Protein 7KH0 (pdb70)

B-factor: mean 120.54, std 29.82, range [30.0, 199.48]

InterPro domains:
  IPR000367 G-protein alpha subunit, group S [PR00443] (86-100)
  IPR000367 G-protein alpha subunit, group S [PR00443] (101-116)
  IPR000367 G-protein alpha subunit, group S [PR00443] (117-131)
  IPR000367 G-protein alpha subunit, group S [PR00443] (270-285)
  IPR000367 G-protein alpha subunit, group S [PR00443] (334-348)
  IPR000367 G-protein alpha subunit, group S [PR00443] (349-362)
  IPR001019 Guanine nucleotide binding protein, alpha subunit [PF00503] (21-383)
  IPR001019 Guanine nucleotide binding protein, alpha subunit [PR00318] (42-57)
  IPR001019 Guanine nucleotide binding protein, alpha subunit [PR00318] (190-212)
  IPR001019 Guanine nucleotide binding protein, alpha subunit [PR00318] (219-236)
  IPR001019 Guanine nucleotide binding protein, alpha subunit [PR00318] (241-269)
  IPR001019 Guanine nucleotide binding protein, alpha subunit [PR00318] (287-296)
  IPR001019 Guanine nucleotide binding protein, alpha subunit [PS51882] (39-394)
  IPR001019 Guanine nucleotide binding protein, alpha subunit [PTHR10218] (12-391)
  IPR001019 Guanine nucleotide binding protein, alpha subunit [SM00275] (20-393)
  IPR001019 Guanine nucleotide binding protein, alpha subunit [cd00066] (41-388)
  IPR011025 G protein alpha subunit, helical insertion [G3DSA:1.10.400.10] (89-203)
  IPR011025 G protein alpha subunit, helical insertion [SSF47895] (87-201)
  IPR027417 P-loop containing nucleoside triphosphate hydrolase [G3DSA:3.40.50.300] (42-382)
  IPR027417 P-loop containing nucleoside triphosphate hydrolase [SSF52540] (38-392)

Sequence (1273 aa):
RDPLLARAELALLSIVFVAVALSNGLVLAALARRGRRGHWAPIHVFIGHLCLADLAVALFQVLPQLAWKATDRFRGPDALCRAVKYLQMVGMYASSYMILAMTLDRHRAICRPMLAYRNRPVLVAWAFSLLLSLPQLFIFAQRNVTDCWACFAEPWGRRTYVTWIALMVFVAPTLGIAACQVLIFREIHASLVPGPSAAVAKTVRMTLVIVVVYVLCWAPFFLVQLWAAWDPEAPLEGAPFVLLMLLASLNSCTNPWIYASFSSSVSSELRSLLCCSELDQLRQEAEQLKNQIRDARKACADATLSQITNNIDPVGRIQMRTRRTLRGHLAKIYAMHWGTDSRLLVSASQDGKLIIWDSYTTNKVHAIPLRSSWVMTCAYAPSGNYVACGGLDNICSIYNLKTREGNVRVSRELAGHTGYLSCCRFLDDNQIVTSSGDTTCALWDIETGQQTTTFTGHTGDVMSLSLAPDTRLFVSGACDASAKLWDVREGMCRQTFTGHESDINAICFFPNGNAFATGSDDATCRLFDLRADQELMTYSHDNIICGITSVSFSKSGRLLLAGYDDFNCNVWDALKADRAGVLAGHDNRVSCLGVTDDGMAVATGSWDSFLKIWNTLSAEDKAAVERSKMIEKQLQKDKQVYRATHRLLLLGAGESGKSTIVKQMSGIFETKFQVDKVNFHMFDVGGQRDERRKWIQCFNDVTAIIFVVASSQTNRLQEALNLFKSIWNNRWLRTISVILFLNKQDLLAEKVLAKIEDYFPEFARYTTPEDATPEPGEDPRVTRAKYFIRDEFLRISTASGDGRHYCYPHFTCAVDTENIRRVFNDCRDIIQRMHLRQYELLCYFQNCPRGNTASIAQARKLVEQLKMEANIDRIKVSKAAADLMAYCEAHAKEDPLLTPVPASENPFREKDVQLVESGGGLVQPGGSRKLSCSASGFAFSSFGMHWVRQAPEKGLEWVAYISSGSGTIYYADTVKGRFTISRDDPKNTLFLQMTSLRSEDTAMYYCVRSIYYYGSSPFDFWGQGTTLTVSSGGSDIVMTQATSSVPVTPGLSVSISCRSSKSLLHSNGNTYLYWFLQRPGQSPQLLIYRMSNLASGVPDRFSGSGSGTAFTLTISRLEAEDVGVYYCMQHLEYPLTFGAGTKLELKQVQLQESGGGLVQPGGSLRLSCAASGFTFSNYKMNWVRQAPGKGLEWVSDISQSGASISYTGSVKGRFTISRDNAKNTLYLQMNSLKPEDTAVYYCARCPAPFTRDCFDVTSTTYAYRGQGTQVTV

Organism: Homo sapiens (NCBI:txid9606)

Foldseek 3Di:
DPPVLLVVQLVVLVVLLVLLQVLLVLLLVLLVVVPVVDHDDPLSVLLNLLSVLLNQLSVLASVVVSVLSVVVADPDDQVVLLVSQLSNQLSLQLNLQSVLLSLVVVLCCQVPVCVVVVVVSNVVSSVCSNVVSVVSNVQQDCPPTGGSPPGGDDPCGLAPVLVVVCCVRQPVSLVSNLVSLVSNLVSCVVPVVVPDCPCNVLSVVLNVVVNVLSCVQQPQQSVLSCLQRNPPVRPDPDSVVSNSVPSNCVCSNPVSVSSCVSDDSSVVSSVVVPPD/DVVVVVVVVVVVVVVVVVVLLVVLDDDALQRVVVPDDDPAFDDKDFDDKAFDDDFAWFEKEAEQVLFWIWTAGLQQWIWIAGNVVSDTPAIDGHPHSAWHYKEAARVRFWIWIWFAVQKIWIWGDDDPVRHIDTDDIAHDDPFTWQYKYDPHPFWIWTFGQVQKIFIAGRVVRDTPEIAHDGDGGWHYKEAAPVRQKIKTFGFPQKIWIAGPPPNDTDAIAHDGDGGWAEKYAQNNRFKMKTWGQQQKIWIAGNPSRYTRDIQHDDPGGGTWQYWEAAQNRQWIWIWTQVQKIWIARRSNSDTRYIDRDGDGGWNYKYAHNVRPWIWTGGRVRMITIID/DDDPVVVVVVVVVVVVVVVVVVVVVVVVQEAEEEEDEDPPLPVVLVVVLVCQKDWDWDDDPNGIYIYIYGDNDDPDPPPVVLVPLPGQAYEYGYEDAVDDRLVVSLVVLLCQCPDPSNVQHAYEYEHEALVRLQVVQVVPVCVVPVCLVVFDQDPPDDDDPPGDPRSSSSVVVSVVSNVVSQPPPNVVSYHYHYDYDYSDDNCVVVVVVVVSVVSVVSVVCVVVPVD/DVPDPPPPD/DVVVVVVVVVVVVVCVVVVPDDDDDPVVVVVVVVVVCVVCVVVDCVNPPDPLPPDPPNPD/DWAKEKDWADEDEAQAKTKIKIATDDDQLLQKKKFKWWADPPFDIDGAKIAGRPRPDIDGDPVCPPFKDWDDDRVRRMIMIIGGRHAQVPQTWMKMFIAHDDVPDDGRADIHFTDGHHYDHPDPDKAKEFPAAEDEDAFFAKDKGKIFIPFWQQDPVGFRAKWKWWDAPNGDIHTADGRQADGDPPHDPQWGWDDGTGMIMIMGGRDDPVRFGWMKMWGDRDPPIDIYRIHGYDHD/DWAKDKDWADEDDAQFKTKIKIATDDDQLLFWKKFKWWAAPPGAIDGAKIAHSVRPDIDGDDVCPPFKDWDADSVRRMTMIIGGNHDQVVWTWMKMFIADDGPDPDGDCRRDPDDDNIHDTDTHGD

Secondary structure (DSSP, 8-state):
---HHHHHHHHHHHHHHHHHHHHHHHHTTEEEEEEEE-TTS-HHHHHHT---EEEEEEEETTEEEEEEEE-SS-S--TTGGGGGSS-SEEEEEEE-----HHHHHHHHHHHHHT-TTSTT-EEEEEEE-HHHHHHHH---HHHH-GGGTT----TT----TT--HHHHHHHHHHHHHHHHHHSSS-TTT--EEEEE--SS-S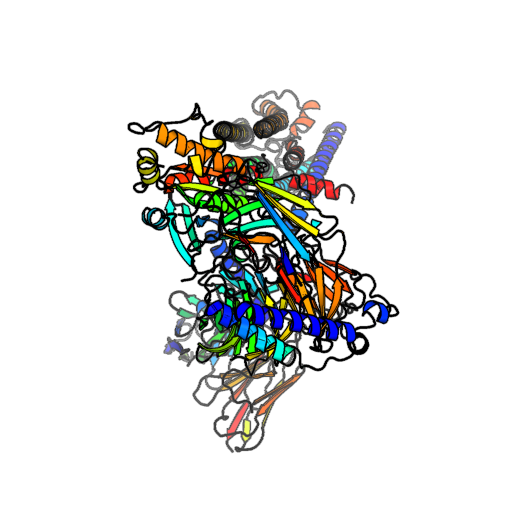-HHHHHHHHHHHHHHHHHHHHTT--/-HHHHHHHHHHHHHHHHHHHHHHT--S-HHHHTTSS---------EEEEE----S-EEEEEE-TTSSEEEEEETTTEEEEEETTTTEEEEEEE-S-S-EEEEEE-SSSSEEEEEETTS-EEEEES--TTSS-EEEEEE---SS-EEEEEESSSSEEEEEETTSEEEEEETTTTEEEEEEE---S-EEEEEE-TTSSEEEEEETTSEEEEEETTTTEEEEEEE--SS-EEEEEE-TTSSEEEEEESSS-EEEEETTTTEEEEEE--TT--S-EEEEEE-SSSSEEEEEESSS-EEEEETTT--EEEE----SS-EEEEEE-TTSS-EEEEETTS-EEEE-/-HHHHHHHHHHHHHHHHHTT-----HHHHHHHHHHHHHHTSTT-TTTSPPPTTS-TT---/--SSPPP--/--EEEEE---B--TT-EEEEEEEEESS-GGGS-EEEEEE-TTS--EEEEEE-SSS--EEE-GGGTTTEEEEEETTTTEEEEEEES--GGG-EEEEEEE-SSTT-S----TT-TT-TTB---EEEB-/--HHHHHHHHHHHHHHHHHHHHHHHHHHHHHHHHHHTSPPPHHHHHHHHHHHHHHHHIIIIIHHHHHHHHHSS--S-HHHHHHHHHHHHHHHHHHHHHHHHHHHHHHHHHH-TTTTT--HHHHHHHHHHHHHTTHHHHHS------TTTT--SSTTHHHHHHHHHHIIIIIHHHHHHHHHHHHHHHHHHHHHTT----HHHHHHHHHHHHHHHHHHHHHHHHHHHHHHHHSSS-S--SHHHHHHTT-TTGGGGTHHHHHHHS-SHHHHHHHHTS--/--EEEEE---EE-TT-EEEEEEEEESS-GGG-EEEEEEE-TTS-EEEEEEE-TTS--EEE-TTTTTTEEEEEEGGGTEEEEEEES--GGG-EEEEEEEE--STT---S--B---EEEEE-----PPPEE----EEEE-TTS-EEEEEEESS--B-TTS-B-EEEEEE-TTS--EEEEETTTEEPTT--TTEEEEEETTEEEEEE-S--GGG-SEEEEEE-SSSSP-----EEEEE-

CATH classification: 2.130.10.10

Structure (mmCIF, N/CA/C/O backbone):
data_7KH0
#
_entry.id   7KH0
#
_cell.length_a   1.00
_cell.length_b   1.00
_cell.length_c   1.00
_cell.angle_alpha   90.00
_cell.angle_beta   90.00
_cell.angle_gamma   90.00
#
_symmetry.space_group_name_H-M   'P 1'
#
loop_
_entity.id
_entity.type
_entity.pdbx_description
1 polymer 'Vasopressin V2 receptor'
2 polymer 'Guanine nucleotide-binding protein G(I)/G(S)/G(T) subunit beta-1'
3 polymer 'Guanine nucleotide-binding protein G(i) subunit alpha-3, Isoform Gnas-2 of Guanine nucleotide-binding protein G(s) subunit alpha isoforms short fusion'
4 polymer Arg-vasopressin
5 polymer 'Guanine nucleotide-binding protein G(I)/G(S)/G(O) subunit gamma-2'
6 polymer 'Single Fab chain (scFv16)'
7 polymer 'Nanobody 35'
#
loop_
_atom_site.group_PDB
_atom_site.id
_atom_site.type_symbol
_atom_site.label_atom_id
_atom_site.label_alt_id
_atom_site.label_comp_id
_atom_site.label_asym_id
_atom_site.label_entity_id
_atom_site.label_seq_id
_atom_site.pdbx_PDB_ins_code
_atom_site.Cartn_x
_atom_site.Cartn_y
_atom_site.Cartn_z
_atom_site.occupancy
_atom_site.B_iso_or_equiv
_atom_site.auth_seq_id
_atom_site.auth_comp_id
_atom_site.auth_asym_id
_atom_site.auth_atom_id
_atom_site.pdbx_PDB_model_num
ATOM 1 N N . ARG A 1 41 ? 127.897 108.160 59.268 1.00 191.48 32 ARG R N 1
ATOM 2 C CA . ARG A 1 41 ? 128.997 107.166 59.368 1.00 191.48 32 ARG R CA 1
ATOM 3 C C . ARG A 1 41 ? 130.263 107.870 59.861 1.00 191.48 32 ARG R C 1
ATOM 4 O O . ARG A 1 41 ? 131.215 107.160 60.222 1.00 191.48 32 ARG R O 1
ATOM 12 N N . ASP A 1 42 ? 130.257 109.206 59.880 1.00 197.21 33 ASP R N 1
ATOM 13 C CA . ASP A 1 42 ? 131.446 109.992 60.308 1.00 197.21 33 ASP R CA 1
ATOM 14 C C . ASP A 1 42 ? 132.075 109.360 61.569 1.00 197.21 33 ASP R C 1
ATOM 15 O O . ASP A 1 42 ? 131.407 109.403 62.620 1.00 197.21 33 ASP R O 1
ATOM 20 N N . PRO A 1 43 ? 133.307 108.780 61.540 1.00 199.28 34 PRO R N 1
ATOM 21 C CA . PRO A 1 43 ? 133.917 108.222 62.761 1.00 199.28 34 PRO R CA 1
ATOM 22 C C . PRO A 1 43 ? 134.202 109.258 63.835 1.00 199.28 34 PRO R C 1
ATOM 23 O O . PRO A 1 43 ? 134.051 108.961 65.026 1.00 199.28 34 PRO R O 1
ATOM 27 N N . LEU A 1 44 ? 134.614 110.468 63.451 1.00 197.41 35 LEU R N 1
ATOM 28 C CA . LEU A 1 44 ? 134.928 111.484 64.451 1.00 197.41 35 LEU R CA 1
ATOM 29 C C . LEU A 1 44 ? 133.676 111.935 65.195 1.00 197.41 35 LEU R C 1
ATOM 30 O O . LEU A 1 44 ? 133.694 112.081 66.425 1.00 197.41 35 LEU R O 1
ATOM 35 N N . LEU A 1 45 ? 132.575 112.143 64.469 1.00 197.53 36 LEU R N 1
ATOM 36 C CA . LEU A 1 45 ? 131.321 112.511 65.114 1.00 197.53 36 LEU R CA 1
ATOM 37 C C . LEU A 1 45 ? 130.812 111.396 66.015 1.00 197.53 36 LEU R C 1
ATOM 38 O O . LEU A 1 45 ? 130.310 111.667 67.112 1.00 197.53 36 LEU R O 1
ATOM 43 N N . ALA A 1 46 ? 130.931 110.142 65.570 1.00 197.82 37 ALA R N 1
ATOM 44 C CA . ALA A 1 46 ? 130.524 109.019 66.407 1.00 197.82 37 ALA R CA 1
ATOM 45 C C . ALA A 1 46 ? 131.360 108.950 67.679 1.00 197.82 37 ALA R C 1
ATOM 46 O O . ALA A 1 46 ? 130.825 108.723 68.769 1.00 197.82 37 ALA R O 1
ATOM 48 N N . ARG A 1 47 ? 132.672 109.157 67.566 1.00 196.73 38 ARG R N 1
ATOM 49 C CA . ARG A 1 47 ? 133.517 109.154 68.754 1.00 196.73 38 ARG R CA 1
ATOM 50 C C . ARG A 1 47 ? 133.128 110.275 69.712 1.00 196.73 38 ARG R C 1
ATOM 51 O O . ARG A 1 47 ? 133.024 110.053 70.926 1.00 196.73 38 ARG R O 1
ATOM 53 N N . ALA A 1 48 ? 132.886 111.476 69.179 1.00 195.00 39 ALA R N 1
ATOM 54 C CA . ALA A 1 48 ? 132.519 112.600 70.034 1.00 195.00 39 ALA R CA 1
ATOM 55 C C . ALA A 1 48 ? 131.194 112.350 70.745 1.00 195.00 39 ALA R C 1
ATOM 56 O O . ALA A 1 48 ? 131.064 112.619 71.946 1.00 195.00 39 ALA R O 1
ATOM 58 N N . GLU A 1 49 ? 130.199 111.832 70.024 1.00 193.18 40 GLU R N 1
ATOM 59 C CA . GLU A 1 49 ? 128.903 111.597 70.648 1.00 193.18 40 GLU R CA 1
ATOM 60 C C . GLU A 1 49 ? 128.955 110.446 71.646 1.00 193.18 40 GLU R C 1
ATOM 61 O O . GLU A 1 49 ? 128.266 110.494 72.673 1.00 193.18 40 GLU R O 1
ATOM 67 N N . LEU A 1 50 ? 129.766 109.417 71.378 1.00 190.34 41 LEU R N 1
ATOM 68 C CA . LEU A 1 50 ? 129.976 108.370 72.371 1.00 190.34 41 LEU R CA 1
ATOM 69 C C . LEU A 1 50 ? 130.596 108.940 73.638 1.00 190.34 41 LEU R C 1
ATOM 70 O O . LEU A 1 50 ? 130.189 108.587 74.753 1.00 190.34 41 LEU R O 1
ATOM 75 N N . ALA A 1 51 ? 131.578 109.832 73.486 1.00 189.95 42 ALA R N 1
ATOM 76 C CA . ALA A 1 51 ? 132.185 110.469 74.649 1.00 189.95 42 ALA R CA 1
ATOM 77 C C . ALA A 1 51 ? 131.155 111.275 75.432 1.00 189.95 42 ALA R C 1
ATOM 78 O O . ALA A 1 51 ? 131.111 111.220 76.666 1.00 189.95 42 ALA R O 1
ATOM 80 N N . LEU A 1 52 ? 130.316 112.033 74.723 1.00 186.04 43 LEU R N 1
ATOM 81 C CA . LEU A 1 52 ? 129.293 112.834 75.391 1.00 186.04 43 LEU R CA 1
ATOM 82 C C . LEU A 1 52 ? 128.316 111.953 76.162 1.00 186.04 43 LEU R C 1
ATOM 83 O O . LEU A 1 52 ? 127.972 112.248 77.318 1.00 186.04 43 LEU R O 1
ATOM 88 N N . LEU A 1 53 ? 127.861 110.864 75.538 1.00 183.27 44 LEU R N 1
ATOM 89 C CA . LEU A 1 53 ? 126.932 109.959 76.203 1.00 183.27 44 LEU R CA 1
ATOM 90 C C . LEU A 1 53 ? 127.566 109.331 77.437 1.00 183.27 44 LEU R C 1
ATOM 91 O O . LEU A 1 53 ? 126.925 109.226 78.490 1.00 183.27 44 LEU R O 1
ATOM 96 N N . SER A 1 54 ? 128.830 108.916 77.331 1.00 184.22 45 SER R N 1
ATOM 97 C CA . SER A 1 54 ? 129.515 108.343 78.485 1.00 184.22 45 SER R CA 1
ATOM 98 C C . SER A 1 54 ? 129.639 109.358 79.614 1.00 184.22 45 SER R C 1
ATOM 99 O O . SER A 1 54 ? 129.442 109.020 80.789 1.00 184.22 45 SER R O 1
ATOM 102 N N . ILE A 1 55 ? 129.971 110.607 79.276 1.00 181.87 46 ILE R N 1
ATOM 103 C CA . ILE A 1 55 ? 130.114 111.643 80.296 1.00 181.87 46 ILE R CA 1
ATOM 104 C C . ILE A 1 55 ? 128.799 111.845 81.037 1.00 181.87 46 ILE R C 1
ATOM 105 O O . ILE A 1 55 ? 128.757 111.859 82.275 1.00 181.87 46 ILE R O 1
ATOM 110 N N . VAL A 1 56 ? 127.702 111.999 80.291 1.00 179.56 47 VAL R N 1
ATOM 111 C CA . VAL A 1 56 ? 126.426 112.248 80.957 1.00 179.56 47 VAL R CA 1
ATOM 112 C C . VAL A 1 56 ? 126.011 111.037 81.787 1.00 179.56 47 VAL R C 1
ATOM 113 O O . VAL A 1 56 ? 125.487 111.184 82.901 1.00 179.56 47 VAL R O 1
ATOM 117 N N . PHE A 1 57 ? 126.276 109.825 81.285 1.00 175.93 48 PHE R N 1
ATOM 118 C CA . PHE A 1 57 ? 125.912 108.622 82.026 1.00 175.93 48 PHE R CA 1
ATOM 119 C C . PHE A 1 57 ? 126.653 108.548 83.353 1.00 175.93 48 PHE R C 1
ATOM 120 O O . PHE A 1 57 ? 126.042 108.337 84.409 1.00 175.93 48 PHE R O 1
ATOM 128 N N . VAL A 1 58 ? 127.975 108.725 83.321 1.00 177.38 49 VAL R N 1
ATOM 129 C CA . VAL A 1 58 ? 128.751 108.615 84.552 1.00 177.38 49 VAL R CA 1
ATOM 130 C C . VAL A 1 58 ? 128.350 109.716 85.528 1.00 177.38 49 VAL R C 1
ATOM 131 O O . VAL A 1 58 ? 128.221 109.477 86.736 1.00 177.38 49 VAL R O 1
ATOM 135 N N . ALA A 1 59 ? 128.112 110.930 85.018 1.00 173.45 50 ALA R N 1
ATOM 136 C CA . ALA A 1 59 ? 127.749 112.033 85.902 1.00 173.45 50 ALA R CA 1
ATOM 137 C C . ALA A 1 59 ? 126.439 111.751 86.628 1.00 173.45 50 ALA R C 1
ATOM 138 O O . ALA A 1 59 ? 126.368 111.837 87.864 1.00 173.45 50 ALA R O 1
ATOM 140 N N . VAL A 1 60 ? 125.391 111.397 85.877 1.00 169.51 51 VAL R N 1
ATOM 141 C CA . VAL A 1 60 ? 124.095 111.159 86.508 1.00 169.51 51 VAL R CA 1
ATOM 142 C C . VAL A 1 60 ? 124.178 109.977 87.466 1.00 169.51 51 VAL R C 1
ATOM 143 O O . VAL A 1 60 ? 123.634 110.025 88.580 1.00 169.51 51 VAL R O 1
ATOM 147 N N . ALA A 1 61 ? 124.880 108.910 87.066 1.00 171.65 52 ALA R N 1
ATOM 148 C CA . ALA A 1 61 ? 124.973 107.730 87.916 1.00 171.65 52 ALA R CA 1
ATOM 149 C C . ALA A 1 61 ? 125.647 108.058 89.242 1.00 171.65 52 ALA R C 1
ATOM 150 O O . ALA A 1 61 ? 125.121 107.731 90.312 1.00 171.65 52 ALA R O 1
ATOM 152 N N . LEU A 1 62 ? 126.810 108.716 89.194 1.00 169.94 53 LEU R N 1
ATOM 153 C CA . LEU A 1 62 ? 127.524 109.009 90.431 1.00 169.94 53 LEU R CA 1
ATOM 154 C C . LEU A 1 62 ? 126.728 109.958 91.317 1.00 169.94 53 LEU R C 1
ATOM 155 O O . LEU A 1 62 ? 126.643 109.753 92.537 1.00 169.94 53 LEU R O 1
ATOM 160 N N . SER A 1 63 ? 126.124 110.996 90.726 1.00 166.07 54 SER R N 1
ATOM 161 C CA . SER A 1 63 ? 125.380 111.959 91.532 1.00 166.07 54 SER R CA 1
ATOM 162 C C . SER A 1 63 ? 124.220 111.287 92.252 1.00 166.07 54 SER R C 1
ATOM 163 O O . SER A 1 63 ? 124.067 111.418 93.477 1.00 166.07 54 SER R O 1
ATOM 166 N N . ASN A 1 64 ? 123.397 110.543 91.508 1.00 164.08 55 ASN R N 1
ATOM 167 C CA . ASN A 1 64 ? 122.253 109.895 92.132 1.00 164.08 55 ASN R CA 1
ATOM 168 C C . ASN A 1 64 ? 122.681 108.841 93.142 1.00 164.08 55 ASN R C 1
ATOM 169 O O . ASN A 1 64 ? 122.049 108.711 94.197 1.00 164.08 55 ASN R O 1
ATOM 174 N N . GLY A 1 65 ? 123.748 108.092 92.857 1.00 167.47 56 GLY R N 1
ATOM 175 C CA . GLY A 1 65 ? 124.206 107.100 93.812 1.00 167.47 56 GLY R CA 1
ATOM 176 C C . GLY A 1 65 ? 124.646 107.712 95.126 1.00 167.47 56 GLY R C 1
ATOM 177 O O . GLY A 1 65 ? 124.258 107.243 96.200 1.00 167.47 56 GLY R O 1
ATOM 178 N N . LEU A 1 66 ? 125.453 108.775 95.065 1.00 164.00 57 LEU R N 1
ATOM 179 C CA . LEU A 1 66 ? 125.925 109.393 96.301 1.00 164.00 57 LEU R CA 1
ATOM 180 C C . LEU A 1 66 ? 124.767 110.007 97.081 1.00 164.00 57 LEU R C 1
ATOM 181 O O . LEU A 1 66 ? 124.699 109.885 98.314 1.00 164.00 57 LEU R O 1
ATOM 186 N N . VAL A 1 67 ? 123.832 110.655 96.380 1.00 163.01 58 VAL R N 1
ATOM 187 C CA . VAL A 1 67 ? 122.705 111.260 97.082 1.00 163.01 58 VAL R CA 1
ATOM 188 C C . VAL A 1 67 ? 121.846 110.189 97.744 1.00 163.01 58 VAL R C 1
ATOM 189 O O . VAL A 1 67 ? 121.419 110.340 98.896 1.00 163.01 58 VAL R O 1
ATOM 193 N N . LEU A 1 68 ? 121.586 109.086 97.037 1.00 162.94 59 LEU R N 1
ATOM 194 C CA . LEU A 1 68 ? 120.776 108.017 97.611 1.00 162.94 59 LEU R CA 1
ATOM 195 C C . LEU A 1 68 ? 121.475 107.364 98.796 1.00 162.94 59 LEU R C 1
ATOM 196 O O . LEU A 1 68 ? 120.821 106.981 99.773 1.00 162.94 59 LEU R O 1
ATOM 201 N N . ALA A 1 69 ? 122.801 107.222 98.731 1.00 166.76 60 ALA R N 1
ATOM 202 C CA . ALA A 1 69 ? 123.531 106.662 99.865 1.00 166.76 60 ALA R CA 1
ATOM 203 C C . ALA A 1 69 ? 123.429 107.564 101.090 1.00 166.76 60 ALA R C 1
ATOM 204 O O . ALA A 1 69 ? 123.202 107.081 102.208 1.00 166.76 60 ALA R O 1
ATOM 206 N N . ALA A 1 70 ? 123.594 108.876 100.900 1.00 164.78 61 ALA R N 1
ATOM 207 C CA . ALA A 1 70 ? 123.443 109.796 102.025 1.00 164.78 61 ALA R CA 1
ATOM 208 C C . ALA A 1 70 ? 122.030 109.739 102.591 1.00 164.78 61 ALA R C 1
ATOM 209 O O . ALA A 1 70 ? 121.834 109.778 103.814 1.00 164.78 61 ALA R O 1
ATOM 211 N N . LEU A 1 71 ? 121.030 109.641 101.712 1.00 163.14 62 LEU R N 1
ATOM 212 C CA . LEU A 1 71 ? 119.649 109.530 102.167 1.00 163.14 62 LEU R CA 1
ATOM 213 C C . LEU A 1 71 ? 119.434 108.267 102.989 1.00 163.14 62 LEU R C 1
ATOM 214 O O . LEU A 1 71 ? 118.742 108.296 104.011 1.00 163.14 62 LEU R O 1
ATOM 219 N N . ALA A 1 72 ? 120.002 107.143 102.546 1.00 167.91 63 ALA R N 1
ATOM 220 C CA . ALA A 1 72 ? 119.857 105.899 103.295 1.00 167.91 63 ALA R CA 1
ATOM 221 C C . ALA A 1 72 ? 120.524 105.997 104.660 1.00 167.91 63 ALA R C 1
ATOM 222 O O . ALA A 1 72 ? 119.976 105.523 105.665 1.00 167.91 63 ALA R O 1
ATOM 224 N N . ARG A 1 73 ? 121.711 106.608 104.716 1.00 170.06 64 ARG R N 1
ATOM 225 C CA . ARG A 1 73 ? 122.378 106.787 106.002 1.00 170.06 64 ARG R CA 1
ATOM 226 C C . ARG A 1 73 ? 121.541 107.639 106.945 1.00 170.06 64 ARG R C 1
ATOM 227 O O . ARG A 1 73 ? 121.422 107.325 108.135 1.00 170.06 64 ARG R O 1
ATOM 235 N N . ARG A 1 74 ? 120.957 108.726 106.436 1.00 166.48 65 ARG R N 1
ATOM 236 C CA . ARG A 1 74 ? 120.090 109.544 107.278 1.00 166.48 65 ARG R CA 1
ATOM 237 C C . ARG A 1 74 ? 118.861 108.761 107.729 1.00 166.48 65 ARG R C 1
ATOM 238 O O . ARG A 1 74 ? 118.445 108.857 108.889 1.00 166.48 65 ARG R O 1
ATOM 246 N N . GLY A 1 75 ? 118.272 107.976 106.826 1.00 170.11 66 GLY R N 1
ATOM 247 C CA . GLY A 1 75 ? 117.051 107.261 107.159 1.00 170.11 66 GLY R CA 1
ATOM 248 C C . GLY A 1 75 ? 117.254 106.180 108.203 1.00 170.11 66 GLY R C 1
ATOM 249 O O . GLY A 1 75 ? 116.402 105.980 109.072 1.00 170.11 66 GLY R O 1
ATOM 250 N N . ARG A 1 76 ? 118.377 105.461 108.133 1.00 171.75 67 ARG R N 1
ATOM 251 C CA . ARG A 1 76 ? 118.601 104.383 109.090 1.00 171.75 67 ARG R CA 1
ATOM 252 C C . ARG A 1 76 ? 118.950 104.900 110.479 1.00 171.75 67 ARG R C 1
ATOM 253 O O . ARG A 1 76 ? 118.883 104.132 111.445 1.00 171.75 67 ARG R O 1
ATOM 261 N N . ARG A 1 77 ? 119.314 106.173 110.605 1.00 169.24 68 ARG R N 1
ATOM 262 C CA . ARG A 1 77 ? 119.725 106.743 111.880 1.00 169.24 68 ARG R CA 1
ATOM 263 C C . ARG A 1 77 ? 118.591 107.451 112.608 1.00 169.24 68 ARG R C 1
ATOM 264 O O . ARG A 1 77 ? 118.851 108.182 113.569 1.00 169.24 68 ARG R O 1
ATOM 272 N N . GLY A 1 78 ? 117.349 107.262 112.173 1.00 162.42 69 GLY R N 1
ATOM 273 C CA . GLY A 1 78 ? 116.217 107.898 112.814 1.00 162.42 69 GLY R CA 1
ATOM 274 C C . GLY A 1 78 ? 114.962 107.820 111.973 1.00 162.42 69 GLY R C 1
ATOM 275 O O . GLY A 1 78 ? 114.697 106.797 111.334 1.00 162.42 69 GLY R O 1
ATOM 276 N N . HIS A 1 79 ? 114.180 108.892 111.965 1.00 166.49 70 HIS R N 1
ATOM 277 C CA . HIS A 1 79 ? 112.977 108.980 111.155 1.00 166.49 70 HIS R CA 1
ATOM 278 C C . HIS A 1 79 ? 113.283 109.736 109.869 1.00 166.49 70 HIS R C 1
ATOM 279 O O . HIS A 1 79 ? 114.080 110.677 109.857 1.00 166.49 70 HIS R O 1
ATOM 281 N N . TRP A 1 80 ? 112.644 109.315 108.783 1.00 162.22 71 TRP R N 1
ATOM 282 C CA . TRP A 1 80 ? 112.781 109.978 107.496 1.00 162.22 71 TRP R CA 1
ATOM 283 C C . TRP A 1 80 ? 111.552 110.841 107.240 1.00 162.22 71 TRP R C 1
ATOM 284 O O . TRP A 1 80 ? 110.419 110.354 107.297 1.00 162.22 71 TRP R O 1
ATOM 295 N N . ALA A 1 81 ? 111.785 112.125 106.989 1.00 145.33 72 ALA R N 1
ATOM 296 C CA . ALA A 1 81 ? 110.722 113.076 106.722 1.00 145.33 72 ALA R CA 1
ATOM 297 C C . ALA A 1 81 ? 110.110 112.822 105.349 1.00 145.33 72 ALA R C 1
ATOM 298 O O . ALA A 1 81 ? 110.741 112.215 104.482 1.00 145.33 72 ALA R O 1
ATOM 300 N N . PRO A 1 82 ? 108.873 113.274 105.126 1.00 136.52 73 PRO R N 1
ATOM 301 C CA . PRO A 1 82 ? 108.249 113.068 103.810 1.00 136.52 73 PRO R CA 1
ATOM 302 C C . PRO A 1 82 ? 109.008 113.716 102.667 1.00 136.52 73 PRO R C 1
ATOM 303 O O . PRO A 1 82 ? 108.860 113.274 101.522 1.00 136.52 73 PRO R O 1
ATOM 307 N N . ILE A 1 83 ? 109.807 114.749 102.930 1.00 134.08 74 ILE R N 1
ATOM 308 C CA . ILE A 1 83 ? 110.653 115.308 101.881 1.00 134.08 74 ILE R CA 1
ATOM 309 C C . ILE A 1 83 ? 111.709 114.296 101.454 1.00 134.08 74 ILE R C 1
ATOM 310 O O . ILE A 1 83 ? 112.052 114.195 100.266 1.00 134.08 74 ILE R O 1
ATOM 315 N N . HIS A 1 84 ? 112.238 113.531 102.411 1.00 140.28 75 HIS R N 1
ATOM 316 C CA . HIS A 1 84 ? 113.271 112.552 102.097 1.00 140.28 75 HIS R CA 1
ATOM 317 C C . HIS A 1 84 ? 112.728 111.446 101.206 1.00 140.28 75 HIS R C 1
ATOM 318 O O . HIS A 1 84 ? 113.410 111.002 100.277 1.00 140.28 75 HIS R O 1
ATOM 325 N N . VAL A 1 85 ? 111.501 110.994 101.469 1.00 135.60 76 VAL R N 1
ATOM 326 C CA . VAL A 1 85 ? 110.892 109.963 100.634 1.00 135.60 76 VAL R CA 1
ATOM 327 C C . VAL A 1 85 ? 110.869 110.408 99.179 1.00 135.60 76 VAL R C 1
ATOM 328 O O . VAL A 1 85 ? 111.286 109.671 98.277 1.00 135.60 76 VAL R O 1
ATOM 332 N N . PHE A 1 86 ? 110.404 111.632 98.932 1.00 129.64 77 PHE R N 1
ATOM 333 C CA . PHE A 1 86 ? 110.253 112.095 97.559 1.00 129.64 77 PHE R CA 1
ATOM 334 C C . PHE A 1 86 ? 111.593 112.374 96.897 1.00 129.64 77 PHE R C 1
ATOM 335 O O . PHE A 1 86 ? 111.768 112.074 95.712 1.00 129.64 77 PHE R O 1
ATOM 343 N N . ILE A 1 87 ? 112.557 112.942 97.624 1.00 135.35 78 ILE R N 1
ATOM 344 C CA . ILE A 1 87 ? 113.843 113.188 96.979 1.00 135.35 78 ILE R CA 1
ATOM 345 C C . ILE A 1 87 ? 114.543 111.868 96.667 1.00 135.35 78 ILE R C 1
ATOM 346 O O . ILE A 1 87 ? 115.169 111.716 95.609 1.00 135.35 78 ILE R O 1
ATOM 351 N N . GLY A 1 88 ? 114.409 110.874 97.549 1.00 139.98 79 GLY R N 1
ATOM 352 C CA . GLY A 1 88 ? 114.967 109.565 97.257 1.00 139.98 79 GLY R CA 1
ATOM 353 C C . GLY A 1 88 ? 114.293 108.886 96.081 1.00 139.98 79 GLY R C 1
ATOM 354 O O . GLY A 1 88 ? 114.958 108.272 95.245 1.00 139.98 79 GLY R O 1
ATOM 355 N N . HIS A 1 89 ? 112.964 108.976 96.004 1.00 139.29 80 HIS R N 1
ATOM 356 C CA . HIS A 1 89 ? 112.257 108.391 94.871 1.00 139.29 80 HIS R CA 1
ATOM 357 C C . HIS A 1 89 ? 112.627 109.079 93.566 1.00 139.29 80 HIS R C 1
ATOM 358 O O . HIS A 1 89 ? 112.761 108.415 92.532 1.00 139.29 80 HIS R O 1
ATOM 365 N N . LEU A 1 90 ? 112.798 110.402 93.591 1.00 140.76 81 LEU R N 1
ATOM 366 C CA . LEU A 1 90 ? 113.257 111.107 92.402 1.00 140.76 81 LEU R CA 1
ATOM 367 C C . LEU A 1 90 ? 114.648 110.644 91.996 1.00 140.76 81 LEU R C 1
ATOM 368 O O . LEU A 1 90 ? 114.918 110.442 90.808 1.00 140.76 81 LEU R O 1
ATOM 373 N N . CYS A 1 91 ? 115.545 110.468 92.969 1.00 147.11 82 CYS R N 1
ATOM 374 C CA . CYS A 1 91 ? 116.887 109.992 92.645 1.00 147.11 82 CYS R CA 1
ATOM 375 C C . CYS A 1 91 ? 116.851 108.584 92.062 1.00 147.11 82 CYS R C 1
ATOM 376 O O . CYS A 1 91 ? 117.600 108.269 91.130 1.00 147.11 82 CYS R O 1
ATOM 379 N N . LEU A 1 92 ? 115.987 107.723 92.602 1.00 149.73 83 LEU R N 1
ATOM 380 C CA . LEU A 1 92 ? 115.851 106.370 92.071 1.00 149.73 83 LEU R CA 1
ATOM 381 C C . LEU A 1 92 ? 115.332 106.388 90.638 1.00 149.73 83 LEU R C 1
ATOM 382 O O . LEU A 1 92 ? 115.855 105.680 89.768 1.00 149.73 83 LEU R O 1
ATOM 387 N N . ALA A 1 93 ? 114.301 107.193 90.374 1.00 149.83 84 ALA R N 1
ATOM 388 C CA . ALA A 1 93 ? 113.790 107.305 89.013 1.00 149.83 84 ALA R CA 1
ATOM 389 C C . ALA A 1 93 ? 114.850 107.862 88.076 1.00 149.83 84 ALA R C 1
ATOM 390 O O . ALA A 1 93 ? 114.949 107.442 86.921 1.00 149.83 84 ALA R O 1
ATOM 392 N N . ASP A 1 94 ? 115.657 108.806 88.561 1.00 155.58 85 ASP R N 1
ATOM 393 C CA . ASP A 1 94 ? 116.723 109.375 87.744 1.00 155.58 85 ASP R CA 1
ATOM 394 C C . ASP A 1 94 ? 117.785 108.333 87.411 1.00 155.58 85 ASP R C 1
ATOM 395 O O . ASP A 1 94 ? 118.297 108.289 86.285 1.00 155.58 85 ASP R O 1
ATOM 400 N N . LEU A 1 95 ? 118.138 107.494 88.385 1.00 158.80 86 LEU R N 1
ATOM 401 C CA . LEU A 1 95 ? 119.080 106.411 88.120 1.00 158.80 86 LEU R CA 1
ATOM 402 C C . LEU A 1 95 ? 118.510 105.431 87.105 1.00 158.80 86 LEU R C 1
ATOM 403 O O . LEU A 1 95 ? 119.237 104.913 86.247 1.00 158.80 86 LEU R O 1
ATOM 408 N N . ALA A 1 96 ? 117.208 105.152 87.201 1.00 158.90 87 ALA R N 1
ATOM 409 C CA . ALA A 1 96 ? 116.557 104.327 86.190 1.00 158.90 87 ALA R CA 1
ATOM 410 C C . ALA A 1 96 ? 116.648 104.976 84.815 1.00 158.90 87 ALA R C 1
ATOM 411 O O . ALA A 1 96 ? 116.912 104.296 83.816 1.00 158.90 87 ALA R O 1
ATOM 413 N N . VAL A 1 97 ? 116.434 106.293 84.750 1.00 162.70 88 VAL R N 1
ATOM 414 C CA . VAL A 1 97 ? 116.589 107.017 83.490 1.00 162.70 88 VAL R CA 1
ATOM 415 C C . VAL A 1 97 ? 117.975 106.774 82.926 1.00 162.70 88 VAL R C 1
ATOM 416 O O . VAL A 1 97 ? 118.137 106.396 81.761 1.00 162.70 88 VAL R O 1
ATOM 420 N N . ALA A 1 98 ? 118.992 106.955 83.766 1.00 166.08 89 ALA R N 1
ATOM 421 C CA . ALA A 1 98 ? 120.370 106.753 83.337 1.00 166.08 89 ALA R CA 1
ATOM 422 C C . ALA A 1 98 ? 120.554 105.364 82.745 1.00 166.08 89 ALA R C 1
ATOM 423 O O . ALA A 1 98 ? 120.840 105.213 81.550 1.00 166.08 89 ALA R O 1
ATOM 425 N N . LEU A 1 99 ? 120.321 104.336 83.565 1.00 167.40 90 LEU R N 1
ATOM 426 C CA . LEU A 1 99 ? 120.641 102.969 83.169 1.00 167.40 90 LEU R CA 1
ATOM 427 C C . LEU A 1 99 ? 119.859 102.545 81.932 1.00 167.40 90 LEU R C 1
ATOM 428 O O . LEU A 1 99 ? 120.422 101.954 81.004 1.00 167.40 90 LEU R O 1
ATOM 433 N N . PHE A 1 100 ? 118.560 102.836 81.894 1.00 165.73 91 PHE R N 1
ATOM 434 C CA . PHE A 1 100 ? 117.699 102.318 80.843 1.00 165.73 91 PHE R CA 1
ATOM 435 C C . PHE A 1 100 ? 117.568 103.248 79.646 1.00 165.73 91 PHE R C 1
ATOM 436 O O . PHE A 1 100 ? 116.859 102.905 78.696 1.00 165.73 91 PHE R O 1
ATOM 444 N N . GLN A 1 101 ? 118.222 104.408 79.656 1.00 166.29 92 GLN R N 1
ATOM 445 C CA . GLN A 1 101 ? 118.159 105.305 78.511 1.00 166.29 92 GLN R CA 1
ATOM 446 C C . GLN A 1 101 ? 119.521 105.590 77.904 1.00 166.29 92 GLN R C 1
ATOM 447 O O . GLN A 1 101 ? 119.683 105.468 76.685 1.00 166.29 92 GLN R O 1
ATOM 453 N N . VAL A 1 102 ? 120.511 105.973 78.712 1.00 172.15 93 VAL R N 1
ATOM 454 C CA . VAL A 1 102 ? 121.778 106.388 78.124 1.00 172.15 93 VAL R CA 1
ATOM 455 C C . VAL A 1 102 ? 122.585 105.186 77.645 1.00 172.15 93 VAL R C 1
ATOM 456 O O . VAL A 1 102 ? 123.217 105.242 76.583 1.00 172.15 93 VAL R O 1
ATOM 460 N N . LEU A 1 103 ? 122.577 104.090 78.401 1.00 175.90 94 LEU R N 1
ATOM 461 C CA . LEU A 1 103 ? 123.376 102.913 78.083 1.00 175.90 94 LEU R CA 1
ATOM 462 C C . LEU A 1 103 ? 122.976 102.266 76.757 1.00 175.90 94 LEU R C 1
ATOM 463 O O . LEU A 1 103 ? 123.858 101.996 75.929 1.00 175.90 94 LEU R O 1
ATOM 468 N N . PRO A 1 104 ? 121.688 101.974 76.510 1.00 175.02 95 PRO R N 1
ATOM 469 C CA . PRO A 1 104 ? 121.339 101.388 75.205 1.00 175.02 95 PRO R CA 1
ATOM 470 C C . PRO A 1 104 ? 121.714 102.278 74.036 1.00 175.02 95 PRO R C 1
ATOM 471 O O . PRO A 1 104 ? 122.227 101.784 73.025 1.00 175.02 95 PRO R O 1
ATOM 475 N N . GLN A 1 105 ? 121.491 103.588 74.159 1.00 178.45 96 GLN R N 1
ATOM 476 C CA . GLN A 1 105 ? 121.927 104.513 73.119 1.00 178.45 96 GLN R CA 1
ATOM 477 C C . GLN A 1 105 ? 123.442 104.504 72.985 1.00 178.45 96 GLN R C 1
ATOM 478 O O . GLN A 1 105 ? 123.976 104.552 71.869 1.00 178.45 96 GLN R O 1
ATOM 484 N N . LEU A 1 106 ? 124.149 104.446 74.115 1.00 181.16 97 LEU R N 1
ATOM 485 C CA . LEU A 1 106 ? 125.606 104.387 74.088 1.00 181.16 97 LEU R CA 1
ATOM 486 C C . LEU A 1 106 ? 126.085 103.203 73.256 1.00 181.16 97 LEU R C 1
ATOM 487 O O . LEU A 1 106 ? 126.874 103.365 72.318 1.00 181.16 97 LEU R O 1
ATOM 492 N N . ALA A 1 107 ? 125.582 102.006 73.566 1.00 183.43 98 ALA R N 1
ATOM 493 C CA . ALA A 1 107 ? 126.010 100.810 72.846 1.00 183.43 98 ALA R CA 1
ATOM 494 C C . ALA A 1 107 ? 125.593 100.857 71.382 1.00 183.43 98 ALA R C 1
ATOM 495 O O . ALA A 1 107 ? 126.375 100.492 70.493 1.00 183.43 98 ALA R O 1
ATOM 497 N N . TRP A 1 108 ? 124.362 101.302 71.109 1.00 187.39 99 TRP R N 1
ATOM 498 C CA . TRP A 1 108 ? 123.882 101.352 69.733 1.00 187.39 99 TRP R CA 1
ATOM 499 C C . TRP A 1 108 ? 124.740 102.273 68.880 1.00 187.39 99 TRP R C 1
ATOM 500 O O . TRP A 1 108 ? 125.142 101.906 67.770 1.00 187.39 99 TRP R O 1
ATOM 511 N N . LYS A 1 109 ? 125.046 103.468 69.382 1.00 187.14 100 LYS R N 1
ATOM 512 C CA . LYS A 1 109 ? 125.847 104.394 68.592 1.00 187.14 100 LYS R CA 1
ATOM 513 C C . LYS A 1 109 ? 127.308 103.966 68.553 1.00 187.14 100 LYS R C 1
ATOM 514 O O . LYS A 1 109 ? 128.042 104.339 67.630 1.00 187.14 100 LYS R O 1
ATOM 520 N N . ALA A 1 110 ? 127.727 103.130 69.505 1.00 188.41 101 ALA R N 1
ATOM 521 C CA . ALA A 1 110 ? 129.105 102.582 69.414 1.00 188.41 101 ALA R CA 1
ATOM 522 C C . ALA A 1 110 ? 129.172 101.560 68.269 1.00 188.41 101 ALA R C 1
ATOM 523 O O . ALA A 1 110 ? 130.024 101.726 67.375 1.00 188.41 101 ALA R O 1
ATOM 525 N N . THR A 1 111 ? 128.293 100.555 68.287 1.00 189.24 102 THR R N 1
ATOM 526 C CA . THR A 1 111 ? 128.275 99.496 67.249 1.00 189.24 102 THR R CA 1
ATOM 527 C C . THR A 1 111 ? 127.960 100.102 65.878 1.00 189.24 102 THR R C 1
ATOM 528 O O . THR A 1 111 ? 128.497 99.560 64.894 1.00 189.24 102 THR R O 1
ATOM 532 N N . ASP A 1 112 ? 127.228 101.220 65.824 1.00 190.82 103 ASP R N 1
ATOM 533 C CA . ASP A 1 112 ? 126.814 101.877 64.548 1.00 190.82 103 ASP R CA 1
ATOM 534 C C . ASP A 1 112 ? 125.677 101.078 63.899 1.00 190.82 103 ASP R C 1
ATOM 535 O O . ASP A 1 112 ? 125.255 101.453 62.793 1.00 190.82 103 ASP R O 1
ATOM 540 N N . ARG A 1 113 ? 125.217 100.014 64.562 1.00 193.68 104 ARG R N 1
ATOM 541 C CA . ARG A 1 113 ? 124.082 99.195 64.059 1.00 193.68 104 ARG R CA 1
ATOM 542 C C . ARG A 1 113 ? 123.554 98.365 65.231 1.00 193.68 104 ARG R C 1
ATOM 543 O O . ARG A 1 113 ? 124.251 98.298 66.251 1.00 193.68 104 ARG R O 1
ATOM 545 N N . PHE A 1 114 ? 122.385 97.745 65.092 1.00 196.63 105 PHE R N 1
ATOM 546 C CA . PHE A 1 114 ? 121.900 96.840 66.165 1.00 196.63 105 PHE R CA 1
ATOM 547 C C . PHE A 1 114 ? 122.036 95.388 65.698 1.00 196.63 105 PHE R C 1
ATOM 548 O O . PHE A 1 114 ? 121.615 95.088 64.567 1.00 196.63 105 PHE R O 1
ATOM 556 N N . ARG A 1 115 ? 122.640 94.531 66.525 1.00 197.43 106 ARG R N 1
ATOM 557 C CA . ARG A 1 115 ? 122.830 93.101 66.159 1.00 197.43 106 ARG R CA 1
ATOM 558 C C . ARG A 1 115 ? 121.788 92.217 66.856 1.00 197.43 106 ARG R C 1
ATOM 559 O O . ARG A 1 115 ? 121.852 90.987 66.663 1.00 197.43 106 ARG R O 1
ATOM 561 N N . GLY A 1 116 ? 120.874 92.803 67.633 1.00 198.55 107 GLY R N 1
ATOM 562 C CA . GLY A 1 116 ? 119.895 92.017 68.415 1.00 198.55 107 GLY R CA 1
ATOM 563 C C . GLY A 1 116 ? 118.649 91.615 67.646 1.00 198.55 107 GLY R C 1
ATOM 564 O O . GLY A 1 116 ? 118.569 91.928 66.454 1.00 198.55 107 GLY R O 1
ATOM 565 N N . PRO A 1 117 ? 117.728 90.821 68.235 1.00 196.40 108 PRO R N 1
ATOM 566 C CA . PRO A 1 117 ? 116.439 90.492 67.604 1.00 196.40 108 PRO R CA 1
ATOM 567 C C . PRO A 1 117 ? 115.442 91.659 67.588 1.00 196.40 108 PRO R C 1
ATOM 568 O O . PRO A 1 117 ? 115.676 92.627 68.286 1.00 196.40 108 PRO R O 1
ATOM 572 N N . ASP A 1 118 ? 114.369 91.549 66.798 1.00 195.03 109 ASP R N 1
ATOM 573 C CA . ASP A 1 118 ? 113.390 92.665 66.648 1.00 195.03 109 ASP R CA 1
ATOM 574 C C . ASP A 1 118 ? 112.667 93.018 67.960 1.00 195.03 109 ASP R C 1
ATOM 575 O O . ASP A 1 118 ? 112.448 94.220 68.177 1.00 195.03 109 ASP R O 1
ATOM 577 N N . ALA A 1 119 ? 112.255 92.040 68.774 1.00 194.32 110 ALA R N 1
ATOM 578 C CA . ALA A 1 119 ? 111.480 92.374 69.997 1.00 194.32 110 ALA R CA 1
ATOM 579 C C . ALA A 1 119 ? 112.312 93.319 70.867 1.00 194.32 110 ALA R C 1
ATOM 580 O O . ALA A 1 119 ? 111.736 94.285 71.394 1.00 194.32 110 ALA R O 1
ATOM 582 N N . LEU A 1 120 ? 113.602 93.034 71.030 1.00 192.73 111 LEU R N 1
ATOM 583 C CA . LEU A 1 120 ? 114.533 93.879 71.768 1.00 192.73 111 LEU R CA 1
ATOM 584 C C . LEU A 1 120 ? 114.434 95.336 71.343 1.00 192.73 111 LEU R C 1
ATOM 585 O O . LEU A 1 120 ? 114.582 96.226 72.184 1.00 192.73 111 LEU R O 1
ATOM 590 N N . CYS A 1 121 ? 114.189 95.607 70.058 1.00 193.77 112 CYS R N 1
ATOM 591 C CA . CYS A 1 121 ? 113.965 96.987 69.639 1.00 193.77 112 CYS R CA 1
ATOM 592 C C . CYS A 1 121 ? 112.818 97.611 70.418 1.00 193.77 112 CYS R C 1
ATOM 593 O O . CYS A 1 121 ? 112.969 98.685 71.020 1.00 193.77 112 CYS R O 1
ATOM 596 N N . ARG A 1 122 ? 111.666 96.936 70.430 1.00 186.72 113 ARG R N 1
ATOM 597 C CA . ARG A 1 122 ? 110.496 97.481 71.108 1.00 186.72 113 ARG R CA 1
ATOM 598 C C . ARG A 1 122 ? 110.750 97.639 72.602 1.00 186.72 113 ARG R C 1
ATOM 599 O O . ARG A 1 122 ? 110.417 98.676 73.193 1.00 186.72 113 ARG R O 1
ATOM 607 N N . ALA A 1 123 ? 111.366 96.629 73.224 1.00 183.14 114 ALA R N 1
ATOM 608 C CA . ALA A 1 123 ? 111.619 96.685 74.659 1.00 183.14 114 ALA R CA 1
ATOM 609 C C . ALA A 1 123 ? 112.577 97.815 75.016 1.00 183.14 114 ALA R C 1
ATOM 610 O O . ALA A 1 123 ? 112.345 98.544 75.986 1.00 183.14 114 ALA R O 1
ATOM 612 N N . VAL A 1 124 ? 113.657 97.978 74.248 1.00 178.01 115 VAL R N 1
ATOM 613 C CA . VAL A 1 124 ? 114.631 99.021 74.545 1.00 178.01 115 VAL R CA 1
ATOM 614 C C . VAL A 1 124 ? 114.015 100.401 74.360 1.00 178.01 115 VAL R C 1
ATOM 615 O O . VAL A 1 124 ? 114.244 101.310 75.169 1.00 178.01 115 VAL R O 1
ATOM 619 N N . LYS A 1 125 ? 113.345 100.574 73.227 1.00 174.43 116 LYS R N 1
ATOM 620 C CA . LYS A 1 125 ? 112.657 101.861 72.999 1.00 174.43 116 LYS R CA 1
ATOM 621 C C . LYS A 1 125 ? 111.702 102.126 74.163 1.00 174.43 116 LYS R C 1
ATOM 622 O O . LYS A 1 125 ? 111.696 103.247 74.686 1.00 174.43 116 LYS R O 1
ATOM 628 N N . TYR A 1 126 ? 110.949 101.114 74.578 1.00 167.99 117 TYR R N 1
ATOM 629 C CA . TYR A 1 126 ? 110.026 101.296 75.720 1.00 167.99 117 TYR R CA 1
ATOM 630 C C . TYR A 1 126 ? 110.815 101.629 76.983 1.00 167.99 117 TYR R C 1
ATOM 631 O O . TYR A 1 126 ? 110.408 102.557 77.707 1.00 167.99 117 TYR R O 1
ATOM 640 N N . LEU A 1 127 ? 111.945 100.964 77.214 1.00 167.24 118 LEU R N 1
ATOM 641 C CA . LEU A 1 127 ? 112.634 101.169 78.515 1.00 167.24 118 LEU R CA 1
ATOM 642 C C . LEU A 1 127 ? 113.430 102.475 78.539 1.00 167.24 118 LEU R C 1
ATOM 643 O O . LEU A 1 127 ? 113.811 102.894 79.637 1.00 167.24 118 LEU R O 1
ATOM 648 N N . GLN A 1 128 ? 113.671 103.109 77.398 1.00 166.07 119 GLN R N 1
ATOM 649 C CA . GLN A 1 128 ? 114.308 104.419 77.398 1.00 166.07 119 GLN R CA 1
ATOM 650 C C . GLN A 1 128 ? 113.311 105.563 77.279 1.00 166.07 119 GLN R C 1
ATOM 651 O O . GLN A 1 128 ? 113.705 106.724 77.429 1.00 166.07 119 GLN R O 1
ATOM 657 N N . MET A 1 129 ? 112.036 105.269 77.012 1.00 159.73 120 MET R N 1
ATOM 658 C CA . MET A 1 129 ? 111.012 106.304 77.139 1.00 159.73 120 MET R CA 1
ATOM 659 C C . MET A 1 129 ? 110.465 106.406 78.562 1.00 159.73 120 MET R C 1
ATOM 660 O O . MET A 1 129 ? 110.104 107.509 79.020 1.00 159.73 120 MET R O 1
ATOM 665 N N . VAL A 1 130 ? 110.389 105.274 79.268 1.00 157.03 121 VAL R N 1
ATOM 666 C CA . VAL A 1 130 ? 109.756 105.269 80.585 1.00 157.03 121 VAL R CA 1
ATOM 667 C C . VAL A 1 130 ? 110.503 106.187 81.547 1.00 157.03 121 VAL R C 1
ATOM 668 O O . VAL A 1 130 ? 109.889 106.895 82.351 1.00 157.03 121 VAL R O 1
ATOM 672 N N . GLY A 1 131 ? 111.835 106.201 81.475 1.00 152.99 122 GLY R N 1
ATOM 673 C CA . GLY A 1 131 ? 112.596 107.082 82.348 1.00 152.99 122 GLY R CA 1
ATOM 674 C C . GLY A 1 131 ? 112.394 108.550 82.021 1.00 152.99 122 GLY R C 1
ATOM 675 O O . GLY A 1 131 ? 112.267 109.393 82.921 1.00 152.99 122 GLY R O 1
ATOM 676 N N . MET A 1 132 ? 112.384 108.880 80.726 1.00 149.84 123 MET R N 1
ATOM 677 C CA . MET A 1 132 ? 112.115 110.249 80.309 1.00 149.84 123 MET R CA 1
ATOM 678 C C . MET A 1 132 ? 110.810 110.748 80.904 1.00 149.84 123 MET R C 1
ATOM 679 O O . MET A 1 132 ? 110.705 111.913 81.302 1.00 149.84 123 MET R O 1
ATOM 684 N N . TYR A 1 133 ? 109.803 109.879 80.976 1.00 146.57 124 TYR R N 1
ATOM 685 C CA . TYR A 1 133 ? 108.565 110.291 81.638 1.00 146.57 124 TYR R CA 1
ATOM 686 C C . TYR A 1 133 ? 108.726 110.358 83.157 1.00 146.57 124 TYR R C 1
ATOM 687 O O . TYR A 1 133 ? 108.246 111.305 83.804 1.00 146.57 124 TYR R O 1
ATOM 696 N N . ALA A 1 134 ? 109.399 109.363 83.736 1.00 142.92 125 ALA R N 1
ATOM 697 C CA . ALA A 1 134 ? 109.406 109.197 85.184 1.00 142.92 125 ALA R CA 1
ATOM 698 C C . ALA A 1 134 ? 110.105 110.351 85.884 1.00 142.92 125 ALA R C 1
ATOM 699 O O . ALA A 1 134 ? 109.672 110.776 86.958 1.00 142.92 125 ALA R O 1
ATOM 701 N N . SER A 1 135 ? 111.199 110.856 85.313 1.00 136.43 126 SER R N 1
ATOM 702 C CA . SER A 1 135 ? 111.922 111.944 85.973 1.00 136.43 126 SER R CA 1
ATOM 703 C C . SER A 1 135 ? 111.038 113.181 86.129 1.00 136.43 126 SER R C 1
ATOM 704 O O . SER A 1 135 ? 110.891 113.735 87.234 1.00 136.43 126 SER R O 1
ATOM 707 N N . SER A 1 136 ? 110.422 113.612 85.028 1.00 131.43 127 SER R N 1
ATOM 708 C CA . SER A 1 136 ? 109.551 114.779 85.072 1.00 131.43 127 SER R CA 1
ATOM 709 C C . SER A 1 136 ? 108.381 114.555 86.017 1.00 131.43 127 SER R C 1
ATOM 710 O O . SER A 1 136 ? 107.994 115.461 86.769 1.00 131.43 127 SER R O 1
ATOM 713 N N . TYR A 1 137 ? 107.805 113.352 86.010 1.00 131.95 128 TYR R N 1
ATOM 714 C CA . TYR A 1 137 ? 106.646 113.157 86.869 1.00 131.95 128 TYR R CA 1
ATOM 715 C C . TYR A 1 137 ? 107.019 113.038 88.344 1.00 131.95 128 TYR R C 1
ATOM 716 O O . TYR A 1 137 ? 106.213 113.417 89.197 1.00 131.95 128 TYR R O 1
ATOM 725 N N . MET A 1 138 ? 108.224 112.567 88.670 1.00 132.03 129 MET R N 1
ATOM 726 C CA . MET A 1 138 ? 108.694 112.671 90.049 1.00 132.03 129 MET R CA 1
ATOM 727 C C . MET A 1 138 ? 108.824 114.124 90.477 1.00 132.03 129 MET R C 1
ATOM 728 O O . MET A 1 138 ? 108.451 114.483 91.603 1.00 132.03 129 MET R O 1
ATOM 733 N N . ILE A 1 139 ? 109.366 114.975 89.603 1.00 120.76 130 ILE R N 1
ATOM 734 C CA . ILE A 1 139 ? 109.465 116.394 89.949 1.00 120.76 130 ILE R CA 1
ATOM 735 C C . ILE A 1 139 ? 108.080 116.967 90.230 1.00 120.76 130 ILE R C 1
ATOM 736 O O . ILE A 1 139 ? 107.862 117.678 91.226 1.00 120.76 130 ILE R O 1
ATOM 741 N N . LEU A 1 140 ? 107.119 116.650 89.361 1.00 117.15 131 LEU R N 1
ATOM 742 C CA . LEU A 1 140 ? 105.761 117.154 89.549 1.00 117.15 131 LEU R CA 1
ATOM 743 C C . LEU A 1 140 ? 105.149 116.642 90.846 1.00 117.15 131 LEU R C 1
ATOM 744 O O . LEU A 1 140 ? 104.461 117.390 91.552 1.00 117.15 131 LEU R O 1
ATOM 749 N N . ALA A 1 141 ? 105.371 115.367 91.170 1.00 119.64 132 ALA R N 1
ATOM 750 C CA . ALA A 1 141 ? 104.824 114.812 92.404 1.00 119.64 132 ALA R CA 1
ATOM 751 C C . ALA A 1 141 ? 105.406 115.506 93.627 1.00 119.64 132 ALA R C 1
ATOM 752 O O . ALA A 1 141 ? 104.683 115.799 94.587 1.00 119.64 132 ALA R O 1
ATOM 754 N N . MET A 1 142 ? 106.713 115.769 93.616 1.00 118.22 133 MET R N 1
ATOM 755 C CA . MET A 1 142 ? 107.330 116.489 94.725 1.00 118.22 133 MET R CA 1
ATOM 756 C C . MET A 1 142 ? 106.701 117.864 94.902 1.00 118.22 133 MET R C 1
ATOM 757 O O . MET A 1 142 ? 106.362 118.275 96.023 1.00 118.22 133 MET R O 1
ATOM 762 N N . THR A 1 143 ? 106.538 118.595 93.798 1.00 110.75 134 THR R N 1
ATOM 763 C CA . THR A 1 143 ? 105.972 119.935 93.904 1.00 110.75 134 THR R CA 1
ATOM 764 C C . THR A 1 143 ? 104.536 119.888 94.415 1.00 110.75 134 THR R C 1
ATOM 765 O O . THR A 1 143 ? 104.138 120.715 95.247 1.00 110.75 134 THR R O 1
ATOM 769 N N . LEU A 1 144 ? 103.747 118.922 93.940 1.00 109.19 135 LEU R N 1
ATOM 770 C CA . LEU A 1 144 ? 102.373 118.797 94.414 1.00 109.19 135 LEU R CA 1
ATOM 771 C C . LEU A 1 144 ? 102.327 118.464 95.898 1.00 109.19 135 LEU R C 1
ATOM 772 O O . LEU A 1 144 ? 101.459 118.962 96.625 1.00 109.19 135 LEU R O 1
ATOM 777 N N . ASP A 1 145 ? 103.245 117.616 96.367 1.00 112.83 136 ASP R N 1
ATOM 778 C CA . ASP A 1 145 ? 103.303 117.318 97.793 1.00 112.83 136 ASP R CA 1
ATOM 779 C C . ASP A 1 145 ? 103.580 118.578 98.598 1.00 112.83 136 ASP R C 1
ATOM 780 O O . ASP A 1 145 ? 102.938 118.826 99.625 1.00 112.83 136 ASP R O 1
ATOM 785 N N . ARG A 1 146 ? 104.546 119.382 98.153 1.00 107.55 137 ARG R N 1
ATOM 786 C CA . ARG A 1 146 ? 104.850 120.610 98.881 1.00 107.55 137 ARG R CA 1
ATOM 787 C C . ARG A 1 146 ? 103.644 121.540 98.918 1.00 107.55 137 ARG R C 1
ATOM 788 O O . ARG A 1 146 ? 103.321 122.120 99.966 1.00 107.55 137 ARG R O 1
ATOM 796 N N . HIS A 1 147 ? 102.956 121.684 97.784 1.00 104.16 138 HIS R N 1
ATOM 797 C CA . HIS A 1 147 ? 101.789 122.557 97.749 1.00 104.16 138 HIS R CA 1
ATOM 798 C C . HIS A 1 147 ? 100.699 122.061 98.685 1.00 104.16 138 HIS R C 1
ATOM 799 O O . HIS A 1 147 ? 100.062 122.857 99.383 1.00 104.16 138 HIS R O 1
ATOM 806 N N . ARG A 1 148 ? 100.458 120.750 98.707 1.00 108.80 139 ARG R N 1
ATOM 807 C CA . ARG A 1 148 ? 99.455 120.212 99.618 1.00 108.80 139 ARG R CA 1
ATOM 808 C C . ARG A 1 148 ? 99.848 120.446 101.068 1.00 108.80 139 ARG R C 1
ATOM 809 O O . ARG A 1 148 ? 99.001 120.788 101.899 1.00 108.80 139 ARG R O 1
ATOM 817 N N . ALA A 1 149 ? 101.129 120.266 101.389 1.00 104.74 140 ALA R N 1
ATOM 818 C CA . ALA A 1 149 ? 101.563 120.406 102.773 1.00 104.74 140 ALA R CA 1
ATOM 819 C C . ALA A 1 149 ? 101.464 121.849 103.246 1.00 104.74 140 ALA R C 1
ATOM 820 O O . ALA A 1 149 ? 101.262 122.102 104.438 1.00 104.74 140 ALA R O 1
ATOM 822 N N . ILE A 1 150 ? 101.609 122.809 102.339 1.00 102.08 141 ILE R N 1
ATOM 823 C CA . ILE A 1 150 ? 101.584 124.204 102.777 1.00 102.08 141 ILE R CA 1
ATOM 824 C C . ILE A 1 150 ? 100.186 124.808 102.695 1.00 102.08 141 ILE R C 1
ATOM 825 O O . ILE A 1 150 ? 99.701 125.383 103.671 1.00 102.08 141 ILE R O 1
ATOM 830 N N . CYS A 1 151 ? 99.509 124.710 101.552 1.00 110.00 142 CYS R N 1
ATOM 831 C CA . CYS A 1 151 ? 98.247 125.418 101.377 1.00 110.00 142 CYS R CA 1
ATOM 832 C C . CYS A 1 151 ? 97.055 124.727 102.023 1.00 110.00 142 CYS R C 1
ATOM 833 O O . CYS A 1 151 ? 96.040 125.387 102.269 1.00 110.00 142 CYS R O 1
ATOM 836 N N . ARG A 1 152 ? 97.137 123.429 102.295 1.00 115.50 143 ARG R N 1
ATOM 837 C CA . ARG A 1 152 ? 96.063 122.688 102.956 1.00 115.50 143 ARG R CA 1
ATOM 838 C C . ARG A 1 152 ? 96.679 121.804 104.030 1.00 115.50 143 ARG R C 1
ATOM 839 O O . ARG A 1 152 ? 96.903 120.606 103.815 1.00 115.50 143 ARG R O 1
ATOM 847 N N . PRO A 1 153 ? 96.959 122.360 105.200 1.00 109.24 144 PRO R N 1
ATOM 848 C CA . PRO A 1 153 ? 97.673 121.598 106.229 1.00 109.24 144 PRO R CA 1
ATOM 849 C C . PRO A 1 153 ? 96.793 120.569 106.911 1.00 109.24 144 PRO R C 1
ATOM 850 O O . PRO A 1 153 ? 97.260 119.488 107.278 1.00 109.24 144 PRO R O 1
ATOM 854 N N . MET A 1 154 ? 95.518 120.896 107.090 1.00 117.62 145 MET R N 1
ATOM 855 C CA . MET A 1 154 ? 94.575 119.998 107.738 1.00 117.62 145 MET R CA 1
ATOM 856 C C . MET A 1 154 ? 94.034 118.930 106.801 1.00 117.62 145 MET R C 1
ATOM 857 O O . MET A 1 154 ? 93.412 117.973 107.271 1.00 117.62 145 MET R O 1
ATOM 862 N N . LEU A 1 155 ? 94.238 119.075 105.490 1.00 121.63 146 LEU R N 1
ATOM 863 C CA . LEU A 1 155 ? 93.769 118.054 104.562 1.00 121.63 146 LEU R CA 1
ATOM 864 C C . LEU A 1 155 ? 94.533 116.752 104.742 1.00 121.63 146 LEU R C 1
ATOM 865 O O . LEU A 1 155 ? 93.976 115.672 104.520 1.00 121.63 146 LEU R O 1
ATOM 870 N N . ALA A 1 156 ? 95.800 116.831 105.145 1.00 121.56 147 ALA R N 1
ATOM 871 C CA . ALA A 1 156 ? 96.565 115.635 105.462 1.00 121.56 147 ALA R CA 1
ATOM 872 C C . ALA A 1 156 ? 96.061 114.938 106.716 1.00 121.56 147 ALA R C 1
ATOM 873 O O . ALA A 1 156 ? 96.450 113.793 106.967 1.00 121.56 147 ALA R O 1
ATOM 875 N N . TYR A 1 157 ? 95.213 115.596 107.503 1.00 122.19 148 TYR R N 1
ATOM 876 C CA . TYR A 1 157 ? 94.691 115.027 108.734 1.00 122.19 148 TYR R CA 1
ATOM 877 C C . TYR A 1 157 ? 93.203 114.720 108.671 1.00 122.19 148 TYR R C 1
ATOM 878 O O . TYR A 1 157 ? 92.699 114.009 109.546 1.00 122.19 148 TYR R O 1
ATOM 887 N N . ARG A 1 158 ? 92.487 115.247 107.675 1.00 133.43 149 ARG R N 1
ATOM 888 C CA . ARG A 1 158 ? 91.091 114.868 107.489 1.00 133.43 149 ARG R CA 1
ATOM 889 C C . ARG A 1 158 ? 90.961 113.364 107.294 1.00 133.43 149 ARG R C 1
ATOM 890 O O . ARG A 1 158 ? 90.183 112.699 107.988 1.00 133.43 149 ARG R O 1
ATOM 898 N N . ASN A 1 166 ? 102.224 107.361 99.860 1.00 161.31 157 ASN R N 1
ATOM 899 C CA . ASN A 1 166 ? 102.996 106.938 98.701 1.00 161.31 157 ASN R CA 1
ATOM 900 C C . ASN A 1 166 ? 102.134 106.793 97.455 1.00 161.31 157 ASN R C 1
ATOM 901 O O . ASN A 1 166 ? 102.598 106.243 96.453 1.00 161.31 157 ASN R O 1
ATOM 906 N N . ARG A 1 167 ? 100.885 107.254 97.503 1.00 161.65 158 ARG R N 1
ATOM 907 C CA . ARG A 1 167 ? 100.020 107.169 96.328 1.00 161.65 158 ARG R CA 1
ATOM 908 C C . ARG A 1 167 ? 100.512 108.007 95.155 1.00 161.65 158 ARG R C 1
ATOM 909 O O . ARG A 1 167 ? 100.565 107.475 94.034 1.00 161.65 158 ARG R O 1
ATOM 917 N N . PRO A 1 168 ? 100.855 109.295 95.311 1.00 154.41 159 PRO R N 1
ATOM 918 C CA . PRO A 1 168 ? 101.229 110.081 94.121 1.00 154.41 159 PRO R CA 1
ATOM 919 C C . PRO A 1 168 ? 102.439 109.544 93.376 1.00 154.41 159 PRO R C 1
ATOM 920 O O . PRO A 1 168 ? 102.451 109.566 92.140 1.00 154.41 159 PRO R O 1
ATOM 924 N N . VAL A 1 169 ? 103.454 109.045 94.084 1.00 148.99 160 VAL R N 1
ATOM 925 C CA . VAL A 1 169 ? 104.643 108.555 93.393 1.00 148.99 160 VAL R CA 1
ATOM 926 C C . VAL A 1 169 ? 104.324 107.292 92.599 1.00 148.99 160 VAL R C 1
ATOM 927 O O . VAL A 1 169 ? 104.769 107.133 91.455 1.00 148.99 160 VAL R O 1
ATOM 931 N N . LEU A 1 170 ? 103.544 106.381 93.183 1.00 150.09 161 LEU R N 1
ATOM 932 C CA . LEU A 1 170 ? 103.161 105.176 92.456 1.00 150.09 161 LEU R CA 1
ATOM 933 C C . LEU A 1 170 ? 102.255 105.512 91.280 1.00 150.09 161 LEU R C 1
ATOM 934 O O . LEU A 1 170 ? 102.350 104.885 90.220 1.00 150.09 161 LEU R O 1
ATOM 939 N N . VAL A 1 171 ? 101.378 106.504 91.445 1.00 149.40 162 VAL R N 1
ATOM 940 C CA . VAL A 1 171 ? 100.536 106.937 90.335 1.00 149.40 162 VAL R CA 1
ATOM 941 C C . VAL A 1 171 ? 101.391 107.492 89.206 1.00 149.40 162 VAL R C 1
ATOM 942 O O . VAL A 1 171 ? 101.139 107.217 88.028 1.00 149.40 162 VAL R O 1
ATOM 946 N N . ALA A 1 172 ? 102.413 108.280 89.541 1.00 147.08 163 ALA R N 1
ATOM 947 C CA . ALA A 1 172 ? 103.294 108.825 88.513 1.00 147.08 163 ALA R CA 1
ATOM 948 C C . ALA A 1 172 ? 104.069 107.719 87.806 1.00 147.08 163 ALA R C 1
ATOM 949 O O . ALA A 1 172 ? 104.222 107.740 86.580 1.00 147.08 163 ALA R O 1
ATOM 951 N N . TRP A 1 173 ? 104.658 106.759 88.526 1.00 144.59 164 TRP R N 1
ATOM 952 C CA . TRP A 1 173 ? 105.356 105.636 87.830 1.00 144.59 164 TRP R CA 1
ATOM 953 C C . TRP A 1 173 ? 104.382 104.944 86.873 1.00 144.59 164 TRP R C 1
ATOM 954 O O . TRP A 1 173 ? 104.775 104.554 85.756 1.00 144.59 164 TRP R O 1
ATOM 965 N N . ALA A 1 174 ? 103.137 104.777 87.309 1.00 149.58 165 ALA R N 1
ATOM 966 C CA . ALA A 1 174 ? 102.135 104.086 86.471 1.00 149.58 165 ALA R CA 1
ATOM 967 C C . ALA A 1 174 ? 101.849 104.884 85.199 1.00 149.58 165 ALA R C 1
ATOM 968 O O . ALA A 1 174 ? 101.696 104.269 84.118 1.00 149.58 165 ALA R O 1
ATOM 970 N N . PHE A 1 175 ? 101.722 106.198 85.331 1.00 147.83 166 PHE R N 1
ATOM 971 C CA . PHE A 1 175 ? 101.400 107.030 84.149 1.00 147.83 166 PHE R CA 1
ATOM 972 C C . PHE A 1 175 ? 102.557 106.954 83.159 1.00 147.83 166 PHE R C 1
ATOM 973 O O . PHE A 1 175 ? 102.319 106.957 81.941 1.00 147.83 166 PHE R O 1
ATOM 981 N N . SER A 1 176 ? 103.779 106.896 83.684 1.00 150.92 167 SER R N 1
ATOM 982 C CA . SER A 1 176 ? 104.962 106.784 82.801 1.00 150.92 167 SER R CA 1
ATOM 983 C C . SER A 1 176 ? 104.911 105.478 82.011 1.00 150.92 167 SER R C 1
ATOM 984 O O . SER A 1 176 ? 105.170 105.495 80.800 1.00 150.92 167 SER R O 1
ATOM 987 N N . LEU A 1 177 ? 104.584 104.379 82.677 1.00 154.40 168 LEU R N 1
ATOM 988 C CA . LEU A 1 177 ? 104.577 103.068 81.984 1.00 154.40 168 LEU R CA 1
ATOM 989 C C . LEU A 1 177 ? 103.457 103.049 80.941 1.00 154.40 168 LEU R C 1
ATOM 990 O O . LEU A 1 177 ? 103.704 102.604 79.818 1.00 154.40 168 LEU R O 1
ATOM 995 N N . LEU A 1 178 ? 102.274 103.543 81.299 1.00 156.50 169 LEU R N 1
ATOM 996 C CA . LEU A 1 178 ? 101.114 103.544 80.371 1.00 156.50 169 LEU R CA 1
ATOM 997 C C . LEU A 1 178 ? 101.370 104.468 79.182 1.00 156.50 169 LEU R C 1
ATOM 998 O O . LEU A 1 178 ? 101.032 104.085 78.059 1.00 156.50 169 LEU R O 1
ATOM 1003 N N . LEU A 1 179 ? 101.939 105.645 79.425 1.00 155.55 170 LEU R N 1
ATOM 1004 C CA . LEU A 1 179 ? 102.153 106.634 78.334 1.00 155.55 170 LEU R CA 1
ATOM 1005 C C . LEU A 1 179 ? 103.191 106.137 77.321 1.00 155.55 170 LEU R C 1
ATOM 1006 O O . LEU A 1 179 ? 103.144 106.595 76.170 1.00 155.55 170 LEU R O 1
ATOM 1011 N N . SER A 1 180 ? 104.125 105.283 77.743 1.00 162.73 171 SER R N 1
ATOM 1012 C CA . SER A 1 180 ? 105.211 104.819 76.842 1.00 162.73 171 SER R CA 1
ATOM 1013 C C . SER A 1 180 ? 104.730 103.702 75.906 1.00 162.73 171 SER R C 1
ATOM 1014 O O . SER A 1 180 ? 105.513 103.301 75.036 1.00 162.73 171 SER R O 1
ATOM 1017 N N . LEU A 1 181 ? 103.498 103.218 76.062 1.00 167.53 172 LEU R N 1
ATOM 1018 C CA . LEU A 1 181 ? 103.012 102.057 75.263 1.00 167.53 172 LEU R CA 1
ATOM 1019 C C . LEU A 1 181 ? 103.019 102.317 73.752 1.00 167.53 172 LEU R C 1
ATOM 1020 O O . LEU A 1 181 ? 103.402 101.386 73.033 1.00 167.53 172 LEU R O 1
ATOM 1025 N N . PRO A 1 182 ? 102.657 103.495 73.197 1.00 170.03 173 PRO R N 1
ATOM 1026 C CA . PRO A 1 182 ? 102.596 103.650 71.745 1.00 170.03 173 PRO R CA 1
ATOM 1027 C C . PRO A 1 182 ? 103.958 103.381 71.092 1.00 170.03 173 PRO R C 1
ATOM 1028 O O . PRO A 1 182 ? 103.991 103.171 69.903 1.00 170.03 173 PRO R O 1
ATOM 1032 N N . GLN A 1 183 ? 105.041 103.440 71.866 1.00 173.50 174 GLN R N 1
ATOM 1033 C CA . GLN A 1 183 ? 106.398 103.169 71.327 1.00 173.50 174 GLN R CA 1
ATOM 1034 C C . GLN A 1 183 ? 106.457 101.802 70.642 1.00 173.50 174 GLN R C 1
ATOM 1035 O O . GLN A 1 183 ? 107.078 101.725 69.567 1.00 173.50 174 GLN R O 1
ATOM 1041 N N . LEU A 1 184 ? 105.813 100.774 71.203 1.00 177.02 175 LEU R N 1
ATOM 1042 C CA . LEU A 1 184 ? 106.013 99.419 70.620 1.00 177.02 175 LEU R CA 1
ATOM 1043 C C . LEU A 1 184 ? 105.485 99.401 69.185 1.00 177.02 175 LEU R C 1
ATOM 1044 O O . LEU A 1 184 ? 106.244 99.003 68.301 1.00 177.02 175 LEU R O 1
ATOM 1049 N N . PHE A 1 185 ? 104.282 99.925 68.957 1.00 183.59 176 PHE R N 1
ATOM 1050 C CA . PHE A 1 185 ? 103.674 99.926 67.601 1.00 183.59 176 PHE R CA 1
ATOM 1051 C C . PHE A 1 185 ? 104.539 100.759 66.656 1.00 183.59 176 PHE R C 1
ATOM 1052 O O . PHE A 1 185 ? 104.745 100.345 65.504 1.00 183.59 176 PHE R O 1
ATOM 1060 N N . ILE A 1 186 ? 105.016 101.907 67.131 1.00 185.23 177 ILE R N 1
ATOM 1061 C CA . ILE A 1 186 ? 105.792 102.830 66.254 1.00 185.23 177 ILE R CA 1
ATOM 1062 C C . ILE A 1 186 ? 107.076 102.170 65.758 1.00 185.23 177 ILE R C 1
ATOM 1063 O O . ILE A 1 186 ? 107.392 102.337 64.567 1.00 185.23 177 ILE R O 1
ATOM 1065 N N . PHE A 1 187 ? 107.773 101.422 66.614 1.00 183.39 178 PHE R N 1
ATOM 1066 C CA . PHE A 1 187 ? 109.070 100.878 66.140 1.00 183.39 178 PHE R CA 1
ATOM 1067 C C . PHE A 1 187 ? 108.780 99.630 65.311 1.00 183.39 178 PHE R C 1
ATOM 1068 O O . PHE A 1 187 ? 108.862 98.514 65.854 1.00 183.39 178 PHE R O 1
ATOM 1076 N N . ALA A 1 188 ? 108.603 99.813 63.998 1.00 191.60 179 ALA R N 1
ATOM 1077 C CA . ALA A 1 188 ? 108.310 98.685 63.082 1.00 191.60 179 ALA R CA 1
ATOM 1078 C C . ALA A 1 188 ? 109.550 97.812 62.867 1.00 191.60 179 ALA R C 1
ATOM 1079 O O . ALA A 1 188 ? 110.575 98.055 63.519 1.00 191.60 179 ALA R O 1
ATOM 1081 N N . GLN A 1 189 ? 109.461 96.847 61.952 1.00 197.54 180 GLN R N 1
ATOM 1082 C CA . GLN A 1 189 ? 110.578 95.889 61.739 1.00 197.54 180 GLN R CA 1
ATOM 1083 C C . GLN A 1 189 ? 111.815 96.603 61.204 1.00 197.54 180 GLN R C 1
ATOM 1084 O O . GLN A 1 189 ? 111.661 97.509 60.363 1.00 197.54 180 GLN R O 1
ATOM 1086 N N . ARG A 1 190 ? 112.992 96.194 61.675 1.00 198.37 181 ARG R N 1
ATOM 1087 C CA . ARG A 1 190 ? 114.248 96.756 61.127 1.00 198.37 181 ARG R CA 1
ATOM 1088 C C . ARG A 1 190 ? 114.339 96.332 59.660 1.00 198.37 181 ARG R C 1
ATOM 1089 O O . ARG A 1 190 ? 114.091 95.147 59.382 1.00 198.37 181 ARG R O 1
ATOM 1097 N N . ASN A 1 191 ? 114.697 97.253 58.764 1.00 199.48 182 ASN R N 1
ATOM 1098 C CA . ASN A 1 191 ? 114.738 96.929 57.312 1.00 199.48 182 ASN R CA 1
ATOM 1099 C C . ASN A 1 191 ? 116.094 97.345 56.734 1.00 199.48 182 ASN R C 1
ATOM 1100 O O . ASN A 1 191 ? 116.081 98.153 55.786 1.00 199.48 182 ASN R O 1
ATOM 1105 N N . VAL A 1 198 ? 117.956 95.846 58.994 1.00 30.00 189 VAL R N 1
ATOM 1106 C CA . VAL A 1 198 ? 119.426 96.031 59.160 1.00 30.00 189 VAL R CA 1
ATOM 1107 C C . VAL A 1 198 ? 119.684 96.734 60.499 1.00 30.00 189 VAL R C 1
ATOM 1108 O O . VAL A 1 198 ? 119.904 96.022 61.498 1.00 30.00 189 VAL R O 1
ATOM 1112 N N . THR A 1 199 ? 119.658 98.070 60.523 1.00 196.95 190 THR R N 1
ATOM 1113 C CA . THR A 1 199 ? 119.820 98.833 61.792 1.00 196.95 190 THR R CA 1
ATOM 1114 C C . THR A 1 199 ? 118.516 98.683 62.575 1.00 196.95 190 THR R C 1
ATOM 1115 O O . THR A 1 199 ? 117.519 98.314 61.943 1.00 196.95 190 THR R O 1
ATOM 1119 N N . ASP A 1 200 ? 118.490 99.019 63.866 1.00 195.93 191 ASP R N 1
ATOM 1120 C CA . ASP A 1 200 ? 117.283 98.718 64.685 1.00 195.93 191 ASP R CA 1
ATOM 1121 C C . ASP A 1 200 ? 116.120 99.671 64.411 1.00 195.93 191 ASP R C 1
ATOM 1122 O O . ASP A 1 200 ? 116.200 100.834 64.833 1.00 195.93 191 ASP R O 1
ATOM 1127 N N . CYS A 1 201 ? 115.079 99.184 63.734 1.00 195.97 192 CYS R N 1
ATOM 1128 C CA . CYS A 1 201 ? 113.840 99.984 63.535 1.00 195.97 192 CYS R CA 1
ATOM 1129 C C . CYS A 1 201 ? 114.157 101.343 62.910 1.00 195.97 192 CYS R C 1
ATOM 1130 O O . CYS A 1 201 ? 113.441 102.305 63.205 1.00 195.97 192 CYS R O 1
ATOM 1133 N N . TRP A 1 202 ? 115.160 101.399 62.036 1.00 193.56 193 TRP R N 1
ATOM 1134 C CA . TRP A 1 202 ? 115.467 102.662 61.316 1.00 193.56 193 TRP R CA 1
ATOM 1135 C C . TRP A 1 202 ? 114.327 102.926 60.337 1.00 193.56 193 TRP R C 1
ATOM 1136 O O . TRP A 1 202 ? 113.709 101.946 59.883 1.00 193.56 193 TRP R O 1
ATOM 1147 N N . ALA A 1 203 ? 114.040 104.191 60.059 1.00 190.02 194 ALA R N 1
ATOM 1148 C CA . ALA A 1 203 ? 112.935 104.540 59.142 1.00 190.02 194 ALA R CA 1
ATOM 1149 C C . ALA A 1 203 ? 111.639 103.849 59.589 1.00 190.02 194 ALA R C 1
ATOM 1150 O O . ALA A 1 203 ? 110.950 103.287 58.716 1.00 190.02 194 ALA R O 1
ATOM 1152 N N . CYS A 1 204 ? 111.313 103.888 60.888 1.00 189.64 195 CYS R N 1
ATOM 1153 C CA . CYS A 1 204 ? 110.098 103.208 61.425 1.00 189.64 195 CYS R CA 1
ATOM 1154 C C . CYS A 1 204 ? 108.930 104.186 61.571 1.00 189.64 195 CYS R C 1
ATOM 1155 O O . CYS A 1 204 ? 109.175 105.295 62.074 1.00 189.64 195 CYS R O 1
ATOM 1158 N N . PHE A 1 205 ? 107.716 103.819 61.125 1.00 193.79 196 PHE R N 1
ATOM 1159 C CA . PHE A 1 205 ? 106.592 104.699 61.398 1.00 193.79 196 PHE R CA 1
ATOM 1160 C C . PHE A 1 205 ? 105.300 103.926 61.184 1.00 193.79 196 PHE R C 1
ATOM 1161 O O . PHE A 1 205 ? 105.312 102.739 60.851 1.00 193.79 196 PHE R O 1
ATOM 1169 N N . ALA A 1 206 ? 104.178 104.614 61.385 1.00 193.89 197 ALA R N 1
ATOM 1170 C CA . ALA A 1 206 ? 102.866 104.006 61.208 1.00 193.89 197 ALA R CA 1
ATOM 1171 C C . ALA A 1 206 ? 101.990 104.731 60.198 1.00 193.89 197 ALA R C 1
ATOM 1172 O O . ALA A 1 206 ? 101.333 104.074 59.384 1.00 193.89 197 ALA R O 1
ATOM 1174 N N . GLU A 1 207 ? 101.966 106.059 60.225 1.00 191.40 198 GLU R N 1
ATOM 1175 C CA . GLU A 1 207 ? 101.054 106.834 59.396 1.00 191.40 198 GLU R CA 1
ATOM 1176 C C . GLU A 1 207 ? 101.760 108.115 58.973 1.00 191.40 198 GLU R C 1
ATOM 1177 O O . GLU A 1 207 ? 102.773 108.493 59.573 1.00 191.40 198 GLU R O 1
ATOM 1179 N N . PRO A 1 208 ? 101.265 108.791 57.928 1.00 189.77 199 PRO R N 1
ATOM 1180 C CA . PRO A 1 208 ? 101.912 110.047 57.503 1.00 189.77 199 PRO R CA 1
ATOM 1181 C C . PRO A 1 208 ? 101.989 111.098 58.597 1.00 189.77 199 PRO R C 1
ATOM 1182 O O . PRO A 1 208 ? 102.951 111.875 58.635 1.00 189.77 199 PRO R O 1
ATOM 1186 N N . TRP A 1 209 ? 101.000 111.152 59.486 1.00 186.72 200 TRP R N 1
ATOM 1187 C CA . TRP A 1 209 ? 101.030 112.085 60.604 1.00 186.72 200 TRP R CA 1
ATOM 1188 C C . TRP A 1 209 ? 101.786 111.539 61.807 1.00 186.72 200 TRP R C 1
ATOM 1189 O O . TRP A 1 209 ? 101.884 112.235 62.824 1.00 186.72 200 TRP R O 1
ATOM 1200 N N . GLY A 1 210 ? 102.315 110.317 61.717 1.00 180.57 201 GLY R N 1
ATOM 1201 C CA . GLY A 1 210 ? 103.021 109.737 62.848 1.00 180.57 201 GLY R CA 1
ATOM 1202 C C . GLY A 1 210 ? 104.273 110.507 63.220 1.00 180.57 201 GLY R C 1
ATOM 1203 O O . GLY A 1 210 ? 104.628 110.600 64.396 1.00 180.57 201 GLY R O 1
ATOM 1204 N N . ARG A 1 211 ? 104.913 111.100 62.207 1.00 172.79 202 ARG R N 1
ATOM 1205 C CA . ARG A 1 211 ? 106.179 111.843 62.432 1.00 172.79 202 ARG R CA 1
ATOM 1206 C C . ARG A 1 211 ? 105.911 113.346 62.544 1.00 172.79 202 ARG R C 1
ATOM 1207 O O . ARG A 1 211 ? 106.893 114.105 62.560 1.00 172.79 202 ARG R O 1
ATOM 1215 N N . ARG A 1 212 ? 104.645 113.762 62.602 1.00 177.38 203 ARG R N 1
ATOM 1216 C CA . ARG A 1 212 ? 104.330 115.173 62.769 1.00 177.38 203 ARG R CA 1
ATOM 1217 C C . ARG A 1 212 ? 103.463 115.474 63.983 1.00 177.38 203 ARG R C 1
ATOM 1218 O O . ARG A 1 212 ? 103.513 116.599 64.489 1.00 177.38 203 ARG R O 1
ATOM 1226 N N . THR A 1 213 ? 102.774 114.449 64.501 1.00 170.81 204 THR R N 1
ATOM 1227 C CA . THR A 1 213 ? 101.858 114.646 65.657 1.00 170.81 204 THR R CA 1
ATOM 1228 C C . THR A 1 213 ? 102.343 113.900 66.904 1.00 170.81 204 THR R C 1
ATOM 1229 O O . THR A 1 213 ? 102.149 114.430 68.004 1.00 170.81 204 THR R O 1
ATOM 1233 N N . TYR A 1 214 ? 102.941 112.719 66.741 1.00 161.23 205 TYR R N 1
ATOM 1234 C CA . TYR A 1 214 ? 103.470 111.973 67.911 1.00 161.23 205 TYR R CA 1
ATOM 1235 C C . TYR A 1 214 ? 104.559 112.811 68.573 1.00 161.23 205 TYR R C 1
ATOM 1236 O O . TYR A 1 214 ? 104.554 112.933 69.798 1.00 161.23 205 TYR R O 1
ATOM 1245 N N . VAL A 1 215 ? 105.431 113.413 67.771 1.00 158.98 206 VAL R N 1
ATOM 1246 C CA . VAL A 1 215 ? 106.557 114.192 68.352 1.00 158.98 206 VAL R CA 1
ATOM 1247 C C . VAL A 1 215 ? 105.974 115.352 69.160 1.00 158.98 206 VAL R C 1
ATOM 1248 O O . VAL A 1 215 ? 106.340 115.477 70.334 1.00 158.98 206 VAL R O 1
ATOM 1252 N N . THR A 1 216 ? 105.074 116.144 68.577 1.00 157.01 207 THR R N 1
ATOM 1253 C CA . THR A 1 216 ? 104.547 117.321 69.261 1.00 157.01 207 THR R CA 1
ATOM 1254 C C . THR A 1 216 ? 103.758 116.935 70.504 1.00 157.01 207 THR R C 1
ATOM 1255 O O . THR A 1 216 ? 103.784 117.654 71.509 1.00 157.01 207 THR R O 1
ATOM 1259 N N . TRP A 1 217 ? 103.040 115.813 70.456 1.00 152.36 208 TRP R N 1
ATOM 1260 C CA . TRP A 1 217 ? 102.307 115.366 71.635 1.00 152.36 208 TRP R CA 1
ATOM 1261 C C . TRP A 1 217 ? 103.263 114.991 72.761 1.00 152.36 208 TRP R C 1
ATOM 1262 O O . TRP A 1 217 ? 103.020 115.313 73.931 1.00 152.36 208 TRP R O 1
ATOM 1273 N N . ILE A 1 218 ? 104.362 114.309 72.424 1.00 150.66 209 ILE R N 1
ATOM 1274 C CA . ILE A 1 218 ? 105.394 114.036 73.422 1.00 150.66 209 ILE R CA 1
ATOM 1275 C C . ILE A 1 218 ? 105.928 115.339 73.992 1.00 150.66 209 ILE R C 1
ATOM 1276 O O . ILE A 1 218 ? 106.060 115.497 75.215 1.00 150.66 209 ILE R O 1
ATOM 1281 N N . ALA A 1 219 ? 106.250 116.291 73.112 1.00 145.15 210 ALA R N 1
ATOM 1282 C CA . ALA A 1 219 ? 106.797 117.566 73.558 1.00 145.15 210 ALA R CA 1
ATOM 1283 C C . ALA A 1 219 ? 105.863 118.233 74.552 1.00 145.15 210 ALA R C 1
ATOM 1284 O O . ALA A 1 219 ? 106.284 118.639 75.640 1.00 145.15 210 ALA R O 1
ATOM 1286 N N . LEU A 1 220 ? 104.578 118.319 74.209 1.00 142.58 211 LEU R N 1
ATOM 1287 C CA . LEU A 1 220 ? 103.597 118.876 75.132 1.00 142.58 211 LEU R CA 1
ATOM 1288 C C . LEU A 1 220 ? 103.627 118.135 76.461 1.00 142.58 211 LEU R C 1
ATOM 1289 O O . LEU A 1 220 ? 103.996 118.707 77.493 1.00 142.58 211 LEU R O 1
ATOM 1294 N N . MET A 1 221 ? 103.316 116.838 76.434 1.00 147.59 212 MET R N 1
ATOM 1295 C CA . MET A 1 221 ? 103.072 116.082 77.655 1.00 147.59 212 MET R CA 1
ATOM 1296 C C . MET A 1 221 ? 104.295 115.936 78.551 1.00 147.59 212 MET R C 1
ATOM 1297 O O . MET A 1 221 ? 104.126 115.563 79.716 1.00 147.59 212 MET R O 1
ATOM 1302 N N . VAL A 1 222 ? 105.509 116.199 78.068 1.00 137.95 213 VAL R N 1
ATOM 1303 C CA . VAL A 1 222 ? 106.633 116.052 78.990 1.00 137.95 213 VAL R CA 1
ATOM 1304 C C . VAL A 1 222 ? 107.407 117.364 79.095 1.00 137.95 213 VAL R C 1
ATOM 1305 O O . VAL A 1 222 ? 108.428 117.441 79.785 1.00 137.95 213 VAL R O 1
ATOM 1309 N N . PHE A 1 223 ? 106.925 118.413 78.449 1.00 132.62 214 PHE R N 1
ATOM 1310 C CA . PHE A 1 223 ? 107.662 119.659 78.607 1.00 132.62 214 PHE R CA 1
ATOM 1311 C C . PHE A 1 223 ? 106.794 120.827 79.044 1.00 132.62 214 PHE R C 1
ATOM 1312 O O . PHE A 1 223 ? 107.237 121.636 79.861 1.00 132.62 214 PHE R O 1
ATOM 1320 N N . VAL A 1 224 ? 105.571 120.934 78.539 1.00 128.62 215 VAL R N 1
ATOM 1321 C CA . VAL A 1 224 ? 104.753 122.121 78.742 1.00 128.62 215 VAL R CA 1
ATOM 1322 C C . VAL A 1 224 ? 103.882 121.995 79.980 1.00 128.62 215 VAL R C 1
ATOM 1323 O O . VAL A 1 224 ? 103.853 122.893 80.821 1.00 128.62 215 VAL R O 1
ATOM 1327 N N . ALA A 1 225 ? 103.158 120.888 80.109 1.00 126.06 216 ALA R N 1
ATOM 1328 C CA . ALA A 1 225 ? 102.317 120.699 81.288 1.00 126.06 216 ALA R CA 1
ATOM 1329 C C . ALA A 1 225 ? 103.115 120.676 82.586 1.00 126.06 216 ALA R C 1
ATOM 1330 O O . ALA A 1 225 ? 102.712 121.366 83.540 1.00 126.06 216 ALA R O 1
ATOM 1332 N N . PRO A 1 226 ? 104.216 119.923 82.713 1.00 125.08 217 PRO R N 1
ATOM 1333 C CA . PRO A 1 226 ? 104.927 119.915 84.001 1.00 125.08 217 PRO R CA 1
ATOM 1334 C C . PRO A 1 226 ? 105.448 121.275 84.429 1.00 125.08 217 PRO R C 1
ATOM 1335 O O . PRO A 1 226 ? 105.354 121.615 85.615 1.00 125.08 217 PRO R O 1
ATOM 1339 N N . THR A 1 227 ? 105.987 122.073 83.505 1.00 122.09 218 THR R N 1
ATOM 1340 C CA . THR A 1 227 ? 106.526 123.367 83.909 1.00 122.09 218 THR R CA 1
ATOM 1341 C C . THR A 1 227 ? 105.410 124.319 84.324 1.00 122.09 218 THR R C 1
ATOM 1342 O O . THR A 1 227 ? 105.563 125.079 85.289 1.00 122.09 218 THR R O 1
ATOM 1346 N N . LEU A 1 228 ? 104.268 124.269 83.634 1.00 119.85 219 LEU R N 1
ATOM 1347 C CA . LEU A 1 228 ? 103.134 125.092 84.036 1.00 119.85 219 LEU R CA 1
ATOM 1348 C C . LEU A 1 228 ? 102.624 124.682 85.408 1.00 119.85 219 LEU R C 1
ATOM 1349 O O . LEU A 1 228 ? 102.320 125.539 86.246 1.00 119.85 219 LEU R O 1
ATOM 1354 N N . GLY A 1 229 ? 102.525 123.376 85.659 1.00 117.97 220 GLY R N 1
ATOM 1355 C CA . GLY A 1 229 ? 102.096 122.921 86.970 1.00 117.97 220 GLY R CA 1
ATOM 1356 C C . GLY A 1 229 ? 103.046 123.346 88.072 1.00 117.97 220 GLY R C 1
ATOM 1357 O O . GLY A 1 229 ? 102.616 123.789 89.141 1.00 117.97 220 GLY R O 1
ATOM 1358 N N . ILE A 1 230 ? 104.352 123.227 87.824 1.00 116.14 221 ILE R N 1
ATOM 1359 C CA . ILE A 1 230 ? 105.338 123.626 88.823 1.00 116.14 221 ILE R CA 1
ATOM 1360 C C . ILE A 1 230 ? 105.225 125.116 89.111 1.00 116.14 221 ILE R C 1
ATOM 1361 O 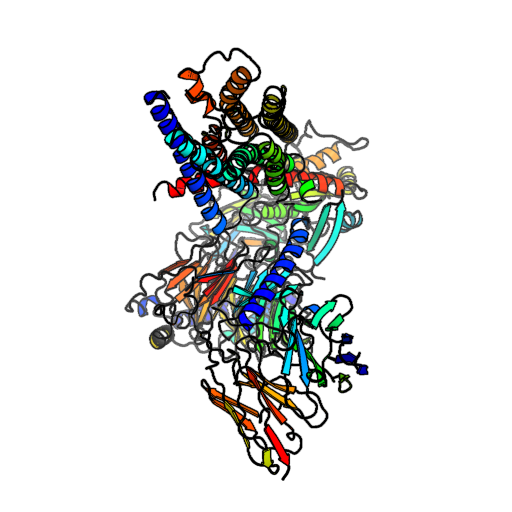O . ILE A 1 230 ? 105.225 125.544 90.271 1.00 116.14 221 ILE R O 1
ATOM 1366 N N . ALA A 1 231 ? 105.119 125.928 88.057 1.00 116.06 222 ALA R N 1
ATOM 1367 C CA . ALA A 1 231 ? 105.006 127.368 88.253 1.00 116.06 222 ALA R CA 1
ATOM 1368 C C . ALA A 1 231 ? 103.746 127.723 89.031 1.00 116.06 222 ALA R C 1
ATOM 1369 O O . ALA A 1 231 ? 103.787 128.552 89.949 1.00 116.06 222 ALA R O 1
ATOM 1371 N N . ALA A 1 232 ? 102.616 127.104 88.683 1.00 113.44 223 ALA R N 1
ATOM 1372 C CA . ALA A 1 232 ? 101.366 127.412 89.366 1.00 113.44 223 ALA R CA 1
ATOM 1373 C C . ALA A 1 232 ? 101.444 127.048 90.842 1.00 113.44 223 ALA R C 1
ATOM 1374 O O . ALA A 1 232 ? 101.074 127.846 91.712 1.00 113.44 223 ALA R O 1
ATOM 1376 N N . CYS A 1 233 ? 101.936 125.846 91.147 1.00 113.59 224 CYS R N 1
ATOM 1377 C CA . CYS A 1 233 ? 102.024 125.435 92.543 1.00 113.59 224 CYS R CA 1
ATOM 1378 C C . CYS A 1 233 ? 102.980 126.329 93.320 1.00 113.59 224 CYS R C 1
ATOM 1379 O O . CYS A 1 233 ? 102.701 126.699 94.468 1.00 113.59 224 CYS R O 1
ATOM 1382 N N . GLN A 1 234 ? 104.108 126.698 92.712 1.00 113.22 225 GLN R N 1
ATOM 1383 C CA . GLN A 1 234 ? 105.072 127.532 93.417 1.00 113.22 225 GLN R CA 1
ATOM 1384 C C . GLN A 1 234 ? 104.514 128.922 93.695 1.00 113.22 225 GLN R C 1
ATOM 1385 O O . GLN A 1 234 ? 104.694 129.458 94.797 1.00 113.22 225 GLN R O 1
ATOM 1391 N N . VAL A 1 235 ? 103.835 129.528 92.718 1.00 110.77 226 VAL R N 1
ATOM 1392 C CA . VAL A 1 235 ? 103.286 130.857 92.971 1.00 110.77 226 VAL R CA 1
ATOM 1393 C C . VAL A 1 235 ? 102.150 130.788 93.981 1.00 110.77 226 VAL R C 1
ATOM 1394 O O . VAL A 1 235 ? 101.972 131.714 94.778 1.00 110.77 226 VAL R O 1
ATOM 1398 N N . LEU A 1 236 ? 101.372 129.701 93.988 1.00 110.85 227 LEU R N 1
ATOM 1399 C CA . LEU A 1 236 ? 100.348 129.559 95.018 1.00 110.85 227 LEU R CA 1
ATOM 1400 C C . LEU A 1 236 ? 100.971 129.456 96.405 1.00 110.85 227 LEU R C 1
ATOM 1401 O O . LEU A 1 236 ? 100.479 130.067 97.363 1.00 110.85 227 LEU R O 1
ATOM 1406 N N . ILE A 1 237 ? 102.056 128.689 96.532 1.00 110.75 228 ILE R N 1
ATOM 1407 C CA . ILE A 1 237 ? 102.742 128.585 97.817 1.00 110.75 228 ILE R CA 1
ATOM 1408 C C . ILE A 1 237 ? 103.248 129.949 98.260 1.00 110.75 228 ILE R C 1
ATOM 1409 O O . ILE A 1 237 ? 103.095 130.339 99.426 1.00 110.75 228 ILE R O 1
ATOM 1414 N N . PHE A 1 238 ? 103.863 130.694 97.341 1.00 116.97 229 PHE R N 1
ATOM 1415 C CA . PHE A 1 238 ? 104.377 132.015 97.685 1.00 116.97 229 PHE R CA 1
ATOM 1416 C C . PHE A 1 238 ? 103.253 132.948 98.115 1.00 116.97 229 PHE R C 1
ATOM 1417 O O . PHE A 1 238 ? 103.393 133.704 99.083 1.00 116.97 229 PHE R O 1
ATOM 1425 N N . ARG A 1 239 ? 102.129 132.915 97.397 1.00 118.91 230 ARG R N 1
ATOM 1426 C CA . ARG A 1 239 ? 101.007 133.777 97.745 1.00 118.91 230 ARG R CA 1
ATOM 1427 C C . ARG A 1 239 ? 100.462 133.440 99.124 1.00 118.91 230 ARG R C 1
ATOM 1428 O O . ARG A 1 239 ? 100.154 134.339 99.914 1.00 118.91 230 ARG R O 1
ATOM 1436 N N . GLU A 1 240 ? 100.377 132.153 99.487 1.00 120.15 231 GLU R N 1
ATOM 1437 C CA . GLU A 1 240 ? 99.856 131.709 100.824 1.00 120.15 231 GLU R CA 1
ATOM 1438 C C . GLU A 1 240 ? 100.833 132.072 101.934 1.00 120.15 231 GLU R C 1
ATOM 1439 O O . GLU A 1 240 ? 100.387 132.505 103.005 1.00 120.15 231 GLU R O 1
ATOM 1445 N N . ILE A 1 241 ? 102.109 132.018 101.642 1.00 120.62 232 ILE R N 1
ATOM 1446 C CA . ILE A 1 241 ? 103.078 132.436 102.652 1.00 120.62 232 ILE R CA 1
ATOM 1447 C C . ILE A 1 241 ? 103.008 133.941 102.865 1.00 120.62 232 ILE R C 1
ATOM 1448 O O . ILE A 1 241 ? 103.047 134.423 104.003 1.00 120.62 232 ILE R O 1
ATOM 1453 N N . HIS A 1 242 ? 102.903 134.708 101.779 1.00 128.34 233 HIS R N 1
ATOM 1454 C CA . HIS A 1 242 ? 102.798 136.157 101.912 1.00 128.34 233 HIS R CA 1
ATOM 1455 C C . HIS A 1 242 ? 101.532 136.554 102.658 1.00 128.34 233 HIS R C 1
ATOM 1456 O O . HIS A 1 242 ? 101.559 137.451 103.507 1.00 128.34 233 HIS R O 1
ATOM 1463 N N . ALA A 1 243 ? 100.411 135.900 102.351 1.00 131.00 234 ALA R N 1
ATOM 1464 C CA . ALA A 1 243 ? 99.159 136.222 103.027 1.00 131.00 234 ALA R CA 1
ATOM 1465 C C . ALA A 1 243 ? 99.238 135.916 104.516 1.00 131.00 234 ALA R C 1
ATOM 1466 O O . ALA A 1 243 ? 98.715 136.674 105.340 1.00 131.00 234 ALA R O 1
ATOM 1468 N N . SER A 1 244 ? 99.884 134.808 104.883 1.00 134.45 235 SER R N 1
ATOM 1469 C CA . SER A 1 244 ? 99.948 134.421 106.287 1.00 134.45 235 SER R CA 1
ATOM 1470 C C . SER A 1 244 ? 101.065 135.115 107.057 1.00 134.45 235 SER R C 1
ATOM 1471 O O . SER A 1 244 ? 101.061 135.073 108.291 1.00 134.45 235 SER R O 1
ATOM 1474 N N . LEU A 1 245 ? 102.021 135.742 106.370 1.00 142.09 236 LEU R N 1
ATOM 1475 C CA . LEU A 1 245 ? 103.152 136.340 107.074 1.00 142.09 236 LEU R CA 1
ATOM 1476 C C . LEU A 1 245 ? 102.775 137.640 107.776 1.00 142.09 236 LEU R C 1
ATOM 1477 O O . LEU A 1 245 ? 103.179 137.864 108.922 1.00 142.09 236 LEU R O 1
ATOM 1482 N N . VAL A 1 246 ? 102.015 138.511 107.105 1.00 149.88 237 VAL R N 1
ATOM 1483 C CA . VAL A 1 246 ? 101.744 139.840 107.666 1.00 149.88 237 VAL R CA 1
ATOM 1484 C C . VAL A 1 246 ? 100.950 139.811 108.966 1.00 149.88 237 VAL R C 1
A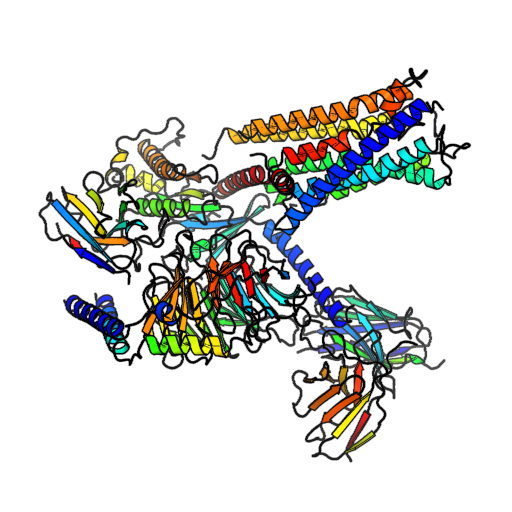TOM 1485 O O . VAL A 1 246 ? 101.286 140.584 109.876 1.00 149.88 237 VAL R O 1
ATOM 1489 N N . PRO A 1 247 ? 99.897 138.993 109.140 1.00 152.84 238 PRO R N 1
ATOM 1490 C CA . PRO A 1 247 ? 99.126 139.096 110.393 1.00 152.84 238 PRO R CA 1
ATOM 1491 C C . PRO A 1 247 ? 99.936 138.777 111.638 1.00 152.84 238 PRO R C 1
ATOM 1492 O O . PRO A 1 247 ? 99.678 139.358 112.699 1.00 152.84 238 PRO R O 1
ATOM 1496 N N . GLY A 1 248 ? 100.908 137.874 111.544 1.00 148.87 239 GLY R N 1
ATOM 1497 C CA . GLY A 1 248 ? 101.702 137.491 112.686 1.00 148.87 239 GLY R CA 1
ATOM 1498 C C . GLY A 1 248 ? 100.950 136.567 113.621 1.00 148.87 239 GLY R C 1
ATOM 1499 O O . GLY A 1 248 ? 99.910 136.002 113.270 1.00 148.87 239 GLY R O 1
ATOM 1500 N N . PRO A 1 249 ? 101.467 136.394 114.839 1.00 142.64 240 PRO R N 1
ATOM 1501 C CA . PRO A 1 249 ? 100.804 135.487 115.786 1.00 142.64 240 PRO R CA 1
ATOM 1502 C C . PRO A 1 249 ? 99.542 136.063 116.401 1.00 142.64 240 PRO R C 1
ATOM 1503 O O . PRO A 1 249 ? 98.541 135.347 116.521 1.00 142.64 240 PRO R O 1
ATOM 1507 N N . SER A 1 250 ? 99.556 137.332 116.795 1.00 148.08 241 SER R N 1
ATOM 1508 C CA . SER A 1 250 ? 98.394 137.960 117.411 1.00 148.08 241 SER R CA 1
ATOM 1509 C C . SER A 1 250 ? 97.311 138.247 116.375 1.00 148.08 241 SER R C 1
ATOM 1510 O O . SER A 1 250 ? 96.532 137.364 116.017 1.00 148.08 241 SER R O 1
ATOM 1513 N N . ALA A 1 273 ? 111.011 136.869 105.155 1.00 133.63 264 ALA R N 1
ATOM 1514 C CA . ALA A 1 273 ? 111.990 135.896 105.623 1.00 133.63 264 ALA R CA 1
ATOM 1515 C C . ALA A 1 273 ? 112.039 134.683 104.700 1.00 133.63 264 ALA R C 1
ATOM 1516 O O . ALA A 1 273 ? 112.926 134.573 103.854 1.00 133.63 264 ALA R O 1
ATOM 1518 N N . ALA A 1 274 ? 111.079 133.771 104.871 1.00 132.76 265 ALA R N 1
ATOM 1519 C CA . ALA A 1 274 ? 111.020 132.590 104.016 1.00 132.76 265 ALA R CA 1
ATOM 1520 C C . ALA A 1 274 ? 110.642 132.948 102.585 1.00 132.76 265 ALA R C 1
ATOM 1521 O O . ALA A 1 274 ? 110.813 132.128 101.675 1.00 132.76 265 ALA R O 1
ATOM 1523 N N . VAL A 1 275 ? 110.119 134.157 102.372 1.00 128.42 266 VAL R N 1
ATOM 1524 C CA . VAL A 1 275 ? 109.770 134.596 101.025 1.00 128.42 266 VAL R CA 1
ATOM 1525 C C . VAL A 1 275 ? 110.999 134.584 100.125 1.00 128.42 266 VAL R C 1
ATOM 1526 O O . VAL A 1 275 ? 110.921 134.210 98.947 1.00 128.42 266 VAL R O 1
ATOM 1530 N N . ALA A 1 276 ? 112.150 134.988 100.663 1.00 129.79 267 ALA R N 1
ATOM 1531 C CA . ALA A 1 276 ? 113.377 135.000 99.872 1.00 129.79 267 ALA R CA 1
ATOM 1532 C C . ALA A 1 276 ? 113.740 133.598 99.401 1.00 129.79 267 ALA R C 1
ATOM 1533 O O . ALA A 1 276 ? 114.057 133.388 98.223 1.00 129.79 267 ALA R O 1
ATOM 1535 N N . LYS A 1 277 ? 113.702 132.621 100.312 1.00 126.85 268 LYS R N 1
ATOM 1536 C CA . LYS A 1 277 ? 114.009 131.251 99.922 1.00 126.85 268 LYS R CA 1
ATOM 1537 C C . LYS A 1 277 ? 112.996 130.712 98.925 1.00 126.85 268 LYS R C 1
ATOM 1538 O O . LYS A 1 277 ? 113.378 130.031 97.969 1.00 126.85 268 LYS R O 1
ATOM 1544 N N . THR A 1 278 ? 111.710 131.008 99.119 1.00 126.25 269 THR R N 1
ATOM 1545 C CA . THR A 1 278 ? 110.710 130.537 98.168 1.00 126.25 269 THR R CA 1
ATOM 1546 C C . THR A 1 278 ? 110.960 131.106 96.777 1.00 126.25 269 THR R C 1
ATOM 1547 O O . THR A 1 278 ? 110.900 130.378 95.780 1.00 126.25 269 THR R O 1
ATOM 1551 N N . VAL A 1 279 ? 111.261 132.402 96.691 1.00 126.84 270 VAL R N 1
ATOM 1552 C CA . VAL A 1 279 ? 111.497 133.023 95.390 1.00 126.84 270 VAL R CA 1
ATOM 1553 C C . VAL A 1 279 ? 112.745 132.441 94.737 1.00 126.84 270 VAL R C 1
ATOM 1554 O O . VAL A 1 279 ? 112.746 132.110 93.542 1.00 126.84 270 VAL R O 1
ATOM 1558 N N . ARG A 1 280 ? 113.830 132.314 95.504 1.00 129.30 271 ARG R N 1
ATOM 1559 C CA . ARG A 1 280 ? 115.053 131.766 94.937 1.00 129.30 271 ARG R CA 1
ATOM 1560 C C . ARG A 1 280 ? 114.934 130.283 94.628 1.00 129.30 271 ARG R C 1
ATOM 1561 O O . ARG A 1 280 ? 115.781 129.749 93.907 1.00 129.30 271 ARG R O 1
ATOM 1569 N N . MET A 1 281 ? 113.919 129.606 95.158 1.00 127.93 272 MET R N 1
ATOM 1570 C CA . MET A 1 281 ? 113.670 128.229 94.755 1.00 127.93 272 MET R CA 1
ATOM 1571 C C . MET A 1 281 ? 112.870 128.177 93.461 1.00 127.93 272 MET R C 1
ATOM 1572 O O . MET A 1 281 ? 113.206 127.417 92.545 1.00 127.93 272 MET R O 1
ATOM 1577 N N . THR A 1 282 ? 111.813 128.989 93.367 1.00 124.93 273 THR R N 1
ATOM 1578 C CA . THR A 1 282 ? 110.987 128.991 92.163 1.00 124.93 273 THR R CA 1
ATOM 1579 C C . THR A 1 282 ? 111.799 129.393 90.942 1.00 124.93 273 THR R C 1
ATOM 1580 O O . THR A 1 282 ? 111.723 128.746 89.889 1.00 124.93 273 THR R O 1
ATOM 1584 N N . LEU A 1 283 ? 112.586 130.467 91.064 1.00 126.68 274 LEU R N 1
ATOM 1585 C CA . LEU A 1 283 ? 113.359 130.933 89.918 1.00 126.68 274 LEU R CA 1
ATOM 1586 C C . LEU A 1 283 ? 114.332 129.863 89.446 1.00 126.68 274 LEU R C 1
ATOM 1587 O O . LEU A 1 283 ? 114.372 129.526 88.256 1.00 126.68 274 LEU R O 1
ATOM 1592 N N . VAL A 1 284 ? 115.116 129.309 90.372 1.00 125.33 275 VAL R N 1
ATOM 1593 C CA . VAL A 1 284 ? 116.099 128.294 90.006 1.00 125.33 275 VAL R CA 1
ATOM 1594 C C . VAL A 1 284 ? 115.416 127.109 89.341 1.00 125.33 275 VAL R C 1
ATOM 1595 O O . VAL A 1 284 ? 115.823 126.668 88.259 1.00 125.33 275 VAL R O 1
ATOM 1599 N N . ILE A 1 285 ? 114.354 126.590 89.963 1.00 123.59 276 ILE R N 1
ATOM 1600 C CA . ILE A 1 285 ? 113.704 125.394 89.436 1.00 123.59 276 ILE R CA 1
ATOM 1601 C C . ILE A 1 285 ? 113.190 125.646 88.026 1.00 123.59 276 ILE R C 1
ATOM 1602 O O . ILE A 1 285 ? 113.471 124.878 87.097 1.00 123.59 276 ILE R O 1
ATOM 1607 N N . VAL A 1 286 ? 112.454 126.743 87.837 1.00 123.65 277 VAL R N 1
ATOM 1608 C CA . VAL A 1 286 ? 111.810 126.975 86.549 1.00 123.65 277 VAL R CA 1
ATOM 1609 C C . VAL A 1 286 ? 112.850 127.218 85.463 1.00 123.65 277 VAL R C 1
ATOM 1610 O O . VAL A 1 286 ? 112.776 126.633 84.373 1.00 123.65 277 VAL R O 1
ATOM 1614 N N . VAL A 1 287 ? 113.836 128.079 85.734 1.00 126.12 278 VAL R N 1
ATOM 1615 C CA . VAL A 1 287 ? 114.794 128.400 84.682 1.00 126.12 278 VAL R CA 1
ATOM 1616 C C . VAL A 1 287 ? 115.653 127.188 84.350 1.00 126.12 278 VAL R C 1
ATOM 1617 O O . VAL A 1 287 ? 115.957 126.943 83.179 1.00 126.12 278 VAL R O 1
ATOM 1621 N N . VAL A 1 288 ? 116.042 126.395 85.353 1.00 126.61 279 VAL R N 1
ATOM 1622 C CA . VAL A 1 288 ? 116.850 125.216 85.067 1.00 126.61 279 VAL R CA 1
ATOM 1623 C C . VAL A 1 288 ? 116.058 124.216 84.239 1.00 126.61 279 VAL R C 1
ATOM 1624 O O . VAL A 1 288 ? 116.567 123.669 83.253 1.00 126.61 279 VAL R O 1
ATOM 1628 N N . TYR A 1 289 ? 114.797 123.975 84.606 1.00 126.85 280 TYR R N 1
ATOM 1629 C CA . TYR A 1 289 ? 113.980 123.033 83.849 1.00 126.85 280 TYR R CA 1
ATOM 1630 C C . TYR A 1 289 ? 113.838 123.478 82.399 1.00 126.85 280 TYR R C 1
ATOM 1631 O O . TYR A 1 289 ? 114.073 122.694 81.467 1.00 126.85 280 TYR R O 1
ATOM 1640 N N . VAL A 1 290 ? 113.470 124.744 82.189 1.00 128.39 281 VAL R N 1
ATOM 1641 C CA . VAL A 1 290 ? 113.247 125.226 80.830 1.00 128.39 281 VAL R CA 1
ATOM 1642 C C . VAL A 1 290 ? 114.542 125.207 80.030 1.00 128.39 281 VAL R C 1
ATOM 1643 O O . VAL A 1 290 ? 114.561 124.782 78.869 1.00 128.39 281 VAL R O 1
ATOM 1647 N N . LEU A 1 291 ? 115.644 125.664 80.629 1.00 131.61 282 LEU R N 1
ATOM 1648 C CA . LEU A 1 291 ? 116.911 125.714 79.913 1.00 131.61 282 LEU R CA 1
ATOM 1649 C C . LEU A 1 291 ? 117.388 124.321 79.531 1.00 131.61 282 LEU R C 1
ATOM 1650 O O . LEU A 1 291 ? 117.875 124.109 78.415 1.00 131.61 282 LEU R O 1
ATOM 1655 N N . CYS A 1 292 ? 117.262 123.355 80.442 1.00 133.74 283 CYS R N 1
ATOM 1656 C CA . CYS A 1 292 ? 117.676 121.997 80.124 1.00 133.74 283 CYS R CA 1
ATOM 1657 C C . CYS A 1 292 ? 116.806 121.364 79.050 1.00 133.74 283 CYS R C 1
ATOM 1658 O O . CYS A 1 292 ? 117.329 120.666 78.175 1.00 133.74 283 CYS R O 1
ATOM 1661 N N . TRP A 1 293 ? 115.493 121.583 79.084 1.00 134.81 284 TRP R N 1
ATOM 1662 C CA . TRP A 1 293 ? 114.610 120.928 78.129 1.00 134.81 284 TRP R CA 1
ATOM 1663 C C . TRP A 1 293 ? 114.482 121.664 76.801 1.00 134.81 284 TRP R C 1
ATOM 1664 O O . TRP A 1 293 ? 113.926 121.098 75.857 1.00 134.81 284 TRP R O 1
ATOM 1675 N N . ALA A 1 294 ? 114.968 122.898 76.696 1.00 141.10 285 ALA R N 1
ATOM 1676 C CA . ALA A 1 294 ? 114.676 123.681 75.499 1.00 141.10 285 ALA R CA 1
ATOM 1677 C C . ALA A 1 294 ? 115.367 123.177 74.233 1.00 141.10 285 ALA R C 1
ATOM 1678 O O . ALA A 1 294 ? 114.673 122.878 73.251 1.00 141.10 285 ALA R O 1
ATOM 1680 N N . PRO A 1 295 ? 116.705 123.087 74.183 1.00 143.67 286 PRO R N 1
ATOM 1681 C CA . PRO A 1 295 ? 117.349 122.784 72.892 1.00 143.67 286 PRO R CA 1
ATOM 1682 C C . PRO A 1 295 ? 116.962 121.433 72.321 1.00 143.67 286 PRO R C 1
ATOM 1683 O O . PRO A 1 295 ? 116.766 121.305 71.102 1.00 143.67 286 PRO R O 1
ATOM 1687 N N . PHE A 1 296 ? 116.842 120.419 73.178 1.00 148.17 287 PHE R N 1
ATOM 1688 C CA . PHE A 1 296 ? 116.524 119.080 72.700 1.00 148.17 287 PHE R CA 1
ATOM 1689 C C . PHE A 1 296 ? 115.186 119.064 71.978 1.00 148.17 287 PHE R C 1
ATOM 1690 O O . PHE A 1 296 ? 115.091 118.621 70.829 1.00 148.17 287 PHE R O 1
ATOM 1698 N N . PHE A 1 297 ? 114.142 119.578 72.623 1.00 143.81 288 PHE R N 1
ATOM 1699 C CA . PHE A 1 297 ? 112.835 119.550 71.986 1.00 143.81 288 PHE R CA 1
ATOM 1700 C C . PHE A 1 297 ? 112.739 120.542 70.841 1.00 143.81 288 PHE R C 1
ATOM 1701 O O . PHE A 1 297 ? 111.987 120.307 69.891 1.00 143.81 288 PHE R O 1
ATOM 1709 N N . LEU A 1 298 ? 113.500 121.636 70.896 1.00 149.76 289 LEU R N 1
ATOM 1710 C CA . LEU A 1 298 ? 113.536 122.551 69.762 1.00 149.76 289 LEU R CA 1
ATOM 1711 C C . LEU A 1 298 ? 114.032 121.843 68.509 1.00 149.76 289 LEU R C 1
ATOM 1712 O O . LEU A 1 298 ? 113.390 121.902 67.453 1.00 149.76 289 LEU R O 1
ATOM 1717 N N . VAL A 1 299 ? 115.166 121.146 68.610 1.00 155.00 290 VAL R N 1
ATOM 1718 C CA . VAL A 1 299 ? 115.693 120.459 67.434 1.00 155.00 290 VAL R CA 1
ATOM 1719 C C . VAL A 1 299 ? 114.797 119.287 67.048 1.00 155.00 290 VAL R C 1
ATOM 1720 O O . VAL A 1 299 ? 114.632 118.986 65.859 1.00 155.00 290 VAL R O 1
ATOM 1724 N N . GLN A 1 300 ? 114.195 118.613 68.033 1.00 155.75 291 GLN R N 1
ATOM 1725 C CA . GLN A 1 300 ? 113.274 117.524 67.720 1.00 155.75 291 GLN R CA 1
ATOM 1726 C C . GLN A 1 300 ? 112.110 118.024 66.877 1.00 155.75 291 GLN R C 1
ATOM 1727 O O . GLN A 1 300 ? 111.772 117.432 65.845 1.00 155.75 291 GLN R O 1
ATOM 1733 N N . LEU A 1 301 ? 111.586 119.185 67.235 1.00 160.07 292 LEU R N 1
ATOM 1734 C CA . LEU A 1 301 ? 110.506 119.774 66.420 1.00 160.07 292 LEU R CA 1
ATOM 1735 C C . LEU A 1 301 ? 111.069 120.168 65.051 1.00 160.07 292 LEU R C 1
ATOM 1736 O O . LEU A 1 301 ? 110.411 119.862 64.057 1.00 160.07 292 LEU R O 1
ATOM 1741 N N . TRP A 1 302 ? 112.236 120.817 64.985 1.00 166.41 293 TRP R N 1
ATOM 1742 C CA . TRP A 1 302 ? 112.741 121.294 63.664 1.00 166.41 293 TRP R CA 1
ATOM 1743 C C . TRP A 1 302 ? 112.963 120.097 62.760 1.00 166.41 293 TRP R C 1
ATOM 1744 O O . TRP A 1 302 ? 112.581 120.157 61.590 1.00 166.41 293 TRP R O 1
ATOM 1755 N N . ALA A 1 303 ? 113.561 119.049 63.304 1.00 167.75 294 ALA R N 1
ATOM 1756 C CA . ALA A 1 303 ? 113.848 117.842 62.518 1.00 167.75 294 ALA R CA 1
ATOM 1757 C C . ALA A 1 303 ? 112.556 117.185 62.042 1.00 167.75 294 ALA R C 1
ATOM 1758 O O . ALA A 1 303 ? 112.530 116.726 60.885 1.00 167.75 294 ALA R O 1
ATOM 1760 N N . ALA A 1 304 ? 111.532 117.127 62.884 1.00 169.20 295 ALA R N 1
ATOM 1761 C CA . ALA A 1 304 ? 110.344 116.348 62.473 1.00 169.20 295 ALA R CA 1
ATOM 1762 C C . ALA A 1 304 ? 109.243 117.224 61.884 1.00 169.20 295 ALA R C 1
ATOM 1763 O O . ALA A 1 304 ? 108.750 116.893 60.797 1.00 169.20 295 ALA R O 1
ATOM 1765 N N . TRP A 1 305 ? 108.860 118.282 62.583 1.00 174.76 296 TRP R N 1
ATOM 1766 C CA . TRP A 1 305 ? 107.751 119.138 62.098 1.00 174.76 296 TRP R CA 1
ATOM 1767 C C . TRP A 1 305 ? 108.223 119.777 60.799 1.00 174.76 296 TRP R C 1
ATOM 1768 O O . TRP A 1 305 ? 107.413 119.876 59.860 1.00 174.76 296 TRP R O 1
ATOM 1779 N N . ASP A 1 306 ? 109.493 120.173 60.750 1.00 180.46 297 ASP R N 1
ATOM 1780 C CA . ASP A 1 306 ? 109.956 120.890 59.536 1.00 180.46 297 ASP R CA 1
ATOM 1781 C C . ASP A 1 306 ? 110.583 119.893 58.559 1.00 180.46 297 ASP R C 1
ATOM 1782 O O . ASP A 1 306 ? 111.538 119.198 58.950 1.00 180.46 297 ASP R O 1
ATOM 1787 N N . PRO A 1 307 ? 110.083 119.798 57.308 1.00 185.63 298 PRO R N 1
ATOM 1788 C CA . PRO A 1 307 ? 110.659 118.921 56.289 1.00 185.63 298 PRO R CA 1
ATOM 1789 C C . PRO A 1 307 ? 111.933 119.610 55.796 1.00 185.63 298 PRO R C 1
ATOM 1790 O O . PRO A 1 307 ? 112.158 120.736 56.192 1.00 185.63 298 PRO R O 1
ATOM 1794 N N . GLU A 1 308 ? 112.733 118.931 54.973 1.00 189.75 299 GLU R N 1
ATOM 1795 C CA . GLU A 1 308 ? 114.031 119.531 54.574 1.00 189.75 299 GLU R CA 1
ATOM 1796 C C . GLU A 1 308 ? 114.750 119.873 55.870 1.00 189.75 299 GLU R C 1
ATOM 1797 O O . GLU A 1 308 ? 115.166 121.034 56.025 1.00 189.75 299 GLU R O 1
ATOM 1799 N N . ALA A 1 309 ? 114.879 118.885 56.762 1.00 189.08 300 ALA R N 1
ATOM 1800 C CA . ALA A 1 309 ? 115.475 119.161 58.084 1.00 189.08 300 ALA R CA 1
ATOM 1801 C C . ALA A 1 309 ? 116.797 119.869 57.836 1.00 189.08 300 ALA R C 1
ATOM 1802 O O . ALA A 1 309 ? 117.620 119.349 57.064 1.00 189.08 300 ALA R O 1
ATOM 1804 N N . PRO A 1 310 ? 117.060 121.000 58.507 1.00 191.35 301 PRO R N 1
ATOM 1805 C CA . PRO A 1 310 ? 118.225 121.803 58.184 1.00 191.35 301 PRO R CA 1
ATOM 1806 C C . PRO A 1 310 ? 119.564 121.098 58.368 1.00 191.35 301 PRO R C 1
ATOM 1807 O O . PRO A 1 310 ? 120.423 121.258 57.524 1.00 191.35 301 PRO R O 1
ATOM 1811 N N . LEU A 1 311 ? 119.719 120.351 59.450 1.00 189.41 302 LEU R N 1
ATOM 1812 C CA . LEU A 1 311 ? 121.075 119.799 59.638 1.00 189.41 302 LEU R CA 1
ATOM 1813 C C . LEU A 1 311 ? 121.097 118.310 59.951 1.00 189.41 302 LEU R C 1
ATOM 1814 O O . LEU A 1 311 ? 120.366 117.872 60.846 1.00 189.41 302 LEU R O 1
ATOM 1819 N N . GLU A 1 312 ? 121.872 117.555 59.188 1.00 188.64 303 GLU R N 1
ATOM 1820 C CA . GLU A 1 312 ? 122.131 116.149 59.551 1.00 188.64 303 GLU R CA 1
ATOM 1821 C C . GLU A 1 312 ? 123.616 116.232 59.877 1.00 188.64 303 GLU R C 1
ATOM 1822 O O . GLU A 1 312 ? 124.261 115.177 60.025 1.00 188.64 303 GLU R O 1
ATOM 1828 N N . GLY A 1 313 ? 124.120 117.466 59.984 1.00 188.20 304 GLY R N 1
ATOM 1829 C CA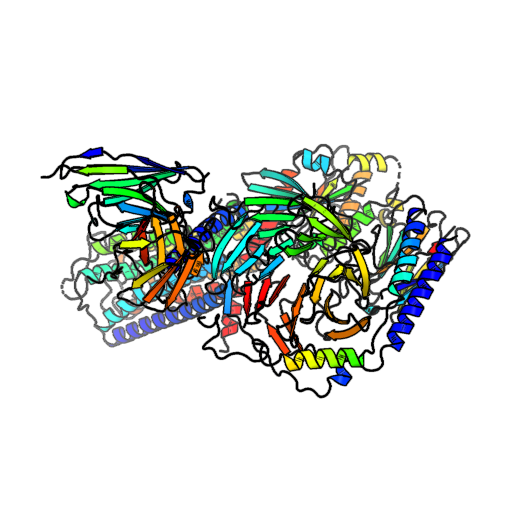 . GLY A 1 313 ? 125.559 117.705 60.196 1.00 188.20 304 GLY R CA 1
ATOM 1830 C C . GLY A 1 313 ? 125.999 117.651 61.642 1.00 188.20 304 GLY R C 1
ATOM 1831 O O . GLY A 1 313 ? 125.161 117.315 62.493 1.00 188.20 304 GLY R O 1
ATOM 1832 N N . ALA A 1 314 ? 127.245 118.051 61.918 1.00 186.68 305 ALA R N 1
ATOM 1833 C CA . ALA A 1 314 ? 127.822 117.915 63.276 1.00 186.68 305 ALA R CA 1
ATOM 1834 C C . ALA A 1 314 ? 127.010 118.636 64.361 1.00 186.68 305 ALA R C 1
ATOM 1835 O O . ALA A 1 314 ? 126.835 118.017 65.429 1.00 186.68 305 ALA R O 1
ATOM 1837 N N . PRO A 1 315 ? 126.504 119.878 64.198 1.00 182.77 306 PRO R N 1
ATOM 1838 C CA . PRO A 1 315 ? 125.714 120.495 65.261 1.00 182.77 306 PRO R CA 1
ATOM 1839 C C . PRO A 1 315 ? 124.552 119.645 65.781 1.00 182.77 306 PRO R C 1
ATOM 1840 O O . PRO A 1 315 ? 124.462 119.490 66.975 1.00 182.77 306 PRO R O 1
ATOM 1844 N N . PHE A 1 316 ? 123.727 119.078 64.890 1.00 182.19 307 PHE R N 1
ATOM 1845 C CA . PHE A 1 316 ? 122.548 118.411 65.431 1.00 182.19 307 PHE R CA 1
ATOM 1846 C C . PHE A 1 316 ? 122.872 117.081 66.093 1.00 182.19 307 PHE R C 1
ATOM 1847 O O . PHE A 1 316 ? 122.083 116.611 66.917 1.00 182.19 307 PHE R O 1
ATOM 1855 N N . VAL A 1 317 ? 123.992 116.449 65.736 1.00 181.87 308 VAL R N 1
ATOM 1856 C CA . VAL A 1 317 ? 124.283 115.120 66.269 1.00 181.87 308 VAL R CA 1
ATOM 1857 C C . VAL A 1 317 ? 124.418 115.172 67.783 1.00 181.87 308 VAL R C 1
ATOM 1858 O O . VAL A 1 317 ? 123.997 114.252 68.494 1.00 181.87 308 VAL R O 1
ATOM 1862 N N . LEU A 1 318 ? 125.002 116.252 68.300 1.00 178.47 309 LEU R N 1
ATOM 1863 C CA . LEU A 1 318 ? 125.139 116.388 69.745 1.00 178.47 309 LEU R CA 1
ATOM 1864 C C . LEU A 1 318 ? 123.806 116.731 70.399 1.00 178.47 309 LEU R C 1
ATOM 1865 O O . LEU A 1 318 ? 123.461 116.175 71.448 1.00 178.47 309 LEU R O 1
ATOM 1870 N N . LEU A 1 319 ? 123.039 117.637 69.790 1.00 170.23 310 LEU R N 1
ATOM 1871 C CA . LEU A 1 319 ? 121.805 118.115 70.402 1.00 170.23 310 LEU R CA 1
ATOM 1872 C C . LEU A 1 319 ? 120.694 117.074 70.402 1.00 170.23 310 LEU R C 1
ATOM 1873 O O . LEU A 1 319 ? 119.871 117.072 71.323 1.00 170.23 310 LEU R O 1
ATOM 1878 N N . MET A 1 320 ? 120.648 116.192 69.404 1.00 167.17 311 MET R N 1
ATOM 1879 C CA . MET A 1 320 ? 119.631 115.148 69.393 1.00 167.17 311 MET R CA 1
ATOM 1880 C C . MET A 1 320 ? 119.852 114.115 70.489 1.00 167.17 311 MET R C 1
ATOM 1881 O O . MET A 1 320 ? 118.962 113.296 70.740 1.00 167.17 311 MET R O 1
ATOM 1886 N N . LEU A 1 321 ? 120.988 114.200 71.177 1.00 166.54 312 LEU R N 1
ATOM 1887 C CA . LEU A 1 321 ? 121.291 113.137 72.166 1.00 166.54 312 LEU R CA 1
ATOM 1888 C C . LEU A 1 321 ? 121.524 113.714 73.563 1.00 166.54 312 LEU R C 1
ATOM 1889 O O . LEU A 1 321 ? 122.175 113.022 74.360 1.00 166.54 312 LEU R O 1
ATOM 1894 N N . LEU A 1 322 ? 121.014 114.911 73.868 1.00 158.87 313 LEU R N 1
ATOM 1895 C CA . LEU A 1 322 ? 121.149 115.401 75.267 1.00 158.87 313 LEU R CA 1
ATOM 1896 C C . LEU A 1 322 ? 119.775 115.486 75.940 1.00 158.87 313 LEU R C 1
ATOM 1897 O O . LEU A 1 322 ? 119.538 116.473 76.653 1.00 158.87 313 LEU R O 1
ATOM 1902 N N . ALA A 1 323 ? 118.922 114.479 75.752 1.00 151.10 314 ALA R N 1
ATOM 1903 C CA . ALA A 1 323 ? 117.581 114.550 76.323 1.00 151.10 314 ALA R CA 1
ATOM 1904 C C . ALA A 1 323 ? 117.612 114.519 77.845 1.00 151.10 314 ALA R C 1
ATOM 1905 O O . ALA A 1 323 ? 116.774 115.147 78.501 1.00 151.10 314 ALA R O 1
ATOM 1907 N N . SER A 1 324 ? 118.568 113.799 78.426 1.00 151.44 315 SER R N 1
ATOM 1908 C CA . SER A 1 324 ? 118.642 113.608 79.873 1.00 151.44 315 SER R CA 1
ATOM 1909 C C . SER A 1 324 ? 119.603 114.589 80.530 1.00 151.44 315 SER R C 1
ATOM 1910 O O . SER A 1 324 ? 120.293 114.245 81.492 1.00 151.44 315 SER R O 1
ATOM 1913 N N . LEU A 1 325 ? 119.679 115.817 80.014 1.00 149.67 316 LEU R N 1
ATOM 1914 C CA . LEU A 1 325 ? 120.609 116.796 80.565 1.00 149.67 316 LEU R CA 1
ATOM 1915 C C . LEU A 1 325 ? 120.254 117.154 82.004 1.00 149.67 316 LEU R C 1
ATOM 1916 O O . LEU A 1 325 ? 121.120 117.149 82.885 1.00 149.67 316 LEU R O 1
ATOM 1921 N N . ASN A 1 326 ? 118.981 117.465 82.264 1.00 146.39 317 ASN R N 1
ATOM 1922 C CA . ASN A 1 326 ? 118.564 117.850 83.607 1.00 146.39 317 ASN R CA 1
ATOM 1923 C C . ASN A 1 326 ? 118.598 116.693 84.592 1.00 146.39 317 ASN R C 1
ATOM 1924 O O . ASN A 1 326 ? 118.440 116.916 85.796 1.00 146.39 317 ASN R O 1
ATOM 1929 N N . SER A 1 327 ? 118.784 115.467 84.107 1.00 150.75 318 SER R N 1
ATOM 1930 C CA . SER A 1 327 ? 118.918 114.314 84.983 1.00 150.75 318 SER R CA 1
ATOM 1931 C C . SER A 1 327 ? 120.102 114.436 85.934 1.00 150.75 318 SER R C 1
ATOM 1932 O O . SER A 1 327 ? 120.118 113.757 86.965 1.00 150.75 318 SER R O 1
ATOM 1935 N N . CYS A 1 328 ? 121.082 115.279 85.618 1.00 150.76 319 CYS R N 1
ATOM 1936 C CA . CYS A 1 328 ? 122.252 115.474 86.460 1.00 150.76 319 CYS R CA 1
ATOM 1937 C C . CYS A 1 328 ? 122.196 116.753 87.283 1.00 150.76 319 CYS R C 1
ATOM 1938 O O . CYS A 1 328 ? 123.100 116.988 88.089 1.00 150.76 319 CYS R O 1
ATOM 1941 N N . THR A 1 329 ? 121.170 117.582 87.108 1.00 144.87 320 THR R N 1
ATOM 1942 C CA . THR A 1 329 ? 121.131 118.885 87.761 1.00 144.87 320 THR R CA 1
ATOM 1943 C C . THR A 1 329 ? 120.116 118.971 88.891 1.00 144.87 320 THR R C 1
ATOM 1944 O O . THR A 1 329 ? 120.344 119.702 89.858 1.00 144.87 320 THR R O 1
ATOM 1948 N N . ASN A 1 330 ? 119.002 118.252 88.802 1.00 143.95 321 ASN R N 1
ATOM 1949 C CA . ASN A 1 330 ? 117.990 118.388 89.843 1.00 143.95 321 ASN R CA 1
ATOM 1950 C C . ASN A 1 330 ? 118.377 117.749 91.182 1.00 143.95 321 ASN R C 1
ATOM 1951 O O . ASN A 1 330 ? 117.954 118.270 92.225 1.00 143.95 321 ASN R O 1
ATOM 1956 N N . PRO A 1 331 ? 119.156 116.652 91.240 1.00 145.43 322 PRO R N 1
ATOM 1957 C CA . PRO A 1 331 ? 119.544 116.163 92.573 1.00 145.43 322 PRO R CA 1
ATOM 1958 C C . PRO A 1 331 ? 120.411 117.154 93.322 1.00 145.43 322 PRO R C 1
ATOM 1959 O O . PRO A 1 331 ? 120.254 117.318 94.538 1.00 145.43 322 PRO R O 1
ATOM 1963 N N . TRP A 1 332 ? 121.299 117.856 92.617 1.00 148.60 323 TRP R N 1
ATOM 1964 C CA . TRP A 1 332 ? 122.090 118.894 93.265 1.00 148.60 323 TRP R CA 1
ATOM 1965 C C . TRP A 1 332 ? 121.203 120.023 93.767 1.00 148.60 323 TRP R C 1
ATOM 1966 O O . TRP A 1 332 ? 121.423 120.552 94.860 1.00 148.60 323 TRP R O 1
ATOM 1977 N N . ILE A 1 333 ? 120.187 120.399 92.989 1.00 138.60 324 ILE R N 1
ATOM 1978 C CA . ILE A 1 333 ? 119.294 121.479 93.404 1.00 138.60 324 ILE R CA 1
ATOM 1979 C C . ILE A 1 333 ? 118.548 121.095 94.675 1.00 138.60 324 ILE R C 1
ATOM 1980 O O . ILE A 1 333 ? 118.529 121.846 95.661 1.00 138.60 324 ILE R O 1
ATOM 1985 N N . TYR A 1 334 ? 117.935 119.911 94.680 1.00 137.52 325 TYR R N 1
ATOM 1986 C CA . TYR A 1 334 ? 117.136 119.504 95.828 1.00 137.52 325 TYR R CA 1
ATOM 1987 C C . TYR A 1 334 ? 117.973 119.011 96.996 1.00 137.52 325 TYR R C 1
ATOM 1988 O O . TYR A 1 334 ? 117.417 118.771 98.073 1.00 137.52 325 TYR R O 1
ATOM 1997 N N . ALA A 1 335 ? 119.281 118.846 96.819 1.00 142.44 326 ALA R N 1
ATOM 1998 C CA . ALA A 1 335 ? 120.151 118.637 97.966 1.00 142.44 326 ALA R CA 1
ATOM 1999 C C . ALA A 1 335 ? 120.703 119.943 98.513 1.00 142.44 326 ALA R C 1
ATOM 2000 O O . ALA A 1 335 ? 120.939 120.050 99.721 1.00 142.44 326 ALA R O 1
ATOM 2002 N N . SER A 1 336 ? 120.911 120.940 97.652 1.00 139.00 327 SER R N 1
ATOM 2003 C CA . SER A 1 336 ? 121.420 122.225 98.110 1.00 139.00 327 SER R CA 1
ATOM 2004 C C . SER A 1 336 ? 120.348 123.024 98.833 1.00 139.00 327 SER R C 1
ATOM 2005 O O . SER A 1 336 ? 120.623 123.635 99.870 1.00 139.00 327 SER R O 1
ATOM 2008 N N . PHE A 1 337 ? 119.124 123.041 98.300 1.00 133.35 328 PHE R N 1
ATOM 2009 C CA . PHE A 1 337 ? 118.066 123.795 98.964 1.00 133.35 328 PHE R CA 1
ATOM 2010 C C . PHE A 1 337 ? 117.719 123.188 100.317 1.00 133.35 328 PHE R C 1
ATOM 2011 O O . PHE A 1 337 ? 117.537 123.915 101.300 1.00 133.35 328 PHE R O 1
ATOM 2019 N N . SER A 1 338 ? 117.628 121.865 100.390 1.00 139.47 329 SER R N 1
ATOM 2020 C CA . SER A 1 338 ? 117.435 121.210 101.674 1.00 139.47 329 SER R CA 1
ATOM 2021 C C . SER A 1 338 ? 118.684 121.360 102.530 1.00 139.47 329 SER R C 1
ATOM 2022 O O . SER A 1 338 ? 119.796 121.497 102.015 1.00 139.47 329 SER R O 1
ATOM 2025 N N . SER A 1 339 ? 118.498 121.342 103.848 1.00 143.03 330 SER R N 1
ATOM 2026 C CA . SER A 1 339 ? 119.616 121.463 104.773 1.00 143.03 330 SER R CA 1
ATOM 2027 C C . SER A 1 339 ? 120.016 120.143 105.409 1.00 143.03 330 SER R C 1
ATOM 2028 O O . SER A 1 339 ? 121.209 119.912 105.625 1.00 143.03 330 SER R O 1
ATOM 2031 N N . SER A 1 340 ? 119.054 119.269 105.707 1.00 150.53 331 SER R N 1
ATOM 2032 C CA . SER A 1 340 ? 119.384 117.977 106.298 1.00 150.53 331 SER R CA 1
ATOM 2033 C C . SER A 1 340 ? 120.225 117.136 105.346 1.00 150.53 331 SER R C 1
ATOM 2034 O O . SER A 1 340 ? 121.266 116.591 105.735 1.00 150.53 331 SER R O 1
ATOM 2037 N N . VAL A 1 341 ? 119.793 117.026 104.089 1.00 154.86 332 VAL R N 1
ATOM 2038 C CA . VAL A 1 341 ? 120.525 116.215 103.123 1.00 154.86 332 VAL R CA 1
ATOM 2039 C C . VAL A 1 341 ? 121.870 116.850 102.801 1.00 154.86 332 VAL R C 1
ATOM 2040 O O . VAL A 1 341 ? 122.874 116.151 102.626 1.00 154.86 332 VAL R O 1
ATOM 2044 N N . SER A 1 342 ? 121.918 118.182 102.719 1.00 156.31 333 SER R N 1
ATOM 2045 C CA . SER A 1 342 ? 123.189 118.852 102.465 1.00 156.31 333 SER R CA 1
ATOM 2046 C C . SER A 1 342 ? 124.178 118.598 103.595 1.00 156.31 333 SER R C 1
ATOM 2047 O O . SER A 1 342 ? 125.359 118.327 103.347 1.00 156.31 333 SER R O 1
ATOM 2050 N N . SER A 1 343 ? 123.714 118.678 104.844 1.00 160.88 334 SER R N 1
ATOM 2051 C CA . SER A 1 343 ? 124.590 118.398 105.977 1.00 160.88 334 SER R CA 1
ATOM 2052 C C . SER A 1 343 ? 125.041 116.943 105.980 1.00 160.88 334 SER R C 1
ATOM 2053 O O . SER A 1 343 ? 126.211 116.650 106.251 1.00 160.88 334 SER R O 1
ATOM 2056 N N . GLU A 1 344 ? 124.126 116.017 105.683 1.00 166.24 335 GLU R N 1
ATOM 2057 C CA . GLU A 1 344 ? 124.493 114.606 105.643 1.00 166.24 335 GLU R CA 1
ATOM 2058 C C . GLU A 1 344 ? 125.542 114.337 104.572 1.00 166.24 335 GLU R C 1
ATOM 2059 O O . GLU A 1 344 ? 126.483 113.567 104.794 1.00 166.24 335 GLU R O 1
ATOM 2065 N N . LEU A 1 345 ? 125.396 114.961 103.401 1.00 166.05 336 LEU R N 1
ATOM 2066 C CA . LEU A 1 345 ? 126.369 114.756 102.334 1.00 166.05 336 LEU R CA 1
ATOM 2067 C C . LEU A 1 345 ? 127.710 115.395 102.672 1.00 166.05 336 LEU R C 1
ATOM 2068 O O . LEU A 1 345 ? 128.764 114.794 102.436 1.00 166.05 336 LEU R O 1
ATOM 2073 N N . ARG A 1 346 ? 127.697 116.612 103.222 1.00 170.98 337 ARG R N 1
ATOM 2074 C CA . ARG A 1 346 ? 128.948 117.261 103.592 1.00 170.98 337 ARG R CA 1
ATOM 2075 C C . ARG A 1 346 ? 129.647 116.545 104.740 1.00 170.98 337 ARG R C 1
ATOM 2076 O O . ARG A 1 346 ? 130.870 116.659 104.876 1.00 170.98 337 ARG R O 1
ATOM 2084 N N . SER A 1 347 ? 128.901 115.802 105.563 1.00 176.61 338 SER R N 1
ATOM 2085 C CA . SER A 1 347 ? 129.532 114.985 106.593 1.00 176.61 338 SER R CA 1
ATOM 2086 C C . SER A 1 347 ? 130.376 113.876 105.982 1.00 176.61 338 SER R C 1
ATOM 2087 O O . SER A 1 347 ? 131.391 113.476 106.562 1.00 176.61 338 SER R O 1
ATOM 2090 N N . LEU A 1 348 ? 129.976 113.371 104.818 1.00 177.55 339 LEU R N 1
ATOM 2091 C CA . LEU A 1 348 ? 130.714 112.331 104.116 1.00 177.55 339 LEU R CA 1
ATOM 2092 C C . LEU A 1 348 ? 131.712 112.893 103.114 1.00 177.55 339 LEU R C 1
ATOM 2093 O O . LEU A 1 348 ? 132.316 112.122 102.361 1.00 177.55 339 LEU R O 1
ATOM 2098 N N . LEU A 1 349 ? 131.887 114.216 103.077 1.00 183.09 340 LEU R N 1
ATOM 2099 C CA . LEU A 1 349 ? 132.882 114.805 102.188 1.00 183.09 340 LEU R CA 1
ATOM 2100 C C . LEU A 1 349 ? 134.285 114.343 102.559 1.00 183.09 340 LEU R C 1
ATOM 2101 O O . LEU A 1 349 ? 135.096 114.026 101.681 1.00 183.09 340 LEU R O 1
ATOM 2106 N N . CYS A 1 350 ? 134.590 114.294 103.857 1.00 190.91 341 CYS R N 1
ATOM 2107 C CA . CYS A 1 350 ? 135.894 113.843 104.339 1.00 190.91 341 CYS R CA 1
ATOM 2108 C C . CYS A 1 350 ? 135.756 112.400 104.819 1.00 190.91 341 CYS R C 1
ATOM 2109 O O . CYS A 1 350 ? 135.587 112.119 106.006 1.00 190.91 341 CYS R O 1
ATOM 2112 N N . CYS A 1 351 ? 135.835 111.475 103.868 1.00 190.48 342 CYS R N 1
ATOM 2113 C CA . CYS A 1 351 ? 135.740 110.051 104.166 1.00 190.48 342 CYS R CA 1
ATOM 2114 C C . CYS A 1 351 ? 136.339 109.219 103.039 1.00 190.48 342 CYS R C 1
ATOM 2115 O O . CYS A 1 351 ? 136.140 109.517 101.861 1.00 190.48 342 CYS R O 1
ATOM 2118 N N . SER B 2 12 ? 103.282 125.985 172.611 1.00 176.44 2 SER B N 1
ATOM 2119 C CA . SER B 2 12 ? 104.695 126.293 172.435 1.00 176.44 2 SER B CA 1
ATOM 2120 C C . SER B 2 12 ? 105.525 125.019 172.353 1.00 176.44 2 SER B C 1
ATOM 2121 O O . SER B 2 12 ? 106.750 125.071 172.254 1.00 176.44 2 SER B O 1
ATOM 2124 N N . GLU B 2 13 ? 104.846 123.870 172.394 1.00 177.52 3 GLU B N 1
ATOM 2125 C CA . GLU B 2 13 ? 105.537 122.591 172.284 1.00 177.52 3 GLU B CA 1
ATOM 2126 C C . GLU B 2 13 ? 106.188 122.406 170.921 1.00 177.52 3 GLU B C 1
ATOM 2127 O O . GLU B 2 13 ? 107.077 121.556 170.779 1.00 177.52 3 GLU B O 1
ATOM 2133 N N . LEU B 2 14 ? 105.769 123.185 169.921 1.00 175.56 4 LEU B N 1
ATOM 2134 C CA . LEU B 2 14 ? 106.425 123.132 168.620 1.00 175.56 4 LEU B CA 1
ATOM 2135 C C . LEU B 2 14 ? 107.905 123.464 168.742 1.00 175.56 4 LEU B C 1
ATOM 2136 O O . LEU B 2 14 ? 108.747 122.803 168.128 1.00 175.56 4 LEU B O 1
ATOM 2141 N N . ASP B 2 15 ? 108.240 124.480 169.540 1.00 174.68 5 ASP B N 1
ATOM 2142 C CA . ASP B 2 15 ? 109.636 124.876 169.695 1.00 174.68 5 ASP B CA 1
ATOM 2143 C C . ASP B 2 15 ? 110.464 123.769 170.337 1.00 174.68 5 ASP B C 1
ATOM 2144 O O . ASP B 2 15 ? 111.586 123.488 169.903 1.00 174.68 5 ASP B O 1
ATOM 2149 N N . GLN B 2 16 ? 109.934 123.130 171.381 1.00 171.02 6 GLN B N 1
ATOM 2150 C CA . GLN B 2 16 ? 110.725 122.104 172.048 1.00 171.02 6 GLN B CA 1
ATOM 2151 C C . GLN B 2 16 ? 110.853 120.849 171.192 1.00 171.02 6 GLN B C 1
ATOM 2152 O O . GLN B 2 16 ? 111.918 120.219 171.180 1.00 171.02 6 GLN B O 1
ATOM 2158 N N . LEU B 2 17 ? 109.805 120.483 170.450 1.00 165.30 7 LEU B N 1
ATOM 2159 C CA . LEU B 2 17 ? 109.944 119.384 169.498 1.00 165.30 7 LEU B CA 1
ATOM 2160 C C . LEU B 2 17 ? 110.955 119.731 168.413 1.00 165.30 7 LEU B C 1
ATOM 2161 O O . LEU B 2 17 ? 111.721 118.871 167.960 1.00 165.30 7 LEU B O 1
ATOM 2166 N N . ARG B 2 18 ? 110.969 120.993 167.985 1.00 158.87 8 ARG B N 1
ATOM 2167 C CA . ARG B 2 18 ? 111.901 121.437 166.957 1.00 158.87 8 ARG B CA 1
ATOM 2168 C C . ARG B 2 18 ? 113.337 121.333 167.458 1.00 158.87 8 ARG B C 1
ATOM 2169 O O . ARG B 2 18 ? 114.237 120.898 166.726 1.00 158.87 8 ARG B O 1
ATOM 2177 N N . GLN B 2 19 ? 113.564 121.726 168.715 1.00 160.18 9 GLN B N 1
ATOM 2178 C CA . GLN B 2 19 ? 114.879 121.572 169.330 1.00 160.18 9 GLN B CA 1
ATOM 2179 C C . GLN B 2 19 ? 115.278 120.108 169.455 1.00 160.18 9 GLN B C 1
ATOM 2180 O O . GLN B 2 19 ? 116.441 119.761 169.213 1.00 160.18 9 GLN B O 1
ATOM 2186 N N . GLU B 2 20 ? 114.341 119.242 169.849 1.00 158.66 10 GLU B N 1
ATOM 2187 C CA . GLU B 2 20 ? 114.643 117.816 169.890 1.00 158.66 10 GLU B CA 1
ATOM 2188 C C . GLU B 2 20 ? 115.070 117.315 168.519 1.00 158.66 10 GLU B C 1
ATOM 2189 O O . GLU B 2 20 ? 116.060 116.584 168.395 1.00 158.66 10 GLU B O 1
ATOM 2195 N N . ALA B 2 21 ? 114.345 117.719 167.475 1.00 156.17 11 ALA B N 1
ATOM 2196 C CA . ALA B 2 21 ? 114.680 117.280 166.125 1.00 156.17 11 ALA B CA 1
ATOM 2197 C C . ALA B 2 21 ? 116.068 117.753 165.714 1.00 156.17 11 ALA B C 1
ATOM 2198 O O . ALA B 2 21 ? 116.858 116.976 165.164 1.00 156.17 11 ALA B O 1
ATOM 2200 N N . GLU B 2 22 ? 116.390 119.022 165.979 1.00 155.10 12 GLU B N 1
ATOM 2201 C CA . GLU B 2 22 ? 117.694 119.523 165.553 1.00 155.10 12 GLU B CA 1
ATOM 2202 C C . GLU B 2 22 ? 118.833 118.880 166.337 1.00 155.10 12 GLU B C 1
ATOM 2203 O O . GLU B 2 22 ? 119.887 118.586 165.760 1.00 155.10 12 GLU B O 1
ATOM 2209 N N . GLN B 2 23 ? 118.649 118.630 167.637 1.00 152.58 13 GLN B N 1
ATOM 2210 C CA . GLN B 2 23 ? 119.722 117.996 168.397 1.00 152.58 13 GLN B CA 1
ATOM 2211 C C . GLN B 2 23 ? 119.894 116.538 167.985 1.00 152.58 13 GLN B C 1
ATOM 2212 O O . GLN B 2 23 ? 121.018 116.019 167.959 1.00 152.58 13 GLN B O 1
ATOM 2218 N N . LEU B 2 24 ? 118.794 115.864 167.639 1.00 148.87 14 LEU B N 1
ATOM 2219 C CA . LEU B 2 24 ? 118.894 114.510 167.108 1.00 148.87 14 LEU B CA 1
ATOM 2220 C C . LEU B 2 24 ? 119.640 114.494 165.782 1.00 148.87 14 LEU B C 1
ATOM 2221 O O . LEU B 2 24 ? 120.478 113.616 165.542 1.00 148.87 14 LEU B O 1
ATOM 2226 N N . LYS B 2 25 ? 119.344 115.456 164.906 1.00 148.35 15 LYS B N 1
ATOM 2227 C CA . LYS B 2 25 ? 120.086 115.567 163.655 1.00 148.35 15 LYS B CA 1
ATOM 2228 C C . LYS B 2 25 ? 121.568 115.789 163.921 1.00 148.35 15 LYS B C 1
ATOM 2229 O O . LYS B 2 25 ? 122.424 115.187 163.261 1.00 148.35 15 LYS B O 1
ATOM 2235 N N . ASN B 2 26 ? 121.887 116.647 164.892 1.00 147.17 16 ASN B N 1
ATOM 2236 C CA . ASN B 2 26 ? 123.284 116.905 165.222 1.00 147.17 16 ASN B CA 1
ATOM 2237 C C . ASN B 2 26 ? 123.984 115.641 165.705 1.00 147.17 16 ASN B C 1
ATOM 2238 O O . ASN B 2 26 ? 125.110 115.349 165.285 1.00 147.17 16 ASN B O 1
ATOM 2243 N N . GLN B 2 27 ? 123.334 114.871 166.580 1.00 144.54 17 GLN B N 1
ATOM 2244 C CA . GLN B 2 27 ? 123.995 113.682 167.109 1.00 144.54 17 GLN B CA 1
ATOM 2245 C C . GLN B 2 27 ? 124.126 112.599 166.043 1.00 144.54 17 GLN B C 1
ATOM 2246 O O . GLN B 2 27 ? 125.117 111.860 166.022 1.00 144.54 17 GLN B O 1
ATOM 2252 N N . ILE B 2 28 ? 123.150 112.499 165.136 1.00 141.28 18 ILE B N 1
ATOM 2253 C CA . ILE B 2 28 ? 123.267 111.543 164.038 1.00 141.28 18 ILE B CA 1
ATOM 2254 C C . ILE B 2 28 ? 124.423 111.926 163.125 1.00 141.28 18 ILE B C 1
ATOM 2255 O O . ILE B 2 28 ? 125.203 111.068 162.689 1.00 141.28 18 ILE B O 1
ATOM 2260 N N . ARG B 2 29 ? 124.553 113.219 162.820 1.00 142.96 19 ARG B N 1
ATOM 2261 C CA . ARG B 2 29 ? 125.678 113.671 162.011 1.00 142.96 19 ARG B CA 1
ATOM 2262 C C . ARG B 2 29 ? 127.000 113.386 162.708 1.00 142.96 19 ARG B C 1
ATOM 2263 O O . ARG B 2 29 ? 127.978 112.988 162.065 1.00 142.96 19 ARG B O 1
ATOM 2271 N N . ASP B 2 30 ? 127.048 113.585 164.027 1.00 142.06 20 ASP B N 1
ATOM 2272 C CA . ASP B 2 30 ? 128.269 113.298 164.773 1.00 142.06 20 ASP B CA 1
ATOM 2273 C C . ASP B 2 30 ? 128.627 111.820 164.703 1.00 142.06 20 ASP B C 1
ATOM 2274 O O . ASP B 2 30 ? 129.794 111.466 164.506 1.00 142.06 20 ASP B O 1
ATOM 2279 N N . ALA B 2 31 ? 127.635 110.940 164.861 1.00 139.13 21 ALA B N 1
ATOM 2280 C CA . ALA B 2 31 ? 127.904 109.509 164.766 1.00 139.13 21 ALA B CA 1
ATOM 2281 C C . ALA B 2 31 ? 128.400 109.133 163.375 1.00 139.13 21 ALA B C 1
ATOM 2282 O O . ALA B 2 31 ? 129.364 108.367 163.234 1.00 139.13 21 ALA B O 1
ATOM 2284 N N . ARG B 2 32 ? 127.763 109.676 162.335 1.00 134.79 22 ARG B N 1
ATOM 2285 C CA . ARG B 2 32 ? 128.187 109.369 160.973 1.00 134.79 22 ARG B CA 1
ATOM 2286 C C . ARG B 2 32 ? 129.614 109.817 160.693 1.00 134.79 22 ARG B C 1
ATOM 2287 O O . ARG B 2 32 ? 130.386 109.094 160.055 1.00 134.79 22 ARG B O 1
ATOM 2295 N N . LYS B 2 33 ? 129.983 111.012 161.161 1.00 137.00 23 LYS B N 1
ATOM 2296 C CA . LYS B 2 33 ? 131.350 111.484 160.972 1.00 137.00 23 LYS B CA 1
ATOM 2297 C C . LYS B 2 33 ? 132.339 110.645 161.770 1.00 137.00 23 LYS B C 1
ATOM 2298 O O . LYS B 2 33 ? 133.464 110.397 161.319 1.00 137.00 23 LYS B O 1
ATOM 2304 N N . ALA B 2 34 ? 131.939 110.202 162.962 1.00 137.58 24 ALA B N 1
ATOM 2305 C CA . ALA B 2 34 ? 132.819 109.373 163.778 1.00 137.58 24 ALA B CA 1
ATOM 2306 C C . ALA B 2 34 ? 133.079 108.049 163.074 1.00 137.58 24 ALA B C 1
ATOM 2307 O O . ALA B 2 34 ? 134.189 107.508 163.143 1.00 137.58 24 ALA B O 1
ATOM 2309 N N . CYS B 2 35 ? 132.070 107.511 162.391 1.00 139.10 25 CYS B N 1
ATOM 2310 C CA . CYS B 2 35 ? 132.221 106.218 161.736 1.00 139.10 25 CYS B CA 1
ATOM 2311 C C . CYS B 2 35 ? 133.067 106.268 160.469 1.00 139.10 25 CYS B C 1
ATOM 2312 O O . CYS B 2 35 ? 133.371 105.208 159.913 1.00 139.10 25 CYS B O 1
ATOM 2315 N N . ALA B 2 36 ? 133.452 107.451 159.995 1.00 136.02 26 ALA B N 1
ATOM 2316 C CA . ALA B 2 36 ? 134.177 107.597 158.735 1.00 136.02 26 ALA B CA 1
ATOM 2317 C C . ALA B 2 36 ? 135.561 108.172 159.003 1.00 136.02 26 ALA B C 1
ATOM 2318 O O . ALA B 2 36 ? 135.691 109.204 159.670 1.00 136.02 26 ALA B O 1
ATOM 2320 N N . ASP B 2 37 ? 136.590 107.509 158.481 1.00 140.22 27 ASP B N 1
ATOM 2321 C CA . ASP B 2 37 ? 137.953 108.026 158.519 1.00 140.22 27 ASP B CA 1
ATOM 2322 C C . ASP B 2 37 ? 138.627 108.040 157.158 1.00 140.22 27 ASP B C 1
ATOM 2323 O O . ASP B 2 37 ? 139.394 108.960 156.865 1.00 140.22 27 ASP B O 1
ATOM 2328 N N . ALA B 2 38 ? 138.363 107.044 156.315 1.00 134.71 28 ALA B N 1
ATOM 2329 C CA . ALA B 2 38 ? 139.025 106.908 155.028 1.00 134.71 28 ALA B CA 1
ATOM 2330 C C . ALA B 2 38 ? 137.988 106.851 153.920 1.00 134.71 28 ALA B C 1
ATOM 2331 O O . ALA B 2 38 ? 136.945 106.207 154.065 1.00 134.71 28 ALA B O 1
ATOM 2333 N N . THR B 2 39 ? 138.280 107.526 152.815 1.00 129.11 29 THR B N 1
ATOM 2334 C CA . THR B 2 39 ? 137.377 107.544 151.680 1.00 129.11 29 THR B CA 1
ATOM 2335 C C . THR B 2 39 ? 137.542 106.280 150.842 1.00 129.11 29 THR B C 1
ATOM 2336 O O . THR B 2 39 ? 138.584 105.622 150.858 1.00 129.11 29 THR B O 1
ATOM 2340 N N . LEU B 2 40 ? 136.484 105.948 150.101 1.00 121.42 30 LEU B N 1
ATOM 2341 C CA . LEU B 2 40 ? 136.522 104.776 149.233 1.00 121.42 30 LEU B CA 1
ATOM 2342 C C . LEU B 2 40 ? 137.597 104.915 148.164 1.00 121.42 30 LEU B C 1
ATOM 2343 O O . LEU B 2 40 ? 138.311 103.951 147.863 1.00 121.42 30 LEU B O 1
ATOM 2348 N N . SER B 2 41 ? 137.725 106.108 147.579 1.00 124.24 31 SER B N 1
ATOM 2349 C CA . SER B 2 41 ? 138.732 106.326 146.546 1.00 124.24 31 SER B CA 1
ATOM 2350 C C . SER B 2 41 ? 140.137 106.139 147.100 1.00 124.24 31 SER B C 1
ATOM 2351 O O . SER B 2 41 ? 141.015 105.595 146.419 1.00 124.24 31 SER B O 1
ATOM 2354 N N . GLN B 2 42 ? 140.368 106.585 148.335 1.00 124.69 32 GLN B N 1
ATOM 2355 C CA . GLN B 2 42 ? 141.681 106.418 148.948 1.00 124.69 32 GLN B CA 1
ATOM 2356 C C . GLN B 2 42 ? 142.039 104.944 149.088 1.00 124.69 32 GLN B C 1
ATOM 2357 O O . GLN B 2 42 ? 143.190 104.553 148.862 1.00 124.69 32 GLN B O 1
ATOM 2363 N N . ILE B 2 43 ? 141.067 104.111 149.460 1.00 122.81 33 ILE B N 1
ATOM 2364 C CA . ILE B 2 43 ? 141.322 102.679 149.567 1.00 122.81 33 ILE B CA 1
ATOM 2365 C C . ILE B 2 43 ? 141.555 102.069 148.191 1.00 122.81 33 ILE B C 1
ATOM 2366 O O . ILE B 2 43 ? 142.507 101.307 147.990 1.00 122.81 33 ILE B O 1
ATOM 2371 N N . THR B 2 44 ? 140.702 102.398 147.220 1.00 120.07 34 THR B N 1
ATOM 2372 C CA . THR B 2 44 ? 140.797 101.828 145.883 1.00 120.07 34 THR B CA 1
ATOM 2373 C C . THR B 2 44 ? 141.791 102.563 144.994 1.00 120.07 34 THR B C 1
ATOM 2374 O O . THR B 2 44 ? 141.739 102.417 143.769 1.00 120.07 34 THR B O 1
ATOM 2378 N N . ASN B 2 45 ? 142.687 103.356 145.582 1.00 123.11 35 ASN B N 1
ATOM 2379 C CA . ASN B 2 45 ? 143.686 104.068 144.795 1.00 123.11 35 ASN B CA 1
ATOM 2380 C C . ASN B 2 45 ? 144.689 103.139 144.122 1.00 123.11 35 ASN B C 1
ATOM 2381 O O . ASN B 2 45 ? 145.425 103.586 143.237 1.00 123.11 35 ASN B O 1
ATOM 2386 N N . ASN B 2 46 ? 144.743 101.865 144.513 1.00 126.34 36 ASN B N 1
ATOM 2387 C CA . ASN B 2 46 ? 145.783 100.971 144.019 1.00 126.34 36 ASN B CA 1
ATOM 2388 C C . ASN B 2 46 ? 145.303 99.966 142.982 1.00 126.34 36 ASN B C 1
ATOM 2389 O O . ASN B 2 46 ? 146.134 99.432 142.240 1.00 126.34 36 ASN B O 1
ATOM 2394 N N . ILE B 2 47 ? 144.002 99.684 142.909 1.00 119.59 37 ILE B N 1
ATOM 2395 C CA . ILE B 2 47 ? 143.519 98.697 141.953 1.00 119.59 37 ILE B CA 1
ATOM 2396 C C . ILE B 2 47 ? 143.663 99.239 140.538 1.00 119.59 37 ILE B C 1
ATOM 2397 O O . ILE B 2 47 ? 143.627 100.455 140.308 1.00 119.59 37 ILE B O 1
ATOM 2402 N N . ASP B 2 48 ? 143.845 98.334 139.582 1.00 121.28 38 ASP B N 1
ATOM 2403 C CA . ASP B 2 48 ? 144.022 98.735 138.199 1.00 121.28 38 ASP B CA 1
ATOM 2404 C C . ASP B 2 48 ? 142.706 99.246 137.617 1.00 121.28 38 ASP B C 1
ATOM 2405 O O . ASP B 2 48 ? 141.628 98.782 137.996 1.00 121.28 38 ASP B O 1
ATOM 2410 N N . PRO B 2 49 ? 142.767 100.197 136.690 1.00 113.12 39 PRO B N 1
ATOM 2411 C CA . PRO B 2 49 ? 141.539 100.668 136.037 1.00 113.12 39 PRO B CA 1
ATOM 2412 C C . PRO B 2 49 ? 140.952 99.619 135.110 1.00 113.12 39 PRO B C 1
ATOM 2413 O O . PRO B 2 49 ? 141.514 98.532 134.958 1.00 113.12 39 PRO B O 1
ATOM 2417 N N . VAL B 2 50 ? 139.822 99.935 134.481 1.00 108.96 40 VAL B N 1
ATOM 2418 C CA . VAL B 2 50 ? 139.149 99.009 133.581 1.00 108.96 40 VAL B CA 1
ATOM 2419 C C . VAL B 2 50 ? 139.437 99.306 132.123 1.00 108.96 40 VAL B C 1
ATOM 2420 O O . VAL B 2 50 ? 138.914 98.604 131.246 1.00 108.96 40 VAL B O 1
ATOM 2424 N N . GLY B 2 51 ? 140.248 100.315 131.831 1.00 116.13 41 GLY B N 1
ATOM 2425 C CA . GLY B 2 51 ? 140.526 100.651 130.453 1.00 116.13 41 GLY B CA 1
ATOM 2426 C C . GLY B 2 51 ? 139.317 101.270 129.772 1.00 116.13 41 GLY B C 1
ATOM 2427 O O . GLY B 2 51 ? 138.346 101.685 130.401 1.00 116.13 41 GLY B O 1
ATOM 2428 N N . ARG B 2 52 ? 139.397 101.327 128.447 1.00 118.05 42 ARG B N 1
ATOM 2429 C CA . ARG B 2 52 ? 138.299 101.851 127.651 1.00 118.05 42 ARG B CA 1
ATOM 2430 C C . ARG B 2 52 ? 137.244 100.772 127.457 1.00 118.05 42 ARG B C 1
ATOM 2431 O O . ARG B 2 52 ? 137.573 99.605 127.230 1.00 118.05 42 ARG B O 1
ATOM 2439 N N . ILE B 2 53 ? 135.980 101.163 127.551 1.00 105.63 43 ILE B N 1
ATOM 2440 C CA . ILE B 2 53 ? 134.854 100.258 127.362 1.00 105.63 43 ILE B CA 1
ATOM 2441 C C . ILE B 2 53 ? 134.117 100.710 126.113 1.00 105.63 43 ILE B C 1
ATOM 2442 O O . ILE B 2 53 ? 133.407 101.722 126.131 1.00 105.63 43 ILE B O 1
ATOM 2447 N N . GLN B 2 54 ? 134.278 99.963 125.029 1.00 109.20 44 GLN B N 1
ATOM 2448 C CA . GLN B 2 54 ? 133.687 100.307 123.740 1.00 109.20 44 GLN B CA 1
ATOM 2449 C C . GLN B 2 54 ? 132.568 99.316 123.449 1.00 109.20 44 GLN B C 1
ATOM 2450 O O . GLN B 2 54 ? 132.820 98.173 123.060 1.00 109.20 44 GLN B O 1
ATOM 2456 N N . MET B 2 55 ? 131.335 99.760 123.644 1.00 102.54 45 MET B N 1
ATOM 2457 C CA . MET B 2 55 ? 130.153 98.965 123.364 1.00 102.54 45 MET B CA 1
ATOM 2458 C C . MET B 2 55 ? 129.392 99.588 122.205 1.00 102.54 45 MET B C 1
ATOM 2459 O O . MET B 2 55 ? 129.308 100.811 122.083 1.00 102.54 45 MET B O 1
ATOM 2464 N N . ARG B 2 56 ? 128.839 98.737 121.349 1.00 98.43 46 ARG B N 1
ATOM 2465 C CA . ARG B 2 56 ? 128.199 99.197 120.130 1.00 98.43 46 ARG B CA 1
ATOM 2466 C C . ARG B 2 56 ? 126.865 98.495 119.946 1.00 98.43 46 ARG B C 1
ATOM 2467 O O . ARG B 2 56 ? 126.642 97.394 120.451 1.00 98.43 46 ARG B O 1
ATOM 2475 N N . THR B 2 57 ? 125.975 99.160 119.217 1.00 89.92 47 THR B N 1
ATOM 2476 C CA . THR B 2 57 ? 124.611 98.685 119.033 1.00 89.92 47 THR B CA 1
ATOM 2477 C C . THR B 2 57 ? 124.621 97.333 118.336 1.00 89.92 47 THR B C 1
ATOM 2478 O O . THR B 2 57 ? 125.350 97.136 117.360 1.00 89.92 47 THR B O 1
ATOM 2482 N N . ARG B 2 58 ? 123.815 96.402 118.840 1.00 92.52 48 ARG B N 1
ATOM 2483 C CA . ARG B 2 58 ? 123.659 95.096 118.217 1.00 92.52 48 ARG B CA 1
ATOM 2484 C C . ARG B 2 58 ? 122.274 94.877 117.635 1.00 92.52 48 ARG B C 1
ATOM 2485 O O . ARG B 2 58 ? 122.146 94.198 116.613 1.00 92.52 48 ARG B O 1
ATOM 2493 N N . ARG B 2 59 ? 121.238 95.428 118.260 1.00 89.76 49 ARG B N 1
ATOM 2494 C CA . ARG B 2 59 ? 119.880 95.340 117.751 1.00 89.76 49 ARG B CA 1
ATOM 2495 C C . ARG B 2 59 ? 119.202 96.688 117.923 1.00 89.76 49 ARG B C 1
ATOM 2496 O O . ARG B 2 59 ? 119.619 97.509 118.742 1.00 89.76 49 ARG B O 1
ATOM 2504 N N . THR B 2 60 ? 118.152 96.910 117.140 1.00 85.02 50 THR B N 1
ATOM 2505 C CA . THR B 2 60 ? 117.357 98.130 117.234 1.00 85.02 50 THR B CA 1
ATOM 2506 C C . THR B 2 60 ? 115.904 97.748 117.014 1.00 85.02 50 THR B C 1
ATOM 2507 O O . THR B 2 60 ? 115.537 97.303 115.923 1.00 85.02 50 THR B O 1
ATOM 2511 N N . LEU B 2 61 ? 115.082 97.920 118.040 1.00 83.57 51 LEU B N 1
ATOM 2512 C CA . LEU B 2 61 ? 113.697 97.475 118.015 1.00 83.57 51 LEU B CA 1
ATOM 2513 C C . LEU B 2 61 ? 112.795 98.655 117.684 1.00 83.57 51 LEU B C 1
ATOM 2514 O O . LEU B 2 61 ? 112.617 99.556 118.508 1.00 83.57 51 LEU B O 1
ATOM 2519 N N . ARG B 2 62 ? 112.225 98.643 116.484 1.00 92.41 52 ARG B N 1
ATOM 2520 C CA . ARG B 2 62 ? 111.340 99.699 116.022 1.00 92.41 52 ARG B CA 1
ATOM 2521 C C . ARG B 2 62 ? 109.899 99.219 116.072 1.00 92.41 52 ARG B C 1
ATOM 2522 O O . ARG B 2 62 ? 109.626 98.019 115.992 1.00 92.41 52 ARG B O 1
ATOM 2530 N N . GLY B 2 63 ? 108.975 100.165 116.188 1.00 87.14 53 GLY B N 1
ATOM 2531 C CA . GLY B 2 63 ? 107.569 99.822 116.184 1.00 87.14 53 GLY B CA 1
ATOM 2532 C C . GLY B 2 63 ? 106.709 100.672 117.092 1.00 87.14 53 GLY B C 1
ATOM 2533 O O . GLY B 2 63 ? 105.492 100.742 116.906 1.00 87.14 53 GLY B O 1
ATOM 2534 N N . HIS B 2 64 ? 107.315 101.324 118.076 1.00 84.32 54 HIS B N 1
ATOM 2535 C CA . HIS B 2 64 ? 106.563 102.218 118.939 1.00 84.32 54 HIS B CA 1
ATOM 2536 C C . HIS B 2 64 ? 106.254 103.519 118.213 1.00 84.32 54 HIS B C 1
ATOM 2537 O O . HIS B 2 64 ? 106.958 103.921 117.284 1.00 84.32 54 HIS B O 1
ATOM 2544 N N . LEU B 2 65 ? 105.185 104.181 118.649 1.00 90.00 55 LEU B N 1
ATOM 2545 C CA . LEU B 2 65 ? 104.711 105.382 117.978 1.00 90.00 55 LEU B CA 1
ATOM 2546 C C . LEU B 2 65 ? 105.146 106.672 118.656 1.00 90.00 55 LEU B C 1
ATOM 2547 O O . LEU B 2 65 ? 105.337 107.679 117.968 1.00 90.00 55 LEU B O 1
ATOM 2552 N N . ALA B 2 66 ? 105.307 106.671 119.976 1.00 86.70 56 ALA B N 1
ATOM 2553 C CA . ALA B 2 66 ? 105.619 107.885 120.715 1.00 86.70 56 ALA B CA 1
ATOM 2554 C C . ALA B 2 66 ? 106.744 107.575 121.693 1.00 86.70 56 ALA B C 1
ATOM 2555 O O . ALA B 2 66 ? 107.362 106.509 121.639 1.00 86.70 56 ALA B O 1
ATOM 2557 N N . LYS B 2 67 ? 107.005 108.510 122.600 1.00 85.09 57 LYS B N 1
ATOM 2558 C CA . LYS B 2 67 ? 108.114 108.366 123.528 1.00 85.09 57 LYS B CA 1
ATOM 2559 C C . LYS B 2 67 ? 107.911 107.156 124.433 1.00 85.09 57 LYS B C 1
ATOM 2560 O O . LYS B 2 67 ? 106.801 106.647 124.600 1.00 85.09 57 LYS B O 1
ATOM 2566 N N . ILE B 2 68 ? 109.010 106.695 125.019 1.00 81.36 58 ILE B N 1
ATOM 2567 C CA . ILE B 2 68 ? 109.039 105.472 125.811 1.00 81.36 58 ILE B CA 1
ATOM 2568 C C . ILE B 2 68 ? 109.494 105.822 127.218 1.00 81.36 58 ILE B C 1
ATOM 2569 O O . ILE B 2 68 ? 110.576 106.389 127.404 1.00 81.36 58 ILE B O 1
ATOM 2574 N N . TYR B 2 69 ? 108.675 105.479 128.210 1.00 86.49 59 TYR B N 1
ATOM 2575 C CA . TYR B 2 69 ? 109.009 105.719 129.608 1.00 86.49 59 TYR B CA 1
ATOM 2576 C C . TYR B 2 69 ? 109.663 104.538 130.305 1.00 86.49 59 TYR B C 1
ATOM 2577 O O . TYR B 2 69 ? 110.614 104.733 131.064 1.00 86.49 59 TYR B O 1
ATOM 2586 N N . ALA B 2 70 ? 109.185 103.321 130.090 1.00 81.25 60 ALA B N 1
ATOM 2587 C CA . ALA B 2 70 ? 109.596 102.206 130.924 1.00 81.25 60 ALA B CA 1
ATOM 2588 C C . ALA B 2 70 ? 110.068 101.033 130.081 1.00 81.25 60 ALA B C 1
ATOM 2589 O O . ALA B 2 70 ? 109.726 100.909 128.904 1.00 81.25 60 ALA B O 1
ATOM 2591 N N . MET B 2 71 ? 110.863 100.175 130.712 1.00 84.17 61 MET B N 1
ATOM 2592 C CA . MET B 2 71 ? 111.439 99.003 130.078 1.00 84.17 61 MET B CA 1
ATOM 2593 C C . MET B 2 71 ? 111.882 98.053 131.178 1.00 84.17 61 MET B C 1
ATOM 2594 O O . MET B 2 71 ? 112.368 98.479 132.227 1.00 84.17 61 MET B O 1
ATOM 2599 N N . HIS B 2 72 ? 111.713 96.755 130.937 1.00 80.16 62 HIS B N 1
ATOM 2600 C CA . HIS B 2 72 ? 112.073 95.772 131.947 1.00 80.16 62 HIS B CA 1
ATOM 2601 C C . HIS B 2 72 ? 112.413 94.445 131.288 1.00 80.16 62 HIS B C 1
ATOM 2602 O O . HIS B 2 72 ? 111.714 94.000 130.376 1.00 80.16 62 HIS B O 1
ATOM 2609 N N . TRP B 2 73 ? 113.485 93.820 131.764 1.00 82.26 63 TRP B N 1
ATOM 2610 C CA . TRP B 2 73 ? 113.931 92.534 131.257 1.00 82.26 63 TRP B CA 1
ATOM 2611 C C . TRP B 2 73 ? 113.203 91.389 131.949 1.00 82.26 63 TRP B C 1
ATOM 2612 O O . TRP B 2 73 ? 112.801 91.483 133.110 1.00 82.26 63 TRP B O 1
ATOM 2623 N N . GLY B 2 74 ? 113.050 90.291 131.223 1.00 86.24 64 GLY B N 1
ATOM 2624 C CA . GLY B 2 74 ? 112.598 89.062 131.828 1.00 86.24 64 GLY B CA 1
ATOM 2625 C C . GLY B 2 74 ? 113.699 88.387 132.618 1.00 86.24 64 GLY B C 1
ATOM 2626 O O . GLY B 2 74 ? 114.864 88.765 132.541 1.00 86.24 64 GLY B O 1
ATOM 2627 N N . THR B 2 75 ? 113.322 87.373 133.394 1.00 91.96 65 THR B N 1
ATOM 2628 C CA . THR B 2 75 ? 114.321 86.655 134.174 1.00 91.96 65 THR B CA 1
ATOM 2629 C C . THR B 2 75 ? 115.139 85.696 133.324 1.00 91.96 65 THR B C 1
ATOM 2630 O O . THR B 2 75 ? 116.199 85.245 133.769 1.00 91.96 65 THR B O 1
ATOM 2634 N N . ASP B 2 76 ? 114.680 85.375 132.118 1.00 91.37 66 ASP B N 1
ATOM 2635 C CA . ASP B 2 76 ? 115.432 84.507 131.224 1.00 91.37 66 ASP B CA 1
ATOM 2636 C C . ASP B 2 76 ? 116.424 85.270 130.360 1.00 91.37 66 ASP B C 1
ATOM 2637 O O . ASP B 2 76 ? 117.102 84.651 129.536 1.00 91.37 66 ASP B O 1
ATOM 2642 N N . SER B 2 77 ? 116.503 86.591 130.518 1.00 88.75 67 SER B N 1
ATOM 2643 C CA . SER B 2 77 ? 117.447 87.433 129.787 1.00 88.75 67 SER B CA 1
ATOM 2644 C C . SER B 2 77 ? 117.203 87.395 128.284 1.00 88.75 67 SER B C 1
ATOM 2645 O O . SER B 2 77 ? 118.116 87.636 127.493 1.00 88.75 67 SER B O 1
ATOM 2648 N N . ARG B 2 78 ? 115.988 87.091 127.873 1.00 81.96 68 ARG B N 1
ATOM 2649 C CA . ARG B 2 78 ? 115.693 87.086 126.446 1.00 81.96 68 ARG B CA 1
ATOM 2650 C C . ARG B 2 78 ? 114.475 87.920 126.085 1.00 81.96 68 ARG B C 1
ATOM 2651 O O . ARG B 2 78 ? 114.480 88.582 125.047 1.00 81.96 68 ARG B O 1
ATOM 2659 N N . LEU B 2 79 ? 113.442 87.918 126.918 1.00 80.20 69 LEU B N 1
ATOM 2660 C CA . LEU B 2 79 ? 112.224 88.666 126.656 1.00 80.20 69 LEU B CA 1
ATOM 2661 C C . LEU B 2 79 ? 112.205 89.949 127.474 1.00 80.20 69 LEU B C 1
ATOM 2662 O O . LEU B 2 79 ? 112.604 89.968 128.639 1.00 80.20 69 LEU B O 1
ATOM 2667 N N . LEU B 2 80 ? 111.733 91.026 126.853 1.00 75.90 70 LEU B N 1
ATOM 2668 C CA . LEU B 2 80 ? 111.609 92.295 127.550 1.00 75.90 70 LEU B CA 1
ATOM 2669 C C . LEU B 2 80 ? 110.308 92.962 127.137 1.00 75.90 70 LEU B C 1
ATOM 2670 O O . LEU B 2 80 ? 109.760 92.690 126.069 1.00 75.90 70 LEU B O 1
ATOM 2675 N N . VAL B 2 81 ? 109.824 93.846 128.001 1.00 74.58 71 VAL B N 1
ATOM 2676 C CA . VAL B 2 81 ? 108.578 94.569 127.787 1.00 74.58 71 VAL B CA 1
ATOM 2677 C C . VAL B 2 81 ? 108.871 96.060 127.823 1.00 74.58 71 VAL B C 1
ATOM 2678 O O . VAL B 2 81 ? 109.711 96.519 128.604 1.00 74.58 71 VAL B O 1
ATOM 2682 N N . SER B 2 82 ? 108.204 96.811 126.954 1.00 77.83 72 SER B N 1
ATOM 2683 C CA . SER B 2 82 ? 108.391 98.249 126.867 1.00 77.83 72 SER B CA 1
ATOM 2684 C C . SER B 2 82 ? 107.040 98.942 126.838 1.00 77.83 72 SER B C 1
ATOM 2685 O O . SER B 2 82 ? 106.069 98.417 126.291 1.00 77.83 72 SER B O 1
ATOM 2688 N N . ALA B 2 83 ? 106.987 100.130 127.429 1.00 79.47 73 ALA B N 1
ATOM 2689 C CA . ALA B 2 83 ? 105.771 100.922 127.499 1.00 79.47 73 ALA B CA 1
ATOM 2690 C C . ALA B 2 83 ? 105.994 102.267 126.830 1.00 79.47 73 ALA B C 1
ATOM 2691 O O . ALA B 2 83 ? 107.053 102.880 126.975 1.00 79.47 73 ALA B O 1
ATOM 2693 N N . SER B 2 84 ? 104.986 102.727 126.097 1.00 82.71 74 SER B N 1
ATOM 2694 C CA . SER B 2 84 ? 105.078 103.991 125.387 1.00 82.71 74 SER B CA 1
ATOM 2695 C C . SER B 2 84 ? 103.768 104.748 125.517 1.00 82.71 74 SER B C 1
ATOM 2696 O O . SER B 2 84 ? 102.712 104.159 125.757 1.00 82.71 74 SER B O 1
ATOM 2699 N N . GLN B 2 85 ? 103.849 106.065 125.347 1.00 89.10 75 GLN B N 1
ATOM 2700 C CA . GLN B 2 85 ? 102.730 106.963 125.600 1.00 89.10 75 GLN B CA 1
ATOM 2701 C C . GLN B 2 85 ? 101.615 106.854 124.574 1.00 89.10 75 GLN B C 1
ATOM 2702 O O . GLN B 2 85 ? 100.562 107.464 124.779 1.00 89.10 75 GLN B O 1
ATOM 2708 N N . ASP B 2 86 ? 101.805 106.125 123.479 1.00 91.36 76 ASP B N 1
ATOM 2709 C CA . ASP B 2 86 ? 100.729 105.934 122.517 1.00 91.36 76 ASP B CA 1
ATOM 2710 C C . ASP B 2 86 ? 99.649 104.991 123.022 1.00 91.36 76 ASP B C 1
ATOM 2711 O O . ASP B 2 86 ? 98.593 104.891 122.392 1.00 91.36 76 ASP B O 1
ATOM 2716 N N . GLY B 2 87 ? 99.885 104.302 124.133 1.00 87.62 77 GLY B N 1
ATOM 2717 C CA . GLY B 2 87 ? 98.920 103.377 124.681 1.00 87.62 77 GLY B CA 1
ATOM 2718 C C . GLY B 2 87 ? 99.180 101.917 124.398 1.00 87.62 77 GLY B C 1
ATOM 2719 O O . GLY B 2 87 ? 98.258 101.109 124.540 1.00 87.62 77 GLY B O 1
ATOM 2720 N N . LYS B 2 88 ? 100.394 101.552 124.003 1.00 86.25 78 LYS B N 1
ATOM 2721 C CA . LYS B 2 88 ? 100.732 100.177 123.677 1.00 86.25 78 LYS B CA 1
ATOM 2722 C C . LYS B 2 88 ? 101.697 99.597 124.700 1.00 86.25 78 LYS B C 1
ATOM 2723 O O . LYS B 2 88 ? 102.324 100.314 125.481 1.00 86.25 78 LYS B O 1
ATOM 2729 N N . LEU B 2 89 ? 101.810 98.271 124.672 1.00 80.52 79 LEU B N 1
ATOM 2730 C CA . LEU B 2 89 ? 102.709 97.540 125.558 1.00 80.52 79 LEU B CA 1
ATOM 2731 C C . LEU B 2 89 ? 103.200 96.334 124.765 1.00 80.52 79 LEU B C 1
ATOM 2732 O O . LEU B 2 89 ? 102.453 95.372 124.576 1.00 80.52 79 LEU B O 1
ATOM 2737 N N . ILE B 2 90 ? 104.443 96.393 124.303 1.00 75.89 80 ILE B N 1
ATOM 2738 C CA . ILE B 2 90 ? 104.988 95.413 123.373 1.00 75.89 80 ILE B CA 1
ATOM 2739 C C . ILE B 2 90 ? 106.003 94.547 124.100 1.00 75.89 80 ILE B C 1
ATOM 2740 O O . ILE B 2 90 ? 106.828 95.053 124.867 1.00 75.89 80 ILE B O 1
ATOM 2745 N N . ILE B 2 91 ? 105.940 93.240 123.861 1.00 71.62 81 ILE B N 1
ATOM 2746 C CA . ILE B 2 91 ? 106.898 92.282 124.398 1.00 71.62 81 ILE B CA 1
ATOM 2747 C C . ILE B 2 91 ? 107.776 91.803 123.254 1.00 71.62 81 ILE B C 1
ATOM 2748 O O . ILE B 2 91 ? 107.272 91.285 122.252 1.00 71.62 81 ILE B O 1
ATOM 2753 N N . TRP B 2 92 ? 109.085 91.970 123.402 1.00 76.95 82 TRP B N 1
ATOM 2754 C CA . TRP B 2 92 ? 110.032 91.699 122.335 1.00 76.95 82 TRP B CA 1
ATOM 2755 C C . TRP B 2 92 ? 110.810 90.424 122.612 1.00 76.95 82 TRP B C 1
ATOM 2756 O O . TRP B 2 92 ? 111.038 90.052 123.765 1.00 76.95 82 TRP B O 1
ATOM 2767 N N . ASP B 2 93 ? 111.222 89.763 121.538 1.00 81.55 83 ASP B N 1
ATOM 2768 C CA . ASP B 2 93 ? 112.223 88.708 121.595 1.00 81.55 83 ASP B CA 1
ATOM 2769 C C . ASP B 2 93 ? 113.544 89.334 121.170 1.00 81.55 83 ASP B C 1
ATOM 2770 O O . ASP B 2 93 ? 113.750 89.619 119.988 1.00 81.55 83 ASP B O 1
ATOM 2775 N N . SER B 2 94 ? 114.436 89.550 122.135 1.00 83.07 84 SER B N 1
ATOM 2776 C CA . SER B 2 94 ? 115.635 90.333 121.862 1.00 83.07 84 SER B CA 1
ATOM 2777 C C . SER B 2 94 ? 116.599 89.608 120.935 1.00 83.07 84 SER B C 1
ATOM 2778 O O . SER B 2 94 ? 117.422 90.254 120.279 1.00 83.07 84 SER B O 1
ATOM 2781 N N . TYR B 2 95 ? 116.523 88.279 120.863 1.00 81.45 85 TYR B N 1
ATOM 2782 C CA . TYR B 2 95 ? 117.465 87.543 120.028 1.00 81.45 85 TYR B CA 1
ATOM 2783 C C . TYR B 2 95 ? 117.144 87.706 118.549 1.00 81.45 85 TYR B C 1
ATOM 2784 O O . TYR B 2 95 ? 118.052 87.721 117.711 1.00 81.45 85 TYR B O 1
ATOM 2793 N N . THR B 2 96 ? 115.863 87.824 118.204 1.00 79.39 86 THR B N 1
ATOM 2794 C CA . THR B 2 96 ? 115.445 87.887 116.812 1.00 79.39 86 THR B CA 1
ATOM 2795 C C . THR B 2 96 ? 114.641 89.130 116.464 1.00 79.39 86 THR B C 1
ATOM 2796 O O . THR B 2 96 ? 114.193 89.247 115.320 1.00 79.39 86 THR B O 1
ATOM 2800 N N . THR B 2 97 ? 114.446 90.050 117.408 1.00 79.69 87 THR B N 1
ATOM 2801 C CA . THR B 2 97 ? 113.666 91.270 117.188 1.00 79.69 87 THR B CA 1
ATOM 2802 C C . THR B 2 97 ? 112.253 90.949 116.708 1.00 79.69 87 THR B C 1
ATOM 2803 O O . THR B 2 97 ? 111.716 91.593 115.807 1.00 79.69 87 THR B O 1
ATOM 2807 N N . ASN B 2 98 ? 111.649 89.938 117.321 1.00 79.58 88 ASN B N 1
ATOM 2808 C CA . ASN B 2 98 ? 110.287 89.530 117.018 1.00 79.58 88 ASN B CA 1
ATOM 2809 C C . ASN B 2 98 ? 109.339 90.089 118.066 1.00 79.58 88 ASN B C 1
ATOM 2810 O O . ASN B 2 98 ? 109.650 90.086 119.259 1.00 79.58 88 ASN B O 1
ATOM 2815 N N . LYS B 2 99 ? 108.183 90.567 117.622 1.00 79.03 89 LYS B N 1
ATOM 2816 C CA . LYS B 2 99 ? 107.151 91.040 118.532 1.00 79.03 89 LYS B CA 1
ATOM 2817 C C . LYS B 2 99 ? 106.288 89.859 118.951 1.00 79.03 89 LYS B C 1
ATOM 2818 O O . LYS B 2 99 ? 105.613 89.251 118.116 1.00 79.03 89 LYS B O 1
ATOM 2824 N N . VAL B 2 100 ? 106.311 89.536 120.241 1.00 75.21 90 VAL B N 1
ATOM 2825 C CA . VAL B 2 100 ? 105.551 88.395 120.733 1.00 75.21 90 VAL B CA 1
ATOM 2826 C C . VAL B 2 100 ? 104.115 88.793 121.038 1.00 75.21 90 VAL B C 1
ATOM 2827 O O . VAL B 2 100 ? 103.173 88.052 120.739 1.00 75.21 90 VAL B O 1
ATOM 2831 N N . HIS B 2 101 ? 103.922 89.966 121.634 1.00 75.21 91 HIS B N 1
ATOM 2832 C CA . HIS B 2 101 ? 102.598 90.429 122.016 1.00 75.21 91 HIS B CA 1
ATOM 2833 C C . HIS B 2 101 ? 102.496 91.928 121.786 1.00 75.21 91 HIS B C 1
ATOM 2834 O O . HIS B 2 101 ? 103.499 92.642 121.746 1.00 75.21 91 HIS B O 1
ATOM 2841 N N . ALA B 2 102 ? 101.262 92.397 121.637 1.00 77.49 92 ALA B N 1
ATOM 2842 C CA . ALA B 2 102 ? 100.968 93.823 121.578 1.00 77.49 92 ALA B CA 1
ATOM 2843 C C . ALA B 2 102 ? 99.684 94.062 122.351 1.00 77.49 92 ALA B C 1
ATOM 2844 O O . ALA B 2 102 ? 98.627 93.558 121.965 1.00 77.49 92 ALA B O 1
ATOM 2846 N N . ILE B 2 103 ? 99.774 94.824 123.435 1.00 81.54 93 ILE B N 1
ATOM 2847 C CA . ILE B 2 103 ? 98.650 94.990 124.351 1.00 81.54 93 ILE B CA 1
ATOM 2848 C C . ILE B 2 103 ? 98.165 96.433 124.331 1.00 81.54 93 ILE B C 1
ATOM 2849 O O . ILE B 2 103 ? 98.925 97.345 124.683 1.00 81.54 93 ILE B O 1
ATOM 2854 N N . PRO B 2 104 ? 96.926 96.690 123.927 1.00 86.40 94 PRO B N 1
ATOM 2855 C CA . PRO B 2 104 ? 96.381 98.043 124.052 1.00 86.40 94 PRO B CA 1
ATOM 2856 C C . PRO B 2 104 ? 95.973 98.338 125.485 1.00 86.40 94 PRO B C 1
ATOM 2857 O O . PRO B 2 104 ? 95.572 97.448 126.238 1.00 86.40 94 PRO B O 1
ATOM 2861 N N . LEU B 2 105 ? 96.072 99.611 125.856 1.00 90.47 95 LEU B N 1
ATOM 2862 C CA . LEU B 2 105 ? 95.768 100.060 127.205 1.00 90.47 95 LEU B CA 1
ATOM 2863 C C . LEU B 2 105 ? 94.572 100.999 127.186 1.00 90.47 95 LEU B C 1
ATOM 2864 O O . LEU B 2 105 ? 94.296 101.657 126.179 1.00 90.47 95 LEU B O 1
ATOM 2869 N N . ARG B 2 106 ? 93.858 101.056 128.312 1.00 99.26 96 ARG B N 1
ATOM 2870 C CA . ARG B 2 106 ? 92.717 101.961 128.405 1.00 99.26 96 ARG B CA 1
ATOM 2871 C C . ARG B 2 106 ? 93.165 103.415 128.460 1.00 99.26 96 ARG B C 1
ATOM 2872 O O . ARG B 2 106 ? 92.612 104.266 127.756 1.00 99.26 96 ARG B O 1
ATOM 2880 N N . SER B 2 107 ? 94.157 103.719 129.290 1.00 94.92 97 SER B N 1
ATOM 2881 C CA . SER B 2 107 ? 94.688 105.068 129.424 1.00 94.92 97 SER B CA 1
ATOM 2882 C C . SER B 2 107 ? 96.068 105.119 128.791 1.00 94.92 97 SER B C 1
ATOM 2883 O O . SER B 2 107 ? 96.941 104.318 129.134 1.00 94.92 97 SER B O 1
ATOM 2886 N N . SER B 2 108 ? 96.265 106.065 127.881 1.00 91.35 98 SER B N 1
ATOM 2887 C CA . SER B 2 108 ? 97.500 106.152 127.119 1.00 91.35 98 SER B CA 1
ATOM 2888 C C . SER B 2 108 ? 98.632 106.822 127.883 1.00 91.35 98 SER B C 1
ATOM 2889 O O . SER B 2 108 ? 99.756 106.864 127.377 1.00 91.35 98 SER B O 1
ATOM 2892 N N . TRP B 2 109 ? 98.374 107.342 129.077 1.00 88.54 99 TRP B N 1
ATOM 2893 C CA . TRP B 2 109 ? 99.403 108.031 129.850 1.00 88.54 99 TRP B CA 1
ATOM 2894 C C . TRP B 2 109 ? 100.036 107.062 130.846 1.00 88.54 99 TRP B C 1
ATOM 2895 O O . TRP B 2 109 ? 99.880 107.166 132.060 1.00 88.54 99 TRP B O 1
ATOM 2906 N N . VAL B 2 110 ? 100.761 106.106 130.295 1.00 86.20 100 VAL B N 1
ATOM 2907 C CA . VAL B 2 110 ? 101.456 105.097 131.084 1.00 86.20 100 VAL B CA 1
ATOM 2908 C C . VAL B 2 110 ? 102.835 105.624 131.444 1.00 86.20 100 VAL B C 1
ATOM 2909 O O . VAL B 2 110 ? 103.494 106.283 130.634 1.00 86.20 100 VAL B O 1
ATOM 2913 N N . MET B 2 111 ? 103.270 105.355 132.674 1.00 88.99 101 MET B N 1
ATOM 2914 C CA . MET B 2 111 ? 104.553 105.847 133.152 1.00 88.99 101 MET B CA 1
ATOM 2915 C C . MET B 2 111 ? 105.477 104.767 133.685 1.00 88.99 101 MET B C 1
ATOM 2916 O O . MET B 2 111 ? 106.614 105.087 134.042 1.00 88.99 101 MET B O 1
ATOM 2921 N N . THR B 2 112 ? 105.040 103.512 133.755 1.00 89.48 102 THR B N 1
ATOM 2922 C CA . THR B 2 112 ? 105.889 102.446 134.261 1.00 89.48 102 THR B CA 1
ATOM 2923 C C . THR B 2 112 ? 105.379 101.109 133.753 1.00 89.48 102 THR B C 1
ATOM 2924 O O . THR B 2 112 ? 104.234 100.983 133.316 1.00 89.48 102 THR B O 1
ATOM 2928 N N . CYS B 2 113 ? 106.250 100.105 133.815 1.00 86.33 103 CYS B N 1
ATOM 2929 C CA . CYS B 2 113 ? 105.868 98.741 133.486 1.00 86.33 103 CYS B CA 1
ATOM 2930 C C . CYS B 2 113 ? 106.826 97.787 134.177 1.00 86.33 103 CYS B C 1
ATOM 2931 O O . CYS B 2 113 ? 107.988 98.126 134.410 1.00 86.33 103 CYS B O 1
ATOM 2934 N N . ALA B 2 114 ? 106.331 96.599 134.503 1.00 83.79 104 ALA B N 1
ATOM 2935 C CA . ALA B 2 114 ? 107.130 95.569 135.144 1.00 83.79 104 ALA B CA 1
ATOM 2936 C C . ALA B 2 114 ? 106.748 94.215 134.572 1.00 83.79 104 ALA B C 1
ATOM 2937 O O . ALA B 2 114 ? 105.640 94.022 134.069 1.00 83.79 104 ALA B O 1
ATOM 2939 N N . TYR B 2 115 ? 107.679 93.270 134.656 1.00 86.15 105 TYR B N 1
ATOM 2940 C CA . TYR B 2 115 ? 107.503 91.950 134.069 1.00 86.15 105 TYR B CA 1
ATOM 2941 C C . TYR B 2 115 ? 107.775 90.933 135.167 1.00 86.15 105 TYR B C 1
ATOM 2942 O O . TYR B 2 115 ? 108.852 90.948 135.771 1.00 86.15 105 TYR B O 1
ATOM 2951 N N . ALA B 2 116 ? 106.805 90.064 135.429 1.00 87.65 106 ALA B N 1
ATOM 2952 C CA . ALA B 2 116 ? 106.864 89.213 136.610 1.00 87.65 106 ALA B CA 1
ATOM 2953 C C . ALA B 2 116 ? 108.041 88.244 136.523 1.00 87.65 106 ALA B C 1
ATOM 2954 O O . ALA B 2 116 ? 108.394 87.792 135.431 1.00 87.65 106 ALA B O 1
ATOM 2956 N N . PRO B 2 117 ? 108.673 87.916 137.652 1.00 89.47 107 PRO B N 1
ATOM 2957 C CA . PRO B 2 117 ? 109.786 86.956 137.613 1.00 89.47 107 PRO B CA 1
ATOM 2958 C C . PRO B 2 117 ? 109.384 85.585 137.109 1.00 89.47 107 PRO B C 1
ATOM 2959 O O . PRO B 2 117 ? 110.194 84.912 136.461 1.00 89.47 107 PRO B O 1
ATOM 2963 N N . SER B 2 118 ? 108.159 85.143 137.392 1.00 92.06 108 SER B N 1
ATOM 2964 C CA . SER B 2 118 ? 107.709 83.855 136.881 1.00 92.06 108 SER B CA 1
ATOM 2965 C C . SER B 2 118 ? 107.519 83.900 135.373 1.00 92.06 108 SER B C 1
ATOM 2966 O O . SER B 2 118 ? 107.713 82.892 134.686 1.00 92.06 108 SER B O 1
ATOM 2969 N N . GLY B 2 119 ? 107.138 85.056 134.841 1.00 89.63 109 GLY B N 1
ATOM 2970 C CA . GLY B 2 119 ? 106.904 85.213 133.425 1.00 89.63 109 GLY B CA 1
ATOM 2971 C C . GLY B 2 119 ? 105.457 85.146 132.999 1.00 89.63 109 GLY B C 1
ATOM 2972 O O . GLY B 2 119 ? 105.189 85.121 131.794 1.00 89.63 109 GLY B O 1
ATOM 2973 N N . ASN B 2 120 ? 104.516 85.119 133.940 1.00 88.48 110 ASN B N 1
ATOM 2974 C CA . ASN B 2 120 ? 103.109 84.957 133.608 1.00 88.48 110 ASN B CA 1
ATOM 2975 C C . ASN B 2 120 ? 102.341 86.267 133.528 1.00 88.48 110 ASN B C 1
ATOM 2976 O O . ASN B 2 120 ? 101.316 86.317 132.842 1.00 88.48 110 ASN B O 1
ATOM 2981 N N . TYR B 2 121 ? 102.797 87.321 134.199 1.00 88.80 111 TYR B N 1
ATOM 2982 C CA . TYR B 2 121 ? 102.053 88.569 134.259 1.00 88.80 111 TYR B CA 1
ATOM 2983 C C . TYR B 2 121 ? 102.953 89.751 133.934 1.00 88.80 111 TYR B C 1
ATOM 2984 O O . TYR B 2 121 ? 104.177 89.684 134.054 1.00 88.80 111 TYR B O 1
ATOM 2993 N N . VAL B 2 122 ? 102.315 90.843 133.512 1.00 84.51 112 VAL B N 1
ATOM 2994 C CA . VAL B 2 122 ? 102.950 92.147 133.406 1.00 84.51 112 VAL B CA 1
ATOM 2995 C C . VAL B 2 122 ? 102.053 93.154 134.107 1.00 84.51 112 VAL B C 1
ATOM 2996 O O . VAL B 2 122 ? 100.862 92.919 134.319 1.00 84.51 112 VAL B O 1
ATOM 3000 N N . ALA B 2 123 ? 102.639 94.289 134.469 1.00 84.60 113 ALA B N 1
ATOM 3001 C CA . ALA B 2 123 ? 101.909 95.354 135.134 1.00 84.60 113 ALA B CA 1
ATOM 3002 C C . ALA B 2 123 ? 102.293 96.692 134.526 1.00 84.60 113 ALA B C 1
ATOM 3003 O O . ALA B 2 123 ? 103.403 96.872 134.024 1.00 84.60 113 ALA B O 1
ATOM 3005 N N . CYS B 2 124 ? 101.357 97.635 134.571 1.00 91.22 114 CYS B N 1
ATOM 3006 C CA . CYS B 2 124 ? 101.614 98.975 134.065 1.00 91.22 114 CYS B CA 1
ATOM 3007 C C . CYS B 2 124 ? 100.686 99.951 134.768 1.00 91.22 114 CYS B C 1
ATOM 3008 O O . CYS B 2 124 ? 99.626 99.576 135.271 1.00 91.22 114 CYS B O 1
ATOM 3011 N N . GLY B 2 125 ? 101.099 101.211 134.789 1.00 88.92 115 GLY B N 1
ATOM 3012 C CA . GLY B 2 125 ? 100.302 102.249 135.414 1.00 88.92 115 GLY B CA 1
ATOM 3013 C C . GLY B 2 125 ? 100.809 103.610 135.001 1.00 88.92 115 GLY B C 1
ATOM 3014 O O . GLY B 2 125 ? 101.812 103.738 134.295 1.00 88.92 115 GLY B O 1
ATOM 3015 N N . GLY B 2 126 ? 100.098 104.635 135.457 1.00 90.80 116 GLY B N 1
ATOM 3016 C CA . GLY B 2 126 ? 100.464 105.991 135.106 1.00 90.80 116 GLY B CA 1
ATOM 3017 C C . GLY B 2 126 ? 99.563 107.055 135.693 1.00 90.80 116 GLY B C 1
ATOM 3018 O O . GLY B 2 126 ? 99.213 107.005 136.874 1.00 90.80 116 GLY B O 1
ATOM 3019 N N . LEU B 2 127 ? 99.177 108.027 134.867 1.00 90.53 117 LEU B N 1
ATOM 3020 C CA . LEU B 2 127 ? 98.415 109.175 135.337 1.00 90.53 117 LEU B CA 1
ATOM 3021 C C . LEU B 2 127 ? 97.008 108.816 135.787 1.00 90.53 117 LEU B C 1
ATOM 3022 O O . LEU B 2 127 ? 96.342 109.659 136.394 1.00 90.53 117 LEU B O 1
ATOM 3027 N N . ASP B 2 128 ? 96.537 107.606 135.505 1.00 95.07 118 ASP B N 1
ATOM 3028 C CA . ASP B 2 128 ? 95.192 107.217 135.902 1.00 95.07 118 ASP B CA 1
ATOM 3029 C C . ASP B 2 128 ? 95.117 106.708 137.332 1.00 95.07 118 ASP B C 1
ATOM 3030 O O . ASP B 2 128 ? 94.025 106.348 137.782 1.00 95.07 118 ASP B O 1
ATOM 3035 N N . ASN B 2 129 ? 96.243 106.656 138.043 1.00 95.98 119 ASN B N 1
ATOM 3036 C CA . ASN B 2 129 ? 96.315 106.228 139.436 1.00 95.98 119 ASN B CA 1
ATOM 3037 C C . ASN B 2 129 ? 95.912 104.773 139.630 1.00 95.98 119 ASN B C 1
ATOM 3038 O O . ASN B 2 129 ? 95.534 104.379 140.736 1.00 95.98 119 ASN B O 1
ATOM 3043 N N . ILE B 2 130 ? 95.985 103.960 138.580 1.00 94.75 120 ILE B N 1
ATOM 3044 C CA . ILE B 2 130 ? 95.583 102.561 138.630 1.00 94.75 120 ILE B CA 1
ATOM 3045 C C . ILE B 2 130 ? 96.741 101.699 138.154 1.00 94.75 120 ILE B C 1
ATOM 3046 O O . ILE B 2 130 ? 97.394 102.019 137.155 1.00 94.75 120 ILE B O 1
ATOM 3051 N N . CYS B 2 131 ? 96.995 100.609 138.870 1.00 96.22 121 CYS B N 1
ATOM 3052 C CA . CYS B 2 131 ? 97.969 99.607 138.460 1.00 96.22 121 CYS B CA 1
ATOM 3053 C C . CYS B 2 131 ? 97.214 98.399 137.923 1.00 96.22 121 CYS B C 1
ATOM 3054 O O . CYS B 2 131 ? 96.435 97.778 138.651 1.00 96.22 121 CYS B O 1
ATOM 3057 N N . SER B 2 132 ? 97.446 98.069 136.658 1.00 94.40 122 SER B N 1
ATOM 3058 C CA . SER B 2 132 ? 96.715 97.014 135.972 1.00 94.40 122 SER B CA 1
ATOM 3059 C C . SER B 2 132 ? 97.610 95.798 135.799 1.00 94.40 122 SER B C 1
ATOM 3060 O O . SER B 2 132 ? 98.772 95.930 135.403 1.00 94.40 122 SER B O 1
ATOM 3063 N N . ILE B 2 133 ? 97.068 94.619 136.090 1.00 93.13 123 ILE B N 1
ATOM 3064 C CA . ILE B 2 133 ? 97.786 93.357 135.965 1.00 93.13 123 ILE B CA 1
ATOM 3065 C C . ILE B 2 133 ? 97.234 92.614 134.759 1.00 93.13 123 ILE B C 1
ATOM 3066 O O . ILE B 2 133 ? 96.016 92.452 134.627 1.00 93.13 123 ILE B O 1
ATOM 3071 N N . TYR B 2 134 ? 98.125 92.164 133.883 1.00 90.74 124 TYR B N 1
ATOM 3072 C CA . TYR B 2 134 ? 97.749 91.490 132.648 1.00 90.74 124 TYR B CA 1
ATOM 3073 C C . TYR B 2 134 ? 98.197 90.039 132.701 1.00 90.74 124 TYR B C 1
ATOM 3074 O O . TYR B 2 134 ? 99.310 89.746 133.147 1.00 90.74 124 TYR B O 1
ATOM 3083 N N . ASN B 2 135 ? 97.335 89.138 132.245 1.00 93.10 125 ASN B N 1
ATOM 3084 C CA . ASN B 2 135 ? 97.635 87.714 132.231 1.00 93.10 125 ASN B CA 1
ATOM 3085 C C . ASN B 2 135 ? 98.134 87.308 130.852 1.00 93.10 125 ASN B C 1
ATOM 3086 O O . ASN B 2 135 ? 97.496 87.614 129.841 1.00 93.10 125 ASN B O 1
ATOM 3091 N N . LEU B 2 136 ? 99.271 86.616 130.813 1.00 87.95 126 LEU B N 1
ATOM 3092 C CA . LEU B 2 136 ? 99.899 86.241 129.556 1.00 87.95 126 LEU B CA 1
ATOM 3093 C C . LEU B 2 136 ? 99.727 84.774 129.191 1.00 87.95 126 LEU B C 1
ATOM 3094 O O . LEU B 2 136 ? 100.118 84.385 128.086 1.00 87.95 126 LEU B O 1
ATOM 3099 N N . LYS B 2 137 ? 99.162 83.952 130.072 1.00 94.27 127 LYS B N 1
ATOM 3100 C CA . LYS B 2 137 ? 99.084 82.523 129.804 1.00 94.27 127 LYS B CA 1
ATOM 3101 C C . LYS B 2 137 ? 97.658 82.003 129.917 1.00 94.27 127 LYS B C 1
ATOM 3102 O O . LYS B 2 137 ? 97.424 80.950 130.516 1.00 94.27 127 LYS B O 1
ATOM 3108 N N . THR B 2 138 ? 96.702 82.727 129.347 1.00 104.56 128 THR B N 1
ATOM 3109 C CA . THR B 2 138 ? 95.317 82.289 129.368 1.00 104.56 128 THR B CA 1
ATOM 3110 C C . THR B 2 138 ? 95.087 81.184 128.341 1.00 104.56 128 THR B C 1
ATOM 3111 O O . THR B 2 138 ? 95.828 81.036 127.367 1.00 104.56 128 THR B O 1
ATOM 3115 N N . ARG B 2 139 ? 94.042 80.392 128.573 1.00 110.41 129 ARG B N 1
ATOM 3116 C CA . ARG B 2 139 ? 93.652 79.352 127.633 1.00 110.41 129 ARG B CA 1
ATOM 3117 C C . ARG B 2 139 ? 92.917 79.891 126.417 1.00 110.41 129 ARG B C 1
ATOM 3118 O O . ARG B 2 139 ? 92.850 79.198 125.398 1.00 110.41 129 ARG B O 1
ATOM 3126 N N . GLU B 2 140 ? 92.370 81.099 126.493 1.00 110.43 130 GLU B N 1
ATOM 3127 C CA . GLU B 2 140 ? 91.681 81.701 125.363 1.00 110.43 130 GLU B CA 1
ATOM 3128 C C . GLU B 2 140 ? 92.631 82.183 124.279 1.00 110.43 130 GLU B C 1
ATOM 3129 O O . GLU B 2 140 ? 92.182 82.455 123.162 1.00 110.43 130 GLU B O 1
ATOM 3135 N N . GLY B 2 141 ? 93.921 82.307 124.581 1.00 104.30 131 GLY B N 1
ATOM 3136 C CA . GLY B 2 141 ? 94.907 82.676 123.593 1.00 104.30 131 GLY B CA 1
ATOM 3137 C C . GLY B 2 141 ? 95.250 84.145 123.531 1.00 104.30 131 GLY B C 1
ATOM 3138 O O . GLY B 2 141 ? 96.299 84.493 122.976 1.00 104.30 131 GLY B O 1
ATOM 3139 N N . ASN B 2 142 ? 94.415 85.020 124.078 1.00 106.49 132 ASN B N 1
ATOM 3140 C CA . ASN B 2 142 ? 94.684 86.447 124.080 1.00 106.49 132 ASN B CA 1
ATOM 3141 C C . ASN B 2 142 ? 95.228 86.869 125.441 1.00 106.49 132 ASN B C 1
ATOM 3142 O O . ASN B 2 142 ? 95.488 86.046 126.321 1.00 106.49 132 ASN B O 1
ATOM 3147 N N . VAL B 2 143 ? 95.400 88.175 125.613 1.00 96.60 133 VAL B N 1
ATOM 3148 C CA . VAL B 2 143 ? 95.894 88.756 126.853 1.00 96.60 133 VAL B CA 1
ATOM 3149 C C . VAL B 2 143 ? 94.781 89.598 127.455 1.00 96.60 133 VAL B C 1
ATOM 3150 O O . VAL B 2 143 ? 94.260 90.508 126.800 1.00 96.60 133 VAL B O 1
ATOM 3154 N N . ARG B 2 144 ? 94.418 89.297 128.696 1.00 103.80 134 ARG B N 1
ATOM 3155 C CA . ARG B 2 144 ? 93.311 89.954 129.370 1.00 103.80 134 ARG B CA 1
ATOM 3156 C C . ARG B 2 144 ? 93.806 90.682 130.610 1.00 103.80 134 ARG B C 1
ATOM 3157 O O . ARG B 2 144 ? 94.945 90.514 131.049 1.00 103.80 134 ARG B O 1
ATOM 3165 N N . VAL B 2 145 ? 92.925 91.498 131.174 1.00 99.21 135 VAL B N 1
ATOM 3166 C CA . VAL B 2 145 ? 93.195 92.192 132.426 1.00 99.21 135 VAL B CA 1
ATOM 3167 C C . VAL B 2 145 ? 92.693 91.316 133.562 1.00 99.21 135 VAL B C 1
ATOM 3168 O O . VAL B 2 145 ? 91.527 90.910 133.573 1.00 99.21 135 VAL B O 1
ATOM 3172 N N . SER B 2 146 ? 93.567 91.022 134.520 1.00 103.62 136 SER B N 1
ATOM 3173 C CA . SER B 2 146 ? 93.178 90.178 135.641 1.00 103.62 136 SER B CA 1
ATOM 3174 C C . SER B 2 146 ? 92.670 90.998 136.821 1.00 103.62 136 SER B C 1
ATOM 3175 O O . SER B 2 146 ? 91.561 90.763 137.309 1.00 103.62 136 SER B O 1
ATOM 3178 N N . ARG B 2 147 ? 93.462 91.959 137.293 1.00 105.34 137 ARG B N 1
ATOM 3179 C CA . ARG B 2 147 ? 93.061 92.811 138.401 1.00 105.34 137 ARG B CA 1
ATOM 3180 C C . ARG B 2 147 ? 93.452 94.251 138.111 1.00 105.34 137 ARG B C 1
ATOM 3181 O O . ARG B 2 147 ? 94.445 94.516 137.432 1.00 105.34 137 ARG B O 1
ATOM 3189 N N . GLU B 2 148 ? 92.657 95.177 138.634 1.00 103.35 138 GLU B N 1
ATOM 3190 C CA . GLU B 2 148 ? 92.984 96.597 138.643 1.00 103.35 138 GLU B CA 1
ATOM 3191 C C . GLU B 2 148 ? 93.072 97.051 140.091 1.00 103.35 138 GLU B C 1
ATOM 3192 O O . GLU B 2 148 ? 92.122 96.870 140.859 1.00 103.35 138 GLU B O 1
ATOM 3198 N N . LEU B 2 149 ? 94.202 97.642 140.459 1.00 97.18 139 LEU B N 1
ATOM 3199 C CA . LEU B 2 149 ? 94.479 98.019 141.838 1.00 97.18 139 LEU B CA 1
ATOM 3200 C C . LEU B 2 149 ? 94.246 99.516 141.995 1.00 97.18 139 LEU B C 1
ATOM 3201 O O . LEU B 2 149 ? 94.925 100.327 141.361 1.00 97.18 139 LEU B O 1
ATOM 3206 N N . ALA B 2 150 ? 93.289 99.877 142.845 1.00 96.73 140 ALA B N 1
ATOM 3207 C CA . ALA B 2 150 ? 92.936 101.264 143.092 1.00 96.73 140 ALA B CA 1
ATOM 3208 C C . ALA B 2 150 ? 93.129 101.594 144.564 1.00 96.73 140 ALA B C 1
ATOM 3209 O O . ALA B 2 150 ? 93.049 100.718 145.429 1.00 96.73 140 ALA B O 1
ATOM 3211 N N . GLY B 2 151 ? 93.378 102.869 144.841 1.00 96.95 141 GLY B N 1
ATOM 3212 C CA . GLY B 2 151 ? 93.575 103.318 146.204 1.00 96.95 141 GLY B CA 1
ATOM 3213 C C . GLY B 2 151 ? 94.609 104.415 146.331 1.00 96.95 141 GLY B C 1
ATOM 3214 O O . GLY B 2 151 ? 94.615 105.156 147.317 1.00 96.95 141 GLY B O 1
ATOM 3215 N N . HIS B 2 152 ? 95.489 104.530 145.345 1.00 94.62 142 HIS B N 1
ATOM 3216 C CA . HIS B 2 152 ? 96.428 105.637 145.308 1.00 94.62 142 HIS B CA 1
ATOM 3217 C C . HIS B 2 152 ? 95.719 106.911 144.869 1.00 94.62 142 HIS B C 1
ATOM 3218 O O . HIS B 2 152 ? 94.742 106.875 144.119 1.00 94.62 142 HIS B O 1
ATOM 3225 N N . THR B 2 153 ? 96.221 108.048 145.348 1.00 92.37 143 THR B N 1
ATOM 3226 C CA . THR B 2 153 ? 95.667 109.348 144.999 1.00 92.37 143 THR B CA 1
ATOM 3227 C C . THR B 2 153 ? 96.625 110.172 144.148 1.00 92.37 143 THR B C 1
ATOM 3228 O O . THR B 2 153 ? 96.498 111.398 144.086 1.00 92.37 143 THR B O 1
ATOM 3232 N N . GLY B 2 154 ? 97.580 109.522 143.494 1.00 91.94 144 GLY B N 1
ATOM 3233 C CA . GLY B 2 154 ? 98.508 110.201 142.614 1.00 91.94 144 GLY B CA 1
ATOM 3234 C C . GLY B 2 154 ? 98.980 109.238 141.549 1.00 91.94 144 GLY B C 1
ATOM 3235 O O . GLY B 2 154 ? 98.689 108.042 141.591 1.00 91.94 144 GLY B O 1
ATOM 3236 N N . TYR B 2 155 ? 99.715 109.776 140.584 1.00 89.82 145 TYR B N 1
ATOM 3237 C CA . TYR B 2 155 ? 100.182 108.965 139.471 1.00 89.82 145 TYR B CA 1
ATOM 3238 C C . TYR B 2 155 ? 101.162 107.901 139.948 1.00 89.82 145 TYR B C 1
ATOM 3239 O O . TYR B 2 155 ? 101.985 108.135 140.833 1.00 89.82 145 TYR B O 1
ATOM 3248 N N . LEU B 2 156 ? 101.058 106.716 139.354 1.00 89.12 146 LEU B N 1
ATOM 3249 C CA . LEU B 2 156 ? 101.999 105.640 139.632 1.00 89.12 146 LEU B CA 1
ATOM 3250 C C . LEU B 2 156 ? 103.321 105.920 138.937 1.00 89.12 146 LEU B C 1
ATOM 3251 O O . LEU B 2 156 ? 103.348 106.265 137.753 1.00 89.12 146 LEU B O 1
ATOM 3256 N N . SER B 2 157 ? 104.420 105.764 139.669 1.00 89.31 147 SER B N 1
ATOM 3257 C CA . SER B 2 157 ? 105.742 106.025 139.123 1.00 89.31 147 SER B CA 1
ATOM 3258 C C . SER B 2 157 ? 106.597 104.781 138.965 1.00 89.31 147 SER B C 1
ATOM 3259 O O . SER B 2 157 ? 107.488 104.770 138.115 1.00 89.31 147 SER B O 1
ATOM 3262 N N . CYS B 2 158 ? 106.357 103.739 139.754 1.00 89.55 148 CYS B N 1
ATOM 3263 C CA . CYS B 2 158 ? 107.112 102.502 139.623 1.00 89.55 148 CYS B CA 1
ATOM 3264 C C . CYS B 2 158 ? 106.317 101.369 140.250 1.00 89.55 148 CYS B C 1
ATOM 3265 O O . CYS B 2 158 ? 105.452 101.590 141.100 1.00 89.55 148 CYS B O 1
ATOM 3268 N N . CYS B 2 159 ? 106.623 100.150 139.817 1.00 87.96 149 CYS B N 1
ATOM 3269 C CA . CYS B 2 159 ? 106.000 98.956 140.367 1.00 87.96 149 CYS B CA 1
ATOM 3270 C C . CYS B 2 159 ? 106.936 97.778 140.155 1.00 87.96 149 CYS B C 1
ATOM 3271 O O . CYS B 2 159 ? 107.595 97.684 139.118 1.00 87.96 149 CYS B O 1
ATOM 3274 N N . ARG B 2 160 ? 106.994 96.888 141.141 1.00 87.42 150 ARG B N 1
ATOM 3275 C CA . ARG B 2 160 ? 107.877 95.734 141.084 1.00 87.42 150 ARG B CA 1
ATOM 3276 C C . ARG B 2 160 ? 107.181 94.529 141.695 1.00 87.42 150 ARG B C 1
ATOM 3277 O O . ARG B 2 160 ? 106.493 94.650 142.710 1.00 87.42 150 ARG B O 1
ATOM 3285 N N . PHE B 2 161 ? 107.365 93.371 141.072 1.00 87.19 151 PHE B N 1
ATOM 3286 C CA . PHE B 2 161 ? 106.792 92.136 141.578 1.00 87.19 151 PHE B CA 1
ATOM 3287 C C . PHE B 2 161 ? 107.705 91.507 142.621 1.00 87.19 151 PHE B C 1
ATOM 3288 O O . PHE B 2 161 ? 108.932 91.582 142.530 1.00 87.19 151 PHE B O 1
ATOM 3296 N N . LEU B 2 162 ? 107.091 90.879 143.617 1.00 94.27 152 LEU B N 1
ATOM 3297 C CA . LEU B 2 162 ? 107.789 89.997 144.544 1.00 94.27 152 LEU B CA 1
ATOM 3298 C C . LEU B 2 162 ? 107.579 88.533 144.214 1.00 94.27 152 LEU B C 1
ATOM 3299 O O . LEU B 2 162 ? 108.510 87.735 144.322 1.00 94.27 152 LEU B O 1
ATOM 3304 N N . ASP B 2 163 ? 106.365 88.176 143.817 1.00 102.84 153 ASP B N 1
ATOM 3305 C CA . ASP B 2 163 ? 106.016 86.856 143.322 1.00 102.84 153 ASP B CA 1
ATOM 3306 C C . ASP B 2 163 ? 104.755 87.026 142.481 1.00 102.84 153 ASP B C 1
ATOM 3307 O O . ASP B 2 163 ? 104.401 88.148 142.104 1.00 102.84 153 ASP B O 1
ATOM 3312 N N . ASP B 2 164 ? 104.075 85.924 142.187 1.00 103.94 154 ASP B N 1
ATOM 3313 C CA . ASP B 2 164 ? 102.862 86.010 141.388 1.00 103.94 154 ASP B CA 1
ATOM 3314 C C . ASP B 2 164 ? 101.698 86.652 142.130 1.00 103.94 154 ASP B C 1
ATOM 3315 O O . ASP B 2 164 ? 100.669 86.925 141.505 1.00 103.94 154 ASP B O 1
ATOM 3320 N N . ASN B 2 165 ? 101.824 86.901 143.434 1.00 104.70 155 ASN B N 1
ATOM 3321 C CA . ASN B 2 165 ? 100.705 87.398 144.219 1.00 104.70 155 ASN B CA 1
ATOM 3322 C C . ASN B 2 165 ? 100.966 88.715 144.939 1.00 104.70 155 ASN B C 1
ATOM 3323 O O . ASN B 2 165 ? 100.019 89.295 145.480 1.00 104.70 155 ASN B O 1
ATOM 3328 N N . GLN B 2 166 ? 102.200 89.211 144.961 1.00 98.67 156 GLN B N 1
ATOM 3329 C CA . GLN B 2 166 ? 102.516 90.426 145.696 1.00 98.67 156 GLN B CA 1
ATOM 3330 C C . GLN B 2 166 ? 103.240 91.410 144.792 1.00 98.67 156 GLN B C 1
ATOM 3331 O O . GLN B 2 166 ? 104.105 91.019 144.006 1.00 98.67 156 GLN B O 1
ATOM 3337 N N . ILE B 2 167 ? 102.886 92.686 144.915 1.00 90.12 157 ILE B N 1
ATOM 3338 C CA . ILE B 2 167 ? 103.488 93.749 144.121 1.00 90.12 157 ILE B CA 1
ATOM 3339 C C . ILE B 2 167 ? 103.629 94.989 144.994 1.00 90.12 157 ILE B C 1
ATOM 3340 O O . ILE B 2 167 ? 102.796 95.243 145.869 1.00 90.12 157 ILE B O 1
ATOM 3345 N N . VAL B 2 168 ? 104.698 95.749 144.771 1.00 88.94 158 VAL B N 1
ATOM 3346 C CA . VAL B 2 168 ? 104.962 96.991 145.488 1.00 88.94 158 VAL B CA 1
ATOM 3347 C C . VAL B 2 168 ? 104.916 98.136 144.490 1.00 88.94 158 VAL B C 1
ATOM 3348 O O . VAL B 2 168 ? 105.527 98.057 143.419 1.00 88.94 158 VAL B O 1
ATOM 3352 N N . THR B 2 169 ? 104.191 99.197 144.836 1.00 90.91 159 THR B N 1
ATOM 3353 C CA . THR B 2 169 ? 104.029 100.350 143.964 1.00 90.91 159 THR B CA 1
ATOM 3354 C C . THR B 2 169 ? 104.387 101.625 144.709 1.00 90.91 159 THR B C 1
ATOM 3355 O O . THR B 2 169 ? 104.187 101.723 145.922 1.00 90.91 159 THR B O 1
ATOM 3359 N N . SER B 2 170 ? 104.914 102.599 143.974 1.00 91.23 160 SER B N 1
ATOM 3360 C CA . SER B 2 170 ? 105.192 103.930 144.491 1.00 91.23 160 SER B CA 1
ATOM 3361 C C . SER B 2 170 ? 104.437 104.949 143.655 1.00 91.23 160 SER B C 1
ATOM 3362 O O . SER B 2 170 ? 104.487 104.909 142.423 1.00 91.23 160 SER B O 1
ATOM 3365 N N . SER B 2 171 ? 103.749 105.868 144.323 1.00 95.79 161 SER B N 1
ATOM 3366 C CA . SER B 2 171 ? 102.876 106.805 143.638 1.00 95.79 161 SER B CA 1
ATOM 3367 C C . SER B 2 171 ? 103.305 108.230 143.941 1.00 95.79 161 SER B C 1
ATOM 3368 O O . SER B 2 171 ? 104.212 108.477 144.738 1.00 95.79 161 SER B O 1
ATOM 3371 N N . GLY B 2 172 ? 102.632 109.171 143.291 1.00 95.38 162 GLY B N 1
ATOM 3372 C CA . GLY B 2 172 ? 102.874 110.582 143.477 1.00 95.38 162 GLY B CA 1
ATOM 3373 C C . GLY B 2 172 ? 102.204 111.194 144.678 1.00 95.38 162 GLY B C 1
ATOM 3374 O O . GLY B 2 172 ? 102.303 112.405 144.883 1.00 95.38 162 GLY B O 1
ATOM 3375 N N . ASP B 2 173 ? 101.507 110.396 145.481 1.00 96.30 163 ASP B N 1
ATOM 3376 C CA . ASP B 2 173 ? 100.911 110.868 146.718 1.00 96.30 163 ASP B CA 1
ATOM 3377 C C . ASP B 2 173 ? 101.841 110.693 147.910 1.00 96.30 163 ASP B C 1
ATOM 3378 O O . ASP B 2 173 ? 101.367 110.621 149.049 1.00 96.30 163 ASP B O 1
ATOM 3383 N N . THR B 2 174 ? 103.149 110.613 147.666 1.00 97.60 164 THR B N 1
ATOM 3384 C CA . THR B 2 174 ? 104.183 110.521 148.691 1.00 97.60 164 THR B CA 1
ATOM 3385 C C . THR B 2 174 ? 104.076 109.260 149.537 1.00 97.60 164 THR B C 1
ATOM 3386 O O . THR B 2 174 ? 104.500 109.259 150.695 1.00 97.60 164 THR B O 1
ATOM 3390 N N . THR B 2 175 ? 103.520 108.179 148.995 1.00 96.50 165 THR B N 1
ATOM 3391 C CA . THR B 2 175 ? 103.381 106.933 149.732 1.00 96.50 165 THR B CA 1
ATOM 3392 C C . THR B 2 175 ? 103.759 105.755 148.848 1.00 96.50 165 THR B C 1
ATOM 3393 O O . THR B 2 175 ? 103.648 105.813 147.622 1.00 96.50 165 THR B O 1
ATOM 3397 N N . CYS B 2 176 ? 104.210 104.683 149.491 1.00 100.90 166 CYS B N 1
ATOM 3398 C CA . CYS B 2 176 ? 104.428 103.397 148.849 1.00 100.90 166 CYS B CA 1
ATOM 3399 C C . CYS B 2 176 ? 103.528 102.366 149.511 1.00 100.90 166 CYS B C 1
ATOM 3400 O O . CYS B 2 176 ? 103.289 102.427 150.720 1.00 100.90 166 CYS B O 1
ATOM 3403 N N . ALA B 2 177 ? 103.026 101.422 148.722 1.00 98.73 167 ALA B N 1
ATOM 3404 C CA . ALA B 2 177 ? 102.054 100.458 149.208 1.00 98.73 167 ALA B CA 1
ATOM 3405 C C . ALA B 2 177 ? 102.427 99.055 148.761 1.00 98.73 167 ALA B C 1
ATOM 3406 O O . ALA B 2 177 ? 103.055 98.862 147.719 1.00 98.73 167 ALA B O 1
ATOM 3408 N N . LEU B 2 178 ? 102.028 98.077 149.568 1.00 98.78 168 LEU B N 1
ATOM 3409 C CA . LEU B 2 178 ? 102.196 96.665 149.257 1.00 98.78 168 LEU B CA 1
ATOM 3410 C C . LEU B 2 178 ? 100.824 96.048 149.043 1.00 98.78 168 LEU B C 1
ATOM 3411 O O . LEU B 2 178 ? 99.956 96.141 149.915 1.00 98.78 168 LEU B O 1
ATOM 3416 N N . TRP B 2 179 ? 100.632 95.419 147.891 1.00 98.21 169 TRP B N 1
ATOM 3417 C CA . TRP B 2 179 ? 99.329 94.921 147.485 1.00 98.21 169 TRP B CA 1
ATOM 3418 C C . TRP B 2 179 ? 99.265 93.405 147.590 1.00 98.21 169 TRP B C 1
ATOM 3419 O O . TRP B 2 179 ? 100.280 92.708 147.615 1.00 98.21 169 TRP B O 1
ATOM 3430 N N . ASP B 2 180 ? 98.035 92.907 147.651 1.00 108.05 170 ASP B N 1
ATOM 3431 C CA . ASP B 2 180 ? 97.730 91.486 147.530 1.00 108.05 170 ASP B CA 1
ATOM 3432 C C . ASP B 2 180 ? 96.883 91.324 146.277 1.00 108.05 170 ASP B C 1
ATOM 3433 O O . ASP B 2 180 ? 95.709 91.706 146.265 1.00 108.05 170 ASP B O 1
ATOM 3438 N N . ILE B 2 181 ? 97.477 90.759 145.225 1.00 104.95 171 ILE B N 1
ATOM 3439 C CA . ILE B 2 181 ? 96.826 90.752 143.920 1.00 104.95 171 ILE B CA 1
ATOM 3440 C C . ILE B 2 181 ? 95.534 89.950 143.951 1.00 104.95 171 ILE B C 1
ATOM 3441 O O . ILE B 2 181 ? 94.562 90.304 143.274 1.00 104.95 171 ILE B O 1
ATOM 3446 N N . GLU B 2 182 ? 95.493 88.868 144.728 1.00 112.63 172 GLU B N 1
ATOM 3447 C CA . GLU B 2 182 ? 94.302 88.025 144.760 1.00 112.63 172 GLU B CA 1
ATOM 3448 C C . GLU B 2 182 ? 93.083 88.802 145.242 1.00 112.63 172 GLU B C 1
ATOM 3449 O O . GLU B 2 182 ? 92.037 88.807 144.583 1.00 112.63 172 GLU B O 1
ATOM 3455 N N . THR B 2 183 ? 93.198 89.470 146.387 1.00 110.32 173 THR B N 1
ATOM 3456 C CA . THR B 2 183 ? 92.079 90.214 146.947 1.00 110.32 173 THR B CA 1
ATOM 3457 C C . THR B 2 183 ? 92.053 91.675 146.522 1.00 110.32 173 THR B C 1
ATOM 3458 O O . THR B 2 183 ? 91.058 92.359 146.782 1.00 110.32 173 THR B O 1
ATOM 3462 N N . GLY B 2 184 ? 93.106 92.165 145.876 1.00 110.92 174 GLY B N 1
ATOM 3463 C CA . GLY B 2 184 ? 93.130 93.549 145.429 1.00 110.92 174 GLY B CA 1
ATOM 3464 C C . GLY B 2 184 ? 93.058 94.561 146.551 1.00 110.92 174 GLY B C 1
ATOM 3465 O O . GLY B 2 184 ? 92.332 95.556 146.440 1.00 110.92 174 GLY B O 1
ATOM 3466 N N . GLN B 2 185 ? 93.798 94.333 147.632 1.00 110.92 175 GLN B N 1
ATOM 3467 C CA . GLN B 2 185 ? 93.768 95.203 148.795 1.00 110.92 175 GLN B CA 1
ATOM 3468 C C . GLN B 2 185 ? 95.186 95.557 149.215 1.00 110.92 175 GLN B C 1
ATOM 3469 O O . GLN B 2 185 ? 96.117 94.769 149.037 1.00 110.92 175 GLN B O 1
ATOM 3475 N N . GLN B 2 186 ? 95.340 96.751 149.777 1.00 107.80 176 GLN B N 1
ATOM 3476 C CA . GLN B 2 186 ? 96.615 97.155 150.348 1.00 107.80 176 GLN B CA 1
ATOM 3477 C C . GLN B 2 186 ? 96.806 96.479 151.696 1.00 107.80 176 GLN B C 1
ATOM 3478 O O . GLN B 2 186 ? 95.985 96.641 152.603 1.00 107.80 176 GLN B O 1
ATOM 3484 N N . THR B 2 187 ? 97.890 95.722 151.829 1.00 104.54 177 THR B N 1
ATOM 3485 C CA . THR B 2 187 ? 98.194 95.086 153.102 1.00 104.54 177 THR B CA 1
ATOM 3486 C C . THR B 2 187 ? 99.073 95.963 153.981 1.00 104.54 177 THR B C 1
ATOM 3487 O O . THR B 2 187 ? 98.923 95.959 155.207 1.00 104.54 177 THR B O 1
ATOM 3491 N N . THR B 2 188 ? 99.987 96.718 153.378 1.00 104.29 178 THR B N 1
ATOM 3492 C CA . THR B 2 188 ? 100.882 97.596 154.113 1.00 104.29 178 THR B CA 1
ATOM 3493 C C . THR B 2 188 ? 101.049 98.897 153.346 1.00 104.29 178 THR B C 1
ATOM 3494 O O . THR B 2 188 ? 101.150 98.891 152.117 1.00 104.29 178 THR B O 1
ATOM 3498 N N . THR B 2 189 ? 101.069 100.009 154.073 1.00 105.41 179 THR B N 1
ATOM 3499 C CA . THR B 2 189 ? 101.288 101.327 153.496 1.00 105.41 179 THR B CA 1
ATOM 3500 C C . THR B 2 189 ? 102.517 101.955 154.134 1.00 105.41 179 THR B C 1
ATOM 3501 O O . THR B 2 189 ? 102.630 101.997 155.363 1.00 105.41 179 THR B O 1
ATOM 3505 N N . PHE B 2 190 ? 103.430 102.440 153.301 1.00 104.41 180 PHE B N 1
ATOM 3506 C CA . PHE B 2 190 ? 104.667 103.049 153.763 1.00 104.41 180 PHE B CA 1
ATOM 3507 C C . PHE B 2 190 ? 104.568 104.560 153.626 1.00 104.41 180 PHE B C 1
ATOM 3508 O O . PHE B 2 190 ? 104.284 105.072 152.539 1.00 104.41 180 PHE B O 1
ATOM 3516 N N . THR B 2 191 ? 104.806 105.268 154.726 1.00 105.75 181 THR B N 1
ATOM 3517 C CA . THR B 2 191 ? 104.680 106.715 154.769 1.00 105.75 181 THR B CA 1
ATOM 3518 C C . THR B 2 191 ? 105.918 107.321 155.410 1.00 105.75 181 THR B C 1
ATOM 3519 O O . THR B 2 191 ? 106.591 106.682 156.222 1.00 105.75 181 THR B O 1
ATOM 3523 N N . GLY B 2 192 ? 106.206 108.566 155.044 1.00 102.27 182 GLY B N 1
ATOM 3524 C CA . GLY B 2 192 ? 107.349 109.264 155.597 1.00 102.27 182 GLY B CA 1
ATOM 3525 C C . GLY B 2 192 ? 108.038 110.188 154.617 1.00 102.27 182 GLY B C 1
ATOM 3526 O O . GLY B 2 192 ? 108.753 111.107 155.024 1.00 102.27 182 GLY B O 1
ATOM 3527 N N . HIS B 2 193 ? 107.836 109.961 153.325 1.00 98.74 183 HIS B N 1
ATOM 3528 C CA . HIS B 2 193 ? 108.357 110.871 152.319 1.00 98.74 183 HIS B CA 1
ATOM 3529 C C . HIS B 2 193 ? 107.536 112.153 152.302 1.00 98.74 183 HIS B C 1
ATOM 3530 O O . HIS B 2 193 ? 106.376 112.178 152.720 1.00 98.74 183 HIS B O 1
ATOM 3537 N N . THR B 2 194 ? 108.151 113.227 151.816 1.00 98.87 184 THR B N 1
ATOM 3538 C CA . THR B 2 194 ? 107.491 114.522 151.739 1.00 98.87 184 THR B CA 1
ATOM 3539 C C . THR B 2 194 ? 107.317 115.018 150.312 1.00 98.87 184 THR B C 1
ATOM 3540 O O . THR B 2 194 ? 106.746 116.093 150.112 1.00 98.87 184 THR B O 1
ATOM 3544 N N . GLY B 2 195 ? 107.790 114.267 149.320 1.00 98.94 185 GLY B N 1
ATOM 3545 C CA . GLY B 2 195 ? 107.631 114.641 147.931 1.00 98.94 185 GLY B CA 1
ATOM 3546 C C . GLY B 2 195 ? 107.199 113.450 147.101 1.00 98.94 185 GLY B C 1
ATOM 3547 O O . GLY B 2 195 ? 106.988 112.354 147.621 1.00 98.94 185 GLY B O 1
ATOM 3548 N N . ASP B 2 196 ? 107.073 113.686 145.800 1.00 100.68 186 ASP B N 1
ATOM 3549 C CA . ASP B 2 196 ? 106.676 112.626 144.885 1.00 100.68 186 ASP B CA 1
ATOM 3550 C C . ASP B 2 196 ? 107.708 111.508 144.907 1.00 100.68 186 ASP B C 1
ATOM 3551 O O . ASP B 2 196 ? 108.904 111.755 144.735 1.00 100.68 186 ASP B O 1
ATOM 3556 N N . VAL B 2 197 ? 107.253 110.277 145.110 1.00 92.92 187 VAL B N 1
ATOM 3557 C CA . VAL B 2 197 ? 108.149 109.127 145.060 1.00 92.92 187 VAL B CA 1
ATOM 3558 C C . VAL B 2 197 ? 108.324 108.731 143.601 1.00 92.92 187 VAL B C 1
ATOM 3559 O O . VAL B 2 197 ? 107.346 108.453 142.902 1.00 92.92 187 VAL B O 1
ATOM 3563 N N . MET B 2 198 ? 109.570 108.707 143.137 1.00 93.30 188 MET B N 1
ATOM 3564 C CA . MET B 2 198 ? 109.835 108.589 141.711 1.00 93.30 188 MET B CA 1
ATOM 3565 C C . MET B 2 198 ? 110.282 107.202 141.278 1.00 93.30 188 MET B C 1
ATOM 3566 O O . MET B 2 198 ? 110.034 106.823 140.130 1.00 93.30 188 MET B O 1
ATOM 3571 N N . SER B 2 199 ? 110.933 106.435 142.148 1.00 93.25 189 SER B N 1
ATOM 3572 C CA . SER B 2 199 ? 111.392 105.109 141.765 1.00 93.25 189 SER B CA 1
ATOM 3573 C C . SER B 2 199 ? 111.680 104.288 143.010 1.00 93.25 189 SER B C 1
ATOM 3574 O O . SER B 2 199 ? 111.821 104.822 144.112 1.00 93.25 189 SER B O 1
ATOM 3577 N N . LEU B 2 200 ? 111.765 102.974 142.818 1.00 89.34 190 LEU B N 1
ATOM 3578 C CA . LEU B 2 200 ? 112.112 102.059 143.894 1.00 89.34 190 LEU B CA 1
ATOM 3579 C C . LEU B 2 200 ? 112.867 100.876 143.313 1.00 89.34 190 LEU B C 1
ATOM 3580 O O . LEU B 2 200 ? 112.811 100.617 142.109 1.00 89.34 190 LEU B O 1
ATOM 3585 N N . SER B 2 201 ? 113.572 100.158 144.182 1.00 90.49 191 SER B N 1
ATOM 3586 C CA . SER B 2 201 ? 114.339 98.985 143.792 1.00 90.49 191 SER B CA 1
ATOM 3587 C C . SER B 2 201 ? 114.205 97.925 144.871 1.00 90.49 191 SER B C 1
ATOM 3588 O O . SER B 2 201 ? 114.233 98.244 146.062 1.00 90.49 191 SER B O 1
ATOM 3591 N N . LEU B 2 202 ? 114.054 96.673 144.456 1.00 92.76 192 LEU B N 1
ATOM 3592 C CA . LEU B 2 202 ? 113.895 95.561 145.378 1.00 92.76 192 LEU B CA 1
ATOM 3593 C C . LEU B 2 202 ? 115.238 94.909 145.674 1.00 92.76 192 LEU B C 1
ATOM 3594 O O . LEU B 2 202 ? 116.105 94.805 144.804 1.00 92.76 192 LEU B O 1
ATOM 3599 N N . ALA B 2 203 ? 115.403 94.469 146.915 1.00 101.51 193 ALA B N 1
ATOM 3600 C CA . ALA B 2 203 ? 116.630 93.814 147.329 1.00 101.51 193 ALA B CA 1
ATOM 3601 C C . ALA B 2 203 ? 116.742 92.432 146.696 1.00 101.51 193 ALA B C 1
ATOM 3602 O O . ALA B 2 203 ? 115.738 91.838 146.299 1.00 101.51 193 ALA B O 1
ATOM 3604 N N . PRO B 2 204 ? 117.964 91.907 146.565 1.00 107.33 194 PRO B N 1
ATOM 3605 C CA . PRO B 2 204 ? 118.109 90.544 146.026 1.00 107.33 194 PRO B CA 1
ATOM 3606 C C . PRO B 2 204 ? 117.377 89.488 146.834 1.00 107.33 194 PRO B C 1
ATOM 3607 O O . PRO B 2 204 ? 116.803 88.560 146.253 1.00 107.33 194 PRO B O 1
ATOM 3611 N N . ASP B 2 205 ? 117.373 89.603 148.162 1.00 114.08 195 ASP B N 1
ATOM 3612 C CA . ASP B 2 205 ? 116.688 88.629 149.001 1.00 114.08 195 ASP B CA 1
ATOM 3613 C C . ASP B 2 205 ? 115.207 88.933 149.174 1.00 114.08 195 ASP B C 1
ATOM 3614 O O . ASP B 2 205 ? 114.503 88.144 149.814 1.00 114.08 195 ASP B O 1
ATOM 3619 N N . THR B 2 206 ? 114.732 90.054 148.633 1.00 113.15 196 THR B N 1
ATOM 3620 C CA . THR B 2 206 ? 113.326 90.448 148.697 1.00 113.15 196 THR B CA 1
ATOM 3621 C C . THR B 2 206 ? 112.859 90.575 150.150 1.00 113.15 196 THR B C 1
ATOM 3622 O O . THR B 2 206 ? 111.755 90.166 150.515 1.00 113.15 196 THR B O 1
ATOM 3626 N N . ARG B 2 207 ? 113.722 91.120 151.002 1.00 114.71 197 ARG B N 1
ATOM 3627 C CA . ARG B 2 207 ? 113.362 91.451 152.374 1.00 114.71 197 ARG B CA 1
ATOM 3628 C C . ARG B 2 207 ? 113.207 92.944 152.598 1.00 114.71 197 ARG B C 1
ATOM 3629 O O . ARG B 2 207 ? 112.429 93.354 153.463 1.00 114.71 197 ARG B O 1
ATOM 3637 N N . LEU B 2 208 ? 113.931 93.757 151.838 1.00 103.59 198 LEU B N 1
ATOM 3638 C CA . LEU B 2 208 ? 113.955 95.200 151.986 1.00 103.59 198 LEU B CA 1
ATOM 3639 C C . LEU B 2 208 ? 113.820 95.846 150.615 1.00 103.59 198 LEU B C 1
ATOM 3640 O O . LEU B 2 208 ? 113.930 95.187 149.580 1.00 103.59 198 LEU B O 1
ATOM 3645 N N . PHE B 2 209 ? 113.572 97.151 150.613 1.00 97.39 199 PHE B N 1
ATOM 3646 C CA . PHE B 2 209 ? 113.614 97.909 149.372 1.00 97.39 199 PHE B CA 1
ATOM 3647 C C . PHE B 2 209 ? 113.837 99.375 149.700 1.00 97.39 199 PHE B C 1
ATOM 3648 O O . PHE B 2 209 ? 113.592 99.816 150.825 1.00 97.39 199 PHE B O 1
ATOM 3656 N N . VAL B 2 210 ? 114.312 100.119 148.708 1.00 94.14 200 VAL B N 1
ATOM 3657 C CA . VAL B 2 210 ? 114.634 101.530 148.868 1.00 94.14 200 VAL B CA 1
ATOM 3658 C C . VAL B 2 210 ? 113.826 102.336 147.867 1.00 94.14 200 VAL B C 1
ATOM 3659 O O . VAL B 2 210 ? 113.479 101.855 146.784 1.00 94.14 200 VAL B O 1
ATOM 3663 N N . SER B 2 211 ? 113.529 103.578 148.235 1.00 96.27 201 SER B N 1
ATOM 3664 C CA . SER B 2 211 ? 112.747 104.473 147.401 1.00 96.27 201 SER B CA 1
ATOM 3665 C C . SER B 2 211 ? 113.387 105.851 147.381 1.00 96.27 201 SER B C 1
ATOM 3666 O O . SER B 2 211 ? 113.891 106.333 148.396 1.00 96.27 201 SER B O 1
ATOM 3669 N N . GLY B 2 212 ? 113.360 106.479 146.211 1.00 95.60 202 GLY B N 1
ATOM 3670 C CA . GLY B 2 212 ? 113.848 107.835 146.070 1.00 95.60 202 GLY B CA 1
ATOM 3671 C C . GLY B 2 212 ? 112.725 108.792 145.739 1.00 95.60 202 GLY B C 1
ATOM 3672 O O . GLY B 2 212 ? 111.888 108.496 144.884 1.00 95.60 202 GLY B O 1
ATOM 3673 N N . ALA B 2 213 ? 112.689 109.939 146.403 1.00 94.21 203 ALA B N 1
ATOM 3674 C CA . ALA B 2 213 ? 111.586 110.875 146.263 1.00 94.21 203 ALA B CA 1
ATOM 3675 C C . ALA B 2 213 ? 112.105 112.230 145.794 1.00 94.21 203 ALA B C 1
ATOM 3676 O O . ALA B 2 213 ? 113.296 112.411 145.536 1.00 94.21 203 ALA B O 1
ATOM 3678 N N . CYS B 2 214 ? 111.189 113.192 145.688 1.00 96.90 204 CYS B N 1
ATOM 3679 C CA . CYS B 2 214 ? 111.508 114.540 145.240 1.00 96.90 204 CYS B CA 1
ATOM 3680 C C . CYS B 2 214 ? 111.853 115.473 146.389 1.00 96.90 204 CYS B C 1
ATOM 3681 O O . CYS B 2 214 ? 111.664 116.689 146.272 1.00 96.90 204 CYS B O 1
ATOM 3684 N N . ASP B 2 215 ? 112.342 114.936 147.505 1.00 98.28 205 ASP B N 1
ATOM 3685 C CA . ASP B 2 215 ? 112.828 115.750 148.612 1.00 98.28 205 ASP B CA 1
ATOM 3686 C C . ASP B 2 215 ? 114.318 115.543 148.846 1.00 98.28 205 ASP B C 1
ATOM 3687 O O . ASP B 2 215 ? 114.818 115.849 149.932 1.00 98.28 205 ASP B O 1
ATOM 3692 N N . ALA B 2 216 ? 115.029 115.020 147.847 1.00 96.57 206 ALA B N 1
ATOM 3693 C CA . ALA B 2 216 ? 116.471 114.793 147.923 1.00 96.57 206 ALA B CA 1
ATOM 3694 C C . ALA B 2 216 ? 116.836 113.875 149.086 1.00 96.57 206 ALA B C 1
ATOM 3695 O O . ALA B 2 216 ? 117.813 114.107 149.800 1.00 96.57 206 ALA B O 1
ATOM 3697 N N . SER B 2 217 ? 116.046 112.824 149.282 1.00 98.37 207 SER B N 1
ATOM 3698 C CA . SER B 2 217 ? 116.311 111.848 150.326 1.00 98.37 207 SER B CA 1
ATOM 3699 C C . SER B 2 217 ? 115.861 110.473 149.863 1.00 98.37 207 SER B C 1
ATOM 3700 O O . SER B 2 217 ? 114.926 110.342 149.070 1.00 98.37 207 SER B O 1
ATOM 3703 N N . ALA B 2 218 ? 116.536 109.447 150.370 1.00 99.98 208 ALA B N 1
ATOM 3704 C CA . ALA B 2 218 ? 116.205 108.060 150.091 1.00 99.98 208 ALA B CA 1
ATOM 3705 C C . ALA B 2 218 ? 115.975 107.331 151.404 1.00 99.98 208 ALA B C 1
ATOM 3706 O O . ALA B 2 218 ? 116.637 107.617 152.405 1.00 99.98 208 ALA B O 1
ATOM 3708 N N . LYS B 2 219 ? 115.037 106.391 151.399 1.00 101.66 209 LYS B N 1
ATOM 3709 C CA . LYS B 2 219 ? 114.638 105.688 152.607 1.00 101.66 209 LYS B CA 1
ATOM 3710 C C . LYS B 2 219 ? 114.718 104.187 152.383 1.00 101.66 209 LYS B C 1
ATOM 3711 O O . LYS B 2 219 ? 114.520 103.706 151.265 1.00 101.66 209 LYS B O 1
ATOM 3717 N N . LEU B 2 220 ? 115.009 103.455 153.452 1.00 105.29 210 LEU B N 1
ATOM 3718 C CA . LEU B 2 220 ? 115.088 102.002 153.424 1.00 105.29 210 LEU B CA 1
ATOM 3719 C C . LEU B 2 220 ? 113.921 101.427 154.211 1.00 105.29 210 LEU B C 1
ATOM 3720 O O . LEU B 2 220 ? 113.752 101.740 155.393 1.00 105.29 210 LEU B O 1
ATOM 3725 N N . TRP B 2 221 ? 113.127 100.587 153.561 1.00 105.51 211 TRP B N 1
ATOM 3726 C CA . TRP B 2 221 ? 111.912 100.043 154.144 1.00 105.51 211 TRP B CA 1
ATOM 3727 C C . TRP B 2 221 ? 112.073 98.559 154.433 1.00 105.51 211 TRP B C 1
ATOM 3728 O O . TRP B 2 221 ? 112.845 97.850 153.786 1.00 105.51 211 TRP B O 1
ATOM 3739 N N . ASP B 2 222 ? 111.318 98.093 155.423 1.00 117.83 212 ASP B N 1
ATOM 3740 C CA . ASP B 2 222 ? 111.193 96.673 155.721 1.00 117.83 212 ASP B CA 1
ATOM 3741 C C . ASP B 2 222 ? 109.819 96.227 155.246 1.00 117.83 212 ASP B C 1
ATOM 3742 O O . ASP B 2 222 ? 108.808 96.840 155.603 1.00 117.83 212 ASP B O 1
ATOM 3747 N N . VAL B 2 223 ? 109.783 95.162 154.445 1.00 114.28 213 VAL B N 1
ATOM 3748 C CA . VAL B 2 223 ? 108.536 94.761 153.801 1.00 114.28 213 VAL B CA 1
ATOM 3749 C C . VAL B 2 223 ? 107.530 94.254 154.826 1.00 114.28 213 VAL B C 1
ATOM 3750 O O . VAL B 2 223 ? 106.327 94.515 154.712 1.00 114.28 213 VAL B O 1
ATOM 3754 N N . ARG B 2 224 ? 107.996 93.529 155.842 1.00 121.14 214 ARG B N 1
ATOM 3755 C CA . ARG B 2 224 ? 107.070 92.880 156.765 1.00 121.14 214 ARG B CA 1
ATOM 3756 C C . ARG B 2 224 ? 106.378 93.886 157.676 1.00 121.14 214 ARG B C 1
ATOM 3757 O O . ARG B 2 224 ? 105.151 94.029 157.637 1.00 121.14 214 ARG B O 1
ATOM 3765 N N . GLU B 2 225 ? 107.143 94.597 158.503 1.00 125.17 215 GLU B N 1
ATOM 3766 C CA . GLU B 2 225 ? 106.530 95.448 159.514 1.00 125.17 215 GLU B CA 1
ATOM 3767 C C . GLU B 2 225 ? 106.128 96.819 158.990 1.00 125.17 215 GLU B C 1
ATOM 3768 O O . GLU B 2 225 ? 105.505 97.585 159.732 1.00 125.17 215 GLU B O 1
ATOM 3774 N N . GLY B 2 226 ? 106.446 97.144 157.743 1.00 121.44 216 GLY B N 1
ATOM 3775 C CA . GLY B 2 226 ? 106.096 98.452 157.214 1.00 121.44 216 GLY B CA 1
ATOM 3776 C C . GLY B 2 226 ? 106.767 99.598 157.938 1.00 121.44 216 GLY B C 1
ATOM 3777 O O . GLY B 2 226 ? 106.138 100.638 158.170 1.00 121.44 216 GLY B O 1
ATOM 3778 N N . MET B 2 227 ? 108.040 99.440 158.273 1.00 127.24 217 MET B N 1
ATOM 3779 C CA . MET B 2 227 ? 108.795 100.393 159.064 1.00 127.24 217 MET B CA 1
ATOM 3780 C C . MET B 2 227 ? 110.027 100.833 158.285 1.00 127.24 217 MET B C 1
ATOM 3781 O O . MET B 2 227 ? 110.609 100.071 157.510 1.00 127.24 217 MET B O 1
ATOM 3786 N N . CYS B 2 228 ? 110.413 102.088 158.486 1.00 120.41 218 CYS B N 1
ATOM 3787 C CA . CYS B 2 228 ? 111.538 102.682 157.778 1.00 120.41 218 CYS B CA 1
ATOM 3788 C C . CYS B 2 228 ? 112.784 102.533 158.638 1.00 120.41 218 CYS B C 1
ATOM 3789 O O . CYS B 2 228 ? 112.820 103.018 159.772 1.00 120.41 218 CYS B O 1
ATOM 3792 N N . ARG B 2 229 ? 113.803 101.871 158.099 1.00 120.82 219 ARG B N 1
ATOM 3793 C CA . ARG B 2 229 ? 114.992 101.579 158.886 1.00 120.82 219 ARG B CA 1
ATOM 3794 C C . ARG B 2 229 ? 115.963 102.752 158.910 1.00 120.82 219 ARG B C 1
ATOM 3795 O O . ARG B 2 229 ? 116.354 103.216 159.984 1.00 120.82 219 ARG B O 1
ATOM 3803 N N . GLN B 2 230 ? 116.358 103.240 157.739 1.00 116.36 220 GLN B N 1
ATOM 3804 C CA . GLN B 2 230 ? 117.353 104.292 157.636 1.00 116.36 220 GLN B CA 1
ATOM 3805 C C . GLN B 2 230 ? 116.901 105.326 156.618 1.00 116.36 220 GLN B C 1
ATOM 3806 O O . GLN B 2 230 ? 116.111 105.031 155.719 1.00 116.36 220 GLN B O 1
ATOM 3812 N N . THR B 2 231 ? 117.409 106.543 156.774 1.00 113.94 221 THR B N 1
ATOM 3813 C CA . THR B 2 231 ? 117.165 107.630 155.840 1.00 113.94 221 THR B CA 1
ATOM 3814 C C . THR B 2 231 ? 118.499 108.176 155.357 1.00 113.94 221 THR B C 1
ATOM 3815 O O . THR B 2 231 ? 119.390 108.460 156.161 1.00 113.94 221 THR B O 1
ATOM 3819 N N . PHE B 2 232 ? 118.632 108.322 154.043 1.00 106.04 222 PHE B N 1
ATOM 3820 C CA . PHE B 2 232 ? 119.886 108.720 153.423 1.00 106.04 222 PHE B CA 1
ATOM 3821 C C . PHE B 2 232 ? 119.717 110.074 152.754 1.00 106.04 222 PHE B C 1
ATOM 3822 O O . PHE B 2 232 ? 118.756 110.287 152.010 1.00 106.04 222 PHE B O 1
ATOM 3830 N N . THR B 2 233 ? 120.653 110.980 153.019 1.00 105.13 223 THR B N 1
ATOM 3831 C CA . THR B 2 233 ? 120.649 112.317 152.449 1.00 105.13 223 THR B CA 1
ATOM 3832 C C . THR B 2 233 ? 122.007 112.596 151.823 1.00 105.13 223 THR B C 1
ATOM 3833 O O . THR B 2 233 ? 122.965 111.841 152.000 1.00 105.13 223 THR B O 1
ATOM 3837 N N . GLY B 2 234 ? 122.085 113.700 151.091 1.00 98.98 224 GLY B N 1
ATOM 3838 C CA . GLY B 2 234 ? 123.321 114.074 150.437 1.00 98.98 224 GLY B CA 1
ATOM 3839 C C . GLY B 2 234 ? 123.106 114.676 149.067 1.00 98.98 224 GLY B C 1
ATOM 3840 O O . GLY B 2 234 ? 123.932 115.457 148.589 1.00 98.98 224 GLY B O 1
ATOM 3841 N N . HIS B 2 235 ? 122.001 114.321 148.424 1.00 93.19 225 HIS B N 1
ATOM 3842 C CA . HIS B 2 235 ? 121.654 114.939 147.158 1.00 93.19 225 HIS B CA 1
ATOM 3843 C C . HIS B 2 235 ? 121.142 116.356 147.393 1.00 93.19 225 HIS B C 1
ATOM 3844 O O . HIS B 2 235 ? 120.832 116.753 148.518 1.00 93.19 225 HIS B O 1
ATOM 3851 N N . GLU B 2 236 ? 121.058 117.124 146.310 1.00 97.10 226 GLU B N 1
ATOM 3852 C CA . GLU B 2 236 ? 120.594 118.500 146.386 1.00 97.10 226 GLU B CA 1
ATOM 3853 C C . GLU B 2 236 ? 119.297 118.753 145.635 1.00 97.10 226 GLU B C 1
ATOM 3854 O O . GLU B 2 236 ? 118.763 119.862 145.722 1.00 97.10 226 GLU B O 1
ATOM 3860 N N . SER B 2 237 ? 118.777 117.773 144.907 1.00 93.36 227 SER B N 1
ATOM 3861 C CA . SER B 2 237 ? 117.569 117.982 144.126 1.00 93.36 227 SER B CA 1
ATOM 3862 C C . SER B 2 237 ? 116.801 116.669 144.053 1.00 93.36 227 SER B C 1
ATOM 3863 O O . SER B 2 237 ? 117.077 115.724 144.796 1.00 93.36 227 SER B O 1
ATOM 3866 N N . ASP B 2 238 ? 115.830 116.616 143.147 1.00 95.54 228 ASP B N 1
ATOM 3867 C CA . ASP B 2 238 ? 114.958 115.459 143.027 1.00 95.54 228 ASP B CA 1
ATOM 3868 C C . ASP B 2 238 ? 115.745 114.226 142.604 1.00 95.54 228 ASP B C 1
ATOM 3869 O O . ASP B 2 238 ? 116.733 114.314 141.875 1.00 95.54 228 ASP B O 1
ATOM 3874 N N . ILE B 2 239 ? 115.290 113.065 143.064 1.00 86.64 229 ILE B N 1
ATOM 3875 C CA . ILE B 2 239 ? 115.917 111.786 142.749 1.00 86.64 229 ILE B CA 1
ATOM 3876 C C . ILE B 2 239 ? 115.029 111.053 141.755 1.00 86.64 229 ILE B C 1
ATOM 3877 O O . ILE B 2 239 ? 113.829 110.882 141.992 1.00 86.64 229 ILE B O 1
ATOM 3882 N N . ASN B 2 240 ? 115.613 110.618 140.640 1.00 87.70 230 ASN B N 1
ATOM 3883 C CA . ASN B 2 240 ? 114.851 109.998 139.568 1.00 87.70 230 ASN B CA 1
ATOM 3884 C C . ASN B 2 240 ? 115.116 108.511 139.390 1.00 87.70 230 ASN B C 1
ATOM 3885 O O . ASN B 2 240 ? 114.357 107.853 138.674 1.00 87.70 230 ASN B O 1
ATOM 3890 N N . ALA B 2 241 ? 116.161 107.961 140.003 1.00 85.36 231 ALA B N 1
ATOM 3891 C CA . ALA B 2 241 ? 116.487 106.560 139.792 1.00 85.36 231 ALA B CA 1
ATOM 3892 C C . ALA B 2 241 ? 117.236 106.017 140.996 1.00 85.36 231 ALA B C 1
ATOM 3893 O O . ALA B 2 241 ? 117.849 106.771 141.755 1.00 85.36 231 ALA B O 1
ATOM 3895 N N . ILE B 2 242 ? 117.191 104.694 141.156 1.00 86.17 232 ILE B N 1
ATOM 3896 C CA . ILE B 2 242 ? 117.839 104.030 142.279 1.00 86.17 232 ILE B CA 1
ATOM 3897 C C . ILE B 2 242 ? 117.958 102.550 141.945 1.00 86.17 232 ILE B C 1
ATOM 3898 O O . ILE B 2 242 ? 117.159 102.010 141.178 1.00 86.17 232 ILE B O 1
ATOM 3903 N N . CYS B 2 243 ? 118.975 101.898 142.511 1.00 92.79 233 CYS B N 1
ATOM 3904 C CA . CYS B 2 243 ? 119.239 100.490 142.231 1.00 92.79 233 CYS B CA 1
ATOM 3905 C C . CYS B 2 243 ? 120.250 99.955 143.234 1.00 92.79 233 CYS B C 1
ATOM 3906 O O . CYS B 2 243 ? 121.261 100.610 143.491 1.00 92.79 233 CYS B O 1
ATOM 3909 N N . PHE B 2 244 ? 119.986 98.770 143.784 1.00 91.98 234 PHE B N 1
ATOM 3910 C CA . PHE B 2 244 ? 120.946 98.128 144.676 1.00 91.98 234 PHE B CA 1
ATOM 3911 C C . PHE B 2 244 ? 122.206 97.665 143.963 1.00 91.98 234 PHE B C 1
ATOM 3912 O O . PHE B 2 244 ? 122.210 97.365 142.768 1.00 91.98 234 PHE B O 1
ATOM 3920 N N . PHE B 2 245 ? 123.282 97.605 144.738 1.00 96.60 235 PHE B N 1
ATOM 3921 C CA . PHE B 2 245 ? 124.454 96.837 144.378 1.00 96.60 235 PHE B CA 1
ATOM 3922 C C . PHE B 2 245 ? 124.092 95.352 144.378 1.00 96.60 235 PHE B C 1
ATOM 3923 O O . PHE B 2 245 ? 123.164 94.938 145.076 1.00 96.60 235 PHE B O 1
ATOM 3931 N N . PRO B 2 246 ? 124.795 94.531 143.592 1.00 98.74 236 PRO B N 1
ATOM 3932 C CA . PRO B 2 246 ? 124.391 93.119 143.474 1.00 98.74 236 PRO B CA 1
ATOM 3933 C C . PRO B 2 246 ? 124.302 92.365 144.790 1.00 98.74 236 PRO B C 1
ATOM 3934 O O . PRO B 2 246 ? 123.432 91.498 144.928 1.00 98.74 236 PRO B O 1
ATOM 3938 N N . ASN B 2 247 ? 125.164 92.652 145.760 1.00 101.22 237 ASN B N 1
ATOM 3939 C CA . ASN B 2 247 ? 125.143 91.904 147.010 1.00 101.22 237 ASN B CA 1
ATOM 3940 C C . ASN B 2 247 ? 124.156 92.466 148.024 1.00 101.22 237 ASN B C 1
ATOM 3941 O O . ASN B 2 247 ? 124.039 91.912 149.121 1.00 101.22 237 ASN B O 1
ATOM 3946 N N . GLY B 2 248 ? 123.454 93.546 147.694 1.00 102.52 238 GLY B N 1
ATOM 3947 C CA . GLY B 2 248 ? 122.431 94.071 148.574 1.00 102.52 238 GLY B CA 1
ATOM 3948 C C . GLY B 2 248 ? 122.927 94.799 149.800 1.00 102.52 238 GLY B C 1
ATOM 3949 O O . GLY B 2 248 ? 122.233 94.809 150.819 1.00 102.52 238 GLY B O 1
ATOM 3950 N N . ASN B 2 249 ? 124.110 95.410 149.741 1.00 105.66 239 ASN B N 1
ATOM 3951 C CA . ASN B 2 249 ? 124.630 96.204 150.848 1.00 105.66 239 ASN B CA 1
ATOM 3952 C C . ASN B 2 249 ? 124.949 97.632 150.428 1.00 105.66 239 ASN B C 1
ATOM 3953 O O . ASN B 2 249 ? 125.615 98.358 151.171 1.00 105.66 239 ASN B O 1
ATOM 3958 N N . ALA B 2 250 ? 124.489 98.049 149.254 1.00 98.02 240 ALA B N 1
ATOM 3959 C CA . ALA B 2 250 ? 124.725 99.399 148.767 1.00 98.02 240 ALA B CA 1
ATOM 3960 C C . ALA B 2 250 ? 123.739 99.679 147.645 1.00 98.02 240 ALA B C 1
ATOM 3961 O O . ALA B 2 250 ? 123.147 98.763 147.072 1.00 98.02 240 ALA B O 1
ATOM 3963 N N . PHE B 2 251 ? 123.571 100.959 147.335 1.00 92.74 241 PHE B N 1
ATOM 3964 C CA . PHE B 2 251 ? 122.728 101.345 146.214 1.00 92.74 241 PHE B CA 1
ATOM 3965 C C . PHE B 2 251 ? 123.222 102.670 145.661 1.00 92.74 241 PHE B C 1
ATOM 3966 O O . PHE B 2 251 ? 123.940 103.415 146.330 1.00 92.74 241 PHE B O 1
ATOM 3974 N N . ALA B 2 252 ? 122.829 102.950 144.424 1.00 88.51 242 ALA B N 1
ATOM 3975 C CA . ALA B 2 252 ? 123.229 104.161 143.729 1.00 88.51 242 ALA B CA 1
ATOM 3976 C C . ALA B 2 252 ? 121.997 104.944 143.303 1.00 88.51 242 ALA B C 1
ATOM 3977 O O . ALA B 2 252 ? 120.972 104.372 142.929 1.00 88.51 242 ALA B O 1
ATOM 3979 N N . THR B 2 253 ? 122.110 106.268 143.357 1.00 90.83 243 THR B N 1
ATOM 3980 C CA . THR B 2 253 ? 120.995 107.148 143.044 1.00 90.83 243 THR B CA 1
ATOM 3981 C C . THR B 2 253 ? 121.419 108.157 141.990 1.00 90.83 243 THR B C 1
ATOM 3982 O O . THR B 2 253 ? 122.569 108.597 141.957 1.00 90.83 243 THR B O 1
ATOM 3986 N N . GLY B 2 254 ? 120.478 108.519 141.138 1.00 90.86 244 GLY B N 1
ATOM 3987 C CA . GLY B 2 254 ? 120.701 109.567 140.155 1.00 90.86 244 GLY B CA 1
ATOM 3988 C C . GLY B 2 254 ? 119.698 110.681 140.342 1.00 90.86 244 GLY B C 1
ATOM 3989 O O . GLY B 2 254 ? 118.502 110.436 140.471 1.00 90.86 244 GLY B O 1
ATOM 3990 N N . SER B 2 255 ? 120.198 111.911 140.353 1.00 91.85 245 SER B N 1
ATOM 3991 C CA . SER B 2 255 ? 119.383 113.062 140.703 1.00 91.85 245 SER B CA 1
ATOM 3992 C C . SER B 2 255 ? 119.418 114.100 139.593 1.00 91.85 245 SER B C 1
ATOM 3993 O O . SER B 2 255 ? 120.002 113.892 138.528 1.00 91.85 245 SER B O 1
ATOM 3996 N N . ASP B 2 256 ? 118.773 115.232 139.862 1.00 95.99 246 ASP B N 1
ATOM 3997 C CA . ASP B 2 256 ? 118.699 116.334 138.913 1.00 95.99 246 ASP B CA 1
ATOM 3998 C C . ASP B 2 256 ? 119.850 117.317 139.049 1.00 95.99 246 ASP B C 1
ATOM 3999 O O . ASP B 2 256 ? 119.978 118.209 138.206 1.00 95.99 246 ASP B O 1
ATOM 4004 N N . ASP B 2 257 ? 120.683 117.187 140.075 1.00 94.48 247 ASP B N 1
ATOM 4005 C CA . ASP B 2 257 ? 121.855 118.033 140.223 1.00 94.48 247 ASP B CA 1
ATOM 4006 C C . ASP B 2 257 ? 123.040 117.527 139.416 1.00 94.48 247 ASP B C 1
ATOM 4007 O O . ASP B 2 257 ? 124.180 117.891 139.717 1.00 94.48 247 ASP B O 1
ATOM 4012 N N . ALA B 2 258 ? 122.792 116.682 138.413 1.00 97.16 248 ALA B N 1
ATOM 4013 C CA . ALA B 2 258 ? 123.813 116.182 137.498 1.00 97.16 248 ALA B CA 1
ATOM 4014 C C . ALA B 2 258 ? 124.872 115.349 138.208 1.00 97.16 248 ALA B C 1
ATOM 4015 O O . ALA B 2 258 ? 126.037 115.352 137.810 1.00 97.16 248 ALA B O 1
ATOM 4017 N N . THR B 2 259 ? 124.489 114.629 139.257 1.00 92.78 249 THR B N 1
ATOM 4018 C CA . THR B 2 259 ? 125.412 113.772 139.982 1.00 92.78 249 THR B CA 1
ATOM 4019 C C . THR B 2 259 ? 124.761 112.427 140.258 1.00 92.78 249 THR B C 1
ATOM 4020 O O . THR B 2 259 ? 123.536 112.313 140.329 1.00 92.78 249 THR B O 1
ATOM 4024 N N . CYS B 2 260 ? 125.599 111.408 140.405 1.00 94.67 250 CYS B N 1
ATOM 4025 C CA . CYS B 2 260 ? 125.199 110.111 140.924 1.00 94.67 250 CYS B CA 1
ATOM 4026 C C . CYS B 2 260 ? 125.999 109.827 142.184 1.00 94.67 250 CYS B C 1
ATOM 4027 O O . CYS B 2 260 ? 127.134 110.287 142.330 1.00 94.67 250 CYS B O 1
ATOM 4030 N N . ARG B 2 261 ? 125.405 109.073 143.101 1.00 94.28 251 ARG B N 1
ATOM 4031 C CA . ARG B 2 261 ? 126.021 108.853 144.398 1.00 94.28 251 ARG B CA 1
ATOM 4032 C C . ARG B 2 261 ? 125.830 107.408 144.826 1.00 94.28 251 ARG B C 1
ATOM 4033 O O . ARG B 2 261 ? 124.832 106.772 144.487 1.00 94.28 251 ARG B O 1
ATOM 4041 N N . LEU B 2 262 ? 126.797 106.900 145.582 1.00 94.65 252 LEU B N 1
ATOM 4042 C CA . LEU B 2 262 ? 126.774 105.538 146.096 1.00 94.65 252 LEU B CA 1
ATOM 4043 C C . LEU B 2 262 ? 126.678 105.589 147.613 1.00 94.65 252 LEU B C 1
ATOM 4044 O O . LEU B 2 262 ? 127.524 106.202 148.270 1.00 94.65 252 LEU B O 1
ATOM 4049 N N . PHE B 2 263 ? 125.658 104.942 148.161 1.00 102.11 253 PHE B N 1
ATOM 4050 C CA . PHE B 2 263 ? 125.415 104.913 149.594 1.00 102.11 253 PHE B CA 1
ATOM 4051 C C . PHE B 2 263 ? 125.719 103.529 150.147 1.00 102.11 253 PHE B C 1
ATOM 4052 O O . PHE B 2 263 ? 125.899 102.562 149.407 1.00 102.11 253 PHE B O 1
ATOM 4060 N N . ASP B 2 264 ? 125.774 103.445 151.470 1.00 116.62 254 ASP B N 1
ATOM 4061 C CA . ASP B 2 264 ? 126.034 102.192 152.161 1.00 116.62 254 ASP B CA 1
ATOM 4062 C C . ASP B 2 264 ? 124.950 101.944 153.197 1.00 116.62 254 ASP B C 1
ATOM 4063 O O . ASP B 2 264 ? 124.479 102.879 153.849 1.00 116.62 254 ASP B O 1
ATOM 4068 N N . LEU B 2 265 ? 124.571 100.678 153.356 1.00 111.32 255 LEU B N 1
ATOM 4069 C CA . LEU B 2 265 ? 123.532 100.318 154.311 1.00 111.32 255 LEU B CA 1
ATOM 4070 C C . LEU B 2 265 ? 124.069 100.077 155.711 1.00 111.32 255 LEU B C 1
ATOM 4071 O O . LEU B 2 265 ? 123.322 100.229 156.684 1.00 111.32 255 LEU B O 1
ATOM 4076 N N . ARG B 2 266 ? 125.339 99.705 155.843 1.00 120.64 256 ARG B N 1
ATOM 4077 C CA . ARG B 2 266 ? 125.883 99.372 157.152 1.00 120.64 256 ARG B CA 1
ATOM 4078 C C . ARG B 2 266 ? 126.660 100.519 157.779 1.00 120.64 256 ARG B C 1
ATOM 4079 O O . ARG B 2 266 ? 126.610 100.690 159.002 1.00 120.64 256 ARG B O 1
ATOM 4087 N N . ALA B 2 267 ? 127.377 101.308 156.982 1.00 123.51 257 ALA B N 1
ATOM 4088 C CA . ALA B 2 267 ? 127.999 102.521 157.493 1.00 123.51 257 ALA B CA 1
ATOM 4089 C C . ALA B 2 267 ? 127.046 103.706 157.508 1.00 123.51 257 ALA B C 1
ATOM 4090 O O . ALA B 2 267 ? 127.342 104.711 158.164 1.00 123.51 257 ALA B O 1
ATOM 4092 N N . ASP B 2 268 ? 125.922 103.610 156.797 1.00 125.20 258 ASP B N 1
ATOM 4093 C CA . ASP B 2 268 ? 124.828 104.576 156.878 1.00 125.20 258 ASP B CA 1
ATOM 4094 C C . ASP B 2 268 ? 125.286 105.985 156.494 1.00 125.20 258 ASP B C 1
ATOM 4095 O O . ASP B 2 268 ? 125.075 106.954 157.226 1.00 125.20 258 ASP B O 1
ATOM 4100 N N . GLN B 2 269 ? 125.907 106.091 155.324 1.00 116.86 259 GLN B N 1
ATOM 4101 C CA . GLN B 2 269 ? 126.319 107.393 154.809 1.00 116.86 259 GLN B CA 1
ATOM 4102 C C . GLN B 2 269 ? 126.776 107.240 153.364 1.00 116.86 259 GLN B C 1
ATOM 4103 O O . GLN B 2 269 ? 126.760 106.147 152.791 1.00 116.86 259 GLN B O 1
ATOM 4109 N N . GLU B 2 270 ? 127.183 108.363 152.787 1.00 109.78 260 GLU B N 1
ATOM 4110 C CA . GLU B 2 270 ? 127.667 108.479 151.424 1.00 109.78 260 GLU B CA 1
ATOM 4111 C C . GLU B 2 270 ? 129.048 107.845 151.286 1.00 109.78 260 GLU B C 1
ATOM 4112 O O . GLU B 2 270 ? 129.841 107.813 152.230 1.00 109.78 260 GLU B O 1
ATOM 4118 N N . LEU B 2 271 ? 129.336 107.343 150.092 1.00 104.79 261 LEU B N 1
ATOM 4119 C CA . LEU B 2 271 ? 130.648 106.755 149.839 1.00 104.79 261 LEU B CA 1
ATOM 4120 C C . LEU B 2 271 ? 131.407 107.427 148.706 1.00 104.79 261 LEU B C 1
ATOM 4121 O O . LEU B 2 271 ? 132.605 107.676 148.848 1.00 104.79 261 LEU B O 1
ATOM 4126 N N . MET B 2 272 ? 130.749 107.728 147.590 1.00 104.63 262 MET B N 1
ATOM 4127 C CA . MET B 2 272 ? 131.449 108.311 146.455 1.00 104.63 262 MET B CA 1
ATOM 4128 C C . MET B 2 272 ? 130.456 109.035 145.560 1.00 104.63 262 MET B C 1
ATOM 4129 O O . MET B 2 272 ? 129.281 108.667 145.490 1.00 104.63 262 MET B O 1
ATOM 4134 N N . THR B 2 273 ? 130.945 110.067 144.877 1.00 98.40 263 THR B N 1
ATOM 4135 C CA . THR B 2 273 ? 130.146 110.881 143.976 1.00 98.40 263 THR B CA 1
ATOM 4136 C C . THR B 2 273 ? 130.703 110.788 142.564 1.00 98.40 263 THR B C 1
ATOM 4137 O O . THR B 2 273 ? 131.913 110.913 142.355 1.00 98.40 263 THR B O 1
ATOM 4141 N N . TYR B 2 274 ? 129.818 110.576 141.598 1.00 97.08 264 TYR B N 1
ATOM 4142 C CA . TYR B 2 274 ? 130.188 110.433 140.193 1.00 97.08 264 TYR B CA 1
ATOM 4143 C C . TYR B 2 274 ? 129.708 111.671 139.445 1.00 97.08 264 TYR B C 1
ATOM 4144 O O . TYR B 2 274 ? 128.564 111.724 138.987 1.00 97.08 264 TYR B O 1
ATOM 4153 N N . SER B 2 275 ? 130.586 112.661 139.315 1.00 103.09 265 SER B N 1
ATOM 4154 C CA . SER B 2 275 ? 130.240 113.915 138.664 1.00 103.09 265 SER B CA 1
ATOM 4155 C C . SER B 2 275 ? 131.401 114.383 137.802 1.00 103.09 265 SER B C 1
ATOM 4156 O O . SER B 2 275 ? 132.554 114.003 138.015 1.00 103.09 265 SER B O 1
ATOM 4159 N N . HIS B 2 276 ? 131.078 115.221 136.821 1.00 110.78 266 HIS B N 1
ATOM 4160 C CA . HIS B 2 276 ? 132.089 115.846 135.984 1.00 110.78 266 HIS B CA 1
ATOM 4161 C C . HIS B 2 276 ? 131.669 117.282 135.714 1.00 110.78 266 HIS B C 1
ATOM 4162 O O . HIS B 2 276 ? 130.479 117.605 135.718 1.00 110.78 266 HIS B O 1
ATOM 4169 N N . ASP B 2 277 ? 132.661 118.142 135.475 1.00 114.20 267 ASP B N 1
ATOM 4170 C CA . ASP B 2 277 ? 132.398 119.575 135.402 1.00 114.20 267 ASP B CA 1
ATOM 4171 C C . ASP B 2 277 ? 131.584 119.957 134.173 1.00 114.20 267 ASP B C 1
ATOM 4172 O O . ASP B 2 277 ? 130.798 120.908 134.230 1.00 114.20 267 ASP B O 1
ATOM 4177 N N . ASN B 2 278 ? 131.751 119.246 133.063 1.00 110.06 268 ASN B N 1
ATOM 4178 C CA . ASN B 2 278 ? 131.052 119.615 131.839 1.00 110.06 268 ASN B CA 1
ATOM 4179 C C . ASN B 2 278 ? 129.701 118.931 131.688 1.00 110.06 268 ASN B C 1
ATOM 4180 O O . ASN B 2 278 ? 129.106 119.009 130.609 1.00 110.06 268 ASN B O 1
ATOM 4185 N N . ILE B 2 279 ? 129.208 118.265 132.725 1.00 106.24 269 ILE B N 1
ATOM 4186 C CA . ILE B 2 279 ? 127.893 117.636 132.708 1.00 106.24 269 ILE B CA 1
ATOM 4187 C C . ILE B 2 279 ? 126.966 118.494 133.556 1.00 106.24 269 ILE B C 1
ATOM 4188 O O . ILE B 2 279 ? 127.207 118.687 134.751 1.00 106.24 269 ILE B O 1
ATOM 4193 N N . ILE B 2 280 ? 125.904 119.014 132.944 1.00 104.79 270 ILE B N 1
ATOM 4194 C CA . ILE B 2 280 ? 124.970 119.901 133.623 1.00 104.79 270 ILE B CA 1
ATOM 4195 C C . ILE B 2 280 ? 123.521 119.479 133.450 1.00 104.79 270 ILE B C 1
ATOM 4196 O O . ILE B 2 280 ? 122.622 120.262 133.766 1.00 104.79 270 ILE B O 1
ATOM 4201 N N . CYS B 2 281 ? 123.262 118.274 132.960 1.00 99.79 271 CYS B N 1
ATOM 4202 C CA . CYS B 2 281 ? 121.905 117.772 132.824 1.00 99.79 271 CYS B CA 1
ATOM 4203 C C . CYS B 2 281 ? 121.638 116.688 133.860 1.00 99.79 271 CYS B C 1
ATOM 4204 O O . CYS B 2 281 ? 122.556 116.126 134.457 1.00 99.79 271 CYS B O 1
ATOM 4207 N N . GLY B 2 282 ? 120.357 116.397 134.067 1.00 93.32 272 GLY B N 1
ATOM 4208 C CA . GLY B 2 282 ? 119.959 115.427 135.060 1.00 93.32 272 GLY B CA 1
ATOM 4209 C C . GLY B 2 282 ? 120.181 113.999 134.609 1.00 93.32 272 GLY B C 1
ATOM 4210 O O . GLY B 2 282 ? 120.541 113.716 133.468 1.00 93.32 272 GLY B O 1
ATOM 4211 N N . ILE B 2 283 ? 119.956 113.079 135.541 1.00 87.24 273 ILE B N 1
ATOM 4212 C CA . ILE B 2 283 ? 120.083 111.647 135.303 1.00 87.24 273 ILE B CA 1
ATOM 4213 C C . ILE B 2 283 ? 118.697 111.033 135.381 1.00 87.24 273 ILE B C 1
ATOM 4214 O O . ILE B 2 283 ? 117.925 111.349 136.292 1.00 87.24 273 ILE B O 1
ATOM 4219 N N . THR B 2 284 ? 118.378 110.164 134.425 1.00 84.59 274 THR B N 1
ATOM 4220 C CA . THR B 2 284 ? 117.051 109.573 134.357 1.00 84.59 274 THR B CA 1
ATOM 4221 C C . THR B 2 284 ? 117.014 108.103 134.741 1.00 84.59 274 THR B C 1
ATOM 4222 O O . THR B 2 284 ? 115.936 107.596 135.063 1.00 84.59 274 THR B O 1
ATOM 4226 N N . SER B 2 285 ? 118.147 107.406 134.714 1.00 85.67 275 SER B N 1
ATOM 4227 C CA . SER B 2 285 ? 118.163 105.987 135.030 1.00 85.67 275 SER B CA 1
ATOM 4228 C C . SER B 2 285 ? 119.574 105.565 135.395 1.00 85.67 275 SER B C 1
ATOM 4229 O O . SER B 2 285 ? 120.550 106.091 134.859 1.00 85.67 275 SER B O 1
ATOM 4232 N N . VAL B 2 286 ? 119.673 104.605 136.316 1.00 83.88 276 VAL B N 1
ATOM 4233 C CA . VAL B 2 286 ? 120.946 104.008 136.694 1.00 83.88 276 VAL B CA 1
ATOM 4234 C C . VAL B 2 286 ? 120.779 102.497 136.744 1.00 83.88 276 VAL B C 1
ATOM 4235 O O . VAL B 2 286 ? 119.669 101.975 136.861 1.00 83.88 276 VAL B O 1
ATOM 4239 N N . SER B 2 287 ? 121.906 101.797 136.655 1.00 87.77 277 SER B N 1
ATOM 4240 C CA . SER B 2 287 ? 121.927 100.343 136.719 1.00 87.77 277 SER B CA 1
ATOM 4241 C C . SER B 2 287 ? 123.365 99.882 136.870 1.00 87.77 277 SER B C 1
ATOM 4242 O O . SER B 2 287 ? 124.292 100.553 136.413 1.00 87.77 277 SER B O 1
ATOM 4245 N N . PHE B 2 288 ? 123.536 98.735 137.510 1.00 89.03 278 PHE B N 1
ATOM 4246 C CA . PHE B 2 288 ? 124.845 98.140 137.721 1.00 89.03 278 PHE B CA 1
ATOM 4247 C C . PHE B 2 288 ? 125.082 97.014 136.724 1.00 89.03 278 PHE B C 1
ATOM 4248 O O . PHE B 2 288 ? 124.176 96.588 136.005 1.00 89.03 278 PHE B O 1
ATOM 4256 N N . SER B 2 289 ? 126.321 96.536 136.685 1.00 93.99 279 SER B N 1
ATOM 4257 C CA . SER B 2 289 ? 126.647 95.348 135.917 1.00 93.99 279 SER B CA 1
ATOM 4258 C C . SER B 2 289 ? 126.530 94.123 136.816 1.00 93.99 279 SER B C 1
ATOM 4259 O O . SER B 2 289 ? 126.202 94.220 138.000 1.00 93.99 279 SER B O 1
ATOM 4262 N N . LYS B 2 290 ? 126.800 92.946 136.251 1.00 96.53 280 LYS B N 1
ATOM 4263 C CA . LYS B 2 290 ? 126.638 91.717 137.019 1.00 96.53 280 LYS B CA 1
ATOM 4264 C C . LYS B 2 290 ? 127.601 91.666 138.198 1.00 96.53 280 LYS B C 1
ATOM 4265 O O . LYS B 2 290 ? 127.230 91.218 139.288 1.00 96.53 280 LYS B O 1
ATOM 4271 N N . SER B 2 291 ? 128.840 92.110 138.002 1.00 99.26 281 SER B N 1
ATOM 4272 C CA . SER B 2 291 ? 129.808 92.108 139.089 1.00 99.26 281 SER B CA 1
ATOM 4273 C C . SER B 2 291 ? 129.853 93.426 139.846 1.00 99.26 281 SER B C 1
ATOM 4274 O O . SER B 2 291 ? 130.609 93.536 140.816 1.00 99.26 281 SER B O 1
ATOM 4277 N N . GLY B 2 292 ? 129.078 94.421 139.428 1.00 96.98 282 GLY B N 1
ATOM 4278 C CA . GLY B 2 292 ? 129.040 95.689 140.122 1.00 96.98 282 GLY B CA 1
ATOM 4279 C C . GLY B 2 292 ? 130.225 96.592 139.885 1.00 96.98 282 GLY B C 1
ATOM 4280 O O . GLY B 2 292 ? 130.326 97.635 140.538 1.00 96.98 282 GLY B O 1
ATOM 4281 N N . ARG B 2 293 ? 131.129 96.233 138.974 1.00 94.12 283 ARG B N 1
ATOM 4282 C CA . ARG B 2 293 ? 132.282 97.083 138.711 1.00 94.12 283 ARG B CA 1
ATOM 4283 C C . ARG B 2 293 ? 131.922 98.278 137.844 1.00 94.12 283 ARG B C 1
ATOM 4284 O O . ARG B 2 293 ? 132.570 99.324 137.941 1.00 94.12 283 ARG B O 1
ATOM 4292 N N . LEU B 2 294 ? 130.898 98.158 137.011 1.00 90.71 284 LEU B N 1
ATOM 4293 C CA . LEU B 2 294 ? 130.488 99.234 136.125 1.00 90.71 284 LEU B CA 1
ATOM 4294 C C . LEU B 2 294 ? 129.130 99.770 136.546 1.00 90.71 284 LEU B C 1
ATOM 4295 O O . LEU B 2 294 ? 128.215 99.001 136.851 1.00 90.71 284 LEU B O 1
ATOM 4300 N N . LEU B 2 295 ? 129.008 101.091 136.561 1.00 86.24 285 LEU B N 1
ATOM 4301 C CA . LEU B 2 295 ? 127.754 101.774 136.841 1.00 86.24 285 LEU B CA 1
ATOM 4302 C C . LEU B 2 295 ? 127.330 102.520 135.586 1.00 86.24 285 LEU B C 1
ATOM 4303 O O . LEU B 2 295 ? 128.110 103.299 135.032 1.00 86.24 285 LEU B O 1
ATOM 4308 N N . LEU B 2 296 ? 126.103 102.284 135.141 1.00 84.12 286 LEU B N 1
ATOM 4309 C CA . LEU B 2 296 ? 125.581 102.895 133.928 1.00 84.12 286 LEU B CA 1
ATOM 4310 C C . LEU B 2 296 ? 124.536 103.935 134.300 1.00 84.12 286 LEU B C 1
ATOM 4311 O O . LEU B 2 296 ? 123.759 103.728 135.235 1.00 84.12 286 LEU B O 1
ATOM 4316 N N . ALA B 2 297 ? 124.521 105.049 133.576 1.00 84.87 287 ALA B N 1
ATOM 4317 C CA . ALA B 2 297 ? 123.585 106.127 133.852 1.00 84.87 287 ALA B CA 1
ATOM 4318 C C . ALA B 2 297 ? 123.124 106.757 132.550 1.00 84.87 287 ALA B C 1
ATOM 4319 O O . ALA B 2 297 ? 123.909 106.900 131.611 1.00 84.87 287 ALA B O 1
ATOM 4321 N N . GLY B 2 298 ? 121.854 107.134 132.500 1.00 87.28 288 GLY B N 1
ATOM 4322 C CA . GLY B 2 298 ? 121.274 107.802 131.344 1.00 87.28 288 GLY B CA 1
ATOM 4323 C C . GLY B 2 298 ? 121.006 109.260 131.667 1.00 87.28 288 GLY B C 1
ATOM 4324 O O . GLY B 2 298 ? 120.465 109.577 132.728 1.00 87.28 288 GLY B O 1
ATOM 4325 N N . TYR B 2 299 ? 121.378 110.141 130.746 1.00 90.07 289 TYR B N 1
ATOM 4326 C CA . TYR B 2 299 ? 121.326 111.575 130.974 1.00 90.07 289 TYR B CA 1
ATOM 4327 C C . TYR B 2 299 ? 120.311 112.225 130.045 1.00 90.07 289 TYR B C 1
ATOM 4328 O O . TYR B 2 299 ? 119.710 111.578 129.186 1.00 90.07 289 TYR B O 1
ATOM 4337 N N . ASP B 2 300 ? 120.126 113.531 130.233 1.00 94.54 290 ASP B N 1
ATOM 4338 C CA . ASP B 2 300 ? 119.248 114.315 129.377 1.00 94.54 290 ASP B CA 1
ATOM 4339 C C . ASP B 2 300 ? 119.951 114.862 128.144 1.00 94.54 290 ASP B C 1
ATOM 4340 O O . ASP B 2 300 ? 119.273 115.326 127.223 1.00 94.54 290 ASP B O 1
ATOM 4345 N N . ASP B 2 301 ? 121.282 114.823 128.099 1.00 97.16 291 ASP B N 1
ATOM 4346 C CA . ASP B 2 301 ? 122.018 115.281 126.931 1.00 97.16 291 ASP B CA 1
ATOM 4347 C C . ASP B 2 301 ? 122.148 114.209 125.866 1.00 97.16 291 ASP B C 1
ATOM 4348 O O . ASP B 2 301 ? 123.064 114.283 125.040 1.00 97.16 291 ASP B O 1
ATOM 4353 N N . PHE B 2 302 ? 121.270 113.210 125.902 1.00 94.77 292 PHE B N 1
ATOM 4354 C CA . PHE B 2 302 ? 121.058 112.171 124.901 1.00 94.77 292 PHE B CA 1
ATOM 4355 C C . PHE B 2 302 ? 122.106 111.067 124.982 1.00 94.77 292 PHE B C 1
ATOM 4356 O O . PHE B 2 302 ? 122.044 110.132 124.181 1.00 94.77 292 PHE B O 1
ATOM 4364 N N . ASN B 2 303 ? 123.054 111.132 125.908 1.00 94.21 293 ASN B N 1
ATOM 4365 C CA . ASN B 2 303 ? 124.117 110.147 126.008 1.00 94.21 293 ASN B CA 1
ATOM 4366 C C . ASN B 2 303 ? 123.850 109.199 127.173 1.00 94.21 293 ASN B C 1
ATOM 4367 O O . ASN B 2 303 ? 122.852 109.323 127.888 1.00 94.21 293 ASN B O 1
ATOM 4372 N N . CYS B 2 304 ? 124.757 108.244 127.362 1.00 94.44 294 CYS B N 1
ATOM 4373 C CA . CYS B 2 304 ? 124.709 107.337 128.505 1.00 94.44 294 CYS B CA 1
ATOM 4374 C C . CYS B 2 304 ? 126.143 107.054 128.918 1.00 94.44 294 CYS B C 1
ATOM 4375 O O . CYS B 2 304 ? 126.855 106.331 128.218 1.00 94.44 294 CYS B O 1
ATOM 4378 N N . ASN B 2 305 ? 126.566 107.612 130.043 1.00 91.53 295 ASN B N 1
ATOM 4379 C CA . ASN B 2 305 ? 127.927 107.427 130.513 1.00 91.53 295 ASN B CA 1
ATOM 4380 C C . ASN B 2 305 ? 128.071 106.092 131.228 1.00 91.53 295 ASN B C 1
ATOM 4381 O O . ASN B 2 305 ? 127.103 105.536 131.750 1.00 91.53 295 ASN B O 1
ATOM 4386 N N . VAL B 2 306 ? 129.295 105.577 131.239 1.00 89.84 296 VAL B N 1
ATOM 4387 C CA . VAL B 2 306 ? 129.640 104.348 131.940 1.00 89.84 296 VAL B CA 1
ATOM 4388 C C . VAL B 2 306 ? 130.740 104.674 132.936 1.00 89.84 296 VAL B C 1
ATOM 4389 O O . VAL B 2 306 ? 131.829 105.106 132.545 1.00 89.84 296 VAL B O 1
ATOM 4393 N N . TRP B 2 307 ? 130.461 104.461 134.216 1.00 89.86 297 TRP B N 1
ATOM 4394 C CA . TRP B 2 307 ? 131.346 104.887 135.285 1.00 89.86 297 TRP B CA 1
ATOM 4395 C C . TRP B 2 307 ? 132.022 103.686 135.925 1.00 89.86 297 TRP B C 1
ATOM 4396 O O . TRP B 2 307 ? 131.408 102.634 136.111 1.00 89.86 297 TRP B O 1
ATOM 4407 N N . ASP B 2 308 ? 133.296 103.853 136.262 1.00 95.22 298 ASP B N 1
ATOM 4408 C CA . ASP B 2 308 ? 134.016 102.868 137.058 1.00 95.22 298 ASP B CA 1
ATOM 4409 C C . ASP B 2 308 ? 133.577 103.032 138.506 1.00 95.22 298 ASP B C 1
ATOM 4410 O O . ASP B 2 308 ? 133.929 104.017 139.159 1.00 95.22 298 ASP B O 1
ATOM 4415 N N . ALA B 2 309 ? 132.814 102.062 139.011 1.00 93.29 299 ALA B N 1
ATOM 4416 C CA . ALA B 2 309 ? 132.141 102.237 140.294 1.00 93.29 299 ALA B CA 1
ATOM 4417 C C . ALA B 2 309 ? 133.129 102.388 141.442 1.00 93.29 299 ALA B C 1
ATOM 4418 O O . ALA B 2 309 ? 132.816 103.028 142.451 1.00 93.29 299 ALA B O 1
ATOM 4420 N N . LEU B 2 310 ? 134.317 101.809 141.319 1.00 100.89 300 LEU B N 1
ATOM 4421 C CA . LEU B 2 310 ? 135.284 101.831 142.407 1.00 100.89 300 LEU B CA 1
ATOM 4422 C C . LEU B 2 310 ? 136.296 102.962 142.299 1.00 100.89 300 LEU B C 1
ATOM 4423 O O . LEU B 2 310 ? 137.090 103.149 143.226 1.00 100.89 300 LEU B O 1
ATOM 4428 N N . LYS B 2 311 ? 136.298 103.718 141.203 1.00 101.60 301 LYS B N 1
ATOM 4429 C CA . LYS B 2 311 ? 137.274 104.781 141.016 1.00 101.60 301 LYS B CA 1
ATOM 4430 C C . LYS B 2 311 ? 136.685 106.091 140.518 1.00 101.60 301 LYS B C 1
ATOM 4431 O O . LYS B 2 311 ? 137.423 107.079 140.438 1.00 101.60 301 LYS B O 1
ATOM 4437 N N . ALA B 2 312 ? 135.401 106.130 140.167 1.00 99.35 302 ALA B N 1
ATOM 4438 C CA . ALA B 2 312 ? 134.673 107.320 139.735 1.00 99.35 302 ALA B CA 1
ATOM 4439 C C . ALA B 2 312 ? 135.145 107.868 138.396 1.00 99.35 302 ALA B C 1
ATOM 4440 O O . ALA B 2 312 ? 134.611 108.881 137.932 1.00 99.35 302 ALA B O 1
ATOM 4442 N N . ASP B 2 313 ? 136.127 107.241 137.760 1.00 99.80 303 ASP B N 1
ATOM 4443 C CA . ASP B 2 313 ? 136.569 107.657 136.439 1.00 99.80 303 ASP B CA 1
ATOM 4444 C C . ASP B 2 313 ? 135.581 107.182 135.385 1.00 99.80 303 ASP B C 1
ATOM 4445 O O . ASP B 2 313 ? 135.143 106.030 135.404 1.00 99.80 303 ASP B O 1
ATOM 4450 N N . ARG B 2 314 ? 135.226 108.077 134.471 1.00 95.65 304 ARG B N 1
ATOM 4451 C CA . ARG B 2 314 ? 134.401 107.682 133.340 1.00 95.65 304 ARG B CA 1
ATOM 4452 C C . ARG B 2 314 ? 135.170 106.707 132.461 1.00 95.65 304 ARG B C 1
ATOM 4453 O O . ARG B 2 314 ? 136.390 106.809 132.316 1.00 95.65 304 ARG B O 1
ATOM 4461 N N . ALA B 2 315 ? 134.453 105.750 131.876 1.00 97.91 305 ALA B N 1
ATOM 4462 C CA . ALA B 2 315 ? 135.088 104.698 131.101 1.00 97.91 305 ALA B CA 1
ATOM 4463 C C . ALA B 2 315 ? 134.555 104.547 129.687 1.00 97.91 305 ALA B C 1
ATOM 4464 O O . ALA B 2 315 ? 135.219 103.902 128.871 1.00 97.91 305 ALA B O 1
ATOM 4466 N N . GLY B 2 316 ? 133.397 105.109 129.369 1.00 92.18 306 GLY B N 1
ATOM 4467 C CA . GLY B 2 316 ? 132.873 104.971 128.023 1.00 92.18 306 GLY B CA 1
ATOM 4468 C C . GLY B 2 316 ? 131.608 105.776 127.855 1.00 92.18 306 GLY B C 1
ATOM 4469 O O . GLY B 2 316 ? 131.075 106.347 128.808 1.00 92.18 306 GLY B O 1
ATOM 4470 N N . VAL B 2 317 ? 131.135 105.815 126.614 1.00 88.56 307 VAL B N 1
ATOM 4471 C CA . VAL B 2 317 ? 129.930 106.547 126.246 1.00 88.56 307 VAL B CA 1
ATOM 4472 C C . VAL B 2 317 ? 129.144 105.709 125.251 1.00 88.56 307 VAL B C 1
ATOM 4473 O O . VAL B 2 317 ? 129.722 105.102 124.344 1.00 88.56 307 VAL B O 1
ATOM 4477 N N . LEU B 2 318 ? 127.826 105.669 125.420 1.00 88.67 308 LEU B N 1
ATOM 4478 C CA . LEU B 2 318 ? 126.927 105.022 124.471 1.00 88.67 308 LEU B CA 1
ATOM 4479 C C . LEU B 2 318 ? 126.086 106.106 123.814 1.00 88.67 308 LEU B C 1
ATOM 4480 O O . LEU B 2 318 ? 124.977 106.401 124.271 1.00 88.67 308 LEU B O 1
ATOM 4485 N N . ALA B 2 319 ? 126.605 106.688 122.738 1.00 90.38 309 ALA B N 1
ATOM 4486 C CA . ALA B 2 319 ? 125.976 107.816 122.056 1.00 90.38 309 ALA B CA 1
ATOM 4487 C C . ALA B 2 319 ? 125.309 107.304 120.787 1.00 90.38 309 ALA B C 1
ATOM 4488 O O . ALA B 2 319 ? 125.951 107.184 119.742 1.00 90.38 309 ALA B O 1
ATOM 4490 N N . GLY B 2 320 ? 124.020 106.999 120.876 1.00 87.26 310 GLY B N 1
ATOM 4491 C CA . GLY B 2 320 ? 123.302 106.535 119.709 1.00 87.26 310 GLY B CA 1
ATOM 4492 C C . GLY B 2 320 ? 121.858 106.977 119.632 1.00 87.26 310 GLY B C 1
ATOM 4493 O O . GLY B 2 320 ? 121.122 106.526 118.751 1.00 87.26 310 GLY B O 1
ATOM 4494 N N . HIS B 2 321 ? 121.434 107.857 120.531 1.00 89.82 311 HIS B N 1
ATOM 4495 C CA . HIS B 2 321 ? 120.037 108.247 120.629 1.00 89.82 311 HIS B CA 1
ATOM 4496 C C . HIS B 2 321 ? 119.849 109.682 120.163 1.00 89.82 311 HIS B C 1
ATOM 4497 O O . HIS B 2 321 ? 120.784 110.487 120.200 1.00 89.82 311 HIS B O 1
ATOM 4504 N N . ASP B 2 322 ? 118.633 109.994 119.729 1.00 98.78 312 ASP B N 1
ATOM 4505 C CA . ASP B 2 322 ? 118.298 111.298 119.180 1.00 98.78 312 ASP B CA 1
ATOM 4506 C C . ASP B 2 322 ? 117.596 112.185 120.201 1.00 98.78 312 ASP B C 1
ATOM 4507 O O . ASP B 2 322 ? 117.679 113.412 120.102 1.00 98.78 312 ASP B O 1
ATOM 4512 N N . ASN B 2 323 ? 116.944 111.600 121.201 1.00 91.20 313 ASN B N 1
ATOM 4513 C CA . ASN B 2 323 ? 116.267 112.359 122.241 1.00 91.20 313 ASN B CA 1
ATOM 4514 C C . ASN B 2 323 ? 116.750 111.852 123.592 1.00 91.20 313 ASN B C 1
ATOM 4515 O O . ASN B 2 323 ? 117.685 111.052 123.674 1.00 91.20 313 ASN B O 1
ATOM 4520 N N . ARG B 2 324 ? 116.120 112.328 124.661 1.00 86.01 314 ARG B N 1
ATOM 4521 C CA . ARG B 2 324 ? 116.596 112.000 125.998 1.00 86.01 314 ARG B CA 1
ATOM 4522 C C . ARG B 2 324 ? 116.408 110.517 126.288 1.00 86.01 314 ARG B C 1
ATOM 4523 O O . ARG B 2 324 ? 115.498 109.873 125.762 1.00 86.01 314 ARG B O 1
ATOM 4531 N N . VAL B 2 325 ? 117.293 109.973 127.113 1.00 81.85 315 VAL B N 1
ATOM 4532 C CA . VAL B 2 325 ? 117.210 108.574 127.511 1.00 81.85 315 VAL B CA 1
ATOM 4533 C C . VAL B 2 325 ? 116.363 108.474 128.769 1.00 81.85 315 VAL B C 1
ATOM 4534 O O . VAL B 2 325 ? 116.647 109.133 129.775 1.00 81.85 315 VAL B O 1
ATOM 4538 N N . SER B 2 326 ? 115.325 107.644 128.722 1.00 80.76 316 SER B N 1
ATOM 4539 C CA . SER B 2 326 ? 114.354 107.582 129.804 1.00 80.76 316 SER B CA 1
ATOM 4540 C C . SER B 2 326 ? 114.411 106.305 130.624 1.00 80.76 316 SER B C 1
ATOM 4541 O O . SER B 2 326 ? 113.888 106.288 131.738 1.00 80.76 316 SER B O 1
ATOM 4544 N N . CYS B 2 327 ? 115.024 105.240 130.117 1.00 85.35 317 CYS B N 1
ATOM 4545 C CA . CYS B 2 327 ? 115.091 103.997 130.870 1.00 85.35 317 CYS B CA 1
ATOM 4546 C C . CYS B 2 327 ? 116.210 103.128 130.327 1.00 85.35 317 CYS B C 1
ATOM 4547 O O . CYS B 2 327 ? 116.498 103.140 129.129 1.00 85.35 317 CYS B O 1
ATOM 4550 N N . LEU B 2 328 ? 116.833 102.366 131.221 1.00 81.53 318 LEU B N 1
ATOM 4551 C CA . LEU B 2 328 ? 117.810 101.371 130.816 1.00 81.53 318 LEU B CA 1
ATOM 4552 C C . LEU B 2 328 ? 117.852 100.264 131.857 1.00 81.53 318 LEU B C 1
ATOM 4553 O O . LEU B 2 328 ? 117.454 100.453 133.008 1.00 81.53 318 LEU B O 1
ATOM 4558 N N . GLY B 2 329 ? 118.341 99.103 131.436 1.00 82.55 319 GLY B N 1
ATOM 4559 C CA . GLY B 2 329 ? 118.411 97.952 132.315 1.00 82.55 319 GLY B CA 1
ATOM 4560 C C . GLY B 2 329 ? 119.415 96.948 131.807 1.00 82.55 319 GLY B C 1
ATOM 4561 O O . GLY B 2 329 ? 119.762 96.938 130.623 1.00 82.55 319 GLY B O 1
ATOM 4562 N N . VAL B 2 330 ? 119.876 96.089 132.708 1.00 85.00 320 VAL B N 1
ATOM 4563 C CA . VAL B 2 330 ? 120.894 95.091 132.411 1.00 85.00 320 VAL B CA 1
ATOM 4564 C C . VAL B 2 330 ? 120.313 93.711 132.674 1.00 85.00 320 VAL B C 1
ATOM 4565 O O . VAL B 2 330 ? 119.652 93.491 133.694 1.00 85.00 320 VAL B O 1
ATOM 4569 N N . THR B 2 331 ? 120.558 92.785 131.750 1.00 90.47 321 THR B N 1
ATOM 4570 C CA . THR B 2 331 ? 120.038 91.433 131.872 1.00 90.47 321 THR B CA 1
ATOM 4571 C C . THR B 2 331 ? 120.573 90.757 133.130 1.00 90.47 321 THR B C 1
ATOM 4572 O O . THR B 2 331 ? 121.566 91.181 133.724 1.00 90.47 321 THR B O 1
ATOM 4576 N N . ASP B 2 332 ? 119.898 89.680 133.532 1.00 99.17 322 ASP B N 1
ATOM 4577 C CA . ASP B 2 332 ? 120.303 88.964 134.734 1.00 99.17 322 ASP B CA 1
ATOM 4578 C C . ASP B 2 332 ? 121.633 88.246 134.565 1.00 99.17 322 ASP B C 1
ATOM 4579 O O . ASP B 2 332 ? 122.387 88.134 135.535 1.00 99.17 322 ASP B O 1
ATOM 4584 N N . ASP B 2 333 ? 121.937 87.755 133.368 1.00 99.18 323 ASP B N 1
ATOM 4585 C CA . ASP B 2 333 ? 123.220 87.125 133.099 1.00 99.18 323 ASP B CA 1
ATOM 4586 C C . ASP B 2 333 ? 124.292 88.126 132.699 1.00 99.18 323 ASP B C 1
ATOM 4587 O O . ASP B 2 333 ? 125.446 87.735 132.511 1.00 99.18 323 ASP B O 1
ATOM 4592 N N . GLY B 2 334 ? 123.939 89.400 132.561 1.00 95.32 324 GLY B N 1
ATOM 4593 C CA . GLY B 2 334 ? 124.910 90.425 132.249 1.00 95.32 324 GLY B CA 1
ATOM 4594 C C . GLY B 2 334 ? 125.424 90.418 130.831 1.00 95.32 324 GLY B C 1
ATOM 4595 O O . GLY B 2 334 ? 126.501 90.968 130.581 1.00 95.32 324 GLY B O 1
ATOM 4596 N N . MET B 2 335 ? 124.698 89.817 129.893 1.00 96.66 325 MET B N 1
ATOM 4597 C CA . MET B 2 335 ? 125.172 89.736 128.521 1.00 96.66 325 MET B CA 1
ATOM 4598 C C . MET B 2 335 ? 124.908 90.995 127.713 1.00 96.66 325 MET B C 1
ATOM 4599 O O . MET B 2 335 ? 125.580 91.210 126.700 1.00 96.66 325 MET B O 1
ATOM 4604 N N . ALA B 2 336 ? 123.957 91.828 128.123 1.00 87.39 326 ALA B N 1
ATOM 4605 C CA . ALA B 2 336 ? 123.597 92.981 127.315 1.00 87.39 326 ALA B CA 1
ATOM 4606 C C . ALA B 2 336 ? 122.932 94.031 128.187 1.00 87.39 326 ALA B C 1
ATOM 4607 O O . ALA B 2 336 ? 122.524 93.761 129.318 1.00 87.39 326 ALA B O 1
ATOM 4609 N N . VAL B 2 337 ? 122.832 95.236 127.637 1.00 82.11 327 VAL B N 1
ATOM 4610 C CA . VAL B 2 337 ? 122.137 96.350 128.264 1.00 82.11 327 VAL B CA 1
ATOM 4611 C C . VAL B 2 337 ? 121.245 97.000 127.217 1.00 82.11 327 VAL B C 1
ATOM 4612 O O . VAL B 2 337 ? 121.647 97.163 126.061 1.00 82.11 327 VAL B O 1
ATOM 4616 N N . ALA B 2 338 ? 120.024 97.339 127.610 1.00 79.35 328 ALA B N 1
ATOM 4617 C CA . ALA B 2 338 ? 119.059 97.956 126.715 1.00 79.35 328 ALA B CA 1
ATOM 4618 C C . ALA B 2 338 ? 118.729 99.354 127.209 1.00 79.35 328 ALA B C 1
ATOM 4619 O O . ALA B 2 338 ? 118.663 99.591 128.416 1.00 79.35 328 ALA B O 1
ATOM 4621 N N . THR B 2 339 ? 118.536 100.281 126.275 1.00 81.90 329 THR B N 1
ATOM 4622 C CA . THR B 2 339 ? 118.202 101.662 126.593 1.00 81.90 329 THR B CA 1
ATOM 4623 C C . THR B 2 339 ? 116.976 102.083 125.801 1.00 81.90 329 THR B C 1
ATOM 4624 O O . THR B 2 339 ? 116.923 101.888 124.585 1.00 81.90 329 THR B O 1
ATOM 4628 N N . GLY B 2 340 ? 116.002 102.664 126.490 1.00 82.35 330 GLY B N 1
ATOM 4629 C CA . GLY B 2 340 ? 114.862 103.258 125.825 1.00 82.35 330 GLY B CA 1
ATOM 4630 C C . GLY B 2 340 ? 115.052 104.751 125.697 1.00 82.35 330 GLY B C 1
ATOM 4631 O O . GLY B 2 340 ? 115.916 105.320 126.366 1.00 82.35 330 GLY B O 1
ATOM 4632 N N . SER B 2 341 ? 114.263 105.406 124.854 1.00 85.16 331 SER B N 1
ATOM 4633 C CA . SER B 2 341 ? 114.453 106.830 124.627 1.00 85.16 331 SER B CA 1
ATOM 4634 C C . SER B 2 341 ? 113.160 107.441 124.118 1.00 85.16 331 SER B C 1
ATOM 4635 O O . SER B 2 341 ? 112.218 106.741 123.745 1.00 85.16 331 SER B O 1
ATOM 4638 N N . TRP B 2 342 ? 113.137 108.766 124.104 1.00 83.33 332 TRP B N 1
ATOM 4639 C CA . TRP B 2 342 ? 111.964 109.531 123.715 1.00 83.33 332 TRP B CA 1
ATOM 4640 C C . TRP B 2 342 ? 111.808 109.647 122.208 1.00 83.33 332 TRP B C 1
ATOM 4641 O O . TRP B 2 342 ? 110.861 110.291 121.748 1.00 83.33 332 TRP B O 1
ATOM 4652 N N . ASP B 2 343 ? 112.707 109.048 121.431 1.00 89.83 333 ASP B N 1
ATOM 4653 C CA . ASP B 2 343 ? 112.560 108.965 119.986 1.00 89.83 333 ASP B CA 1
ATOM 4654 C C . ASP B 2 343 ? 111.874 107.678 119.552 1.00 89.83 333 ASP B C 1
ATOM 4655 O O . ASP B 2 343 ? 111.813 107.397 118.352 1.00 89.83 333 ASP B O 1
ATOM 4660 N N . SER B 2 344 ? 111.386 106.883 120.506 1.00 88.67 334 SER B N 1
ATOM 4661 C CA . SER B 2 344 ? 110.601 105.676 120.252 1.00 88.67 334 SER B CA 1
ATOM 4662 C C . SER B 2 344 ? 111.435 104.538 119.672 1.00 88.67 334 SER B C 1
ATOM 4663 O O . SER B 2 344 ? 110.936 103.752 118.868 1.00 88.67 334 SER B O 1
ATOM 4666 N N . PHE B 2 345 ? 112.695 104.420 120.082 1.00 90.05 335 PHE B N 1
ATOM 4667 C CA . PHE B 2 345 ? 113.533 103.297 119.688 1.00 90.05 335 PHE B CA 1
ATOM 4668 C C . PHE B 2 345 ? 114.172 102.685 120.922 1.00 90.05 335 PHE B C 1
ATOM 4669 O O . PHE B 2 345 ? 114.507 103.397 121.870 1.00 90.05 335 PHE B O 1
ATOM 4677 N N . LEU B 2 346 ? 114.340 101.368 120.906 1.00 82.59 336 LEU B N 1
ATOM 4678 C CA . LEU B 2 346 ? 115.171 100.671 121.876 1.00 82.59 336 LEU B CA 1
ATOM 4679 C C . LEU B 2 346 ? 116.428 100.189 121.176 1.00 82.59 336 LEU B C 1
ATOM 4680 O O . LEU B 2 346 ? 116.371 99.756 120.022 1.00 82.59 336 LEU B O 1
ATOM 4685 N N . LYS B 2 347 ? 117.554 100.262 121.869 1.00 83.05 337 LYS B N 1
ATOM 4686 C CA . LYS B 2 347 ? 118.816 99.756 121.361 1.00 83.05 337 LYS B CA 1
ATOM 4687 C C . LYS B 2 347 ? 119.393 98.794 122.384 1.00 83.05 337 LYS B C 1
ATOM 4688 O O . LYS B 2 347 ? 119.242 99.006 123.590 1.00 83.05 337 LYS B O 1
ATOM 4694 N N . ILE B 2 348 ? 120.040 97.741 121.906 1.00 81.14 338 ILE B N 1
ATOM 4695 C CA . ILE B 2 348 ? 120.658 96.746 122.769 1.00 81.14 338 ILE B CA 1
ATOM 4696 C C . ILE B 2 348 ? 122.156 96.776 122.520 1.00 81.14 338 ILE B C 1
ATOM 4697 O O . ILE B 2 348 ? 122.611 96.567 121.391 1.00 81.14 338 ILE B O 1
ATOM 4702 N N . TRP B 2 349 ? 122.922 97.033 123.571 1.00 85.14 339 TRP B N 1
ATOM 4703 C CA . TRP B 2 349 ? 124.360 97.205 123.475 1.00 85.14 339 TRP B CA 1
ATOM 4704 C C . TRP B 2 349 ? 125.066 96.011 124.097 1.00 85.14 339 TRP B C 1
ATOM 4705 O O . TRP B 2 349 ? 124.539 95.361 125.002 1.00 85.14 339 TRP B O 1
ATOM 4716 N N . ASN B 2 350 ? 126.263 95.727 123.603 1.00 99.91 340 ASN B N 1
ATOM 4717 C CA . ASN B 2 350 ? 127.025 94.582 124.078 1.00 99.91 340 ASN B CA 1
ATOM 4718 C C . ASN B 2 350 ? 128.505 94.758 123.775 1.00 99.91 340 ASN B C 1
ATOM 4719 O O . ASN B 2 350 ? 129.369 94.288 124.512 1.00 99.91 340 ASN B O 1
ATOM 4725 N N . THR C 3 3 ? 118.740 77.438 107.619 1.00 114.54 11 THR A N 1
ATOM 4726 C CA . THR C 3 3 ? 118.184 78.784 107.609 1.00 114.54 11 THR A CA 1
ATOM 4727 C C . THR C 3 3 ? 117.313 78.991 108.844 1.00 114.54 11 THR A C 1
ATOM 4728 O O . THR C 3 3 ? 117.768 79.533 109.849 1.00 114.54 11 THR A O 1
ATOM 4732 N N . LEU C 3 4 ? 116.060 78.547 108.765 1.00 106.41 12 LEU A N 1
ATOM 4733 C CA . LEU C 3 4 ? 115.106 78.671 109.854 1.00 106.41 12 LEU A CA 1
ATOM 4734 C C . LEU C 3 4 ? 114.284 77.397 109.960 1.00 106.41 12 LEU A C 1
ATOM 4735 O O . LEU C 3 4 ? 114.126 76.660 108.984 1.00 106.41 12 LEU A O 1
ATOM 4740 N N . SER C 3 5 ? 113.762 77.142 111.154 1.00 104.08 13 SER A N 1
ATOM 4741 C CA . SER C 3 5 ? 112.836 76.043 111.354 1.00 104.08 13 SER A CA 1
ATOM 4742 C C . SER C 3 5 ? 111.423 76.493 110.993 1.00 104.08 13 SER A C 1
ATOM 4743 O O . SER C 3 5 ? 111.178 77.657 110.673 1.00 104.08 13 SER A O 1
ATOM 4746 N N . ALA C 3 6 ? 110.476 75.556 111.036 1.00 103.10 14 ALA A N 1
ATOM 4747 C CA . ALA C 3 6 ? 109.094 75.900 110.720 1.00 103.10 14 ALA A CA 1
ATOM 4748 C C . ALA C 3 6 ? 108.500 76.828 111.771 1.00 103.10 14 ALA A C 1
ATOM 4749 O O . ALA C 3 6 ? 107.795 77.792 111.437 1.00 103.10 14 ALA A O 1
ATOM 4751 N N . GLU C 3 7 ? 108.778 76.556 113.046 1.00 101.49 15 GLU A N 1
ATOM 4752 C CA . GLU C 3 7 ? 108.233 77.384 114.112 1.00 101.49 15 GLU A CA 1
ATOM 4753 C C . GLU C 3 7 ? 108.787 78.800 114.047 1.00 101.49 15 GLU A C 1
ATOM 4754 O O . GLU C 3 7 ? 108.078 79.765 114.352 1.00 101.49 15 GLU A O 1
ATOM 4760 N N . ASP C 3 8 ? 110.049 78.947 113.646 1.00 101.70 16 ASP A N 1
ATOM 4761 C CA . ASP C 3 8 ? 110.606 80.282 113.465 1.00 101.70 16 ASP A CA 1
ATOM 4762 C C . ASP C 3 8 ? 109.874 81.037 112.364 1.00 101.70 16 ASP A C 1
ATOM 4763 O O . ASP C 3 8 ? 109.584 82.231 112.506 1.00 101.70 16 ASP A O 1
ATOM 4768 N N . LYS C 3 9 ? 109.571 80.359 111.257 1.00 96.42 17 LYS A N 1
ATOM 4769 C CA . LYS C 3 9 ? 108.820 81.001 110.186 1.00 96.42 17 LYS A CA 1
ATOM 4770 C C . LYS C 3 9 ? 107.446 81.438 110.670 1.00 96.42 17 LYS A C 1
ATOM 4771 O O . LYS C 3 9 ? 106.984 82.542 110.352 1.00 96.42 17 LYS A O 1
ATOM 4777 N N . ALA C 3 10 ? 106.776 80.584 111.445 1.00 89.55 18 ALA A N 1
ATOM 4778 C CA . ALA C 3 10 ? 105.469 80.955 111.973 1.00 89.55 18 ALA A CA 1
ATOM 4779 C C . ALA C 3 10 ? 105.570 82.148 112.917 1.00 89.55 18 ALA A C 1
ATOM 4780 O O . ALA C 3 10 ? 104.699 83.028 112.914 1.00 89.55 18 ALA A O 1
ATOM 4782 N N . ALA C 3 11 ? 106.624 82.196 113.733 1.00 87.94 19 ALA A N 1
ATOM 4783 C CA . ALA C 3 11 ? 106.817 83.337 114.621 1.00 87.94 19 ALA A CA 1
ATOM 4784 C C . ALA C 3 11 ? 107.022 84.623 113.832 1.00 87.94 19 ALA A C 1
ATOM 4785 O O . ALA C 3 11 ? 106.485 85.677 114.194 1.00 87.94 19 ALA A O 1
ATOM 4787 N N . VAL C 3 12 ? 107.800 84.558 112.751 1.00 87.81 20 VAL A N 1
ATOM 4788 C CA . VAL C 3 12 ? 107.998 85.740 111.916 1.00 87.81 20 VAL A CA 1
ATOM 4789 C C . VAL C 3 12 ? 106.680 86.178 111.292 1.00 87.81 20 VAL A C 1
ATOM 4790 O O . VAL C 3 12 ? 106.393 87.378 111.182 1.00 87.81 20 VAL A O 1
ATOM 4794 N N . GLU C 3 13 ? 105.858 85.217 110.869 1.00 92.07 21 GLU A N 1
ATOM 4795 C CA . GLU C 3 13 ? 104.551 85.564 110.321 1.00 92.07 21 GLU A CA 1
ATOM 4796 C C . GLU C 3 13 ? 103.686 86.270 111.358 1.00 92.07 21 GLU A C 1
ATOM 4797 O O . GLU C 3 13 ? 103.003 87.257 111.049 1.00 92.07 21 GLU A O 1
ATOM 4803 N N . ARG C 3 14 ? 103.700 85.775 112.597 1.00 84.91 22 ARG A N 1
ATOM 4804 C CA . ARG C 3 14 ? 102.947 86.430 113.662 1.00 84.91 22 ARG A CA 1
ATOM 4805 C C . ARG C 3 14 ? 103.444 87.851 113.891 1.00 84.91 22 ARG A C 1
ATOM 4806 O O . ARG C 3 14 ? 102.646 88.781 114.074 1.00 84.91 22 ARG A O 1
ATOM 4814 N N . SER C 3 15 ? 104.764 88.037 113.882 1.00 86.36 23 SER A N 1
ATOM 4815 C CA . SER C 3 15 ? 105.321 89.373 114.055 1.00 86.36 23 SER A CA 1
ATOM 4816 C C . SER C 3 15 ? 104.868 90.308 112.942 1.00 86.36 23 SER A C 1
ATOM 4817 O O . SER C 3 15 ? 104.551 91.476 113.190 1.00 86.36 23 SER A O 1
ATOM 4820 N N . LYS C 3 16 ? 104.833 89.813 111.705 1.00 91.33 24 LYS A N 1
ATOM 4821 C CA . LYS C 3 16 ? 104.391 90.655 110.597 1.00 91.33 24 LYS A CA 1
ATOM 4822 C C . LYS C 3 16 ? 102.916 91.017 110.723 1.00 91.33 24 LYS A C 1
ATOM 4823 O O . LYS C 3 16 ? 102.516 92.140 110.394 1.00 91.33 24 LYS A O 1
ATOM 4829 N N . MET C 3 17 ? 102.088 90.081 111.190 1.00 95.16 25 MET A N 1
ATOM 4830 C CA . MET C 3 17 ? 100.684 90.410 111.431 1.00 95.16 25 MET A CA 1
ATOM 4831 C C . MET C 3 17 ? 100.553 91.504 112.485 1.00 95.16 25 MET A C 1
ATOM 4832 O O . MET C 3 17 ? 99.751 92.442 112.339 1.00 95.16 25 MET A O 1
ATOM 4837 N N . ILE C 3 18 ? 101.342 91.402 113.555 1.00 89.49 26 ILE A N 1
ATOM 4838 C CA . ILE C 3 18 ? 101.323 92.430 114.591 1.00 89.49 26 ILE A CA 1
ATOM 4839 C C . ILE C 3 18 ? 101.747 93.776 114.015 1.00 89.49 26 ILE A C 1
ATOM 4840 O O . ILE C 3 18 ? 101.181 94.820 114.357 1.00 89.49 26 ILE A O 1
ATOM 4845 N N . GLU C 3 19 ? 102.744 93.774 113.129 1.00 91.94 27 GLU A N 1
ATOM 4846 C CA . GLU C 3 19 ? 103.176 95.025 112.509 1.00 91.94 27 GLU A CA 1
ATOM 4847 C C . GLU C 3 19 ? 102.084 95.621 111.629 1.00 91.94 27 GLU A C 1
ATOM 4848 O O . GLU C 3 19 ? 101.930 96.846 111.568 1.00 91.94 27 GLU A O 1
ATOM 4854 N N . LYS C 3 20 ? 101.328 94.778 110.925 1.00 95.77 28 LYS A N 1
ATOM 4855 C CA . LYS C 3 20 ? 100.195 95.283 110.153 1.00 95.77 28 LYS A CA 1
ATOM 4856 C C . LYS C 3 20 ? 99.186 95.973 111.062 1.00 95.77 28 LYS A C 1
ATOM 4857 O O . LYS C 3 20 ? 98.681 97.062 110.750 1.00 95.77 28 LYS A O 1
ATOM 4863 N N . GLN C 3 21 ? 98.881 95.347 112.199 1.00 97.19 29 GLN A N 1
ATOM 4864 C CA . GLN C 3 21 ? 97.962 95.977 113.145 1.00 97.19 29 GLN A CA 1
ATOM 4865 C C . GLN C 3 21 ? 98.521 97.299 113.659 1.00 97.19 29 GLN A C 1
ATOM 4866 O O . GLN C 3 21 ? 97.781 98.278 113.828 1.00 97.19 29 GLN A O 1
ATOM 4872 N N . LEU C 3 22 ? 99.828 97.346 113.913 1.00 93.63 30 LEU A N 1
ATOM 4873 C CA . LEU C 3 22 ? 100.442 98.579 114.393 1.00 93.63 30 LEU A CA 1
ATOM 4874 C C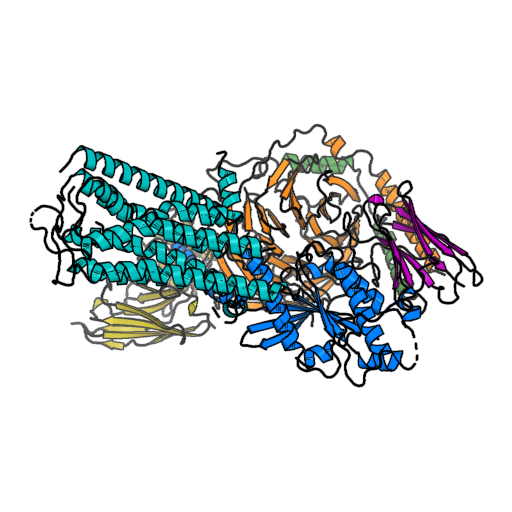 . LEU C 3 22 ? 100.348 99.685 113.352 1.00 93.63 30 LEU A C 1
ATOM 4875 O O . LEU C 3 22 ? 100.161 100.853 113.698 1.00 93.63 30 LEU A O 1
ATOM 4880 N N . GLN C 3 23 ? 100.501 99.343 112.072 1.00 98.75 31 GLN A N 1
ATOM 4881 C CA . GLN C 3 23 ? 100.315 100.342 111.021 1.00 98.75 31 GLN A CA 1
ATOM 4882 C C . GLN C 3 23 ? 98.883 100.858 110.998 1.00 98.75 31 GLN A C 1
ATOM 4883 O O . GLN C 3 23 ? 98.648 102.070 110.870 1.00 98.75 31 GLN A O 1
ATOM 4889 N N . LYS C 3 24 ? 97.910 99.949 111.108 1.00 101.54 32 LYS A N 1
ATOM 4890 C CA . LYS C 3 24 ? 96.518 100.383 111.150 1.00 101.54 32 LYS A CA 1
ATOM 4891 C C . LYS C 3 24 ? 96.259 101.316 112.323 1.00 101.54 32 LYS A C 1
ATOM 4892 O O . LYS C 3 24 ? 95.442 102.235 112.215 1.00 101.54 32 LYS A O 1
ATOM 4898 N N . ASP C 3 25 ? 96.936 101.094 113.449 1.00 102.39 33 ASP A N 1
ATOM 4899 C CA . ASP C 3 25 ? 96.766 101.982 114.596 1.00 102.39 33 ASP A CA 1
ATOM 4900 C C . ASP C 3 25 ? 97.504 103.304 114.421 1.00 102.39 33 ASP A C 1
ATOM 4901 O O . ASP C 3 25 ? 97.022 104.345 114.882 1.00 102.39 33 ASP A O 1
ATOM 4906 N N . LYS C 3 26 ? 98.668 103.281 113.775 1.00 99.57 34 LYS A N 1
ATOM 4907 C CA . LYS C 3 26 ? 99.411 104.511 113.525 1.00 99.57 34 LYS A CA 1
ATOM 4908 C C . LYS C 3 26 ? 98.632 105.446 112.618 1.00 99.57 34 LYS A C 1
ATOM 4909 O O . LYS C 3 26 ? 98.697 106.673 112.771 1.00 99.57 34 LYS A O 1
ATOM 4915 N N . GLN C 3 27 ? 97.897 104.885 111.656 1.00 114.72 35 GLN A N 1
ATOM 4916 C CA . GLN C 3 27 ? 97.080 105.730 110.791 1.00 114.72 35 GLN A CA 1
ATOM 4917 C C . GLN C 3 27 ? 96.082 106.545 111.603 1.00 114.72 35 GLN A C 1
ATOM 4918 O O . GLN C 3 27 ? 95.862 107.728 111.323 1.00 114.72 35 GLN A O 1
ATOM 4924 N N . VAL C 3 28 ? 95.466 105.929 112.613 1.00 101.64 36 VAL A N 1
ATOM 4925 C CA . VAL C 3 28 ? 94.539 106.657 113.472 1.00 101.64 36 VAL A CA 1
ATOM 4926 C C . VAL C 3 28 ? 95.288 107.636 114.366 1.00 101.64 36 VAL A C 1
ATOM 4927 O O . VAL C 3 28 ? 94.848 108.773 114.569 1.00 101.64 36 VAL A O 1
ATOM 4931 N N . TYR C 3 29 ? 96.427 107.213 114.915 1.00 99.02 37 TYR A N 1
ATOM 4932 C CA . TYR C 3 29 ? 97.140 108.046 115.880 1.00 99.02 37 TYR A CA 1
ATOM 4933 C C . TYR C 3 29 ? 97.624 109.346 115.252 1.00 99.02 37 TYR A C 1
ATOM 4934 O O . TYR C 3 29 ? 97.526 110.415 115.864 1.00 99.02 37 TYR A O 1
ATOM 4943 N N . ARG C 3 30 ? 98.157 109.279 114.032 1.00 105.64 38 ARG A N 1
ATOM 4944 C CA . ARG C 3 30 ? 98.665 110.488 113.391 1.00 105.64 38 ARG A CA 1
ATOM 4945 C C . ARG C 3 30 ? 97.568 111.448 112.958 1.00 105.64 38 ARG A C 1
ATOM 4946 O O . ARG C 3 30 ? 97.876 112.598 112.633 1.00 105.64 38 ARG A O 1
ATOM 4954 N N . ALA C 3 31 ? 96.311 111.019 112.943 1.00 101.77 39 ALA A N 1
ATOM 4955 C CA . ALA C 3 31 ? 95.228 111.825 112.405 1.00 101.77 39 ALA A CA 1
ATOM 4956 C C . ALA C 3 31 ? 94.415 112.535 113.475 1.00 101.77 39 ALA A C 1
ATOM 4957 O O . ALA C 3 31 ? 93.336 113.049 113.170 1.00 101.77 39 ALA A O 1
ATOM 4959 N N . THR C 3 32 ? 94.893 112.574 114.713 1.00 99.71 40 THR A N 1
ATOM 4960 C CA . THR C 3 32 ? 94.191 113.243 115.795 1.00 99.71 40 THR A CA 1
ATOM 4961 C C . THR C 3 32 ? 95.116 114.245 116.471 1.00 99.71 40 THR A C 1
ATOM 4962 O O . THR C 3 32 ? 96.341 114.098 116.447 1.00 99.71 40 THR A O 1
ATOM 4966 N N . HIS C 3 33 ? 94.519 115.272 117.064 1.00 96.75 41 HIS A N 1
ATOM 4967 C CA . HIS C 3 33 ? 95.254 116.334 117.735 1.00 96.75 41 HIS A CA 1
ATOM 4968 C C . HIS C 3 33 ? 94.975 116.279 119.227 1.00 96.75 41 HIS A C 1
ATOM 4969 O O . HIS C 3 33 ? 93.816 116.197 119.643 1.00 96.75 41 HIS A O 1
ATOM 4976 N N . ARG C 3 34 ? 96.034 116.329 120.026 1.00 92.10 42 ARG A N 1
ATOM 4977 C CA . ARG C 3 34 ? 95.930 116.245 121.473 1.00 92.10 42 ARG A CA 1
ATOM 4978 C C . ARG C 3 34 ? 96.150 117.621 122.079 1.00 92.10 42 ARG A C 1
ATOM 4979 O O . ARG C 3 34 ? 97.163 118.270 121.804 1.00 92.10 42 ARG A O 1
ATOM 4987 N N . LEU C 3 35 ? 95.201 118.059 122.899 1.00 86.02 43 LEU A N 1
ATOM 4988 C CA . LEU C 3 35 ? 95.242 119.366 123.533 1.00 86.02 43 LEU A CA 1
ATOM 4989 C C . LEU C 3 35 ? 95.206 119.189 125.041 1.00 86.02 43 LEU A C 1
ATOM 4990 O O . LEU C 3 35 ? 94.423 118.390 125.558 1.00 86.02 43 LEU A O 1
ATOM 4995 N N . LEU C 3 36 ? 96.050 119.934 125.745 1.00 81.64 44 LEU A N 1
ATOM 4996 C CA . LEU C 3 36 ? 96.082 119.905 127.200 1.00 81.64 44 LEU A CA 1
ATOM 4997 C C . LEU C 3 36 ? 95.379 121.144 127.736 1.00 81.64 44 LEU A C 1
ATOM 4998 O O . LEU C 3 36 ? 95.836 122.267 127.506 1.00 81.64 44 LEU A O 1
ATOM 5003 N N . LEU C 3 37 ? 94.279 120.940 128.449 1.00 89.63 45 LEU A N 1
ATOM 5004 C CA . LEU C 3 37 ? 93.525 122.028 129.054 1.00 89.63 45 LEU A CA 1
ATOM 5005 C C . LEU C 3 37 ? 94.054 122.257 130.461 1.00 89.63 45 LEU A C 1
ATOM 5006 O O . LEU C 3 37 ? 94.155 121.314 131.251 1.00 89.63 45 LEU A O 1
ATOM 5011 N N . LEU C 3 38 ? 94.389 123.505 130.772 1.00 97.69 46 LEU A N 1
ATOM 5012 C CA . LEU C 3 38 ? 95.037 123.835 132.030 1.00 97.69 46 LEU A CA 1
ATOM 5013 C C . LEU C 3 38 ? 94.601 125.220 132.475 1.00 97.69 46 LEU A C 1
ATOM 5014 O O . LEU C 3 38 ? 94.341 126.091 131.643 1.00 97.69 46 LEU A O 1
ATOM 5019 N N . GLY C 3 39 ? 94.521 125.418 133.784 1.00 119.76 47 GLY A N 1
ATOM 5020 C CA . GLY C 3 39 ? 94.130 126.713 134.309 1.00 119.76 47 GLY A CA 1
ATOM 5021 C C . GLY C 3 39 ? 94.088 126.683 135.818 1.00 119.76 47 GLY A C 1
ATOM 5022 O O . GLY C 3 39 ? 94.319 125.649 136.450 1.00 119.76 47 GLY A O 1
ATOM 5023 N N . ALA C 3 40 ? 93.789 127.846 136.390 1.00 139.50 48 ALA A N 1
ATOM 5024 C CA . ALA C 3 40 ? 93.666 127.963 137.833 1.00 139.50 48 ALA A CA 1
ATOM 5025 C C . ALA C 3 40 ? 92.357 127.332 138.308 1.00 139.50 48 ALA A C 1
ATOM 5026 O O . ALA C 3 40 ? 91.508 126.912 137.515 1.00 139.50 48 ALA A O 1
ATOM 5028 N N . GLY C 3 41 ? 92.201 127.266 139.632 1.00 147.08 49 GLY A N 1
ATOM 5029 C CA . GLY C 3 41 ? 91.026 126.622 140.197 1.00 147.08 49 GLY A CA 1
ATOM 5030 C C . GLY C 3 41 ? 89.731 127.341 139.867 1.00 147.08 49 GLY A C 1
ATOM 5031 O O . GLY C 3 41 ? 88.734 126.708 139.507 1.00 147.08 49 GLY A O 1
ATOM 5032 N N . GLU C 3 42 ? 89.724 128.669 139.982 1.00 149.61 50 GLU A N 1
ATOM 5033 C CA . GLU C 3 42 ? 88.537 129.474 139.732 1.00 149.61 50 GLU A CA 1
ATOM 5034 C C . GLU C 3 42 ? 88.442 129.941 138.285 1.00 149.61 50 GLU A C 1
ATOM 5035 O O . GLU C 3 42 ? 87.775 130.944 138.008 1.00 149.61 50 GLU A O 1
ATOM 5041 N N . SER C 3 43 ? 89.092 129.232 137.359 1.00 143.46 51 SER A N 1
ATOM 5042 C CA . SER C 3 43 ? 89.101 129.659 135.962 1.00 143.46 51 SER A CA 1
ATOM 5043 C C . SER C 3 43 ? 87.700 129.655 135.367 1.00 143.46 51 SER A C 1
ATOM 5044 O O . SER C 3 43 ? 87.329 130.574 134.628 1.00 143.46 51 SER A O 1
ATOM 5047 N N . GLY C 3 44 ? 86.909 128.633 135.675 1.00 149.70 52 GLY A N 1
ATOM 5048 C CA . GLY C 3 44 ? 85.610 128.480 135.053 1.00 149.70 52 GLY A CA 1
ATOM 5049 C C . GLY C 3 44 ? 85.686 127.612 133.816 1.00 149.70 52 GLY A C 1
ATOM 5050 O O . GLY C 3 44 ? 84.871 127.746 132.898 1.00 149.70 52 GLY A O 1
ATOM 5051 N N . LYS C 3 45 ? 86.674 126.714 133.784 1.00 143.80 53 LYS A N 1
ATOM 5052 C CA . LYS C 3 45 ? 86.860 125.833 132.638 1.00 143.80 53 LYS A CA 1
ATOM 5053 C C . LYS C 3 45 ? 85.689 124.882 132.440 1.00 143.80 53 LYS A C 1
ATOM 5054 O O . LYS C 3 45 ? 85.524 124.347 131.339 1.00 143.80 53 LYS A O 1
ATOM 5060 N N . SER C 3 46 ? 84.882 124.652 133.478 1.00 154.31 54 SER A N 1
ATOM 5061 C CA . SER C 3 46 ? 83.694 123.822 133.316 1.00 154.31 54 SER A CA 1
ATOM 5062 C C . SER C 3 46 ? 82.733 124.436 132.308 1.00 154.31 54 SER A C 1
ATOM 5063 O O . SER C 3 46 ? 82.178 123.731 131.459 1.00 154.31 54 SER A O 1
ATOM 5066 N N . THR C 3 47 ? 82.533 125.753 132.379 1.00 155.72 55 THR A N 1
ATOM 5067 C CA . THR C 3 47 ? 81.677 126.423 131.405 1.00 155.72 55 THR A CA 1
ATOM 5068 C C . THR C 3 47 ? 82.244 126.298 129.997 1.00 155.72 55 THR A C 1
ATOM 5069 O O . THR C 3 47 ? 81.504 126.037 129.041 1.00 155.72 55 THR A O 1
ATOM 5073 N N . ILE C 3 48 ? 83.560 126.467 129.853 1.00 153.24 56 ILE A N 1
ATOM 5074 C CA . ILE C 3 48 ? 84.183 126.401 128.533 1.00 153.24 56 ILE A CA 1
ATOM 5075 C C . ILE C 3 48 ? 84.036 125.004 127.944 1.00 153.24 56 ILE A C 1
ATOM 5076 O O . ILE C 3 48 ? 83.721 124.841 126.759 1.00 153.24 56 ILE A O 1
ATOM 5081 N N . VAL C 3 49 ? 84.262 123.972 128.762 1.00 154.81 57 VAL A N 1
ATOM 5082 C CA . VAL C 3 49 ? 84.179 122.607 128.252 1.00 154.81 57 VAL A CA 1
ATOM 5083 C C . VAL C 3 49 ? 82.730 122.209 127.985 1.00 154.81 57 VAL A C 1
ATOM 5084 O O . VAL C 3 49 ? 82.455 121.441 127.056 1.00 154.81 57 VAL A O 1
ATOM 5088 N N . LYS C 3 50 ? 81.781 122.719 128.777 1.00 158.55 58 LYS A N 1
ATOM 5089 C CA . LYS C 3 50 ? 80.374 122.437 128.512 1.00 158.55 58 LYS A CA 1
ATOM 5090 C C . LYS C 3 50 ? 79.905 123.133 127.242 1.00 158.55 58 LYS A C 1
ATOM 5091 O O . LYS C 3 50 ? 79.051 122.608 126.519 1.00 158.55 58 LYS A O 1
ATOM 5097 N N . GLN C 3 51 ? 80.452 124.316 126.956 1.00 157.10 59 GLN A N 1
ATOM 5098 C CA . GLN C 3 51 ? 80.128 124.998 125.708 1.00 157.10 59 GLN A CA 1
ATOM 5099 C C . GLN C 3 51 ? 80.695 124.247 124.510 1.00 157.10 59 GLN A C 1
ATOM 5100 O O . GLN C 3 51 ? 80.345 124.541 123.362 1.00 157.10 59 GLN A O 1
ATOM 5106 N N . MET C 3 52 ? 81.576 123.283 124.758 1.00 153.68 60 MET A N 1
ATOM 5107 C CA . MET C 3 52 ? 82.126 122.449 123.700 1.00 153.68 60 MET A CA 1
ATOM 5108 C C . MET C 3 52 ? 81.958 120.968 124.025 1.00 153.68 60 MET A C 1
ATOM 5109 O O . MET C 3 52 ? 80.838 120.461 124.094 1.00 153.68 60 MET A O 1
ATOM 5114 N N . SER C 3 183 ? 87.876 110.801 137.967 1.00 118.68 205 SER A N 1
ATOM 5115 C CA . SER C 3 183 ? 89.083 110.046 138.272 1.00 118.68 205 SER A CA 1
ATOM 5116 C C . SER C 3 183 ? 90.333 110.886 138.036 1.00 118.68 205 SER A C 1
ATOM 5117 O O . SER C 3 183 ? 90.329 112.097 138.252 1.00 118.68 205 SER A O 1
ATOM 5120 N N . GLY C 3 184 ? 91.402 110.227 137.589 1.00 113.72 206 GLY A N 1
ATOM 5121 C CA . GLY C 3 184 ? 92.666 110.923 137.407 1.00 113.72 206 GLY A CA 1
ATOM 5122 C C . GLY C 3 184 ? 92.617 111.965 136.307 1.00 113.72 206 GLY A C 1
ATOM 5123 O O . GLY C 3 184 ? 93.160 113.062 136.449 1.00 113.72 206 GLY A O 1
ATOM 5124 N N . ILE C 3 185 ? 91.970 111.636 135.192 1.00 109.03 207 ILE A N 1
ATOM 5125 C CA . ILE C 3 185 ? 91.956 112.490 134.011 1.00 109.03 207 ILE A CA 1
ATOM 5126 C C . ILE C 3 185 ? 90.542 112.562 133.458 1.00 109.03 207 ILE A C 1
ATOM 5127 O O . ILE C 3 185 ? 89.840 111.548 133.388 1.00 109.03 207 ILE A O 1
ATOM 5132 N N . PHE C 3 186 ? 90.126 113.761 133.066 1.00 114.54 208 PHE A N 1
ATOM 5133 C CA . PHE C 3 186 ? 88.854 113.980 132.395 1.00 114.54 208 PHE A CA 1
ATOM 5134 C C . PHE C 3 186 ? 89.131 114.281 130.931 1.00 114.54 208 PHE A C 1
ATOM 5135 O O . PHE C 3 186 ? 89.860 115.226 130.618 1.00 114.54 208 PHE A O 1
ATOM 5143 N N . GLU C 3 187 ? 88.554 113.484 130.038 1.00 114.15 209 GLU A N 1
ATOM 5144 C CA . GLU C 3 187 ? 88.810 113.605 128.612 1.00 114.15 209 GLU A CA 1
ATOM 5145 C C . GLU C 3 187 ? 87.550 114.036 127.877 1.00 114.15 209 GLU A C 1
ATOM 5146 O O . GLU C 3 187 ? 86.437 113.665 128.260 1.00 114.15 209 GLU A O 1
ATOM 5152 N N . THR C 3 188 ? 87.735 114.823 126.821 1.00 116.05 210 THR A N 1
ATOM 5153 C CA . THR C 3 188 ? 86.646 115.308 125.987 1.00 116.05 210 THR A CA 1
ATOM 5154 C C . THR C 3 188 ? 87.074 115.220 124.531 1.00 116.05 210 THR A C 1
ATOM 5155 O O . THR C 3 188 ? 88.209 115.570 124.196 1.00 116.05 210 THR A O 1
ATOM 5159 N N . LYS C 3 189 ? 86.173 114.753 123.672 1.00 112.31 211 LYS A N 1
ATOM 5160 C CA . LYS C 3 189 ? 86.444 114.621 122.249 1.00 112.31 211 LYS A CA 1
ATOM 5161 C C . LYS C 3 189 ? 85.453 115.452 121.449 1.00 112.31 211 LYS A C 1
ATOM 5162 O O . LYS C 3 189 ? 84.282 115.571 121.821 1.00 112.31 211 LYS A O 1
ATOM 5168 N N . PHE C 3 190 ? 85.932 116.027 120.351 1.00 111.68 212 PHE A N 1
ATOM 5169 C CA . PHE C 3 190 ? 85.084 116.758 119.423 1.00 111.68 212 PHE A CA 1
ATOM 5170 C C . PHE C 3 190 ? 85.796 116.815 118.083 1.00 111.68 212 PHE A C 1
ATOM 5171 O O . PHE C 3 190 ? 87.001 116.567 117.993 1.00 111.68 212 PHE A O 1
ATOM 5179 N N . GLN C 3 191 ? 85.040 117.139 117.038 1.00 113.78 213 GLN A N 1
ATOM 5180 C CA . GLN C 3 191 ? 85.627 117.304 115.719 1.00 113.78 213 GLN A CA 1
ATOM 5181 C C . GLN C 3 191 ? 84.994 118.494 115.018 1.00 113.78 213 GLN A C 1
ATOM 5182 O O . GLN C 3 191 ? 83.826 118.821 115.240 1.00 113.78 213 GLN A O 1
ATOM 5188 N N . VAL C 3 192 ? 85.790 119.147 114.177 1.00 111.99 214 VAL A N 1
ATOM 5189 C CA . VAL C 3 192 ? 85.344 120.255 113.344 1.00 111.99 214 VAL A CA 1
ATOM 5190 C C . VAL C 3 192 ? 85.945 120.074 111.960 1.00 111.99 214 VAL A C 1
ATOM 5191 O O . VAL C 3 192 ? 87.153 119.847 111.833 1.00 111.99 214 VAL A O 1
ATOM 5195 N N . ASP C 3 193 ? 85.106 120.182 110.931 1.00 116.59 215 ASP A N 1
ATOM 5196 C CA . ASP C 3 193 ? 85.519 119.932 109.553 1.00 116.59 215 ASP A CA 1
ATOM 5197 C C . ASP C 3 193 ? 86.196 118.571 109.440 1.00 116.59 215 ASP A C 1
ATOM 5198 O O . ASP C 3 193 ? 87.258 118.424 108.833 1.00 116.59 215 ASP A O 1
ATOM 5203 N N . LYS C 3 194 ? 85.559 117.573 110.051 1.00 116.57 216 LYS A N 1
ATOM 5204 C CA . LYS C 3 194 ? 86.048 116.195 110.136 1.00 116.57 216 LYS A CA 1
ATOM 5205 C C . LYS C 3 194 ? 87.545 116.135 110.449 1.00 116.57 216 LYS A C 1
ATOM 5206 O O . LYS C 3 194 ? 88.319 115.415 109.816 1.00 116.57 216 LYS A O 1
ATOM 5212 N N . VAL C 3 195 ? 87.945 116.904 111.460 1.00 112.32 217 VAL A N 1
ATOM 5213 C CA . VAL C 3 195 ? 89.267 116.808 112.070 1.00 112.32 217 VAL A CA 1
ATOM 5214 C C . VAL C 3 195 ? 89.070 116.573 113.559 1.00 112.32 217 VAL A C 1
ATOM 5215 O O . VAL C 3 195 ? 88.363 117.339 114.220 1.00 112.32 217 VAL A O 1
ATOM 5219 N N . ASN C 3 196 ? 89.705 115.531 114.088 1.00 108.44 218 ASN A N 1
ATOM 5220 C CA . ASN C 3 196 ? 89.436 115.072 115.445 1.00 108.44 218 ASN A CA 1
ATOM 5221 C C . ASN C 3 196 ? 90.396 115.709 116.441 1.00 108.44 218 ASN A C 1
ATOM 5222 O O . ASN C 3 196 ? 91.587 115.862 116.156 1.00 108.44 218 ASN A O 1
ATOM 5227 N N . PHE C 3 197 ? 89.874 116.066 117.612 1.00 104.28 219 PHE A N 1
ATOM 5228 C CA . PHE C 3 197 ? 90.649 116.677 118.681 1.00 104.28 219 PHE A CA 1
ATOM 5229 C C . PHE C 3 197 ? 90.444 115.914 119.981 1.00 104.28 219 PHE A C 1
ATOM 5230 O O . PHE C 3 197 ? 89.325 115.502 120.299 1.00 104.28 219 PHE A O 1
ATOM 5238 N N . HIS C 3 198 ? 91.526 115.732 120.731 1.00 106.36 220 HIS A N 1
ATOM 5239 C CA . HIS C 3 198 ? 91.474 115.246 122.102 1.00 106.36 220 HIS A CA 1
ATOM 5240 C C . HIS C 3 198 ? 91.841 116.375 123.050 1.00 106.36 220 HIS A C 1
ATOM 5241 O O . HIS C 3 198 ? 92.844 117.065 122.845 1.00 106.36 220 HIS A O 1
ATOM 5248 N N . MET C 3 199 ? 91.038 116.560 124.092 1.00 103.69 221 MET A N 1
ATOM 5249 C CA . MET C 3 199 ? 91.310 117.582 125.090 1.00 103.69 221 MET A CA 1
ATOM 5250 C C . MET C 3 199 ? 91.339 116.933 126.463 1.00 103.69 221 MET A C 1
ATOM 5251 O O . MET C 3 199 ? 90.341 116.355 126.900 1.00 103.69 221 MET A O 1
ATOM 5256 N N . PHE C 3 200 ? 92.479 117.034 127.137 1.00 96.56 222 PHE A N 1
ATOM 5257 C CA . PHE C 3 200 ? 92.706 116.383 128.417 1.00 96.56 222 PHE A CA 1
ATOM 5258 C C . PHE C 3 200 ? 92.678 117.406 129.541 1.00 96.56 222 PHE A C 1
ATOM 5259 O O . PHE C 3 200 ? 93.165 118.528 129.382 1.00 96.56 222 PHE A O 1
ATOM 5267 N N . ASP C 3 201 ? 92.112 117.012 130.676 1.00 103.83 223 ASP A N 1
ATOM 5268 C CA . ASP C 3 201 ? 92.035 117.857 131.861 1.00 103.83 223 ASP A CA 1
ATOM 5269 C C . ASP C 3 201 ? 92.546 117.050 133.045 1.00 103.83 223 ASP A C 1
ATOM 5270 O O . ASP C 3 201 ? 91.822 116.206 133.583 1.00 103.83 223 ASP A O 1
ATOM 5275 N N . VAL C 3 202 ? 93.782 117.312 133.457 1.00 96.78 224 VAL A N 1
ATOM 5276 C CA . VAL C 3 202 ? 94.405 116.589 134.559 1.00 96.78 224 VAL A CA 1
ATOM 5277 C C . VAL C 3 202 ? 93.996 117.290 135.849 1.00 96.78 224 VAL A C 1
ATOM 5278 O O . VAL C 3 202 ? 94.478 118.378 136.159 1.00 96.78 224 VAL A O 1
ATOM 5282 N N . GLY C 3 203 ? 93.106 116.659 136.607 1.00 100.04 225 GLY A N 1
ATOM 5283 C CA . GLY C 3 203 ? 92.631 117.247 137.841 1.00 100.04 225 GLY A CA 1
ATOM 5284 C C . GLY C 3 203 ? 92.511 116.255 138.978 1.00 100.04 225 GLY A C 1
ATOM 5285 O O . GLY C 3 203 ? 91.711 116.450 139.897 1.00 100.04 225 GLY A O 1
ATOM 5286 N N . GLY C 3 204 ? 93.301 115.189 138.930 1.00 100.17 226 GLY A N 1
ATOM 5287 C CA . GLY C 3 204 ? 93.260 114.185 139.972 1.00 100.17 226 GLY A CA 1
ATOM 5288 C C . GLY C 3 204 ? 94.587 114.008 140.676 1.00 100.17 226 GLY A C 1
ATOM 5289 O O . GLY C 3 204 ? 94.803 113.007 141.364 1.00 100.17 226 GLY A O 1
ATOM 5290 N N . GLN C 3 205 ? 95.483 114.971 140.515 1.00 97.82 227 GLN A N 1
ATOM 5291 C CA . GLN C 3 205 ? 96.807 114.931 141.110 1.00 97.82 227 GLN A CA 1
ATOM 5292 C C . GLN C 3 205 ? 96.924 116.000 142.190 1.00 97.82 227 GLN A C 1
ATOM 5293 O O . GLN C 3 205 ? 95.974 116.728 142.487 1.00 97.82 227 GLN A O 1
ATOM 5299 N N . ARG C 3 206 ? 98.112 116.089 142.778 1.00 104.74 228 ARG A N 1
ATOM 5300 C CA . ARG C 3 206 ? 98.396 117.099 143.787 1.00 104.74 228 ARG A CA 1
ATOM 5301 C C . ARG C 3 206 ? 98.687 118.429 143.097 1.00 104.74 228 ARG A C 1
ATOM 5302 O O . ARG C 3 206 ? 98.477 118.593 141.892 1.00 104.74 228 ARG A O 1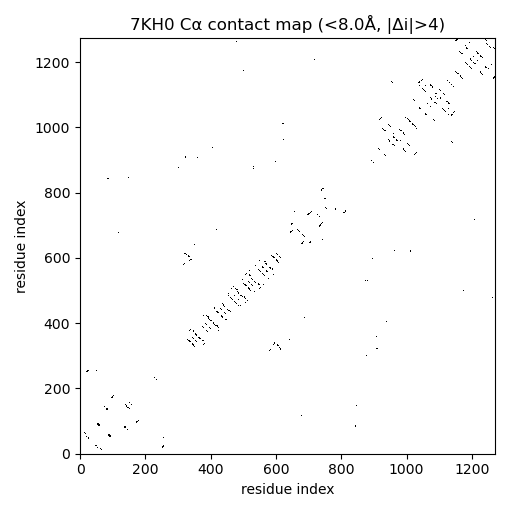
ATOM 5310 N N . ASP C 3 207 ? 99.184 119.402 143.856 1.00 108.64 229 ASP A N 1
ATOM 5311 C CA . ASP C 3 207 ? 99.433 120.739 143.338 1.00 108.64 229 ASP A CA 1
ATOM 5312 C C . ASP C 3 207 ? 100.858 120.927 142.837 1.00 108.64 229 ASP A C 1
ATOM 5313 O O . ASP C 3 207 ? 101.226 122.042 142.459 1.00 108.64 229 ASP A O 1
ATOM 5318 N N . GLU C 3 208 ? 101.666 119.873 142.828 1.00 101.35 230 GLU A N 1
ATOM 5319 C CA . GLU C 3 208 ? 103.038 119.945 142.346 1.00 101.35 230 GLU A CA 1
ATOM 5320 C C . GLU C 3 208 ? 103.088 119.392 140.929 1.00 101.35 230 GLU A C 1
ATOM 5321 O O . GLU C 3 208 ? 102.796 118.213 140.709 1.00 101.35 230 GLU A O 1
ATOM 5327 N N . ARG C 3 209 ? 103.463 120.240 139.973 1.00 92.02 231 ARG A N 1
ATOM 5328 C CA . ARG C 3 209 ? 103.357 119.903 138.564 1.00 92.02 231 ARG A CA 1
ATOM 5329 C C . ARG C 3 209 ? 104.685 119.592 137.896 1.00 92.02 231 ARG A C 1
ATOM 5330 O O . ARG C 3 209 ? 104.681 119.126 136.754 1.00 92.02 231 ARG A O 1
ATOM 5338 N N . ARG C 3 210 ? 105.815 119.822 138.561 1.00 88.77 232 ARG A N 1
ATOM 5339 C CA . ARG C 3 210 ? 107.086 119.778 137.852 1.00 88.77 232 ARG A CA 1
ATOM 5340 C C . ARG C 3 210 ? 107.458 118.385 137.369 1.00 88.77 232 ARG A C 1
ATOM 5341 O O . ARG C 3 210 ? 108.397 118.261 136.578 1.00 88.77 232 ARG A O 1
ATOM 5349 N N . LYS C 3 211 ? 106.756 117.344 137.808 1.00 88.14 233 LYS A N 1
ATOM 5350 C CA . LYS C 3 211 ? 107.107 115.982 137.426 1.00 88.14 233 LYS A CA 1
ATOM 5351 C C . LYS C 3 211 ? 106.174 115.381 136.386 1.00 88.14 233 LYS A C 1
ATOM 5352 O O . LYS C 3 211 ? 106.647 114.775 135.424 1.00 88.14 233 LYS A O 1
ATOM 5358 N N . TRP C 3 212 ? 104.863 115.522 136.546 1.00 86.76 234 TRP A N 1
ATOM 5359 C CA . TRP C 3 212 ? 103.937 114.929 135.592 1.00 86.76 234 TRP A CA 1
ATOM 5360 C C . TRP C 3 212 ? 103.623 115.843 134.419 1.00 86.76 234 TRP A C 1
ATOM 5361 O O . TRP C 3 212 ? 102.945 115.409 133.484 1.00 86.76 234 TRP A O 1
ATOM 5372 N N . ILE C 3 213 ? 104.091 117.090 134.437 1.00 87.41 235 ILE A N 1
ATOM 5373 C CA . ILE C 3 213 ? 103.866 117.965 133.295 1.00 87.41 235 ILE A CA 1
ATOM 5374 C C . ILE C 3 213 ? 104.738 117.581 132.110 1.00 87.41 235 ILE A C 1
ATOM 5375 O O . ILE C 3 213 ? 104.435 117.968 130.977 1.00 87.41 235 ILE A O 1
ATOM 5380 N N . GLN C 3 214 ? 105.809 116.822 132.334 1.00 89.07 236 GLN A N 1
ATOM 5381 C CA . GLN C 3 214 ? 106.702 116.439 131.253 1.00 89.07 236 GLN A CA 1
ATOM 5382 C C . GLN C 3 214 ? 106.074 115.445 130.290 1.00 89.07 236 GLN A C 1
ATOM 5383 O O . GLN C 3 214 ? 106.594 115.270 129.184 1.00 89.07 236 GLN A O 1
ATOM 5389 N N . CYS C 3 215 ? 104.982 114.789 130.680 1.00 90.80 237 CYS A N 1
ATOM 5390 C CA . CYS C 3 215 ? 104.327 113.850 129.779 1.00 90.80 237 CYS A CA 1
ATOM 5391 C C . CYS C 3 215 ? 103.764 114.550 128.553 1.00 90.80 237 CYS A C 1
ATOM 5392 O O . CYS C 3 215 ? 103.724 113.963 127.467 1.00 90.80 237 CYS A O 1
ATOM 5395 N N . PHE C 3 216 ? 103.322 115.793 128.702 1.00 88.77 238 PHE A N 1
ATOM 5396 C CA . PHE C 3 216 ? 102.678 116.525 127.614 1.00 88.77 238 PHE A CA 1
ATOM 5397 C C . PHE C 3 216 ? 103.670 117.379 126.833 1.00 88.77 238 PHE A C 1
ATOM 5398 O O . PHE C 3 216 ? 103.472 118.578 126.664 1.00 88.77 238 PHE A O 1
ATOM 5406 N N . ASN C 3 217 ? 104.747 116.777 126.342 1.00 90.04 239 ASN A N 1
ATOM 5407 C CA . ASN C 3 217 ? 105.729 117.508 125.556 1.00 90.04 239 ASN A CA 1
ATOM 5408 C C . ASN C 3 217 ? 105.462 117.448 124.062 1.00 90.04 239 ASN A C 1
ATOM 5409 O O . ASN C 3 217 ? 106.197 118.068 123.291 1.00 90.04 239 ASN A O 1
ATOM 5414 N N . ASP C 3 218 ? 104.443 116.706 123.635 1.00 94.78 240 ASP A N 1
ATOM 5415 C CA . ASP C 3 218 ? 104.193 116.479 122.218 1.00 94.78 240 ASP A CA 1
ATOM 5416 C C . ASP C 3 218 ? 102.757 116.795 121.820 1.00 94.78 240 ASP A C 1
ATOM 5417 O O . ASP C 3 218 ? 102.318 116.405 120.735 1.00 94.78 240 ASP A O 1
ATOM 5422 N N . VAL C 3 219 ? 102.020 117.480 122.672 1.00 84.99 241 VAL A N 1
ATOM 5423 C CA . VAL C 3 219 ? 100.701 117.965 122.302 1.00 84.99 241 VAL A CA 1
ATOM 5424 C C . VAL C 3 219 ? 100.863 119.090 121.292 1.00 84.99 241 VAL A C 1
ATOM 5425 O O . VAL C 3 219 ? 101.918 119.726 121.207 1.00 84.99 241 VAL A O 1
ATOM 5429 N N . THR C 3 220 ? 99.817 119.338 120.506 1.00 84.86 242 THR A N 1
ATOM 5430 C CA . THR C 3 220 ? 99.909 120.395 119.507 1.00 84.86 242 THR A CA 1
ATOM 5431 C C . THR C 3 220 ? 99.857 121.770 120.157 1.00 84.86 242 THR A C 1
ATOM 5432 O O . THR C 3 220 ? 100.551 122.694 119.719 1.00 84.86 242 THR A O 1
ATOM 5436 N N . ALA C 3 221 ? 99.051 121.926 121.202 1.00 78.73 243 ALA A N 1
ATOM 5437 C CA . ALA C 3 221 ? 98.914 123.214 121.859 1.00 78.73 243 ALA A CA 1
ATOM 5438 C C . ALA C 3 221 ? 98.487 123.002 123.301 1.00 78.73 243 ALA A C 1
ATOM 5439 O O . ALA C 3 221 ? 98.018 121.928 123.679 1.00 78.73 243 ALA A O 1
ATOM 5441 N N . ILE C 3 222 ? 98.657 124.047 124.103 1.00 78.00 244 ILE A N 1
ATOM 5442 C CA . ILE C 3 222 ? 98.221 124.068 125.492 1.00 78.00 244 ILE A CA 1
ATOM 5443 C C . ILE C 3 222 ? 97.184 125.168 125.626 1.00 78.00 244 ILE A C 1
ATOM 5444 O O . ILE C 3 222 ? 97.451 126.322 125.274 1.00 78.00 244 ILE A O 1
ATOM 5449 N N . ILE C 3 223 ? 96.009 124.819 126.130 1.00 80.82 245 ILE A N 1
ATOM 5450 C CA . ILE C 3 223 ? 94.940 125.788 126.328 1.00 80.82 245 ILE A CA 1
ATOM 5451 C C . ILE C 3 223 ? 95.022 126.302 127.756 1.00 80.82 245 ILE A C 1
ATOM 5452 O O . ILE C 3 223 ? 94.961 125.522 128.711 1.00 80.82 245 ILE A O 1
ATOM 5457 N N . PHE C 3 224 ? 95.161 127.614 127.904 1.00 90.59 246 PHE A N 1
ATOM 5458 C CA . PHE C 3 224 ? 95.376 128.255 129.196 1.00 90.59 246 PHE A CA 1
ATOM 5459 C C . PHE C 3 224 ? 94.192 129.168 129.470 1.00 90.59 246 PHE A C 1
ATOM 5460 O O . PHE C 3 224 ? 93.956 130.124 128.726 1.00 90.59 246 PHE A O 1
ATOM 5468 N N . VAL C 3 225 ? 93.449 128.878 130.531 1.00 103.36 247 VAL A N 1
ATOM 5469 C CA . VAL C 3 225 ? 92.265 129.644 130.900 1.00 103.36 247 VAL A CA 1
ATOM 5470 C C . VAL C 3 225 ? 92.545 130.335 132.223 1.00 103.36 247 VAL A C 1
ATOM 5471 O O . VAL C 3 225 ? 92.943 129.686 133.197 1.00 103.36 247 VAL A O 1
ATOM 5475 N N . VAL C 3 226 ? 92.338 131.648 132.262 1.00 112.61 248 VAL A N 1
ATOM 5476 C CA . VAL C 3 226 ? 92.524 132.432 133.474 1.00 112.61 248 VAL A CA 1
ATOM 5477 C C . VAL C 3 226 ? 91.236 133.181 133.768 1.00 112.61 248 VAL A C 1
ATOM 5478 O O . VAL C 3 226 ? 90.528 133.607 132.849 1.00 112.61 248 VAL A O 1
ATOM 5482 N N . ALA C 3 227 ? 90.917 133.315 135.049 1.00 132.19 249 ALA A N 1
ATOM 5483 C CA . ALA C 3 227 ? 89.764 134.090 135.480 1.00 132.19 249 ALA A CA 1
ATOM 5484 C C . ALA C 3 227 ? 90.199 135.533 135.692 1.00 132.19 249 ALA A C 1
ATOM 5485 O O . ALA C 3 227 ? 90.959 135.827 136.621 1.00 132.19 249 ALA A O 1
ATOM 5487 N N . SER C 3 228 ? 89.723 136.426 134.832 1.00 140.57 250 SER A N 1
ATOM 5488 C CA . SER C 3 228 ? 90.098 137.836 134.896 1.00 140.57 250 SER A CA 1
ATOM 5489 C C . SER C 3 228 ? 89.104 138.550 135.801 1.00 140.57 250 SER A C 1
ATOM 5490 O O . SER C 3 228 ? 88.079 139.067 135.355 1.00 140.57 250 SER A O 1
ATOM 5493 N N . SER C 3 229 ? 89.414 138.578 137.093 1.00 143.45 251 SER A N 1
ATOM 5494 C CA . SER C 3 229 ? 88.527 139.158 138.094 1.00 143.45 251 SER A CA 1
ATOM 5495 C C . SER C 3 229 ? 88.298 140.645 137.855 1.00 143.45 251 SER A C 1
ATOM 5496 O O . SER C 3 229 ? 89.019 141.279 137.088 1.00 143.45 251 SER A O 1
ATOM 5499 N N . GLN C 3 240 ? 90.866 139.163 149.179 1.00 146.44 262 GLN A N 1
ATOM 5500 C CA . GLN C 3 240 ? 91.314 137.905 148.594 1.00 146.44 262 GLN A CA 1
ATOM 5501 C C . GLN C 3 240 ? 92.740 138.026 148.065 1.00 146.44 262 GLN A C 1
ATOM 5502 O O . GLN C 3 240 ? 93.271 139.127 147.927 1.00 146.44 262 GLN A O 1
ATOM 5508 N N . THR C 3 241 ? 93.357 136.884 147.774 1.00 139.37 263 THR A N 1
ATOM 5509 C CA . THR C 3 241 ? 94.732 136.865 147.304 1.00 139.37 263 THR A CA 1
ATOM 5510 C C . THR C 3 241 ? 94.802 137.205 145.817 1.00 139.37 263 THR A C 1
ATOM 5511 O O . THR C 3 241 ? 93.814 137.122 145.083 1.00 139.37 263 THR A O 1
ATOM 5515 N N . ASN C 3 242 ? 95.996 137.592 145.378 1.00 128.59 264 ASN A N 1
ATOM 5516 C CA . ASN C 3 242 ? 96.226 137.998 143.994 1.00 128.59 264 ASN A CA 1
ATOM 5517 C C . ASN C 3 242 ? 96.242 136.762 143.106 1.00 128.59 264 ASN A C 1
ATOM 5518 O O . ASN C 3 242 ? 97.255 136.069 143.001 1.00 128.59 264 ASN A O 1
ATOM 5523 N N . ARG C 3 243 ? 95.112 136.481 142.455 1.00 127.71 265 ARG A N 1
ATOM 5524 C CA . ARG C 3 243 ? 95.037 135.314 141.584 1.00 127.71 265 ARG A CA 1
ATOM 5525 C C . ARG C 3 243 ? 95.725 135.554 140.247 1.00 127.71 265 ARG A C 1
ATOM 5526 O O . ARG C 3 243 ? 96.236 134.608 139.640 1.00 127.71 265 ARG A O 1
ATOM 5534 N N . LEU C 3 244 ? 95.734 136.796 139.763 1.00 116.92 266 LEU A N 1
ATOM 5535 C CA . LEU C 3 244 ? 96.342 137.072 138.465 1.00 116.92 266 LEU A CA 1
ATOM 5536 C C . LEU C 3 244 ? 97.841 136.815 138.484 1.00 116.92 266 LEU A C 1
ATOM 5537 O O . LEU C 3 244 ? 98.397 136.283 137.517 1.00 116.92 266 LEU A O 1
ATOM 5542 N N . GLN C 3 245 ? 98.515 137.196 139.569 1.00 111.96 267 GLN A N 1
ATOM 5543 C CA . GLN C 3 245 ? 99.963 137.041 139.619 1.00 111.96 267 GLN A CA 1
ATOM 5544 C C . GLN C 3 245 ? 100.379 135.578 139.594 1.00 111.96 267 GLN A C 1
ATOM 5545 O O . GLN C 3 245 ? 101.380 135.234 138.956 1.00 111.96 267 GLN A O 1
ATOM 5551 N N . GLU C 3 246 ? 99.642 134.704 140.279 1.00 114.18 268 GLU A N 1
ATOM 5552 C CA . GLU C 3 246 ? 99.998 133.291 140.253 1.00 114.18 268 GLU A CA 1
ATOM 5553 C C . GLU C 3 246 ? 99.762 132.697 138.871 1.00 114.18 268 GLU A C 1
ATOM 5554 O O . GLU C 3 246 ? 100.526 131.836 138.419 1.00 114.18 268 GLU A O 1
ATOM 5560 N N . ALA C 3 247 ? 98.726 133.163 138.171 1.00 104.58 269 ALA A N 1
ATOM 5561 C CA . ALA C 3 247 ? 98.523 132.738 136.791 1.00 104.58 269 ALA A CA 1
ATOM 5562 C C . ALA C 3 247 ? 99.675 133.190 135.906 1.00 104.58 269 ALA A C 1
ATOM 5563 O O . ALA C 3 247 ? 100.155 132.428 135.058 1.00 104.58 269 ALA A O 1
ATOM 5565 N N . LEU C 3 248 ? 100.133 134.429 136.091 1.00 102.65 270 LEU A N 1
ATOM 5566 C CA . LEU C 3 248 ? 101.271 134.918 135.320 1.00 102.65 270 LEU A CA 1
ATOM 5567 C C . LEU C 3 248 ? 102.521 134.100 135.607 1.00 102.65 270 LEU A C 1
ATOM 5568 O O . LEU C 3 248 ? 103.286 133.778 134.692 1.00 102.65 270 LEU A O 1
ATOM 5573 N N . ASN C 3 249 ? 102.750 133.761 136.876 1.00 101.34 271 ASN A N 1
ATOM 5574 C CA . ASN C 3 249 ? 103.917 132.961 137.227 1.00 101.34 271 ASN A CA 1
ATOM 5575 C C . ASN C 3 249 ? 103.838 131.568 136.619 1.00 101.34 271 ASN A C 1
ATOM 5576 O O . ASN C 3 249 ? 104.844 131.038 136.134 1.00 101.34 271 ASN A O 1
ATOM 5581 N N . LEU C 3 250 ? 102.653 130.956 136.642 1.00 95.03 272 LEU A N 1
ATOM 5582 C CA . LEU C 3 250 ? 102.486 129.654 136.009 1.00 95.03 272 LEU A CA 1
ATOM 5583 C C . LEU C 3 250 ? 102.755 129.732 134.514 1.00 95.03 272 LEU A C 1
ATOM 5584 O O . LEU C 3 250 ? 103.412 128.852 133.945 1.00 95.03 272 LEU A O 1
ATOM 5589 N N . PHE C 3 251 ? 102.252 130.780 133.858 1.00 93.70 273 PHE A N 1
ATOM 5590 C CA . PHE C 3 251 ? 102.520 130.951 132.435 1.00 93.70 273 PHE A CA 1
ATOM 5591 C C . PHE C 3 251 ? 104.009 131.106 132.174 1.00 93.70 273 PHE A C 1
ATOM 5592 O O . PHE C 3 251 ? 104.544 130.524 131.225 1.00 93.70 273 PHE A O 1
ATOM 5600 N N . LYS C 3 252 ? 104.692 131.893 133.003 1.00 94.63 274 LYS A N 1
ATOM 5601 C CA . LYS C 3 252 ? 106.125 132.087 132.828 1.00 94.63 274 LYS A CA 1
ATOM 5602 C C . LYS C 3 252 ? 106.879 130.776 132.986 1.00 94.63 274 LYS A C 1
ATOM 5603 O O . LYS C 3 252 ? 107.804 130.486 132.219 1.00 94.63 274 LYS A O 1
ATOM 5609 N N . SER C 3 253 ? 106.502 129.973 133.981 1.00 95.05 275 SER A N 1
ATOM 5610 C CA . SER C 3 253 ? 107.168 128.692 134.185 1.00 95.05 275 SER A CA 1
ATOM 5611 C C . SER C 3 253 ? 106.920 127.748 133.018 1.00 95.05 275 SER A C 1
ATOM 5612 O O . SER C 3 253 ? 107.830 127.035 132.584 1.00 95.05 275 SER A O 1
ATOM 5615 N N . ILE C 3 254 ? 105.692 127.722 132.501 1.00 91.64 276 ILE A N 1
ATOM 5616 C CA . ILE C 3 254 ? 105.386 126.851 131.371 1.00 91.64 276 ILE A CA 1
ATOM 5617 C C . ILE C 3 254 ? 106.165 127.281 130.136 1.00 91.64 276 ILE A C 1
ATOM 5618 O O . ILE C 3 254 ? 106.695 126.444 129.397 1.00 91.64 276 ILE A O 1
ATOM 5623 N N . TRP C 3 255 ? 106.250 128.589 129.895 1.00 93.60 277 TRP A N 1
ATOM 5624 C CA . TRP C 3 255 ? 106.880 129.091 128.680 1.00 93.60 277 TRP A CA 1
ATOM 5625 C C . TRP C 3 255 ? 108.350 128.709 128.589 1.00 93.60 277 TRP A C 1
ATOM 5626 O O . TRP C 3 255 ? 108.869 128.519 127.485 1.00 93.60 277 TRP A O 1
ATOM 5637 N N . ASN C 3 256 ? 109.038 128.598 129.720 1.00 93.47 278 ASN A N 1
ATOM 5638 C CA . ASN C 3 256 ? 110.486 128.465 129.722 1.00 93.47 278 ASN A CA 1
ATOM 5639 C C . ASN C 3 256 ? 110.967 127.068 130.082 1.00 93.47 278 ASN A C 1
ATOM 5640 O O . ASN C 3 256 ? 112.175 126.871 130.235 1.00 93.47 278 ASN A O 1
ATOM 5645 N N . ASN C 3 257 ? 110.067 126.101 130.226 1.00 94.71 279 ASN A N 1
ATOM 5646 C CA . ASN C 3 257 ? 110.478 124.763 130.624 1.00 94.71 279 ASN A CA 1
ATOM 5647 C C . ASN C 3 257 ? 111.284 124.142 129.494 1.00 94.71 279 ASN A C 1
ATOM 5648 O O . ASN C 3 257 ? 110.969 124.320 128.316 1.00 94.71 279 ASN A O 1
ATOM 5653 N N . ARG C 3 258 ? 112.324 123.397 129.864 1.00 92.73 280 ARG A N 1
ATOM 5654 C CA . ARG C 3 258 ? 113.231 122.847 128.863 1.00 92.73 280 ARG A CA 1
ATOM 5655 C C . ARG C 3 258 ? 112.557 121.803 127.981 1.00 92.73 280 ARG A C 1
ATOM 5656 O O . ARG C 3 258 ? 113.036 121.513 126.881 1.00 92.73 280 ARG A O 1
ATOM 5664 N N . TRP C 3 259 ? 111.440 121.243 128.437 1.00 87.07 281 TRP A N 1
ATOM 5665 C CA . TRP C 3 259 ? 110.730 120.212 127.696 1.00 87.07 281 TRP A CA 1
ATOM 5666 C C . TRP C 3 259 ? 109.461 120.756 127.063 1.00 87.07 281 TRP A C 1
ATOM 5667 O O . TRP C 3 259 ? 108.813 120.039 126.297 1.00 87.07 281 TRP A O 1
ATOM 5678 N N . LEU C 3 260 ? 109.089 121.997 127.359 1.00 88.75 282 LEU A N 1
ATOM 5679 C CA . LEU C 3 260 ? 107.899 122.614 126.789 1.00 88.75 282 LEU A CA 1
ATOM 5680 C C . LEU C 3 260 ? 108.253 123.867 125.997 1.00 88.75 282 LEU A C 1
ATOM 5681 O O . LEU C 3 260 ? 107.395 124.712 125.743 1.00 88.75 282 LEU A O 1
ATOM 5686 N N . ARG C 3 261 ? 109.513 123.996 125.600 1.00 97.43 283 ARG A N 1
ATOM 5687 C CA . ARG C 3 261 ? 109.974 125.153 124.849 1.00 97.43 283 ARG A CA 1
ATOM 5688 C C . ARG C 3 261 ? 109.521 125.142 123.400 1.00 97.43 283 ARG A C 1
ATOM 5689 O O . ARG C 3 261 ? 109.916 126.028 122.641 1.00 97.43 283 ARG A O 1
ATOM 5697 N N . THR C 3 262 ? 108.702 124.176 122.999 1.00 91.75 284 THR A N 1
ATOM 5698 C CA . THR C 3 262 ? 108.246 124.074 121.625 1.00 91.75 284 THR A CA 1
ATOM 5699 C C . THR C 3 262 ? 106.729 124.099 121.505 1.00 91.75 284 THR A C 1
ATOM 5700 O O . THR C 3 262 ? 106.213 124.242 120.392 1.00 91.75 284 THR A O 1
ATOM 5704 N N . ILE C 3 263 ? 106.006 124.008 122.611 1.00 85.01 285 ILE A N 1
ATOM 5705 C CA . ILE C 3 263 ? 104.553 123.936 122.588 1.00 85.01 285 ILE A CA 1
ATOM 5706 C C . ILE C 3 263 ? 103.986 125.346 122.581 1.00 85.01 285 ILE A C 1
ATOM 5707 O O . ILE C 3 263 ? 104.306 126.159 123.454 1.00 85.01 285 ILE A O 1
ATOM 5712 N N . SER C 3 264 ? 103.147 125.640 121.597 1.00 86.12 286 SER A N 1
ATOM 5713 C CA . SER C 3 264 ? 102.450 126.912 121.551 1.00 86.12 286 SER A CA 1
ATOM 5714 C C . SER C 3 264 ? 101.326 126.926 122.578 1.00 86.12 286 SER A C 1
ATOM 5715 O O . SER C 3 264 ? 100.840 125.883 123.015 1.00 86.12 286 SER A O 1
ATOM 5718 N N . VAL C 3 265 ? 100.917 128.129 122.965 1.00 83.67 287 VAL A N 1
ATOM 5719 C CA . VAL C 3 265 ? 99.916 128.322 124.005 1.00 83.67 287 VAL A CA 1
ATOM 5720 C C . VAL C 3 265 ? 98.761 129.121 123.428 1.00 83.67 287 VAL A C 1
ATOM 5721 O O . VAL C 3 265 ? 98.973 130.162 122.799 1.00 83.67 287 VAL A O 1
ATOM 5725 N N . ILE C 3 266 ? 97.545 128.635 123.642 1.00 84.27 288 ILE A N 1
ATOM 5726 C CA . ILE C 3 266 ? 96.332 129.369 123.317 1.00 84.27 288 ILE A CA 1
ATOM 5727 C C . ILE C 3 266 ? 95.781 129.926 124.618 1.00 84.27 288 ILE A C 1
ATOM 5728 O O . ILE C 3 266 ? 95.558 129.178 125.575 1.00 84.27 288 ILE A O 1
ATOM 5733 N N . LEU C 3 267 ? 95.563 131.234 124.663 1.00 95.80 289 LEU A N 1
ATOM 5734 C CA . LEU C 3 267 ? 95.219 131.931 125.895 1.00 95.80 289 LEU A CA 1
ATOM 5735 C C . LEU C 3 267 ? 93.773 132.397 125.834 1.00 95.80 289 LEU A C 1
ATOM 5736 O O . LEU C 3 267 ? 93.373 133.068 124.879 1.00 95.80 289 LEU A O 1
ATOM 5741 N N . PHE C 3 268 ? 92.998 132.047 126.855 1.00 104.34 290 PHE A N 1
ATOM 5742 C CA . PHE C 3 268 ? 91.609 132.466 126.978 1.00 104.34 290 PHE A CA 1
ATOM 5743 C C . PHE C 3 268 ? 91.464 133.313 128.232 1.00 104.34 290 PHE A C 1
ATOM 5744 O O . PHE C 3 268 ? 91.688 132.822 129.342 1.00 104.34 290 PHE A O 1
ATOM 5752 N N . LEU C 3 269 ? 91.084 134.572 128.059 1.00 116.67 291 LEU A N 1
ATOM 5753 C CA . LEU C 3 269 ? 90.824 135.471 129.179 1.00 116.67 291 LEU A CA 1
ATOM 5754 C C . LEU C 3 269 ? 89.319 135.469 129.413 1.00 116.67 291 LEU A C 1
ATOM 5755 O O . LEU C 3 269 ? 88.555 136.025 128.623 1.00 116.67 291 LEU A O 1
ATOM 5760 N N . ASN C 3 270 ? 88.896 134.836 130.500 1.00 134.17 292 ASN A N 1
ATOM 5761 C CA . ASN C 3 270 ? 87.487 134.592 130.745 1.00 134.17 292 ASN A CA 1
ATOM 5762 C C . ASN C 3 270 ? 86.930 135.613 131.737 1.00 134.17 292 ASN A C 1
ATOM 5763 O O . ASN C 3 270 ? 87.665 136.372 132.372 1.00 134.17 292 ASN A O 1
ATOM 5768 N N . LYS C 3 271 ? 85.601 135.629 131.849 1.00 142.52 293 LYS A N 1
ATOM 5769 C CA . LYS C 3 271 ? 84.877 136.448 132.821 1.00 142.52 293 LYS A CA 1
ATOM 5770 C C . LYS C 3 271 ? 85.127 137.939 132.590 1.00 142.52 293 LYS A C 1
ATOM 5771 O O . LYS C 3 271 ? 85.622 138.661 133.457 1.00 142.52 293 LYS A O 1
ATOM 5777 N N . GLN C 3 272 ? 84.766 138.393 131.391 1.00 145.29 294 GLN A N 1
ATOM 5778 C CA . GLN C 3 272 ? 84.839 139.818 131.097 1.00 145.29 294 GLN A CA 1
ATOM 5779 C C . GLN C 3 272 ? 83.706 140.588 131.758 1.00 145.29 294 GLN A C 1
ATOM 5780 O O . GLN C 3 272 ? 83.879 141.763 132.100 1.00 145.29 294 GLN A O 1
ATOM 5786 N N . ASP C 3 273 ? 82.548 139.950 131.942 1.00 157.15 295 ASP A N 1
ATOM 5787 C CA . ASP C 3 273 ? 81.451 140.603 132.648 1.00 157.15 295 ASP A CA 1
ATOM 5788 C C . ASP C 3 273 ? 81.829 140.889 134.095 1.00 157.15 295 ASP A C 1
ATOM 5789 O O . ASP C 3 273 ? 81.531 141.969 134.623 1.00 157.15 295 ASP A O 1
ATOM 5794 N N . LEU C 3 274 ? 82.481 139.926 134.751 1.00 157.49 296 LEU A N 1
ATOM 5795 C CA . LEU C 3 274 ? 82.957 140.142 136.113 1.00 157.49 296 LEU A CA 1
ATOM 5796 C C . LEU C 3 274 ? 83.925 141.312 136.169 1.00 157.49 296 LEU A C 1
ATOM 5797 O O . LEU C 3 274 ? 83.808 142.185 137.038 1.00 157.49 296 LEU A O 1
ATOM 5802 N N . LEU C 3 275 ? 84.877 141.357 135.234 1.00 156.32 297 LEU A N 1
ATOM 5803 C CA . LEU C 3 275 ? 85.833 142.456 135.204 1.00 156.32 297 LEU A CA 1
ATOM 5804 C C . LEU C 3 275 ? 85.125 143.788 135.018 1.00 156.32 297 LEU A C 1
ATOM 5805 O O . LEU C 3 275 ? 85.434 144.761 135.713 1.00 156.32 297 LEU A O 1
ATOM 5810 N N . ALA C 3 276 ? 84.176 143.850 134.083 1.00 160.59 298 ALA A N 1
ATOM 5811 C CA . ALA C 3 276 ? 83.488 145.106 133.806 1.00 160.59 298 ALA A CA 1
ATOM 5812 C C . ALA C 3 276 ? 82.717 145.588 135.026 1.00 160.59 298 ALA A C 1
ATOM 5813 O O . ALA C 3 276 ? 82.852 146.745 135.445 1.00 160.59 298 ALA A O 1
ATOM 5815 N N . GLU C 3 277 ? 81.916 144.705 135.625 1.00 164.21 299 GLU A N 1
ATOM 5816 C CA . GLU C 3 277 ? 81.100 145.120 136.760 1.00 164.21 299 GLU A CA 1
ATOM 5817 C C . GLU C 3 277 ? 81.964 145.447 137.972 1.00 164.21 299 GLU A C 1
ATOM 5818 O O . GLU C 3 277 ? 81.572 146.259 138.818 1.00 164.21 299 GLU A O 1
ATOM 5824 N N . LYS C 3 278 ? 83.141 144.826 138.081 1.00 162.21 300 LYS A N 1
ATOM 5825 C CA . LYS C 3 278 ? 84.009 145.116 139.215 1.00 162.21 300 LYS A CA 1
ATOM 5826 C C . LYS C 3 278 ? 84.744 146.438 139.025 1.00 162.21 300 LYS A C 1
ATOM 5827 O O . LYS C 3 278 ? 84.942 147.191 139.986 1.00 162.21 300 LYS A O 1
ATOM 5833 N N . VAL C 3 279 ? 85.160 146.742 137.794 1.00 163.08 301 VAL A N 1
ATOM 5834 C CA . VAL C 3 279 ? 85.996 147.920 137.589 1.00 163.08 301 VAL A CA 1
ATOM 5835 C C . VAL C 3 279 ? 85.136 149.172 137.476 1.00 163.08 301 VAL A C 1
ATOM 5836 O O . VAL C 3 279 ? 85.557 150.265 137.873 1.00 163.08 301 VAL A O 1
ATOM 5840 N N . LEU C 3 280 ? 83.919 149.039 136.939 1.00 163.60 302 LEU A N 1
ATOM 5841 C CA . LEU C 3 280 ? 83.047 150.203 136.821 1.00 163.60 302 LEU A CA 1
ATOM 5842 C C . LEU C 3 280 ? 82.647 150.745 138.187 1.00 163.60 302 LEU A C 1
ATOM 5843 O O . LEU C 3 280 ? 82.241 151.908 138.298 1.00 163.60 302 LEU A O 1
ATOM 5848 N N . ALA C 3 281 ? 82.757 149.931 139.231 1.00 161.65 303 ALA A N 1
ATOM 5849 C CA . ALA C 3 281 ? 82.472 150.383 140.587 1.00 161.65 303 ALA A CA 1
ATOM 5850 C C . ALA C 3 281 ? 83.672 151.122 141.170 1.00 161.65 303 ALA A C 1
ATOM 5851 O O . ALA C 3 281 ? 84.362 150.609 142.050 1.00 161.65 303 ALA A O 1
ATOM 5853 N N . LYS C 3 285 ? 90.248 147.401 141.496 1.00 151.84 307 LYS A N 1
ATOM 5854 C CA . LYS C 3 285 ? 91.275 147.444 142.528 1.00 151.84 307 LYS A CA 1
ATOM 5855 C C . LYS C 3 285 ? 92.621 147.000 141.971 1.00 151.84 307 LYS A C 1
ATOM 5856 O O . LYS C 3 285 ? 93.601 146.895 142.707 1.00 151.84 307 LYS A O 1
ATOM 5862 N N . ILE C 3 286 ? 92.658 146.738 140.663 1.00 150.14 308 ILE A N 1
ATOM 5863 C CA . ILE C 3 286 ? 93.869 146.206 140.046 1.00 150.14 308 ILE A CA 1
ATOM 5864 C C . ILE C 3 286 ? 94.999 147.225 140.097 1.00 150.14 308 ILE A C 1
ATOM 5865 O O . ILE C 3 286 ? 96.180 146.857 140.116 1.00 150.14 308 ILE A O 1
ATOM 5870 N N . GLU C 3 287 ? 94.664 148.517 140.106 1.00 148.79 309 GLU A N 1
ATOM 5871 C CA . GLU C 3 287 ? 95.701 149.537 140.221 1.00 148.79 309 GLU A CA 1
ATOM 5872 C C . GLU C 3 287 ? 96.491 149.386 141.515 1.00 148.79 309 GLU A C 1
ATOM 5873 O O . GLU C 3 287 ? 97.679 149.724 141.557 1.00 148.79 309 GLU A O 1
ATOM 5879 N N . ASP C 3 288 ? 95.853 148.884 142.574 1.00 144.92 310 ASP A N 1
ATOM 5880 C CA . ASP C 3 288 ? 96.593 148.534 143.781 1.00 144.92 310 ASP A CA 1
ATOM 5881 C C . ASP C 3 288 ? 97.469 147.312 143.548 1.00 144.92 310 ASP A C 1
ATOM 5882 O O . ASP C 3 288 ? 98.646 147.303 143.923 1.00 144.92 310 ASP A O 1
ATOM 5887 N N . TYR C 3 289 ? 96.912 146.271 142.927 1.00 138.28 311 TYR A N 1
ATOM 5888 C CA . TYR C 3 289 ? 97.694 145.075 142.643 1.00 138.28 311 TYR A CA 1
ATOM 5889 C C . TYR C 3 289 ? 98.716 145.317 141.543 1.00 138.28 311 TYR A C 1
ATOM 5890 O O . TYR C 3 289 ? 99.654 144.529 141.388 1.00 138.28 311 TYR A O 1
ATOM 5899 N N . PHE C 3 290 ? 98.551 146.383 140.766 1.00 136.02 312 PHE A N 1
ATOM 5900 C CA . PHE C 3 290 ? 99.472 146.713 139.680 1.00 136.02 312 PHE A CA 1
ATOM 5901 C C . PHE C 3 290 ? 99.693 148.217 139.650 1.00 136.02 312 PHE A C 1
ATOM 5902 O O . PHE C 3 290 ? 98.895 148.952 139.041 1.00 136.02 312 PHE A O 1
ATOM 5910 N N . PRO C 3 291 ? 100.745 148.723 140.293 1.00 138.32 313 PRO A N 1
ATOM 5911 C CA . PRO C 3 291 ? 100.970 150.177 140.296 1.00 138.32 313 PRO A CA 1
ATOM 5912 C C . PRO C 3 291 ? 101.192 150.764 138.915 1.00 138.32 313 PRO A C 1
ATOM 5913 O O . PRO C 3 291 ? 100.816 151.918 138.677 1.00 138.32 313 PRO A O 1
ATOM 5917 N N . GLU C 3 292 ? 101.792 150.011 137.996 1.00 141.14 314 GLU A N 1
ATOM 5918 C CA . GLU C 3 292 ? 102.096 150.505 136.659 1.00 141.14 314 GLU A CA 1
ATOM 5919 C C . GLU C 3 292 ? 100.867 150.608 135.768 1.00 141.14 314 GLU A C 1
ATOM 5920 O O . GLU C 3 292 ? 101.006 150.906 134.577 1.00 141.14 314 GLU A O 1
ATOM 5926 N N . PHE C 3 293 ? 99.674 150.369 136.311 1.00 142.60 315 PHE A N 1
ATOM 5927 C CA . PHE C 3 293 ? 98.460 150.431 135.510 1.00 142.60 315 PHE A CA 1
ATOM 5928 C C . PHE C 3 293 ? 98.055 151.862 135.189 1.00 142.60 315 PHE A C 1
ATOM 5929 O O . PHE C 3 293 ? 97.433 152.106 134.149 1.00 142.60 315 PHE A O 1
ATOM 5937 N N . ALA C 3 294 ? 98.394 152.813 136.062 1.00 144.19 316 ALA A N 1
ATOM 5938 C CA . ALA C 3 294 ? 97.962 154.194 135.867 1.00 144.19 316 ALA A CA 1
ATOM 5939 C C . ALA C 3 294 ? 98.532 154.783 134.584 1.00 144.19 316 ALA A C 1
ATOM 5940 O O . ALA C 3 294 ? 97.827 155.482 133.847 1.00 144.19 316 ALA A O 1
ATOM 5942 N N . ARG C 3 295 ? 99.800 154.511 134.297 1.00 147.93 317 ARG A N 1
ATOM 5943 C CA . ARG C 3 295 ? 100.465 155.064 133.117 1.00 147.93 317 ARG A CA 1
ATOM 5944 C C . ARG C 3 295 ? 100.318 154.155 131.898 1.00 147.93 317 ARG A C 1
ATOM 5945 O O . ARG C 3 295 ? 101.274 153.858 131.183 1.00 147.93 317 ARG A O 1
ATOM 5953 N N . TYR C 3 296 ? 99.086 153.738 131.627 1.00 142.57 318 TYR A N 1
ATOM 5954 C CA . TYR C 3 296 ? 98.787 152.844 130.519 1.00 142.57 318 TYR A CA 1
ATOM 5955 C C . TYR C 3 296 ? 97.796 153.502 129.572 1.00 142.57 318 TYR A C 1
ATOM 5956 O O . TYR C 3 296 ? 96.838 154.146 130.008 1.00 142.57 318 TYR A O 1
ATOM 5965 N N . THR C 3 297 ? 98.031 153.333 128.275 1.00 149.33 319 THR A N 1
ATOM 5966 C CA . THR C 3 297 ? 97.173 153.884 127.237 1.00 149.33 319 THR A CA 1
ATOM 5967 C C . THR C 3 297 ? 96.628 152.751 126.380 1.00 149.33 319 THR A C 1
ATOM 5968 O O . THR C 3 297 ? 97.370 151.842 125.995 1.00 149.33 319 THR A O 1
ATOM 5972 N N . THR C 3 298 ? 95.333 152.809 126.092 1.00 150.24 320 THR A N 1
ATOM 5973 C CA . THR C 3 298 ? 94.706 151.783 125.274 1.00 150.24 320 THR A CA 1
ATOM 5974 C C . THR C 3 298 ? 95.385 151.735 123.908 1.00 150.24 320 THR A C 1
ATOM 5975 O O . THR C 3 298 ? 95.618 152.789 123.302 1.00 150.24 320 THR A O 1
ATOM 5979 N N . PRO C 3 299 ? 95.735 150.552 123.405 1.00 156.11 321 PRO A N 1
ATOM 5980 C CA . PRO C 3 299 ? 96.451 150.478 122.127 1.00 156.11 321 PRO A CA 1
ATOM 5981 C C . PRO C 3 299 ? 95.633 151.070 120.990 1.00 156.11 321 PRO A C 1
ATOM 5982 O O . PRO C 3 299 ? 94.401 151.048 121.000 1.00 156.11 321 PRO A O 1
ATOM 5986 N N . GLU C 3 300 ? 96.346 151.622 120.007 1.00 165.65 322 GLU A N 1
ATOM 5987 C CA . GLU C 3 300 ? 95.685 152.236 118.861 1.00 165.65 322 GLU A CA 1
ATOM 5988 C C . GLU C 3 300 ? 94.891 151.220 118.049 1.00 165.65 322 GLU A C 1
ATOM 5989 O O . GLU C 3 300 ? 93.784 151.527 117.592 1.00 165.65 322 GLU A O 1
ATOM 5991 N N . ASP C 3 301 ? 95.422 150.013 117.867 1.00 165.38 323 ASP A N 1
ATOM 5992 C CA . ASP C 3 301 ? 94.755 148.977 117.092 1.00 165.38 323 ASP A CA 1
ATOM 5993 C C . ASP C 3 301 ? 93.698 148.229 117.893 1.00 165.38 323 ASP A C 1
ATOM 5994 O O . ASP C 3 301 ? 93.219 147.185 117.439 1.00 165.38 323 ASP A O 1
ATOM 5999 N N . ALA C 3 302 ? 93.332 148.728 119.069 1.00 161.62 324 ALA A N 1
ATOM 6000 C CA . ALA C 3 302 ? 92.307 148.075 119.868 1.00 161.62 324 ALA A CA 1
ATOM 6001 C C . ALA C 3 302 ? 90.962 148.134 119.159 1.00 161.62 324 ALA A C 1
ATOM 6002 O O . ALA C 3 302 ? 90.619 149.134 118.523 1.00 161.62 324 ALA A O 1
ATOM 6004 N N . THR C 3 303 ? 90.200 147.055 119.272 1.00 164.08 325 THR A N 1
ATOM 6005 C CA . THR C 3 303 ? 88.877 146.969 118.660 1.00 164.08 325 THR A CA 1
ATOM 6006 C C . THR C 3 303 ? 87.829 146.911 119.758 1.00 164.08 325 THR A C 1
ATOM 6007 O O . THR C 3 303 ? 87.508 145.811 120.246 1.00 164.08 325 THR A O 1
ATOM 6011 N N . PRO C 3 304 ? 87.277 148.041 120.180 1.00 170.76 326 PRO A N 1
ATOM 6012 C CA . PRO C 3 304 ? 86.257 148.026 121.231 1.00 170.76 326 PRO A CA 1
ATOM 6013 C C . PRO C 3 304 ? 84.938 147.465 120.717 1.00 170.76 326 PRO A C 1
ATOM 6014 O O . PRO C 3 304 ? 84.659 147.433 119.519 1.00 170.76 326 PRO A O 1
ATOM 6018 N N . GLU C 3 305 ? 84.125 147.018 121.662 1.00 174.62 327 GLU A N 1
ATOM 6019 C CA . GLU C 3 305 ? 82.804 146.482 121.400 1.00 174.62 327 GLU A CA 1
ATOM 6020 C C . GLU C 3 305 ? 81.746 147.503 121.808 1.00 174.62 327 GLU A C 1
ATOM 6021 O O . GLU C 3 305 ? 81.876 148.148 122.852 1.00 174.62 327 GLU A O 1
ATOM 6027 N N . PRO C 3 306 ? 80.705 147.699 120.997 1.00 175.69 328 PRO A N 1
ATOM 6028 C CA . PRO C 3 306 ? 79.706 148.726 121.322 1.00 175.69 328 PRO A CA 1
ATOM 6029 C C . PRO C 3 306 ? 79.032 148.456 122.659 1.00 175.69 328 PRO A C 1
ATOM 6030 O O . PRO C 3 306 ? 78.740 147.313 123.013 1.00 175.69 328 PRO A O 1
ATOM 6034 N N . GLY C 3 307 ? 78.776 149.531 123.400 1.00 175.08 329 GLY A N 1
ATOM 6035 C CA . GLY C 3 307 ? 78.231 149.400 124.734 1.00 175.08 329 GLY A CA 1
ATOM 6036 C C . GLY C 3 307 ? 79.221 148.951 125.781 1.00 175.08 329 GLY A C 1
ATOM 6037 O O . GLY C 3 307 ? 78.810 148.462 126.838 1.00 175.08 329 GLY A O 1
ATOM 6038 N N . GLU C 3 308 ? 80.519 149.100 125.523 1.00 170.11 330 GLU A N 1
ATOM 6039 C CA . GLU C 3 308 ? 81.562 148.728 126.468 1.00 170.11 330 GLU A CA 1
ATOM 6040 C C . GLU C 3 308 ? 82.333 149.977 126.862 1.00 170.11 330 GLU A C 1
ATOM 6041 O O . GLU C 3 308 ? 82.809 150.715 125.994 1.00 170.11 330 GLU A O 1
ATOM 6047 N N . ASP C 3 309 ? 82.451 150.210 128.166 1.00 164.74 331 ASP A N 1
ATOM 6048 C CA . ASP C 3 309 ? 83.135 151.389 128.668 1.00 164.74 331 ASP A CA 1
ATOM 6049 C C . ASP C 3 309 ? 84.633 151.309 128.378 1.00 164.74 331 ASP A C 1
ATOM 6050 O O . ASP C 3 309 ? 85.225 150.227 128.427 1.00 164.74 331 ASP A O 1
ATOM 6055 N N . PRO C 3 310 ? 85.265 152.443 128.064 1.00 159.22 332 PRO A N 1
ATOM 6056 C CA . PRO C 3 310 ? 86.717 152.430 127.820 1.00 159.22 332 PRO A CA 1
ATOM 6057 C C . PRO C 3 310 ? 87.527 151.942 129.006 1.00 159.22 332 PRO A C 1
ATOM 6058 O O . PRO C 3 310 ? 88.636 151.429 128.814 1.00 159.22 332 PRO A O 1
ATOM 6062 N N . ARG C 3 311 ? 87.008 152.089 130.225 1.00 155.32 333 ARG A N 1
ATOM 6063 C CA . ARG C 3 311 ? 87.700 151.585 131.405 1.00 155.32 333 ARG A CA 1
ATOM 6064 C C . ARG C 3 311 ? 87.916 150.079 131.286 1.00 155.32 333 ARG A C 1
ATOM 6065 O O . ARG C 3 311 ? 89.026 149.565 131.493 1.00 155.32 333 ARG A O 1
ATOM 6073 N N . VAL C 3 312 ? 86.852 149.360 130.917 1.00 152.90 334 VAL A N 1
ATOM 6074 C CA . VAL C 3 312 ? 86.897 147.905 130.835 1.00 152.90 334 VAL A CA 1
ATOM 6075 C C . VAL C 3 312 ? 87.846 147.451 129.736 1.00 152.90 334 VAL A C 1
ATOM 6076 O O . VAL C 3 312 ? 88.654 146.538 129.940 1.00 152.90 334 VAL A O 1
ATOM 6080 N N . THR C 3 313 ? 87.754 148.056 128.550 1.00 149.19 335 THR A N 1
ATOM 6081 C CA . THR C 3 313 ? 88.646 147.649 127.471 1.00 149.19 335 THR A CA 1
ATOM 6082 C C . THR C 3 313 ? 90.095 147.987 127.793 1.00 149.19 335 THR A C 1
ATOM 6083 O O . THR C 3 313 ? 91.004 147.232 127.422 1.00 149.19 335 THR A O 1
ATOM 6087 N N . ARG C 3 314 ? 90.332 149.093 128.501 1.00 145.89 336 ARG A N 1
ATOM 6088 C CA . ARG C 3 314 ? 91.687 149.404 128.931 1.00 145.89 336 ARG A CA 1
ATOM 6089 C C . ARG C 3 314 ? 92.218 148.323 129.860 1.00 145.89 336 ARG A C 1
ATOM 6090 O O . ARG C 3 314 ? 93.359 147.873 129.711 1.00 145.89 336 ARG A O 1
ATOM 6098 N N . ALA C 3 315 ? 91.391 147.870 130.804 1.00 139.68 337 ALA A N 1
ATOM 6099 C CA . ALA C 3 315 ? 91.814 146.789 131.692 1.00 139.68 337 ALA A CA 1
ATOM 6100 C C . ALA C 3 315 ? 92.092 145.507 130.911 1.00 139.68 337 ALA A C 1
ATOM 6101 O O . ALA C 3 315 ? 93.089 144.812 131.160 1.00 139.68 337 ALA A O 1
ATOM 6103 N N . LYS C 3 316 ? 91.210 145.175 129.966 1.00 136.48 338 LYS A N 1
ATOM 6104 C CA . LYS C 3 316 ? 91.373 143.956 129.180 1.00 136.48 338 LYS A CA 1
ATOM 6105 C C . LYS C 3 316 ? 92.694 143.961 128.428 1.00 136.48 338 LYS A C 1
ATOM 6106 O O . LYS C 3 316 ? 93.480 143.007 128.513 1.00 136.48 338 LYS A O 1
ATOM 6112 N N . TYR C 3 317 ? 92.956 145.029 127.677 1.00 135.63 339 TYR A N 1
ATOM 6113 C CA . TYR C 3 317 ? 94.195 145.067 126.913 1.00 135.63 339 TYR A CA 1
ATOM 6114 C C . TYR C 3 317 ? 95.412 145.228 127.811 1.00 135.63 339 TYR A C 1
ATOM 6115 O O . TYR C 3 317 ? 96.503 144.789 127.439 1.00 135.63 339 TYR A O 1
ATOM 6124 N N . PHE C 3 318 ? 95.250 145.795 129.008 1.00 130.75 340 PHE A N 1
ATOM 6125 C CA . PHE C 3 318 ? 96.361 145.802 129.952 1.00 130.75 340 PHE A CA 1
ATOM 6126 C C . PHE C 3 318 ? 96.745 144.387 130.353 1.00 130.75 340 PHE A C 1
ATOM 6127 O O . PHE C 3 318 ? 97.929 144.035 130.363 1.00 130.75 340 PHE A O 1
ATOM 6135 N N . ILE C 3 319 ? 95.754 143.556 130.680 1.00 123.61 341 ILE A N 1
ATOM 6136 C CA . ILE C 3 319 ? 96.048 142.174 131.052 1.00 123.61 341 ILE A CA 1
ATOM 6137 C C . ILE C 3 319 ? 96.640 141.412 129.869 1.00 123.61 341 ILE A C 1
ATOM 6138 O O . ILE C 3 319 ? 97.593 140.629 130.020 1.00 123.61 341 ILE A O 1
ATOM 6143 N N . ARG C 3 320 ? 96.083 141.625 128.676 1.00 121.24 342 ARG A N 1
ATOM 6144 C CA . ARG C 3 320 ? 96.608 140.948 127.496 1.00 121.24 342 ARG A CA 1
ATOM 6145 C C . ARG C 3 320 ? 98.061 141.329 127.246 1.00 121.24 342 ARG A C 1
ATOM 6146 O O . ARG C 3 320 ? 98.891 140.468 126.935 1.00 121.24 342 ARG A O 1
ATOM 6154 N N . ASP C 3 321 ? 98.391 142.615 127.386 1.00 125.45 343 ASP A N 1
ATOM 6155 C CA . ASP C 3 321 ? 99.777 143.040 127.242 1.00 125.45 343 ASP A CA 1
ATOM 6156 C C . ASP C 3 321 ? 100.655 142.471 128.345 1.00 125.45 343 ASP A C 1
ATOM 6157 O O . ASP C 3 321 ? 101.828 142.168 128.104 1.00 125.45 343 ASP A O 1
ATOM 6162 N N . GLU C 3 322 ? 100.114 142.326 129.556 1.00 119.03 344 GLU A N 1
ATOM 6163 C CA . GLU C 3 322 ? 100.878 141.708 130.634 1.00 119.03 344 GLU A CA 1
ATOM 6164 C C . GLU C 3 322 ? 101.302 140.299 130.257 1.00 119.03 344 GLU A C 1
ATOM 6165 O O . GLU C 3 322 ? 102.451 139.905 130.481 1.00 119.03 344 GLU A O 1
ATOM 6171 N N . PHE C 3 323 ? 100.383 139.523 129.684 1.00 107.26 345 PHE A N 1
ATOM 6172 C CA . PHE C 3 323 ? 100.748 138.177 129.248 1.00 107.26 345 PHE A CA 1
ATOM 6173 C C . PHE C 3 323 ? 101.703 138.211 128.059 1.00 107.26 345 PHE A C 1
ATOM 6174 O O . PHE C 3 323 ? 102.684 137.455 128.015 1.00 107.26 345 PHE A O 1
ATOM 6182 N N . LEU C 3 324 ? 101.441 139.084 127.086 1.00 111.13 346 LEU A N 1
ATOM 6183 C CA . LEU C 3 324 ? 102.268 139.128 125.887 1.00 111.13 346 LEU A CA 1
ATOM 6184 C C . LEU C 3 324 ? 103.688 139.598 126.166 1.00 111.13 346 LEU A C 1
ATOM 6185 O O . LEU C 3 324 ? 104.594 139.268 125.395 1.00 111.13 346 LEU A O 1
ATOM 6190 N N . ARG C 3 325 ? 103.905 140.366 127.235 1.00 114.51 347 ARG A N 1
ATOM 6191 C CA . ARG C 3 325 ? 105.254 140.830 127.540 1.00 114.51 347 ARG A CA 1
ATOM 6192 C C . ARG C 3 325 ? 106.180 139.662 127.842 1.00 114.51 347 ARG A C 1
ATOM 6193 O O . ARG C 3 325 ? 107.313 139.609 127.352 1.00 114.51 347 ARG A O 1
ATOM 6201 N N . ILE C 3 326 ? 105.716 138.711 128.653 1.00 106.14 348 ILE A N 1
ATOM 6202 C CA . ILE C 3 326 ? 106.524 137.530 128.921 1.00 106.14 348 ILE A CA 1
ATOM 6203 C C . ILE C 3 326 ? 106.370 136.485 127.830 1.00 106.14 348 ILE A C 1
ATOM 6204 O O . ILE C 3 326 ? 107.190 135.565 127.747 1.00 106.14 348 ILE A O 1
ATOM 6209 N N . SER C 3 327 ? 105.338 136.596 126.991 1.00 105.64 349 SER A N 1
ATOM 6210 C CA . SER C 3 327 ? 105.230 135.686 125.856 1.00 105.64 349 SER A CA 1
ATOM 6211 C C . SER C 3 327 ? 106.368 135.894 124.865 1.00 105.64 349 SER A C 1
ATOM 6212 O O . SER C 3 327 ? 106.946 134.924 124.363 1.00 105.64 349 SER A O 1
ATOM 6215 N N . THR C 3 328 ? 106.706 137.147 124.571 1.00 109.67 350 THR A N 1
ATOM 6216 C CA . THR C 3 328 ? 107.685 137.473 123.542 1.00 109.67 350 THR A CA 1
ATOM 6217 C C . THR C 3 328 ? 109.081 137.727 124.090 1.00 109.67 350 THR A C 1
ATOM 6218 O O . THR C 3 328 ? 109.971 138.099 123.321 1.00 109.67 350 THR A O 1
ATOM 6222 N N . ALA C 3 329 ? 109.297 137.547 125.392 1.00 112.07 351 ALA A N 1
ATOM 6223 C CA . ALA C 3 329 ? 110.612 137.824 125.957 1.00 112.07 351 ALA A CA 1
ATOM 6224 C C . ALA C 3 329 ? 111.658 136.827 125.478 1.00 112.07 351 ALA A C 1
ATOM 6225 O O . ALA C 3 329 ? 112.834 137.184 125.346 1.00 112.07 351 ALA A O 1
ATOM 6227 N N . SER C 3 330 ? 111.261 135.580 125.219 1.00 114.22 352 SER A N 1
ATOM 6228 C CA . SER C 3 330 ? 112.204 134.554 124.791 1.00 114.22 352 SER A CA 1
ATOM 6229 C C . SER C 3 330 ? 111.609 133.656 123.714 1.00 114.22 352 SER A C 1
ATOM 6230 O O . SER C 3 330 ? 111.959 132.474 123.629 1.00 114.22 352 SER A O 1
ATOM 6233 N N . GLY C 3 331 ? 110.714 134.193 122.889 1.00 118.13 353 GLY A N 1
ATOM 6234 C CA . GLY C 3 331 ? 110.018 133.395 121.897 1.00 118.13 353 GLY A CA 1
ATOM 6235 C C . GLY C 3 331 ? 110.923 132.712 120.893 1.00 118.13 353 GLY A C 1
ATOM 6236 O O . GLY C 3 331 ? 110.789 131.509 120.651 1.00 118.13 353 GLY A O 1
ATOM 6237 N N . ASP C 3 332 ? 111.844 133.467 120.299 1.00 125.02 354 ASP A N 1
ATOM 6238 C CA . ASP C 3 332 ? 112.871 132.989 119.378 1.00 125.02 354 ASP A CA 1
ATOM 6239 C C . ASP C 3 332 ? 112.232 132.398 118.120 1.00 125.02 354 ASP A C 1
ATOM 6240 O O . ASP C 3 332 ? 112.910 131.696 117.365 1.00 125.02 354 ASP A O 1
ATOM 6245 N N . GLY C 3 333 ? 110.954 132.667 117.856 1.00 113.51 355 GLY A N 1
ATOM 6246 C CA . GLY C 3 333 ? 110.258 132.042 116.752 1.00 113.51 355 GLY A CA 1
ATOM 6247 C C . GLY C 3 333 ? 110.021 130.560 116.916 1.00 113.51 355 GLY A C 1
ATOM 6248 O O . GLY C 3 333 ? 109.395 129.946 116.044 1.00 113.51 355 GLY A O 1
ATOM 6249 N N . ARG C 3 334 ? 110.500 129.967 118.008 1.00 109.04 356 ARG A N 1
ATOM 6250 C CA . ARG C 3 334 ? 110.307 128.544 118.255 1.00 109.04 356 ARG A CA 1
ATOM 6251 C C . ARG C 3 334 ? 108.842 128.218 118.517 1.00 109.04 356 ARG A C 1
ATOM 6252 O O . ARG C 3 334 ? 108.351 127.162 118.103 1.00 109.04 356 ARG A O 1
ATOM 6260 N N . HIS C 3 335 ? 108.125 129.113 119.194 1.00 98.78 357 HIS A N 1
ATOM 6261 C CA . HIS C 3 335 ? 106.716 128.918 119.502 1.00 98.78 357 HIS A CA 1
ATOM 6262 C C . HIS C 3 335 ? 106.078 130.265 119.803 1.00 98.78 357 HIS A C 1
ATOM 6263 O O . HIS C 3 335 ? 106.778 131.231 120.114 1.00 98.78 357 HIS A O 1
ATOM 6270 N N . TYR C 3 336 ? 104.752 130.328 119.705 1.00 101.24 358 TYR A N 1
ATOM 6271 C CA . TYR C 3 336 ? 104.026 131.582 119.817 1.00 101.24 358 TYR A CA 1
ATOM 6272 C C . TYR C 3 336 ? 102.840 131.432 120.759 1.00 101.24 358 TYR A C 1
ATOM 6273 O O . TYR C 3 336 ? 102.509 130.332 121.204 1.00 101.24 358 TYR A O 1
ATOM 6282 N N . CYS C 3 337 ? 102.199 132.559 121.055 1.00 97.70 359 CYS A N 1
ATOM 6283 C CA . CYS C 3 337 ? 101.037 132.610 121.934 1.00 97.70 359 CYS A CA 1
ATOM 6284 C C . CYS C 3 337 ? 99.888 133.312 121.225 1.00 97.70 359 CYS A C 1
ATOM 6285 O O . CYS C 3 337 ? 100.080 134.376 120.631 1.00 97.70 359 CYS A O 1
ATOM 6288 N N . TYR C 3 338 ? 98.696 132.721 121.295 1.00 96.50 360 TYR A N 1
ATOM 6289 C CA . TYR C 3 338 ? 97.512 133.274 120.645 1.00 96.50 360 TYR A CA 1
ATOM 6290 C C . TYR C 3 338 ? 96.492 133.683 121.696 1.00 96.50 360 TYR A C 1
ATOM 6291 O O . TYR C 3 338 ? 95.814 132.818 122.270 1.00 96.50 360 TYR A O 1
ATOM 6300 N N . PRO C 3 339 ? 96.335 134.970 121.985 1.00 97.05 361 PRO A N 1
ATOM 6301 C CA . PRO C 3 339 ? 95.354 135.396 122.984 1.00 97.05 361 PRO A CA 1
ATOM 6302 C C . PRO C 3 339 ? 93.970 135.609 122.395 1.00 97.05 361 PRO A C 1
ATOM 6303 O O . PRO C 3 339 ? 93.802 135.951 121.224 1.00 97.05 361 PRO A O 1
ATOM 6307 N N . HIS C 3 340 ? 92.964 135.400 123.241 1.00 102.55 362 HIS A N 1
ATOM 6308 C CA . HIS C 3 340 ? 91.576 135.584 122.845 1.00 102.55 362 HIS A CA 1
ATOM 6309 C C . HIS C 3 340 ? 90.780 136.101 124.031 1.00 102.55 362 HIS A C 1
ATOM 6310 O O . HIS C 3 340 ? 91.170 135.932 125.188 1.00 102.55 362 HIS A O 1
ATOM 6317 N N . PHE C 3 341 ? 89.653 136.735 123.729 1.00 118.84 363 PHE A N 1
ATOM 6318 C CA . PHE C 3 341 ? 88.701 137.179 124.734 1.00 118.84 363 PHE A CA 1
ATOM 6319 C C . PHE C 3 341 ? 87.427 136.359 124.620 1.00 118.84 363 PHE A C 1
ATOM 6320 O O . PHE C 3 341 ? 86.826 136.278 123.545 1.00 118.84 363 PHE A O 1
ATOM 6328 N N . THR C 3 342 ? 87.011 135.760 125.730 1.00 132.86 364 THR A N 1
ATOM 6329 C CA . THR C 3 342 ? 85.788 134.978 125.774 1.00 132.86 364 THR A CA 1
ATOM 6330 C C . THR C 3 342 ? 84.946 135.432 126.955 1.00 132.86 364 THR A C 1
ATOM 6331 O O . THR C 3 342 ? 85.407 136.166 127.832 1.00 132.86 364 THR A O 1
ATOM 6335 N N . CYS C 3 343 ? 83.695 134.984 126.973 1.00 148.50 365 CYS A N 1
ATOM 6336 C CA . CYS C 3 343 ? 82.766 135.341 128.033 1.00 148.50 365 CYS A CA 1
ATOM 6337 C C . CYS C 3 343 ? 82.041 134.083 128.488 1.00 148.50 365 CYS A C 1
ATOM 6338 O O . CYS C 3 343 ? 82.313 132.978 128.011 1.00 148.50 365 CYS A O 1
ATOM 6341 N N . ALA C 3 344 ? 81.114 134.259 129.432 1.00 152.06 366 ALA A N 1
ATOM 6342 C CA . ALA C 3 344 ? 80.313 133.132 129.898 1.00 152.06 366 ALA A CA 1
ATOM 6343 C C . ALA C 3 344 ? 79.458 132.564 128.773 1.00 152.06 366 ALA A C 1
ATOM 6344 O O . ALA C 3 344 ? 79.331 131.342 128.634 1.00 152.06 366 ALA A O 1
ATOM 6346 N N . VAL C 3 345 ? 78.865 133.433 127.962 1.00 150.90 367 VAL A N 1
ATOM 6347 C CA . VAL C 3 345 ? 78.078 133.015 126.804 1.00 150.90 367 VAL A CA 1
ATOM 6348 C C . VAL C 3 345 ? 78.955 133.230 125.573 1.00 150.90 367 VAL A C 1
ATOM 6349 O O . VAL C 3 345 ? 79.275 134.354 125.179 1.00 150.90 367 VAL A O 1
ATOM 6353 N N . ASP C 3 346 ? 79.390 132.121 124.982 1.00 141.73 368 ASP A N 1
ATOM 6354 C CA . ASP C 3 346 ? 80.241 132.159 123.796 1.00 141.73 368 ASP A CA 1
ATOM 6355 C C . ASP C 3 346 ? 80.237 130.767 123.189 1.00 141.73 368 ASP A C 1
ATOM 6356 O O . ASP C 3 346 ? 80.518 129.790 123.889 1.00 141.73 368 ASP A O 1
ATOM 6361 N N . THR C 3 347 ? 79.918 130.670 121.898 1.00 136.37 369 THR A N 1
ATOM 6362 C CA . THR C 3 347 ? 79.724 129.375 121.259 1.00 136.37 369 THR A CA 1
ATOM 6363 C C . THR C 3 347 ? 80.760 129.066 120.186 1.00 136.37 369 THR A C 1
ATOM 6364 O O . THR C 3 347 ? 80.775 127.945 119.666 1.00 136.37 369 THR A O 1
ATOM 6368 N N . GLU C 3 348 ? 81.627 130.017 119.840 1.00 131.26 370 GLU A N 1
ATOM 6369 C CA . GLU C 3 348 ? 82.559 129.844 118.735 1.00 131.26 370 GLU A CA 1
ATOM 6370 C C . GLU C 3 348 ? 84.011 129.765 119.192 1.00 131.26 370 GLU A C 1
ATOM 6371 O O . GLU C 3 348 ? 84.921 129.982 118.386 1.00 131.26 370 GLU A O 1
ATOM 6377 N N . ASN C 3 349 ? 84.250 129.463 120.470 1.00 124.03 371 ASN A N 1
ATOM 6378 C CA . ASN C 3 349 ? 85.621 129.248 120.921 1.00 124.03 371 ASN A CA 1
ATOM 6379 C C . ASN C 3 349 ? 86.265 128.079 120.193 1.00 124.03 371 ASN A C 1
ATOM 6380 O O . ASN C 3 349 ? 87.479 128.087 119.949 1.00 124.03 371 ASN A O 1
ATOM 6385 N N . ILE C 3 350 ? 85.467 127.075 119.834 1.00 116.45 372 ILE A N 1
ATOM 6386 C CA . ILE C 3 350 ? 85.992 125.911 119.131 1.00 116.45 372 ILE A CA 1
ATOM 6387 C C . ILE C 3 350 ? 86.560 126.317 117.777 1.00 116.45 372 ILE A C 1
ATOM 6388 O O . ILE C 3 350 ? 87.616 125.827 117.357 1.00 116.45 372 ILE A O 1
ATOM 6393 N N . ARG C 3 351 ? 85.870 127.215 117.073 1.00 113.90 373 ARG A N 1
ATOM 6394 C CA . ARG C 3 351 ? 86.376 127.695 115.793 1.00 113.90 373 ARG A CA 1
ATOM 6395 C C . ARG C 3 351 ? 87.715 128.402 115.964 1.00 113.90 373 ARG A C 1
ATOM 6396 O O . ARG C 3 351 ? 88.625 128.239 115.142 1.00 113.90 373 ARG A O 1
ATOM 6404 N N . ARG C 3 352 ? 87.849 129.197 117.027 1.00 113.00 374 ARG A N 1
ATOM 6405 C CA . ARG C 3 352 ? 89.108 129.884 117.292 1.00 113.00 374 ARG A CA 1
ATOM 6406 C C . ARG C 3 352 ? 90.228 128.888 117.557 1.00 113.00 374 ARG A C 1
ATOM 6407 O O . ARG C 3 352 ? 91.352 129.047 117.062 1.00 113.00 374 ARG A O 1
ATOM 6415 N N . VAL C 3 353 ? 89.936 127.849 118.341 1.00 105.44 375 VAL A N 1
ATOM 6416 C CA . VAL C 3 353 ? 90.933 126.816 118.602 1.00 105.44 375 VAL A CA 1
ATOM 6417 C C . VAL C 3 353 ? 91.340 126.135 117.303 1.00 105.44 375 VAL A C 1
ATOM 6418 O O . VAL C 3 353 ? 92.523 125.851 117.074 1.00 105.44 375 VAL A O 1
ATOM 6422 N N . PHE C 3 354 ? 90.367 125.864 116.433 1.00 107.62 376 PHE A N 1
ATOM 6423 C CA . PHE C 3 354 ? 90.667 125.225 115.157 1.00 107.62 376 PHE A CA 1
ATOM 6424 C C . PHE C 3 354 ? 91.574 126.099 114.301 1.00 107.62 376 PHE A C 1
ATOM 6425 O O . PHE C 3 354 ? 92.549 125.612 113.717 1.00 107.62 376 PHE A O 1
ATOM 6433 N N . ASN C 3 355 ? 91.277 127.397 114.225 1.00 105.69 377 ASN A N 1
ATOM 6434 C CA . ASN C 3 355 ? 92.110 128.298 113.432 1.00 105.69 377 ASN A CA 1
ATOM 6435 C C . ASN C 3 355 ? 93.528 128.373 113.984 1.00 105.69 377 ASN A C 1
ATOM 6436 O O . ASN C 3 355 ? 94.506 128.364 113.221 1.00 105.69 377 ASN A O 1
ATOM 6441 N N . ASP C 3 356 ? 93.663 128.451 115.308 1.00 104.22 378 ASP A N 1
ATOM 6442 C CA . ASP C 3 356 ? 94.994 128.543 115.895 1.00 104.22 378 ASP A CA 1
ATOM 6443 C C . ASP C 3 356 ? 95.786 127.261 115.673 1.00 104.22 378 ASP A C 1
ATOM 6444 O O . ASP C 3 356 ? 96.991 127.308 115.394 1.00 104.22 378 ASP A O 1
ATOM 6449 N N . CYS C 3 357 ? 95.127 126.107 115.780 1.00 103.49 379 CYS A N 1
ATOM 6450 C CA . CYS C 3 357 ? 95.804 124.852 115.479 1.00 103.49 379 CYS A CA 1
ATOM 6451 C C . CYS C 3 357 ? 96.221 124.797 114.017 1.00 103.49 379 CYS A C 1
ATOM 6452 O O . CYS C 3 357 ? 97.286 124.267 113.686 1.00 103.49 379 CYS A O 1
ATOM 6455 N N . ARG C 3 358 ? 95.394 125.347 113.127 1.00 102.68 380 ARG A N 1
ATOM 6456 C CA . ARG C 3 358 ? 95.758 125.410 111.716 1.00 102.68 380 ARG A CA 1
ATOM 6457 C C . ARG C 3 358 ? 97.024 126.231 111.512 1.00 102.68 380 ARG A C 1
ATOM 6458 O O . ARG C 3 358 ? 97.917 125.837 110.751 1.00 102.68 380 ARG A O 1
ATOM 6466 N N . ASP C 3 359 ? 97.121 127.374 112.191 1.00 99.35 381 ASP A N 1
ATOM 6467 C CA . ASP C 3 359 ? 98.326 128.194 112.082 1.00 99.35 381 ASP A CA 1
ATOM 6468 C C . ASP C 3 359 ? 99.550 127.454 112.614 1.00 99.35 381 ASP A C 1
ATOM 6469 O O . ASP C 3 359 ? 100.635 127.495 112.011 1.00 99.35 381 ASP A O 1
ATOM 6474 N N . ILE C 3 360 ? 99.396 126.776 113.752 1.00 95.10 382 ILE A N 1
ATOM 6475 C CA . ILE C 3 360 ? 100.512 126.027 114.324 1.00 95.10 382 ILE A CA 1
ATOM 6476 C C . ILE C 3 360 ? 100.977 124.948 113.357 1.00 95.10 382 ILE A C 1
ATOM 6477 O O . ILE C 3 360 ? 102.183 124.731 113.171 1.00 95.10 382 ILE A O 1
ATOM 6482 N N . ILE C 3 361 ? 100.029 124.253 112.729 1.00 98.86 383 ILE A N 1
ATOM 6483 C CA . ILE C 3 361 ? 100.387 123.202 111.785 1.00 98.86 383 ILE A CA 1
ATOM 6484 C C . ILE C 3 361 ? 101.093 123.788 110.569 1.00 98.86 383 ILE A C 1
ATOM 6485 O O . ILE C 3 361 ? 102.048 123.195 110.054 1.00 98.86 383 ILE A O 1
ATOM 6490 N N . GLN C 3 362 ? 100.874 125.023 110.137 1.00 99.36 384 GLN A N 1
ATOM 6491 C CA . GLN C 3 362 ? 101.684 125.520 108.989 1.00 99.36 384 GLN A CA 1
ATOM 6492 C C . GLN C 3 362 ? 103.135 125.772 109.384 1.00 99.36 384 GLN A C 1
ATOM 6493 O O . GLN C 3 362 ? 103.988 125.453 108.565 1.00 99.36 384 GLN A O 1
ATOM 6499 N N . ARG C 3 363 ? 103.428 126.303 110.559 1.00 102.47 385 ARG A N 1
ATOM 6500 C CA . ARG C 3 363 ? 104.798 126.719 110.918 1.00 102.47 385 ARG A CA 1
ATOM 6501 C C . ARG C 3 363 ? 105.690 125.504 111.132 1.00 102.47 385 ARG A C 1
ATOM 6502 O O . ARG C 3 363 ? 106.886 125.625 110.880 1.00 102.47 385 ARG A O 1
ATOM 6510 N N . MET C 3 364 ? 105.123 124.368 111.507 1.00 107.16 386 MET A N 1
ATOM 6511 C CA . MET C 3 364 ? 105.881 123.117 111.696 1.00 107.16 386 MET A CA 1
ATOM 6512 C C . MET C 3 364 ? 106.161 122.487 110.343 1.00 107.16 386 MET A C 1
ATOM 6513 O O . MET C 3 364 ? 107.200 121.892 110.215 1.00 107.16 386 MET A O 1
ATOM 6518 N N . HIS C 3 365 ? 105.234 122.586 109.399 1.00 102.32 387 HIS A N 1
ATOM 6519 C CA . HIS C 3 365 ? 105.436 122.060 108.030 1.00 102.32 387 HIS A CA 1
ATOM 6520 C C . HIS C 3 365 ? 106.352 123.017 107.263 1.00 102.32 387 HIS A C 1
ATOM 6521 O O . HIS C 3 365 ? 107.143 122.529 106.463 1.00 102.32 387 HIS A O 1
ATOM 6528 N N . LEU C 3 366 ? 106.278 124.319 107.512 1.00 103.51 388 LEU A N 1
ATOM 6529 C CA . LEU C 3 366 ? 107.236 125.257 106.882 1.00 103.51 388 LEU A CA 1
ATOM 6530 C C . LEU C 3 366 ? 108.590 124.922 107.457 1.00 103.51 388 LEU A C 1
ATOM 6531 O O . LEU C 3 366 ? 109.575 125.019 106.723 1.00 103.51 388 LEU A O 1
ATOM 6536 N N . ARG C 3 367 ? 108.631 124.538 108.723 1.00 109.18 389 ARG A N 1
ATOM 6537 C CA . ARG C 3 367 ? 109.990 124.213 109.144 1.00 109.18 389 ARG A CA 1
ATOM 6538 C C . ARG C 3 367 ? 110.356 122.766 108.825 1.00 109.18 389 ARG A C 1
ATOM 6539 O O . ARG C 3 367 ? 111.541 122.446 108.689 1.00 109.18 389 ARG A O 1
ATOM 6547 N N . GLN C 3 368 ? 109.368 121.877 108.709 1.00 110.64 390 GLN A N 1
ATOM 6548 C CA . GLN C 3 368 ? 109.675 120.490 108.370 1.00 110.64 390 GLN A CA 1
ATOM 6549 C C . GLN C 3 368 ? 110.194 120.368 106.945 1.00 110.64 390 GLN A C 1
ATOM 6550 O O . GLN C 3 368 ? 111.146 119.623 106.687 1.00 110.64 390 GLN A O 1
ATOM 6556 N N . TYR C 3 369 ? 109.530 121.001 105.980 1.00 110.62 391 TYR A N 1
ATOM 6557 C CA . TYR C 3 369 ? 109.927 120.836 104.558 1.00 110.62 391 TYR A CA 1
ATOM 6558 C C . TYR C 3 369 ? 111.099 121.770 104.231 1.00 110.62 391 TYR A C 1
ATOM 6559 O O . TYR C 3 369 ? 111.421 121.874 103.047 1.00 110.62 391 TYR A O 1
ATOM 6568 N N . GLU C 3 370 ? 111.690 122.435 105.222 1.00 124.07 392 GLU A N 1
ATOM 6569 C CA . GLU C 3 370 ? 112.898 123.299 105.051 1.00 124.07 392 GLU A CA 1
ATOM 6570 C C . GLU C 3 370 ? 112.664 124.570 104.228 1.00 124.07 392 GLU A C 1
ATOM 6571 O O . GLU C 3 370 ? 113.602 124.967 103.526 1.00 124.07 392 GLU A O 1
ATOM 6577 N N . LEU C 3 371 ? 111.489 125.197 104.308 1.00 120.46 393 LEU A N 1
ATOM 6578 C CA . LEU C 3 371 ? 111.290 126.467 103.621 1.00 120.46 393 LEU A CA 1
ATOM 6579 C C . LEU C 3 371 ? 111.591 127.657 104.518 1.00 120.46 393 LEU A C 1
ATOM 6580 O O . LEU C 3 371 ? 111.642 128.789 104.027 1.00 120.46 393 LEU A O 1
ATOM 6585 N N . LEU C 3 372 ? 111.782 127.432 105.812 1.00 132.35 394 LEU A N 1
ATOM 6586 C CA . LEU C 3 372 ? 112.005 128.518 106.755 1.00 132.35 394 LEU A CA 1
ATOM 6587 C C . LEU C 3 372 ? 112.938 128.085 107.879 1.00 132.35 394 LEU A C 1
ATOM 6588 O O . LEU C 3 372 ? 112.641 127.151 108.623 1.00 132.35 394 LEU A O 1
ATOM 6594 N N . CYS D 4 1 ? 116.617 111.487 69.043 1.00 171.01 1 CYS L N 1
ATOM 6595 C CA . CYS D 4 1 ? 116.727 110.167 68.405 1.00 171.01 1 CYS L CA 1
ATOM 6596 C C . CYS D 4 1 ? 116.102 109.108 69.303 1.00 171.01 1 CYS L C 1
ATOM 6597 O O . CYS D 4 1 ? 116.282 107.914 69.029 1.00 171.01 1 CYS L O 1
ATOM 6600 N N . TYR D 4 2 ? 115.424 109.529 70.364 1.00 161.19 2 TYR L N 1
ATOM 6601 C CA . TYR D 4 2 ? 114.905 108.573 71.374 1.00 161.19 2 TYR L CA 1
ATOM 6602 C C . TYR D 4 2 ? 113.482 108.226 70.928 1.00 161.19 2 TYR L C 1
ATOM 6603 O O . TYR D 4 2 ? 113.024 107.123 71.256 1.00 161.19 2 TYR L O 1
ATOM 6612 N N . PHE D 4 3 ? 112.812 109.137 70.218 1.00 160.08 3 PHE L N 1
ATOM 6613 C CA . PHE D 4 3 ? 111.430 108.864 69.742 1.00 160.08 3 PHE L CA 1
ATOM 6614 C C . PHE D 4 3 ? 111.295 109.076 68.231 1.00 160.08 3 PHE L C 1
ATOM 6615 O O . PHE D 4 3 ? 110.173 108.933 67.722 1.00 160.08 3 PHE L O 1
ATOM 6623 N N . GLN D 4 4 ? 112.376 109.425 67.541 1.00 167.96 4 GLN L N 1
ATOM 6624 C CA . GLN D 4 4 ? 112.297 109.512 66.061 1.00 167.96 4 GLN L CA 1
ATOM 6625 C C . GLN D 4 4 ? 113.576 108.888 65.513 1.00 167.96 4 GLN L C 1
ATOM 6626 O O . GLN D 4 4 ? 114.509 108.690 66.309 1.00 167.96 4 GLN L O 1
ATOM 6632 N N . ASN D 4 5 ? 113.607 108.556 64.225 1.00 178.70 5 ASN L N 1
ATOM 6633 C CA . ASN D 4 5 ? 114.813 107.862 63.715 1.00 178.70 5 ASN L CA 1
ATOM 6634 C C . ASN D 4 5 ? 115.980 108.838 63.861 1.00 178.70 5 ASN L C 1
ATOM 6635 O O . ASN D 4 5 ? 115.856 109.979 63.386 1.00 178.70 5 ASN L O 1
ATOM 6640 N N . CYS D 4 6 ? 117.069 108.396 64.486 1.00 179.53 6 CYS L N 1
ATOM 6641 C CA . CYS D 4 6 ? 118.211 109.304 64.740 1.00 179.53 6 CYS L CA 1
ATOM 6642 C C . CYS D 4 6 ? 118.826 109.690 63.405 1.00 179.53 6 CYS L C 1
ATOM 6643 O O . CYS D 4 6 ? 118.972 108.800 62.555 1.00 179.53 6 CYS L O 1
ATOM 6646 N N . PRO D 4 7 ? 119.191 110.967 63.129 1.00 182.26 7 PRO L N 1
ATOM 6647 C CA . PRO D 4 7 ? 119.910 111.279 61.899 1.00 182.26 7 PRO L CA 1
ATOM 6648 C C . PRO D 4 7 ? 121.198 110.467 62.042 1.00 182.26 7 PRO L C 1
ATOM 6649 O O . PRO D 4 7 ? 121.874 110.643 63.037 1.00 182.26 7 PRO L O 1
ATOM 6653 N N . ARG D 4 8 ? 121.482 109.586 61.083 1.00 189.55 8 ARG L N 1
ATOM 6654 C CA . ARG D 4 8 ? 122.674 108.705 61.193 1.00 189.55 8 ARG L CA 1
ATOM 6655 C C . ARG D 4 8 ? 123.928 109.514 60.853 1.00 189.55 8 ARG L C 1
ATOM 6656 O O . ARG D 4 8 ? 124.672 109.076 59.956 1.00 189.55 8 ARG L O 1
ATOM 6664 N N . GLY D 4 9 ? 124.159 110.653 61.515 1.00 190.73 9 GLY L N 1
ATOM 6665 C CA . GLY D 4 9 ? 125.351 111.419 61.105 1.00 190.73 9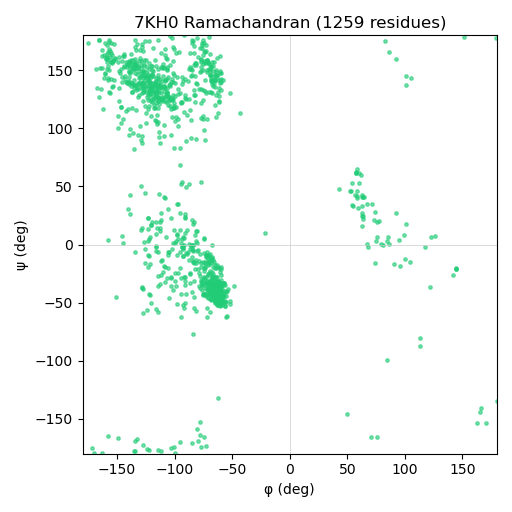 GLY L CA 1
ATOM 6666 C C . GLY D 4 9 ? 126.624 110.770 61.612 1.00 190.73 9 GLY L C 1
ATOM 6667 O O . GLY D 4 9 ? 127.609 110.740 60.858 1.00 190.73 9 GLY L O 1
ATOM 6669 N N . ASN E 5 4 ? 97.219 123.777 164.322 1.00 180.79 5 ASN G N 1
ATOM 6670 C CA . ASN E 5 4 ? 98.517 123.411 164.876 1.00 180.79 5 ASN G CA 1
ATOM 6671 C C . ASN E 5 4 ? 98.563 121.949 165.313 1.00 180.79 5 ASN G C 1
ATOM 6672 O O . ASN E 5 4 ? 99.639 121.390 165.523 1.00 180.79 5 ASN G O 1
ATOM 6677 N N . THR E 5 5 ? 97.382 121.341 165.452 1.00 179.07 6 THR G N 1
ATOM 6678 C CA . THR E 5 5 ? 97.313 119.948 165.882 1.00 179.07 6 THR G CA 1
ATOM 6679 C C . THR E 5 5 ? 98.007 119.028 164.887 1.00 179.07 6 THR G C 1
ATOM 6680 O O . THR E 5 5 ? 98.759 118.128 165.279 1.00 179.07 6 THR G O 1
ATOM 6684 N N . ALA E 5 6 ? 97.774 119.241 163.591 1.00 176.45 7 ALA G N 1
ATOM 6685 C CA . ALA E 5 6 ? 98.480 118.462 162.581 1.00 176.45 7 ALA G CA 1
ATOM 6686 C C . ALA E 5 6 ? 99.978 118.727 162.637 1.00 176.45 7 ALA G C 1
ATOM 6687 O O . ALA E 5 6 ? 100.788 117.801 162.502 1.00 176.45 7 ALA G O 1
ATOM 6689 N N . SER E 5 7 ? 100.365 119.990 162.835 1.00 172.95 8 SER G N 1
ATOM 6690 C CA . SER E 5 7 ? 101.781 120.335 162.894 1.00 172.95 8 SER G CA 1
ATOM 6691 C C . SER E 5 7 ? 102.466 119.653 164.071 1.00 172.95 8 SER G C 1
ATOM 6692 O O . SER E 5 7 ? 103.537 119.055 163.919 1.00 172.95 8 SER G O 1
ATOM 6695 N N . ILE E 5 8 ? 101.858 119.723 165.257 1.00 172.07 9 ILE G N 1
ATOM 6696 C CA . ILE E 5 8 ? 102.473 119.093 166.420 1.00 172.07 9 ILE G CA 1
ATOM 6697 C C . ILE E 5 8 ? 102.466 117.578 166.270 1.00 172.07 9 ILE G C 1
ATOM 6698 O O . ILE E 5 8 ? 103.402 116.897 166.704 1.00 172.07 9 ILE G O 1
ATOM 6703 N N . ALA E 5 9 ? 101.426 117.023 165.644 1.00 169.96 10 ALA G N 1
ATOM 6704 C CA . ALA E 5 9 ? 101.385 115.581 165.424 1.00 169.96 10 ALA G CA 1
ATOM 6705 C C . ALA E 5 9 ? 102.530 115.128 164.526 1.00 169.96 10 ALA G C 1
ATOM 6706 O O . ALA E 5 9 ? 103.237 114.162 164.841 1.00 169.96 10 ALA G O 1
ATOM 6708 N N . GLN E 5 10 ? 102.739 115.823 163.404 1.00 169.52 11 GLN G N 1
ATOM 6709 C CA . GLN E 5 10 ? 103.815 115.420 162.505 1.00 169.52 11 GLN G CA 1
ATOM 6710 C C . GLN E 5 10 ? 105.180 115.676 163.129 1.00 169.52 11 GLN G C 1
ATOM 6711 O O . GLN E 5 10 ? 106.117 114.899 162.906 1.00 169.52 11 GLN G O 1
ATOM 6717 N N . ALA E 5 11 ? 105.312 116.742 163.925 1.00 167.39 12 ALA G N 1
ATOM 6718 C CA . ALA E 5 11 ? 106.565 116.977 164.632 1.00 167.39 12 ALA G CA 1
ATOM 6719 C C . ALA E 5 11 ? 106.856 115.852 165.615 1.00 167.39 12 ALA G C 1
ATOM 6720 O O . ALA E 5 11 ? 107.992 115.375 165.707 1.00 167.39 12 ALA G O 1
ATOM 6722 N N . ARG E 5 12 ? 105.835 115.399 166.345 1.00 166.16 13 ARG G N 1
ATOM 6723 C CA . ARG E 5 12 ? 106.024 114.269 167.247 1.00 166.16 13 ARG G CA 1
ATOM 6724 C C . ARG E 5 12 ? 106.437 113.022 166.481 1.00 166.16 13 ARG G C 1
ATOM 6725 O O . ARG E 5 12 ? 107.364 112.314 166.892 1.00 166.16 13 ARG G O 1
ATOM 6733 N N . LYS E 5 13 ? 105.759 112.738 165.366 1.00 163.03 14 LYS G N 1
ATOM 6734 C CA . LYS E 5 13 ? 106.096 111.551 164.585 1.00 163.03 14 LYS G CA 1
ATOM 6735 C C . LYS E 5 13 ? 107.539 111.607 164.108 1.00 163.03 14 LYS G C 1
ATOM 6736 O O . LYS E 5 13 ? 108.265 110.609 164.173 1.00 163.03 14 LYS G O 1
ATOM 6742 N N . LEU E 5 14 ? 107.978 112.778 163.643 1.00 158.09 15 LEU G N 1
ATOM 6743 C CA . LEU E 5 14 ? 109.382 112.950 163.288 1.00 158.09 15 LEU G CA 1
ATOM 6744 C C . LEU E 5 14 ? 110.279 112.711 164.497 1.00 158.09 15 LEU G C 1
ATOM 6745 O O . LEU E 5 14 ? 111.378 112.158 164.368 1.00 158.09 15 LEU G O 1
ATOM 6750 N N . VAL E 5 15 ? 109.823 113.114 165.684 1.00 157.35 16 VAL G N 1
ATOM 6751 C CA . VAL E 5 15 ? 110.643 112.962 166.884 1.00 157.35 16 VAL G CA 1
ATOM 6752 C C . VAL E 5 15 ? 110.880 111.487 167.194 1.00 157.35 16 VAL G C 1
ATOM 6753 O O . VAL E 5 15 ? 112.022 111.059 167.400 1.00 157.35 16 VAL G O 1
ATOM 6757 N N . GLU E 5 16 ? 109.813 110.681 167.229 1.00 157.62 17 GLU G N 1
ATOM 6758 C CA . GLU E 5 16 ? 110.065 109.261 167.496 1.00 157.62 17 GLU G CA 1
ATOM 6759 C C . GLU E 5 16 ? 110.734 108.572 166.314 1.00 157.62 17 GLU G C 1
ATOM 6760 O O . GLU E 5 16 ? 111.439 107.576 166.507 1.00 157.62 17 GLU G O 1
ATOM 6766 N N . GLN E 5 17 ? 110.556 109.081 165.094 1.00 149.76 18 GLN G N 1
ATOM 6767 C CA . GLN E 5 17 ? 111.300 108.523 163.971 1.00 149.76 18 GLN G CA 1
ATOM 6768 C C . GLN E 5 17 ? 112.798 108.718 164.156 1.00 149.76 18 GLN G C 1
ATOM 6769 O O . GLN E 5 17 ? 113.590 107.808 163.886 1.00 149.76 18 GLN G O 1
ATOM 6775 N N . LEU E 5 18 ? 113.208 109.901 164.615 1.00 148.82 19 LEU G N 1
ATOM 6776 C CA . LEU E 5 18 ? 114.626 110.135 164.864 1.00 148.82 19 LEU G CA 1
ATOM 6777 C C . LEU E 5 18 ? 115.121 109.382 166.096 1.00 148.82 19 LEU G C 1
ATOM 6778 O O . LEU E 5 18 ? 116.284 108.968 166.132 1.00 148.82 19 LEU G O 1
ATOM 6783 N N . LYS E 5 19 ? 114.273 109.213 167.115 1.00 150.53 20 LYS G N 1
ATOM 6784 C CA . LYS E 5 19 ? 114.583 108.260 168.182 1.00 150.53 20 LYS G CA 1
ATOM 6785 C C . LYS E 5 19 ? 114.927 106.891 167.611 1.00 150.53 20 LYS G C 1
ATOM 6786 O O . LYS E 5 19 ? 115.953 106.296 167.953 1.00 150.53 20 LYS G O 1
ATOM 6792 N N . MET E 5 20 ? 114.066 106.379 166.736 1.00 149.50 21 MET G N 1
ATOM 6793 C CA . MET E 5 20 ? 114.183 105.016 166.236 1.00 149.50 21 MET G CA 1
ATOM 6794 C C . MET E 5 20 ? 115.368 104.846 165.291 1.00 149.50 21 MET G C 1
ATOM 6795 O O . MET E 5 20 ? 116.029 103.802 165.312 1.00 149.50 21 MET G O 1
ATOM 6800 N N . GLU E 5 21 ? 115.659 105.854 164.468 1.00 141.46 22 GLU G N 1
ATOM 6801 C CA . GLU E 5 21 ? 116.747 105.746 163.504 1.00 141.46 22 GLU G CA 1
ATOM 6802 C C . GLU E 5 21 ? 118.123 105.956 164.126 1.00 141.46 22 GLU G C 1
ATOM 6803 O O . GLU E 5 21 ? 119.112 105.447 163.589 1.00 141.46 22 GLU G O 1
ATOM 6809 N N . ALA E 5 22 ? 118.214 106.661 165.250 1.00 143.14 23 ALA G N 1
ATOM 6810 C CA . ALA E 5 22 ? 119.501 107.004 165.841 1.00 143.14 23 ALA G CA 1
ATOM 6811 C C . ALA E 5 22 ? 120.015 105.950 166.813 1.00 143.14 23 ALA G C 1
ATOM 6812 O O . ALA E 5 22 ? 120.964 106.224 167.553 1.00 143.14 23 ALA G O 1
ATOM 6814 N N . ASN E 5 23 ? 119.419 104.761 166.832 1.00 146.79 24 ASN G N 1
ATOM 6815 C CA . ASN E 5 23 ? 119.823 103.710 167.755 1.00 146.79 24 ASN G CA 1
ATOM 6816 C C . ASN E 5 23 ? 120.408 102.489 167.061 1.00 146.79 24 ASN G C 1
ATOM 6817 O O . ASN E 5 23 ? 120.542 101.439 167.697 1.00 146.79 24 ASN G O 1
ATOM 6822 N N . ILE E 5 24 ? 120.757 102.590 165.781 1.00 143.25 25 ILE G N 1
ATOM 6823 C CA . ILE E 5 24 ? 121.319 101.463 165.046 1.00 143.25 25 ILE G CA 1
ATOM 6824 C C . ILE E 5 24 ? 122.827 101.421 165.248 1.00 143.25 25 ILE G C 1
ATOM 6825 O O . ILE E 5 24 ? 123.431 102.399 165.704 1.00 143.25 25 ILE G O 1
ATOM 6830 N N . ASP E 5 25 ? 123.443 100.291 164.914 1.00 144.81 26 ASP G N 1
ATOM 6831 C CA . ASP E 5 25 ? 124.885 100.114 165.012 1.00 144.81 26 ASP G CA 1
ATOM 6832 C C . ASP E 5 25 ? 125.506 100.263 163.632 1.00 144.81 26 ASP G C 1
ATOM 6833 O O . ASP E 5 25 ? 125.074 99.608 162.678 1.00 144.81 26 ASP G O 1
ATOM 6838 N N . ARG E 5 26 ? 126.520 101.115 163.532 1.00 133.49 27 ARG G N 1
ATOM 6839 C CA . ARG E 5 26 ? 127.205 101.374 162.277 1.00 133.49 27 ARG G CA 1
ATOM 6840 C C . ARG E 5 26 ? 128.612 100.800 162.331 1.00 133.49 27 ARG G C 1
ATOM 6841 O O . ARG E 5 26 ? 129.294 100.878 163.357 1.00 133.49 27 ARG G O 1
ATOM 6849 N N . ILE E 5 27 ? 129.041 100.222 161.216 1.00 129.78 28 ILE G N 1
ATOM 6850 C CA . ILE E 5 27 ? 130.367 99.643 161.101 1.00 129.78 28 ILE G CA 1
ATOM 6851 C C . ILE E 5 27 ? 131.288 100.672 160.458 1.00 129.78 28 ILE G C 1
ATOM 6852 O O . ILE E 5 27 ? 130.846 101.673 159.896 1.00 129.78 28 ILE G O 1
ATOM 6857 N N . LYS E 5 28 ? 132.586 100.417 160.552 1.00 134.09 29 LYS G N 1
ATOM 6858 C CA . LYS E 5 28 ? 133.561 101.366 160.051 1.00 134.09 29 LYS G CA 1
ATOM 6859 C C . LYS E 5 28 ? 133.488 101.443 158.526 1.00 134.09 29 LYS G C 1
ATOM 6860 O O . LYS E 5 28 ? 133.214 100.455 157.840 1.00 134.09 29 LYS G O 1
ATOM 6866 N N . VAL E 5 29 ? 133.733 102.644 157.995 1.00 129.53 30 VAL G N 1
ATOM 6867 C CA . VAL E 5 29 ? 133.599 102.865 156.557 1.00 129.53 30 VAL G CA 1
ATOM 6868 C C . VAL E 5 29 ? 134.634 102.067 155.774 1.00 129.53 30 VAL G C 1
ATOM 6869 O O . VAL E 5 29 ? 134.319 101.494 154.721 1.00 129.53 30 VAL G O 1
ATOM 6873 N N . SER E 5 30 ? 135.876 102.017 156.260 1.00 126.79 31 SER G N 1
ATOM 6874 C CA . SER E 5 30 ? 136.919 101.287 155.547 1.00 126.79 31 SER G CA 1
ATOM 6875 C C . SER E 5 30 ? 136.557 99.817 155.395 1.00 126.79 31 SER G C 1
ATOM 6876 O O . SER E 5 30 ? 136.861 99.199 154.368 1.00 126.79 31 SER G O 1
ATOM 6879 N N . LYS E 5 31 ? 135.901 99.241 156.403 1.00 124.46 32 LYS G N 1
ATOM 6880 C CA . LYS E 5 31 ? 135.477 97.849 156.307 1.00 124.46 32 LYS G CA 1
ATOM 6881 C C . LYS E 5 31 ? 134.481 97.651 155.172 1.00 124.46 32 LYS G C 1
ATOM 6882 O O . LYS E 5 31 ? 134.590 96.691 154.399 1.00 124.46 32 LYS G O 1
ATOM 6888 N N . ALA E 5 32 ? 133.505 98.551 155.054 1.00 122.64 33 ALA G N 1
ATOM 6889 C CA . ALA E 5 32 ? 132.525 98.443 153.980 1.00 122.64 33 ALA G CA 1
ATOM 6890 C C . ALA E 5 32 ? 133.175 98.630 152.617 1.00 122.64 33 ALA G C 1
ATOM 6891 O O . ALA E 5 32 ? 132.824 97.940 151.650 1.00 122.64 33 ALA G O 1
ATOM 6893 N N . ALA E 5 33 ? 134.119 99.567 152.517 1.00 121.36 34 ALA G N 1
ATOM 6894 C CA . ALA E 5 33 ? 134.834 99.752 151.259 1.00 121.36 34 ALA G CA 1
ATOM 6895 C C . ALA E 5 33 ? 135.599 98.493 150.876 1.00 121.36 34 ALA G C 1
ATOM 6896 O O . ALA E 5 33 ? 135.576 98.069 149.713 1.00 121.36 34 ALA G O 1
ATOM 6898 N N . ALA E 5 34 ? 136.276 97.877 151.846 1.00 118.69 35 ALA G N 1
ATOM 6899 C CA . ALA E 5 34 ? 137.006 96.646 151.572 1.00 118.69 35 ALA G CA 1
ATOM 6900 C C . ALA E 5 34 ? 136.062 95.533 151.143 1.00 118.69 35 ALA G C 1
ATOM 6901 O O . ALA E 5 34 ? 136.385 94.750 150.245 1.00 118.69 35 ALA G O 1
ATOM 6903 N N . ASP E 5 35 ? 134.892 95.443 151.778 1.00 119.86 36 ASP G N 1
ATOM 6904 C CA . ASP E 5 35 ? 133.929 94.414 151.398 1.00 119.86 36 ASP G CA 1
ATOM 6905 C C . ASP E 5 35 ? 133.440 94.612 149.969 1.00 119.86 36 ASP G C 1
ATOM 6906 O O . ASP E 5 35 ? 133.340 93.648 149.199 1.00 119.86 36 ASP G O 1
ATOM 6911 N N . LEU E 5 36 ? 133.133 95.855 149.595 1.00 112.98 37 LEU G N 1
ATOM 6912 C CA . LEU E 5 36 ? 132.701 96.120 148.225 1.00 112.98 37 LEU G CA 1
ATOM 6913 C C . LEU E 5 36 ? 133.798 95.782 147.227 1.00 112.98 37 LEU G C 1
ATOM 6914 O O . LEU E 5 36 ? 133.532 95.181 146.178 1.00 112.98 37 LEU G O 1
ATOM 6919 N N . MET E 5 37 ? 135.040 96.159 147.535 1.00 116.85 38 MET G N 1
ATOM 6920 C CA . MET E 5 37 ? 136.147 95.857 146.634 1.00 116.85 38 MET G CA 1
ATOM 6921 C C . MET E 5 37 ? 136.343 94.352 146.488 1.00 116.85 38 MET G C 1
ATOM 6922 O O . MET E 5 37 ? 136.575 93.850 145.380 1.00 116.85 38 MET G O 1
ATOM 6927 N N . ALA E 5 38 ? 136.253 93.617 147.598 1.00 112.20 39 ALA G N 1
ATOM 6928 C CA . ALA E 5 38 ? 136.406 92.169 147.547 1.00 112.20 39 ALA G CA 1
ATOM 6929 C C . ALA E 5 38 ? 135.308 91.528 146.713 1.00 112.20 39 ALA G C 1
ATOM 6930 O O . ALA E 5 38 ? 135.574 90.622 145.915 1.00 112.20 39 ALA G O 1
ATOM 6932 N N . TYR E 5 39 ? 134.063 91.980 146.882 1.00 108.09 40 TYR G N 1
ATOM 6933 C CA . TYR E 5 39 ? 132.986 91.423 146.072 1.00 108.09 40 TYR G CA 1
ATOM 6934 C C . TYR E 5 39 ? 133.194 91.731 144.598 1.00 108.09 40 TYR G C 1
ATOM 6935 O O . TYR E 5 39 ? 132.944 90.878 143.740 1.00 108.09 40 TYR G O 1
ATOM 6944 N N . CYS E 5 40 ? 133.634 92.949 144.278 1.00 112.18 41 CYS G N 1
ATOM 6945 C CA . CYS E 5 40 ? 133.837 93.297 142.876 1.00 112.18 41 CYS G CA 1
ATOM 6946 C C . CYS E 5 40 ? 134.951 92.477 142.244 1.00 112.18 41 CYS G C 1
ATOM 6947 O O . CYS E 5 40 ? 134.836 92.077 141.081 1.00 112.18 41 CYS G O 1
ATOM 6950 N N . GLU E 5 41 ? 136.032 92.213 142.980 1.00 114.42 42 GLU G N 1
ATOM 6951 C CA . GLU E 5 41 ? 137.130 91.453 142.389 1.00 114.42 42 GLU G CA 1
ATOM 6952 C C . GLU E 5 41 ? 136.807 89.965 142.319 1.00 114.42 42 GLU G C 1
ATOM 6953 O O . GLU E 5 41 ? 137.268 89.271 141.407 1.00 114.42 42 GLU G O 1
ATOM 6959 N N . ALA E 5 42 ? 136.029 89.452 143.276 1.00 111.20 43 ALA G N 1
ATOM 6960 C CA . ALA E 5 42 ? 135.749 88.019 143.302 1.00 111.20 43 ALA G CA 1
ATOM 6961 C C . ALA E 5 42 ? 134.950 87.579 142.082 1.00 111.20 43 ALA G C 1
ATOM 6962 O O . ALA E 5 42 ? 135.238 86.533 141.491 1.00 111.20 43 ALA G O 1
ATOM 6964 N N . HIS E 5 43 ? 133.943 88.358 141.691 1.00 111.57 44 HIS G N 1
ATOM 6965 C CA . HIS E 5 43 ? 133.091 88.031 140.554 1.00 111.57 44 HIS G CA 1
ATOM 6966 C C . HIS E 5 43 ? 133.550 88.714 139.273 1.00 111.57 44 HIS G C 1
ATOM 6967 O O . HIS E 5 43 ? 132.734 88.980 138.386 1.00 111.57 44 HIS G O 1
ATOM 6974 N N . ALA E 5 44 ? 134.846 89.009 139.162 1.00 115.76 45 ALA G N 1
ATOM 6975 C CA . ALA E 5 44 ? 135.345 89.719 137.990 1.00 115.76 45 ALA G CA 1
ATOM 6976 C C . ALA E 5 44 ? 135.187 88.889 136.723 1.00 115.76 45 ALA G C 1
ATOM 6977 O O . ALA E 5 44 ? 134.830 89.420 135.666 1.00 115.76 45 ALA G O 1
ATOM 6979 N N . LYS E 5 45 ? 135.454 87.585 136.809 1.00 117.47 46 LYS G N 1
ATOM 6980 C CA . LYS E 5 45 ? 135.446 86.745 135.616 1.00 117.47 46 LYS G CA 1
ATOM 6981 C C . LYS E 5 45 ? 134.059 86.660 134.995 1.00 117.47 46 LYS G C 1
ATOM 6982 O O . LYS E 5 45 ? 133.920 86.696 133.767 1.00 117.47 46 LYS G O 1
ATOM 6988 N N . GLU E 5 46 ? 133.023 86.548 135.818 1.00 118.15 47 GLU G N 1
ATOM 6989 C CA . GLU E 5 46 ? 131.659 86.374 135.320 1.00 118.15 47 GLU G CA 1
ATOM 6990 C C . GLU E 5 46 ? 130.985 87.711 135.037 1.00 118.15 47 GLU G C 1
ATOM 6991 O O . GLU E 5 46 ? 129.882 87.981 135.506 1.00 118.15 47 GLU G O 1
ATOM 6997 N N . ASP E 5 47 ? 131.645 88.563 134.256 1.00 110.03 48 ASP G N 1
ATOM 6998 C CA . ASP E 5 47 ? 131.081 89.852 133.859 1.00 110.03 48 ASP G CA 1
ATOM 6999 C C . ASP E 5 47 ? 131.348 90.058 132.377 1.00 110.03 48 ASP G C 1
ATOM 7000 O O . ASP E 5 47 ? 132.434 90.498 131.980 1.00 110.03 48 ASP G O 1
ATOM 7005 N N . PRO E 5 48 ? 130.379 89.730 131.525 1.00 107.06 49 PRO G N 1
ATOM 7006 C CA . PRO E 5 48 ? 130.591 89.885 130.078 1.00 107.06 49 PRO G CA 1
ATOM 7007 C C . PRO E 5 48 ? 130.887 91.309 129.653 1.00 107.06 49 PRO G C 1
ATOM 7008 O O . PRO E 5 48 ? 131.681 91.515 128.728 1.00 107.06 49 PRO G O 1
ATOM 7012 N N . LEU E 5 49 ? 130.272 92.302 130.295 1.00 104.08 50 LEU G N 1
ATOM 7013 C CA . LEU E 5 49 ? 130.500 93.686 129.900 1.00 104.08 50 LEU G CA 1
ATOM 7014 C C . LEU E 5 49 ? 131.902 94.153 130.266 1.00 104.08 50 LEU G C 1
ATOM 7015 O O . LEU E 5 49 ? 132.535 94.883 129.496 1.00 104.08 50 LEU G O 1
ATOM 7020 N N . LEU E 5 50 ? 132.397 93.751 131.435 1.00 109.01 51 LEU G N 1
ATOM 7021 C CA . LEU E 5 50 ? 133.750 94.123 131.834 1.00 109.01 51 LEU G CA 1
ATOM 7022 C C . LEU E 5 50 ? 134.782 93.530 130.885 1.00 109.01 51 LEU G C 1
ATOM 7023 O O . LEU E 5 50 ? 135.640 94.245 130.356 1.00 109.01 51 LEU G O 1
ATOM 7028 N N . THR E 5 51 ? 134.713 92.223 130.658 1.00 123.10 52 THR G N 1
ATOM 7029 C CA . THR E 5 51 ? 135.619 91.537 129.746 1.00 123.10 52 THR G CA 1
ATOM 7030 C C . THR E 5 51 ? 134.813 90.972 128.587 1.00 123.10 52 THR G C 1
ATOM 7031 O O . THR E 5 51 ? 134.089 89.981 128.774 1.00 123.10 52 THR G O 1
ATOM 7035 N N . PRO E 5 52 ? 134.890 91.557 127.392 1.00 124.86 53 PRO G N 1
ATOM 7036 C CA . PRO E 5 52 ? 134.045 91.088 126.288 1.00 124.86 53 PRO G CA 1
ATOM 7037 C C . PRO E 5 52 ? 134.305 89.624 125.966 1.00 124.86 53 PRO G C 1
ATOM 7038 O O . PRO E 5 52 ? 135.445 89.156 125.978 1.00 124.86 53 PRO G O 1
ATOM 7042 N N . VAL E 5 53 ? 133.225 88.903 125.681 1.00 127.10 54 VAL G N 1
ATOM 7043 C CA . VAL E 5 53 ? 133.287 87.472 125.402 1.00 127.10 54 VAL G CA 1
ATOM 7044 C C . VAL E 5 53 ? 133.656 87.260 123.939 1.00 127.10 54 VAL G C 1
ATOM 7045 O O . VAL E 5 53 ? 133.405 88.141 123.105 1.00 127.10 54 VAL G O 1
ATOM 7049 N N . PRO E 5 54 ? 134.254 86.124 123.584 1.00 128.45 55 PRO G N 1
ATOM 7050 C CA . PRO E 5 54 ? 134.489 85.831 122.168 1.00 128.45 55 PRO G CA 1
ATOM 7051 C C . PRO E 5 54 ? 133.177 85.764 121.404 1.00 128.45 55 PRO G C 1
ATOM 7052 O O . PRO E 5 54 ? 132.144 85.351 121.934 1.00 128.45 55 PRO G O 1
ATOM 7056 N N . ALA E 5 55 ? 133.230 86.171 120.138 1.00 127.11 56 ALA G N 1
ATOM 7057 C CA . ALA E 5 55 ? 132.030 86.289 119.320 1.00 127.11 56 ALA G CA 1
ATOM 7058 C C . ALA E 5 55 ? 131.393 84.938 119.021 1.00 127.11 56 ALA G C 1
ATOM 7059 O O . ALA E 5 55 ? 130.372 84.874 118.332 1.00 127.11 56 ALA G O 1
ATOM 7061 N N . SER E 5 56 ? 131.983 83.853 119.522 1.00 126.95 57 SER G N 1
ATOM 7062 C CA . SER E 5 56 ? 131.421 82.531 119.271 1.00 126.95 57 SER G CA 1
ATOM 7063 C C . SER E 5 56 ? 130.138 82.301 120.060 1.00 126.95 57 SER G C 1
ATOM 7064 O O . SER E 5 56 ? 129.161 81.774 119.517 1.00 126.95 57 SER G O 1
ATOM 7067 N N . GLU E 5 57 ? 130.115 82.686 121.334 1.00 124.73 58 GLU G N 1
ATOM 7068 C CA . GLU E 5 57 ? 128.979 82.433 122.216 1.00 124.73 58 GLU G CA 1
ATOM 7069 C C . GLU E 5 57 ? 128.255 83.721 122.600 1.00 124.73 58 GLU G C 1
ATOM 7070 O O . GLU E 5 57 ? 127.613 83.807 123.648 1.00 124.73 58 GLU G O 1
ATOM 7076 N N . ASN E 5 58 ? 128.325 84.728 121.738 1.00 114.76 59 ASN G N 1
ATOM 7077 C CA . ASN E 5 58 ? 127.614 85.980 121.960 1.00 114.76 59 ASN G CA 1
ATOM 7078 C C . ASN E 5 58 ? 126.249 85.896 121.294 1.00 114.76 59 ASN G C 1
ATOM 7079 O O . ASN E 5 58 ? 126.174 85.829 120.058 1.00 114.76 59 ASN G O 1
ATOM 7084 N N . PRO E 5 59 ? 125.151 85.899 122.053 1.00 103.53 60 PRO G N 1
ATOM 7085 C CA . PRO E 5 59 ? 123.824 85.749 121.439 1.00 103.53 60 PRO G CA 1
ATOM 7086 C C . PRO E 5 59 ? 123.445 86.874 120.496 1.00 103.53 60 PRO G C 1
ATOM 7087 O O . PRO E 5 59 ? 122.524 86.694 119.691 1.00 103.53 60 PRO G O 1
ATOM 7091 N N . PHE E 5 60 ? 124.114 88.019 120.564 1.00 100.99 61 PHE G N 1
ATOM 7092 C CA . PHE E 5 60 ? 123.788 89.180 119.745 1.00 100.99 61 PHE G CA 1
ATOM 7093 C C . PHE E 5 60 ? 124.850 89.417 118.676 1.00 100.99 61 PHE G C 1
ATOM 7094 O O . PHE E 5 60 ? 125.231 90.553 118.393 1.00 100.99 61 PHE G O 1
ATOM 7102 N N . ARG E 5 61 ? 125.342 88.338 118.071 1.00 121.95 62 ARG G N 1
ATOM 7103 C CA . ARG E 5 61 ? 126.473 88.400 117.157 1.00 121.95 62 ARG G CA 1
ATOM 7104 C C . ARG E 5 61 ? 126.081 88.502 115.690 1.00 121.95 62 ARG G C 1
ATOM 7105 O O . ARG E 5 61 ? 126.914 88.918 114.878 1.00 121.95 62 ARG G O 1
ATOM 7113 N N . GLU E 5 62 ? 124.852 88.127 115.327 1.00 126.10 63 GLU G N 1
ATOM 7114 C CA . GLU E 5 62 ? 124.518 87.975 113.914 1.00 126.10 63 GLU G CA 1
ATOM 7115 C C . GLU E 5 62 ? 124.616 89.303 113.173 1.00 126.10 63 GLU G C 1
ATOM 7116 O O . GLU E 5 62 ? 125.116 89.355 112.043 1.00 126.10 63 GLU G O 1
ATOM 7122 N N . LYS E 5 63 ? 124.151 90.384 113.789 1.00 123.25 64 LYS G N 1
ATOM 7123 C CA . LYS E 5 63 ? 124.257 91.706 113.183 1.00 123.25 64 LYS G CA 1
ATOM 7124 C C . LYS E 5 63 ? 124.427 92.781 114.250 1.00 123.25 64 LYS G C 1
ATOM 7125 O O . LYS E 5 63 ? 125.536 93.030 114.723 1.00 123.25 64 LYS G O 1
ATOM 7131 N N . ASP F 6 1 ? 84.488 77.716 128.066 1.00 118.55 1 ASP S N 1
ATOM 7132 C CA . ASP F 6 1 ? 85.528 76.712 127.889 1.00 118.55 1 ASP S CA 1
ATOM 7133 C C . ASP F 6 1 ? 85.882 76.566 126.419 1.00 118.55 1 ASP S C 1
ATOM 7134 O O . ASP F 6 1 ? 85.079 76.891 125.547 1.00 118.55 1 ASP S O 1
ATOM 7139 N N . VAL F 6 2 ? 87.089 76.075 126.147 1.00 109.71 2 VAL S N 1
ATOM 7140 C CA . VAL F 6 2 ? 87.508 75.839 124.771 1.00 109.71 2 VAL S CA 1
ATOM 7141 C C . VAL F 6 2 ? 86.715 74.663 124.221 1.00 109.71 2 VAL S C 1
ATOM 7142 O O . VAL F 6 2 ? 86.610 73.612 124.862 1.00 109.71 2 VAL S O 1
ATOM 7146 N N . GLN F 6 3 ? 86.148 74.836 123.031 1.00 110.84 3 GLN S N 1
ATOM 7147 C CA . GLN F 6 3 ? 85.244 73.847 122.461 1.00 110.84 3 GLN S CA 1
ATOM 7148 C C . GLN F 6 3 ? 85.407 73.847 120.951 1.00 110.84 3 GLN S C 1
ATOM 7149 O O . GLN F 6 3 ? 85.151 74.863 120.300 1.00 110.84 3 GLN S O 1
ATOM 7155 N N . LEU F 6 4 ? 85.833 72.715 120.399 1.00 105.58 4 LEU S N 1
ATOM 7156 C CA . LEU F 6 4 ? 85.914 72.521 118.958 1.00 105.58 4 LEU S CA 1
ATOM 7157 C C . LEU F 6 4 ? 84.937 71.430 118.557 1.00 105.58 4 LEU S C 1
ATOM 7158 O O . LEU F 6 4 ? 85.136 70.259 118.892 1.00 105.58 4 LEU S O 1
ATOM 7163 N N . VAL F 6 5 ? 83.884 71.815 117.845 1.00 110.82 5 VAL S N 1
ATOM 7164 C CA . VAL F 6 5 ? 82.873 70.886 117.362 1.00 110.82 5 VAL S CA 1
ATOM 7165 C C . VAL F 6 5 ? 82.890 70.931 115.845 1.00 110.82 5 VAL S C 1
ATOM 7166 O O . VAL F 6 5 ? 83.004 72.009 115.253 1.00 110.82 5 VAL S O 1
ATOM 7170 N N . GLU F 6 6 ? 82.787 69.768 115.222 1.00 113.58 6 GLU S N 1
ATOM 7171 C CA . GLU F 6 6 ? 82.904 69.640 113.782 1.00 113.58 6 GLU S CA 1
ATOM 7172 C C . GLU F 6 6 ? 81.950 68.578 113.254 1.00 113.58 6 GLU S C 1
ATOM 7173 O O . GLU F 6 6 ? 81.582 67.638 113.962 1.00 113.58 6 GLU S O 1
ATOM 7179 N N . SER F 6 7 ? 81.549 68.747 111.996 1.00 118.07 7 SER S N 1
ATOM 7180 C CA . SER F 6 7 ? 80.549 67.886 111.387 1.00 118.07 7 SER S CA 1
ATOM 7181 C C . SER F 6 7 ? 80.706 67.935 109.876 1.00 118.07 7 SER S C 1
ATOM 7182 O O . SER F 6 7 ? 81.520 68.687 109.336 1.00 118.07 7 SER S O 1
ATOM 7185 N N . GLY F 6 8 ? 79.902 67.124 109.198 1.00 119.59 8 GLY S N 1
ATOM 7186 C CA . GLY F 6 8 ? 79.956 67.009 107.759 1.00 119.59 8 GLY S CA 1
ATOM 7187 C C . GLY F 6 8 ? 80.318 65.640 107.234 1.00 119.59 8 GLY S C 1
ATOM 7188 O O . GLY F 6 8 ? 80.349 65.456 106.013 1.00 119.59 8 GLY S O 1
ATOM 7189 N N . GLY F 6 9 ? 80.588 64.676 108.111 1.00 122.09 9 GLY S N 1
ATOM 7190 C CA . GLY F 6 9 ? 80.926 63.339 107.675 1.00 122.09 9 GLY S CA 1
ATOM 7191 C C . GLY F 6 9 ? 79.704 62.497 107.367 1.00 122.09 9 GLY S C 1
ATOM 7192 O O . GLY F 6 9 ? 78.568 62.874 107.642 1.00 122.09 9 GLY S O 1
ATOM 7193 N N . GLY F 6 10 ? 79.957 61.336 106.784 1.00 125.02 10 GLY S N 1
ATOM 7194 C CA . GLY F 6 10 ? 78.885 60.424 106.419 1.00 125.02 10 GLY S CA 1
ATOM 7195 C C . GLY F 6 10 ? 79.380 59.403 105.408 1.00 125.02 10 GLY S C 1
ATOM 7196 O O . GLY F 6 10 ? 80.568 59.085 105.360 1.00 125.02 10 GLY S O 1
ATOM 7197 N N . LEU F 6 11 ? 78.441 58.903 104.613 1.00 127.99 11 LEU S N 1
ATOM 7198 C CA . LEU F 6 11 ? 78.731 57.932 103.568 1.00 127.99 11 LEU S CA 1
ATOM 7199 C C . LEU F 6 11 ? 78.789 58.634 102.219 1.00 127.99 11 LEU S C 1
ATOM 7200 O O . LEU F 6 11 ? 78.056 59.596 101.977 1.00 127.99 11 LEU S O 1
ATOM 7205 N N . VAL F 6 12 ? 79.666 58.149 101.340 1.00 129.18 12 VAL S N 1
ATOM 7206 C CA . VAL F 6 12 ? 79.847 58.756 100.028 1.00 129.18 12 VAL S CA 1
ATOM 7207 C C . VAL F 6 12 ? 80.451 57.711 99.104 1.00 129.18 12 VAL S C 1
ATOM 7208 O O . VAL F 6 12 ? 81.123 56.780 99.553 1.00 129.18 12 VAL S O 1
ATOM 7212 N N . GLN F 6 13 ? 80.190 57.860 97.788 1.00 135.50 13 GLN S N 1
ATOM 7213 C CA . GLN F 6 13 ? 80.658 57.001 96.711 1.00 135.50 13 GLN S CA 1
ATOM 7214 C C . GLN F 6 13 ? 82.035 57.443 96.227 1.00 135.50 13 GLN S C 1
ATOM 7215 O O . GLN F 6 13 ? 82.394 58.618 96.349 1.00 135.50 13 GLN S O 1
ATOM 7221 N N . PRO F 6 14 ? 82.826 56.516 95.684 1.00 132.76 14 PRO S N 1
ATOM 7222 C CA . PRO F 6 14 ? 84.161 56.881 95.198 1.00 132.76 14 PRO S CA 1
ATOM 7223 C C . PRO F 6 14 ? 84.093 57.947 94.116 1.00 132.76 14 PRO S C 1
ATOM 7224 O O . PRO F 6 14 ? 83.191 57.958 93.277 1.00 132.76 14 PRO S O 1
ATOM 7228 N N . GLY F 6 15 ? 85.064 58.854 94.149 1.00 128.83 15 GLY S N 1
ATOM 7229 C CA . GLY F 6 15 ? 85.144 59.918 93.175 1.00 128.83 15 GLY S CA 1
ATOM 7230 C C . GLY F 6 15 ? 84.238 61.098 93.436 1.00 128.83 15 GLY S C 1
ATOM 7231 O O . GLY F 6 15 ? 84.262 62.058 92.655 1.00 128.83 15 GLY S O 1
ATOM 7232 N N . GLY F 6 16 ? 83.449 61.069 94.504 1.00 128.32 16 GLY S N 1
ATOM 7233 C CA . GLY F 6 16 ? 82.535 62.147 94.813 1.00 128.32 16 GLY S CA 1
ATOM 7234 C C . GLY F 6 16 ? 83.238 63.337 95.431 1.00 128.32 16 GLY S C 1
ATOM 7235 O O . GLY F 6 16 ? 84.422 63.592 95.197 1.00 128.32 16 GLY S O 1
ATOM 7236 N N . SER F 6 17 ? 82.483 64.083 96.233 1.00 125.87 17 SER S N 1
ATOM 7237 C CA . SER F 6 17 ? 83.021 65.241 96.927 1.00 125.87 17 SER S CA 1
ATOM 7238 C C . SER F 6 17 ? 82.209 65.487 98.188 1.00 125.87 17 SER S C 1
ATOM 7239 O O . SER F 6 17 ? 81.059 65.053 98.299 1.00 125.87 17 SER S O 1
ATOM 7242 N N . ARG F 6 18 ? 82.820 66.192 99.136 1.00 120.28 18 ARG S N 1
ATOM 7243 C CA . ARG F 6 18 ? 82.187 66.485 100.413 1.00 120.28 18 ARG S CA 1
ATOM 7244 C C . ARG F 6 18 ? 82.971 67.597 101.091 1.00 120.28 18 ARG S C 1
ATOM 7245 O O . ARG F 6 18 ? 84.172 67.753 100.860 1.00 120.28 18 ARG S O 1
ATOM 7253 N N . LYS F 6 19 ? 82.280 68.371 101.922 1.00 117.29 19 LYS S N 1
ATOM 7254 C CA . LYS F 6 19 ? 82.889 69.457 102.676 1.00 117.29 19 LYS S CA 1
ATOM 7255 C C . LYS F 6 19 ? 82.779 69.168 104.165 1.00 117.29 19 LYS S C 1
ATOM 7256 O O . LYS F 6 19 ? 81.729 68.723 104.639 1.00 117.29 19 LYS S O 1
ATOM 7262 N N . LEU F 6 20 ? 83.860 69.422 104.894 1.00 112.16 20 LEU S N 1
ATOM 7263 C CA . LEU F 6 20 ? 83.899 69.259 106.339 1.00 112.16 20 LEU S CA 1
ATOM 7264 C C . LEU F 6 20 ? 84.052 70.620 107.001 1.00 112.16 20 LEU S C 1
ATOM 7265 O O . LEU F 6 20 ? 84.830 71.460 106.540 1.00 112.16 20 LEU S O 1
ATOM 7270 N N . SER F 6 21 ? 83.312 70.831 108.086 1.00 114.25 21 SER S N 1
ATOM 7271 C CA . SER F 6 21 ? 83.300 72.106 108.783 1.00 114.25 21 SER S CA 1
ATOM 7272 C C . SER F 6 21 ? 83.687 71.906 110.239 1.00 114.25 21 SER S C 1
ATOM 7273 O O . SER F 6 21 ? 83.295 70.924 110.872 1.00 114.25 21 SER S O 1
ATOM 7276 N N . CYS F 6 22 ? 84.458 72.856 110.763 1.00 114.66 22 CYS S N 1
ATOM 7277 C CA . CYS F 6 22 ? 84.918 72.827 112.149 1.00 114.66 22 CYS S CA 1
ATOM 7278 C C . CYS F 6 22 ? 84.457 74.115 112.813 1.00 114.66 22 CYS S C 1
ATOM 7279 O O . CYS F 6 22 ? 84.877 75.204 112.411 1.00 114.66 22 CYS S O 1
ATOM 7282 N N . SER F 6 23 ? 83.595 73.997 113.819 1.00 113.22 23 SER S N 1
ATOM 7283 C CA . SER F 6 23 ? 83.035 75.155 114.505 1.00 113.22 23 SER S CA 1
ATOM 7284 C C . SER F 6 23 ? 83.800 75.393 115.800 1.00 113.22 23 SER S C 1
ATOM 7285 O O . SER F 6 23 ? 83.803 74.538 116.691 1.00 113.22 23 SER S O 1
ATOM 7288 N N . ALA F 6 24 ? 84.434 76.555 115.906 1.00 112.03 24 ALA S N 1
ATOM 7289 C CA . ALA F 6 24 ? 85.248 76.907 117.058 1.00 112.03 24 ALA S CA 1
ATOM 7290 C C . ALA F 6 24 ? 84.527 77.941 117.909 1.00 112.03 24 ALA S C 1
ATOM 7291 O O . ALA F 6 24 ? 84.051 78.957 117.396 1.00 112.03 24 ALA S O 1
ATOM 7293 N N . SER F 6 25 ? 84.451 77.678 119.210 1.00 111.35 25 SER S N 1
ATOM 7294 C CA . SER F 6 25 ? 83.775 78.580 120.132 1.00 111.35 25 SER S CA 1
ATOM 7295 C C . SER F 6 25 ? 84.458 78.511 121.486 1.00 111.35 25 SER S C 1
ATOM 7296 O O . SER F 6 25 ? 84.561 77.431 122.073 1.00 111.35 25 SER S O 1
ATOM 7299 N N . GLY F 6 26 ? 84.915 79.657 121.978 1.00 107.14 26 GLY S N 1
ATOM 7300 C CA . GLY F 6 26 ? 85.524 79.740 123.293 1.00 107.14 26 GLY S CA 1
ATOM 7301 C C . GLY F 6 26 ? 86.936 80.282 123.322 1.00 107.14 26 GLY S C 1
ATOM 7302 O O . GLY F 6 26 ? 87.554 80.273 124.395 1.00 107.14 26 GLY S O 1
ATOM 7303 N N . PHE F 6 27 ? 87.492 80.759 122.212 1.00 101.87 27 PHE S N 1
ATOM 7304 C CA . PHE F 6 27 ? 88.838 81.314 122.220 1.00 101.87 27 PHE S CA 1
ATOM 7305 C C . PHE F 6 27 ? 89.000 82.222 121.011 1.00 101.87 27 PHE S C 1
ATOM 7306 O O . PHE F 6 27 ? 88.138 82.281 120.131 1.00 101.87 27 PHE S O 1
ATOM 7314 N N . ALA F 6 28 ? 90.122 82.937 120.983 1.00 101.71 28 ALA S N 1
ATOM 7315 C CA . ALA F 6 28 ? 90.418 83.855 119.892 1.00 101.71 28 ALA S CA 1
ATOM 7316 C C . ALA F 6 28 ? 90.809 83.079 118.644 1.00 101.71 28 ALA S C 1
ATOM 7317 O O . ALA F 6 28 ? 91.990 82.794 118.428 1.00 101.71 28 ALA S O 1
ATOM 7319 N N . PHE F 6 29 ? 89.821 82.743 117.813 1.00 100.75 29 PHE S N 1
ATOM 7320 C CA . PHE F 6 29 ? 90.065 81.855 116.683 1.00 100.75 29 PHE S CA 1
ATOM 7321 C C . PHE F 6 29 ? 91.040 82.454 115.681 1.00 100.75 29 PHE S C 1
ATOM 7322 O O . PHE F 6 29 ? 91.837 81.724 115.084 1.00 100.75 29 PHE S O 1
ATOM 7330 N N . SER F 6 30 ? 91.001 83.768 115.480 1.00 97.64 30 SER S N 1
ATOM 7331 C CA . SER F 6 30 ? 91.784 84.370 114.411 1.00 97.64 30 SER S CA 1
ATOM 7332 C C . SER F 6 30 ? 93.276 84.412 114.706 1.00 97.64 30 SER S C 1
ATOM 7333 O O . SER F 6 30 ? 94.052 84.747 113.806 1.00 97.64 30 SER S O 1
ATOM 7336 N N . SER F 6 31 ? 93.699 84.092 115.926 1.00 95.77 31 SER S N 1
ATOM 7337 C CA . SER F 6 31 ? 95.107 84.123 116.292 1.00 95.77 31 SER S CA 1
ATOM 7338 C C . SER F 6 31 ? 95.765 82.752 116.241 1.00 95.77 31 SER S C 1
ATOM 7339 O O . SER F 6 31 ? 96.947 82.633 116.570 1.00 95.77 31 SER S O 1
ATOM 7342 N N . PHE F 6 32 ? 95.036 81.720 115.832 1.00 92.07 32 PHE S N 1
ATOM 7343 C CA . PHE F 6 32 ? 95.520 80.350 115.876 1.00 92.07 32 PHE S CA 1
ATOM 7344 C C . PHE F 6 32 ? 95.658 79.787 114.471 1.00 92.07 32 PHE S C 1
ATOM 7345 O O . PHE F 6 32 ? 94.772 79.965 113.632 1.00 92.07 32 PHE S O 1
ATOM 7353 N N . GLY F 6 33 ? 96.772 79.106 114.219 1.00 89.90 33 GLY S N 1
ATOM 7354 C CA . GLY F 6 33 ? 96.857 78.243 113.056 1.00 89.90 33 GLY S CA 1
ATOM 7355 C C . GLY F 6 33 ? 96.028 76.992 113.292 1.00 89.90 33 GLY S C 1
ATOM 7356 O O . GLY F 6 33 ? 95.750 76.614 114.428 1.00 89.90 33 GLY S O 1
ATOM 7357 N N . MET F 6 34 ? 95.623 76.350 112.204 1.00 89.77 34 MET S N 1
ATOM 7358 C CA . MET F 6 34 ? 94.719 75.214 112.285 1.00 89.77 34 MET S CA 1
ATOM 7359 C C . MET F 6 34 ? 95.242 74.066 111.436 1.00 89.77 34 MET S C 1
ATOM 7360 O O . MET F 6 34 ? 95.735 74.278 110.326 1.00 89.77 34 MET S O 1
ATOM 7365 N N . HIS F 6 35 ? 95.127 72.850 111.961 1.00 85.74 35 HIS S N 1
ATOM 7366 C CA . HIS F 6 35 ? 95.580 71.646 111.286 1.00 85.74 35 HIS S CA 1
ATOM 7367 C C . HIS F 6 35 ? 94.424 70.671 111.117 1.00 85.74 35 HIS S C 1
ATOM 7368 O O . HIS F 6 35 ? 93.437 70.711 111.854 1.00 85.74 35 HIS S O 1
ATOM 7375 N N . TRP F 6 36 ? 94.560 69.789 110.132 1.00 90.30 36 TRP S N 1
ATOM 7376 C CA . TRP F 6 36 ? 93.661 68.660 109.946 1.00 90.30 36 TRP S CA 1
ATOM 7377 C C . TRP F 6 36 ? 94.471 67.379 110.058 1.00 90.30 36 TRP S C 1
ATOM 7378 O O . TRP F 6 36 ? 95.495 67.231 109.387 1.00 90.30 36 TRP S O 1
ATOM 7389 N N . VAL F 6 37 ? 94.018 66.462 110.905 1.00 91.12 37 VAL S N 1
ATOM 7390 C CA . VAL F 6 37 ? 94.684 65.185 111.125 1.00 91.12 37 VAL S CA 1
ATOM 7391 C C . VAL F 6 37 ? 93.625 64.098 111.081 1.00 91.12 37 VAL S C 1
ATOM 7392 O O . VAL F 6 37 ? 92.540 64.265 111.648 1.00 91.12 37 VAL S O 1
ATOM 7396 N N . ARG F 6 38 ? 93.928 62.991 110.412 1.00 98.32 38 ARG S N 1
ATOM 7397 C CA . ARG F 6 38 ? 92.947 61.941 110.197 1.00 98.32 38 ARG S CA 1
ATOM 7398 C C . ARG F 6 38 ? 93.407 60.628 110.813 1.00 98.32 38 ARG S C 1
ATOM 7399 O O . ARG F 6 38 ? 94.603 60.374 110.968 1.00 98.32 38 ARG S O 1
ATOM 7407 N N . GLN F 6 39 ? 92.427 59.802 111.165 1.00 108.25 39 GLN S N 1
ATOM 7408 C CA . GLN F 6 39 ? 92.632 58.552 111.885 1.00 108.25 39 GLN S CA 1
ATOM 7409 C C . GLN F 6 39 ? 92.096 57.410 111.041 1.00 108.25 39 GLN S C 1
ATOM 7410 O O . GLN F 6 39 ? 90.880 57.278 110.880 1.00 108.25 39 GLN S O 1
ATOM 7416 N N . ALA F 6 40 ? 92.991 56.580 110.522 1.00 112.16 40 ALA S N 1
ATOM 7417 C CA . ALA F 6 40 ? 92.566 55.402 109.795 1.00 112.16 40 ALA S CA 1
ATOM 7418 C C . ALA F 6 40 ? 91.857 54.442 110.747 1.00 112.16 40 ALA S C 1
ATOM 7419 O O . ALA F 6 40 ? 92.051 54.510 111.962 1.00 112.16 40 ALA S O 1
ATOM 7421 N N . PRO F 6 41 ? 91.009 53.552 110.221 1.00 118.44 41 PRO S N 1
ATOM 7422 C CA . PRO F 6 41 ? 90.178 52.720 111.110 1.00 118.44 41 PRO S CA 1
ATOM 7423 C C . PRO F 6 41 ? 90.953 51.922 112.145 1.00 118.44 41 PRO S C 1
ATOM 7424 O O . PRO F 6 41 ? 90.510 51.831 113.296 1.00 118.44 41 PRO S O 1
ATOM 7428 N N . GLU F 6 42 ? 92.091 51.338 111.780 1.00 121.50 42 GLU S N 1
ATOM 7429 C CA . GLU F 6 42 ? 92.905 50.556 112.709 1.00 121.50 42 GLU S CA 1
ATOM 7430 C C . GLU F 6 42 ? 94.384 50.845 112.502 1.00 121.50 42 GLU S C 1
ATOM 7431 O O . GLU F 6 42 ? 95.227 49.946 112.511 1.00 121.50 42 GLU S O 1
ATOM 7437 N N . LYS F 6 43 ? 94.722 52.117 112.316 1.00 115.06 43 LYS S N 1
ATOM 7438 C CA . LYS F 6 43 ? 96.102 52.527 112.087 1.00 115.06 43 LYS S CA 1
ATOM 7439 C C . LYS F 6 43 ? 96.395 53.718 112.990 1.00 115.06 43 LYS S C 1
ATOM 7440 O O . LYS F 6 43 ? 95.644 54.013 113.924 1.00 115.06 43 LYS S O 1
ATOM 7446 N N . GLY F 6 44 ? 97.511 54.392 112.726 1.00 108.46 44 GLY S N 1
ATOM 7447 C CA . GLY F 6 44 ? 97.920 55.542 113.500 1.00 108.46 44 GLY S CA 1
ATOM 7448 C C . GLY F 6 44 ? 97.479 56.851 112.875 1.00 108.46 44 GLY S C 1
ATOM 7449 O O . GLY F 6 44 ? 96.698 56.896 111.924 1.00 108.46 44 GLY S O 1
ATOM 7450 N N . LEU F 6 45 ? 98.009 57.936 113.426 1.00 101.16 45 LEU S N 1
ATOM 7451 C CA . LEU F 6 45 ? 97.674 59.280 112.985 1.00 101.16 45 LEU S CA 1
ATOM 7452 C C . LEU F 6 45 ? 98.358 59.605 111.665 1.00 101.16 45 LEU S C 1
ATOM 7453 O O . LEU F 6 45 ? 99.302 58.931 111.248 1.00 101.16 45 LEU S O 1
ATOM 7458 N N . GLU F 6 46 ? 97.864 60.649 111.005 1.00 99.38 46 GLU S N 1
ATOM 7459 C CA . GLU F 6 46 ? 98.398 61.093 109.727 1.00 99.38 46 GLU S CA 1
ATOM 7460 C C . GLU F 6 46 ? 98.062 62.560 109.520 1.00 99.38 46 GLU S C 1
ATOM 7461 O O . GLU F 6 46 ? 96.908 62.964 109.675 1.00 99.38 46 GLU S O 1
ATOM 7467 N N . TRP F 6 47 ? 99.067 63.350 109.163 1.00 88.66 47 TRP S N 1
ATOM 7468 C CA . TRP F 6 47 ? 98.884 64.775 108.940 1.00 88.66 47 TRP S CA 1
ATOM 7469 C C . TRP F 6 47 ? 98.336 65.019 107.542 1.00 88.66 47 TRP S C 1
ATOM 7470 O O . TRP F 6 47 ? 98.674 64.309 106.594 1.00 88.66 47 TRP S O 1
ATOM 7481 N N . VAL F 6 48 ? 97.481 66.035 107.417 1.00 88.47 48 VAL S N 1
ATOM 7482 C CA . VAL F 6 48 ? 96.758 66.252 106.168 1.00 88.47 48 VAL S CA 1
ATOM 7483 C C . VAL F 6 48 ? 96.992 67.650 105.608 1.00 88.47 48 VAL S C 1
ATOM 7484 O O . VAL F 6 48 ? 97.423 67.798 104.461 1.00 88.47 48 VAL S O 1
ATOM 7488 N N . ALA F 6 49 ? 96.707 68.684 106.394 1.00 85.79 49 ALA S N 1
ATOM 7489 C CA . ALA F 6 49 ? 96.774 70.044 105.881 1.00 85.79 49 ALA S CA 1
ATOM 7490 C C . ALA F 6 49 ? 96.996 71.018 107.026 1.00 85.79 49 ALA S C 1
ATOM 7491 O O . ALA F 6 49 ? 96.846 70.677 108.199 1.00 85.79 49 ALA S O 1
ATOM 7493 N N . TYR F 6 50 ? 97.353 72.248 106.664 1.00 86.08 50 TYR S N 1
ATOM 7494 C CA . TYR F 6 50 ? 97.627 73.293 107.642 1.00 86.08 50 TYR S CA 1
ATOM 7495 C C . TYR F 6 50 ? 97.376 74.649 107.009 1.00 86.08 50 TYR S C 1
ATOM 7496 O O . TYR F 6 50 ? 97.786 74.884 105.871 1.00 86.08 50 TYR S O 1
ATOM 7505 N N . ILE F 6 51 ? 96.705 75.533 107.741 1.00 90.07 51 ILE S N 1
ATOM 7506 C CA . ILE F 6 51 ? 96.496 76.912 107.319 1.00 90.07 51 ILE S CA 1
ATOM 7507 C C . ILE F 6 51 ? 96.868 77.828 108.476 1.00 90.07 51 ILE S C 1
ATOM 7508 O O . ILE F 6 51 ? 96.405 77.632 109.604 1.00 90.07 51 ILE S O 1
ATOM 7513 N N . SER F 6 52 ? 97.713 78.814 108.203 1.00 93.62 52 SER S N 1
ATOM 7514 C CA . SER F 6 52 ? 98.233 79.673 109.252 1.00 93.62 52 SER S CA 1
ATOM 7515 C C . SER F 6 52 ? 97.220 80.748 109.623 1.00 93.62 52 SER S C 1
ATOM 7516 O O . SER F 6 52 ? 96.136 80.846 109.049 1.00 93.62 52 SER S O 1
ATOM 7519 N N . SER F 6 53 ? 97.588 81.563 110.605 1.00 97.96 53 SER S N 1
ATOM 7520 C CA . SER F 6 53 ? 96.754 82.692 110.985 1.00 97.96 53 SER S CA 1
ATOM 7521 C C . SER F 6 53 ? 96.835 83.769 109.915 1.00 97.96 53 SER S C 1
ATOM 7522 O O . SER F 6 53 ? 97.928 84.162 109.497 1.00 97.96 53 SER S O 1
ATOM 7525 N N . GLY F 6 54 ? 95.679 84.249 109.471 1.00 98.94 54 GLY S N 1
ATOM 7526 C CA . GLY F 6 54 ? 95.625 85.185 108.372 1.00 98.94 54 GLY S CA 1
ATOM 7527 C C . GLY F 6 54 ? 95.647 84.554 106.998 1.00 98.94 54 GLY S C 1
ATOM 7528 O O . GLY F 6 54 ? 95.664 85.287 106.002 1.00 98.94 54 GLY S O 1
ATOM 7529 N N . SER F 6 55 ? 95.658 83.224 106.915 1.00 98.55 55 SER S N 1
ATOM 7530 C CA . SER F 6 55 ? 95.594 82.501 105.645 1.00 98.55 55 SER S CA 1
ATOM 7531 C C . SER F 6 55 ? 96.762 82.863 104.732 1.00 98.55 55 SER S C 1
ATOM 7532 O O . SER F 6 55 ? 96.640 82.859 103.507 1.00 98.55 55 SER S O 1
ATOM 7535 N N . GLY F 6 56 ? 97.907 83.173 105.329 1.00 96.57 56 GLY S N 1
ATOM 7536 C CA . GLY F 6 56 ? 99.060 83.577 104.552 1.00 96.57 56 GLY S CA 1
ATOM 7537 C C . GLY F 6 56 ? 99.993 82.446 104.176 1.00 96.57 56 GLY S C 1
ATOM 7538 O O . GLY F 6 56 ? 100.995 82.669 103.492 1.00 96.57 56 GLY S O 1
ATOM 7539 N N . THR F 6 57 ? 99.684 81.228 104.613 1.00 93.78 57 THR S N 1
ATOM 7540 C CA . THR F 6 57 ? 100.549 80.086 104.353 1.00 93.78 57 THR S CA 1
ATOM 7541 C C . THR F 6 57 ? 99.727 78.813 104.444 1.00 93.78 57 THR S C 1
ATOM 7542 O O . THR F 6 57 ? 98.985 78.625 105.410 1.00 93.78 57 THR S O 1
ATOM 7546 N N . ILE F 6 58 ? 99.858 77.947 103.443 1.00 89.36 58 ILE S N 1
ATOM 7547 C CA . ILE F 6 58 ? 99.104 76.703 103.371 1.00 89.36 58 ILE S CA 1
ATOM 7548 C C . ILE F 6 58 ? 100.047 75.591 102.939 1.00 89.36 58 ILE S C 1
ATOM 7549 O O . ILE F 6 58 ? 100.880 75.791 102.050 1.00 89.36 58 ILE S O 1
ATOM 7554 N N . TYR F 6 59 ? 99.921 74.426 103.568 1.00 90.18 59 TYR S N 1
ATOM 7555 C CA . TYR F 6 59 ? 100.689 73.247 103.201 1.00 90.18 59 TYR S CA 1
ATOM 7556 C C . TYR F 6 59 ? 99.761 72.047 103.108 1.00 90.18 59 TYR S C 1
ATOM 7557 O O . TYR F 6 59 ? 98.718 72.000 103.762 1.00 90.18 59 TYR S O 1
ATOM 7566 N N . TYR F 6 60 ? 100.151 71.075 102.290 1.00 93.72 60 TYR S N 1
ATOM 7567 C CA . TYR F 6 60 ? 99.396 69.843 102.131 1.00 93.72 60 TYR S CA 1
ATOM 7568 C C . TYR F 6 60 ? 100.341 68.654 102.174 1.00 93.72 60 TYR S C 1
ATOM 7569 O O . TYR F 6 60 ? 101.536 68.771 101.897 1.00 93.72 60 TYR S O 1
ATOM 7578 N N . ALA F 6 61 ? 99.788 67.501 102.527 1.00 100.07 61 ALA S N 1
ATOM 7579 C CA . ALA F 6 61 ? 100.526 66.259 102.405 1.00 100.07 61 ALA S CA 1
ATOM 7580 C C . ALA F 6 61 ? 100.553 65.813 100.948 1.00 100.07 61 ALA S C 1
ATOM 7581 O O . ALA F 6 61 ? 99.731 66.229 100.129 1.00 100.07 61 ALA S O 1
ATOM 7583 N N . ASP F 6 62 ? 101.523 64.957 100.626 1.00 110.78 62 ASP S N 1
ATOM 7584 C CA . ASP F 6 62 ? 101.654 64.480 99.254 1.00 110.78 62 ASP S CA 1
ATOM 7585 C C . ASP F 6 62 ? 100.458 63.641 98.828 1.00 110.78 62 ASP S C 1
ATOM 7586 O O . ASP F 6 62 ? 100.030 63.719 97.671 1.00 110.78 62 ASP S O 1
ATOM 7591 N N . THR F 6 63 ? 99.911 62.837 99.740 1.00 112.57 63 THR S N 1
ATOM 7592 C CA . THR F 6 63 ? 98.824 61.931 99.393 1.00 112.57 63 THR S CA 1
ATOM 7593 C C . THR F 6 63 ? 97.579 62.663 98.912 1.00 112.57 63 THR S C 1
ATOM 7594 O O . THR F 6 63 ? 96.848 62.131 98.071 1.00 112.57 63 THR S O 1
ATOM 7598 N N . VAL F 6 64 ? 97.327 63.873 99.407 1.00 111.65 64 VAL S N 1
ATOM 7599 C CA . VAL F 6 64 ? 96.113 64.608 99.083 1.00 111.65 64 VAL S CA 1
ATOM 7600 C C . VAL F 6 64 ? 96.388 65.899 98.334 1.00 111.65 64 VAL S C 1
ATOM 7601 O O . VAL F 6 64 ? 95.467 66.699 98.151 1.00 111.65 64 VAL S O 1
ATOM 7605 N N . LYS F 6 65 ? 97.623 66.135 97.905 1.00 112.71 65 LYS S N 1
ATOM 7606 C CA . LYS F 6 65 ? 97.939 67.356 97.178 1.00 112.71 65 LYS S CA 1
ATOM 7607 C C . LYS F 6 65 ? 97.157 67.416 95.874 1.00 112.71 65 LYS S C 1
ATOM 7608 O O . LYS F 6 65 ? 97.120 66.445 95.113 1.00 112.71 65 LYS S O 1
ATOM 7614 N N . GLY F 6 66 ? 96.526 68.559 95.620 1.00 114.55 66 GLY S N 1
ATOM 7615 C CA . GLY F 6 66 ? 95.799 68.796 94.396 1.00 114.55 66 GLY S CA 1
ATOM 7616 C C . GLY F 6 66 ? 94.336 68.408 94.438 1.00 114.55 66 GLY S C 1
ATOM 7617 O O . GLY F 6 66 ? 93.571 68.848 93.574 1.00 114.55 66 GLY S O 1
ATOM 7618 N N . ARG F 6 67 ? 93.926 67.600 95.416 1.00 115.74 67 ARG S N 1
ATOM 7619 C CA . ARG F 6 67 ? 92.538 67.178 95.525 1.00 115.74 67 ARG S CA 1
ATOM 7620 C C . ARG F 6 67 ? 91.802 67.788 96.706 1.00 115.74 67 ARG S C 1
ATOM 7621 O O . ARG F 6 67 ? 90.571 67.868 96.666 1.00 115.74 67 ARG S O 1
ATOM 7629 N N . PHE F 6 68 ? 92.511 68.213 97.745 1.00 111.33 68 PHE S N 1
ATOM 7630 C CA . PHE F 6 68 ? 91.903 68.765 98.944 1.00 111.33 68 PHE S CA 1
ATOM 7631 C C . PHE F 6 68 ? 92.186 70.258 99.029 1.00 111.33 68 PHE S C 1
ATOM 7632 O O . PHE F 6 68 ? 93.256 70.727 98.633 1.00 111.33 68 PHE S O 1
ATOM 7640 N N . THR F 6 69 ? 91.214 71.003 99.549 1.00 110.91 69 THR S N 1
ATOM 7641 C CA . THR F 6 69 ? 91.349 72.443 99.720 1.00 110.91 69 THR S CA 1
ATOM 7642 C C . THR F 6 69 ? 90.928 72.819 101.130 1.00 110.91 69 THR S C 1
ATOM 7643 O O . THR F 6 69 ? 89.884 72.369 101.608 1.00 110.91 69 THR S O 1
ATOM 7647 N N . ILE F 6 70 ? 91.735 73.647 101.785 1.00 104.53 70 ILE S N 1
ATOM 7648 C CA . ILE F 6 70 ? 91.494 74.073 103.157 1.00 104.53 70 ILE S CA 1
ATOM 7649 C C . ILE F 6 70 ? 91.284 75.580 103.170 1.00 104.53 70 ILE S C 1
ATOM 7650 O O . ILE F 6 70 ? 91.972 76.322 102.459 1.00 104.53 70 ILE S O 1
ATOM 7655 N N . SER F 6 71 ? 90.312 76.031 103.958 1.00 106.37 71 SER S N 1
ATOM 7656 C CA . SER F 6 71 ? 90.013 77.451 104.044 1.00 106.37 71 SER S CA 1
ATOM 7657 C C . SER F 6 71 ? 89.365 77.747 105.386 1.00 106.37 71 SER S C 1
ATOM 7658 O O . SER F 6 71 ? 88.768 76.873 106.018 1.00 106.37 71 SER S O 1
ATOM 7661 N N . ARG F 6 72 ? 89.481 79.003 105.809 1.00 105.39 72 ARG S N 1
ATOM 7662 C CA . ARG F 6 72 ? 88.914 79.454 107.069 1.00 105.39 72 ARG S CA 1
ATOM 7663 C C . ARG F 6 72 ? 88.144 80.743 106.838 1.00 105.39 72 ARG S C 1
ATOM 7664 O O . ARG F 6 72 ? 88.450 81.511 105.924 1.00 105.39 72 ARG S O 1
ATOM 7672 N N . ASP F 6 73 ? 87.137 80.971 107.674 1.00 117.36 73 ASP S N 1
ATOM 7673 C CA . ASP F 6 73 ? 86.320 82.180 107.616 1.00 117.36 73 ASP S CA 1
ATOM 7674 C C . ASP F 6 73 ? 86.300 82.774 109.021 1.00 117.36 73 ASP S C 1
ATOM 7675 O O . ASP F 6 73 ? 85.475 82.399 109.855 1.00 117.36 73 ASP S O 1
ATOM 7680 N N . ASP F 6 74 ? 87.221 83.703 109.268 1.00 117.78 74 ASP S N 1
ATOM 7681 C CA . ASP F 6 74 ? 87.388 84.260 110.607 1.00 117.78 74 ASP S CA 1
ATOM 7682 C C . ASP F 6 74 ? 86.132 84.900 111.192 1.00 117.78 74 ASP S C 1
ATOM 7683 O O . ASP F 6 74 ? 85.855 84.656 112.379 1.00 117.78 74 ASP S O 1
ATOM 7688 N N . PRO F 6 75 ? 85.354 85.713 110.464 1.00 119.02 75 PRO S N 1
ATOM 7689 C CA . PRO F 6 75 ? 84.258 86.444 111.124 1.00 119.02 75 PRO S CA 1
ATOM 7690 C C . PRO F 6 75 ? 83.248 85.564 111.838 1.00 119.02 75 PRO S C 1
ATOM 7691 O O . PRO F 6 75 ? 82.702 85.989 112.863 1.00 119.02 75 PRO S O 1
ATOM 7695 N N . LYS F 6 76 ? 82.968 84.360 111.342 1.00 117.35 76 LYS S N 1
ATOM 7696 C CA . LYS F 6 76 ? 82.001 83.487 111.994 1.00 117.35 76 LYS S CA 1
ATOM 7697 C C . LYS F 6 76 ? 82.644 82.238 112.586 1.00 117.35 76 LYS S C 1
ATOM 7698 O O . LYS F 6 76 ? 81.935 81.286 112.927 1.00 117.35 76 LYS S O 1
ATOM 7704 N N . ASN F 6 77 ? 83.972 82.224 112.712 1.00 115.39 77 ASN S N 1
ATOM 7705 C CA . ASN F 6 77 ? 84.689 81.216 113.492 1.00 115.39 77 ASN S CA 1
ATOM 7706 C C . ASN F 6 77 ? 84.398 79.801 112.988 1.00 115.39 77 ASN S C 1
ATOM 7707 O O . ASN F 6 77 ? 83.807 78.974 113.683 1.00 115.39 77 ASN S O 1
ATOM 7712 N N . THR F 6 78 ? 84.819 79.533 111.755 1.00 113.22 78 THR S N 1
ATOM 7713 C CA . THR F 6 78 ? 84.584 78.229 111.153 1.00 113.22 78 THR S CA 1
ATOM 7714 C C . THR F 6 78 ? 85.754 77.874 110.250 1.00 113.22 78 THR S C 1
ATOM 7715 O O . THR F 6 78 ? 86.326 78.746 109.592 1.00 113.22 78 THR S O 1
ATOM 7719 N N . LEU F 6 79 ? 86.102 76.590 110.227 1.00 108.33 79 LEU S N 1
ATOM 7720 C CA . LEU F 6 79 ? 87.178 76.066 109.400 1.00 108.33 79 LEU S CA 1
ATOM 7721 C C . LEU F 6 79 ? 86.620 75.020 108.445 1.00 108.33 79 LEU S C 1
ATOM 7722 O O . LEU F 6 79 ? 85.823 74.166 108.845 1.00 108.33 79 LEU S O 1
ATOM 7727 N N . PHE F 6 80 ? 87.043 75.085 107.185 1.00 109.92 80 PHE S N 1
ATOM 7728 C CA . PHE F 6 80 ? 86.489 74.255 106.127 1.00 109.92 80 PHE S CA 1
ATOM 7729 C C . PHE F 6 80 ? 87.568 73.382 105.504 1.00 109.92 80 PHE S C 1
ATOM 7730 O O . PHE F 6 80 ? 88.728 73.785 105.391 1.00 109.92 80 PHE S O 1
ATOM 7738 N N . LEU F 6 81 ? 87.168 72.181 105.093 1.00 109.00 81 LEU S N 1
ATOM 7739 C CA . LEU F 6 81 ? 88.028 71.285 104.324 1.00 109.00 81 LEU S CA 1
ATOM 7740 C C . LEU F 6 81 ? 87.213 70.752 103.157 1.00 109.00 81 LEU S C 1
ATOM 7741 O O . LEU F 6 81 ? 86.226 70.039 103.364 1.00 109.00 81 LEU S O 1
ATOM 7746 N N . GLN F 6 82 ? 87.620 71.092 101.939 1.00 116.87 82 GLN S N 1
ATOM 7747 C CA . GLN F 6 82 ? 86.921 70.667 100.735 1.00 116.87 82 GLN S CA 1
ATOM 7748 C C . GLN F 6 82 ? 87.667 69.506 100.097 1.00 116.87 82 GLN S C 1
ATOM 7749 O O . GLN F 6 82 ? 88.860 69.617 99.798 1.00 116.87 82 GLN S O 1
ATOM 7755 N N . MET F 6 83 ? 86.962 68.400 99.882 1.00 121.66 83 MET S N 1
ATOM 7756 C CA . MET F 6 83 ? 87.553 67.175 99.366 1.00 121.66 83 MET S CA 1
ATOM 7757 C C . MET F 6 83 ? 86.897 66.811 98.044 1.00 121.66 83 MET S C 1
ATOM 7758 O O . MET F 6 83 ? 85.667 66.811 97.937 1.00 121.66 83 MET S O 1
ATOM 7763 N N . THR F 6 84 ? 87.719 66.503 97.044 1.00 123.36 84 THR S N 1
ATOM 7764 C CA . THR F 6 84 ? 87.248 66.139 95.717 1.00 123.36 84 THR S CA 1
ATOM 7765 C C . THR F 6 84 ? 87.912 64.844 95.276 1.00 123.36 84 THR S C 1
ATOM 7766 O O . THR F 6 84 ? 89.062 64.569 95.626 1.00 123.36 84 THR S O 1
ATOM 7770 N N . SER F 6 85 ? 87.171 64.055 94.498 1.00 122.58 85 SER S N 1
ATOM 7771 C CA . SER F 6 85 ? 87.650 62.780 93.967 1.00 122.58 85 SER S CA 1
ATOM 7772 C C . SER F 6 85 ? 88.079 61.844 95.097 1.00 122.58 85 SER S C 1
ATOM 7773 O O . SER F 6 85 ? 89.240 61.447 95.211 1.00 122.58 85 SER S O 1
ATOM 7776 N N . LEU F 6 86 ? 87.110 61.500 95.938 1.00 124.82 86 LEU S N 1
ATOM 7777 C CA . LEU F 6 86 ? 87.382 60.643 97.082 1.00 124.82 86 LEU S CA 1
ATOM 7778 C C . LEU F 6 86 ? 87.756 59.238 96.628 1.00 124.82 86 LEU S C 1
ATOM 7779 O O . LEU F 6 86 ? 87.182 58.699 95.680 1.00 124.82 86 LEU S O 1
ATOM 7784 N N . ARG F 6 87 ? 88.729 58.650 97.313 1.00 126.65 87 ARG S N 1
ATOM 7785 C CA . ARG F 6 87 ? 89.193 57.297 97.051 1.00 126.65 87 ARG S CA 1
ATOM 7786 C C . ARG F 6 87 ? 88.870 56.403 98.243 1.00 126.65 87 ARG S C 1
ATOM 7787 O O . ARG F 6 87 ? 88.239 56.822 99.215 1.00 126.65 87 ARG S O 1
ATOM 7795 N N . SER F 6 88 ? 89.311 55.151 98.158 1.00 128.14 88 SER S N 1
ATOM 7796 C CA . SER F 6 88 ? 89.105 54.198 99.237 1.00 128.14 88 SER S CA 1
ATOM 7797 C C . SER F 6 88 ? 90.121 54.340 100.360 1.00 128.14 88 SER S C 1
ATOM 7798 O O . SER F 6 88 ? 89.896 53.804 101.449 1.00 128.14 88 SER S O 1
ATOM 7801 N N . GLU F 6 89 ? 91.225 55.043 100.126 1.00 129.83 89 GLU S N 1
ATOM 7802 C CA . GLU F 6 89 ? 92.234 55.262 101.152 1.00 129.83 89 GLU S CA 1
ATOM 7803 C C . GLU F 6 89 ? 91.900 56.430 102.064 1.00 129.83 89 GLU S C 1
ATOM 7804 O O . GLU F 6 89 ? 92.618 56.658 103.042 1.00 129.83 89 GLU S O 1
ATOM 7810 N N . ASP F 6 90 ? 90.838 57.172 101.771 1.00 122.13 90 ASP S N 1
ATOM 7811 C CA . ASP F 6 90 ? 90.458 58.326 102.569 1.00 122.13 90 ASP S CA 1
ATOM 7812 C C . ASP F 6 90 ? 89.440 57.993 103.648 1.00 122.13 90 ASP S C 1
ATOM 7813 O O . ASP F 6 90 ? 89.063 58.883 104.416 1.00 122.13 90 ASP S O 1
ATOM 7818 N N . THR F 6 91 ? 88.987 56.745 103.728 1.00 118.83 91 THR S N 1
ATOM 7819 C CA . THR F 6 91 ? 88.082 56.347 104.796 1.00 118.83 91 THR S CA 1
ATOM 7820 C C . THR F 6 91 ? 88.798 56.482 106.131 1.00 118.83 91 THR S C 1
ATOM 7821 O O . THR F 6 91 ? 89.713 55.709 106.434 1.00 118.83 91 THR S O 1
ATOM 7825 N N . ALA F 6 92 ? 88.390 57.463 106.923 1.00 112.26 92 ALA S N 1
ATOM 7826 C CA . ALA F 6 92 ? 89.055 57.767 108.184 1.00 112.26 92 ALA S CA 1
ATOM 7827 C C . ALA F 6 92 ? 88.140 58.678 108.988 1.00 112.26 92 ALA S C 1
ATOM 7828 O O . ALA F 6 92 ? 87.078 59.095 108.519 1.00 112.26 92 ALA S O 1
ATOM 7830 N N . MET F 6 93 ? 88.563 58.985 110.209 1.00 108.88 93 MET S N 1
ATOM 7831 C CA . MET F 6 93 ? 87.883 59.950 111.061 1.00 108.88 93 MET S CA 1
ATOM 7832 C C . MET F 6 93 ? 88.814 61.134 111.271 1.00 108.88 93 MET S C 1
ATOM 7833 O O . MET F 6 93 ? 89.961 60.959 111.691 1.00 108.88 93 MET S O 1
ATOM 7838 N N . TYR F 6 94 ? 88.320 62.332 110.980 1.00 102.34 94 TYR S N 1
ATOM 7839 C CA . TYR F 6 94 ? 89.158 63.509 110.809 1.00 102.34 94 TYR S CA 1
ATOM 7840 C C . TYR F 6 94 ? 89.068 64.402 112.037 1.00 102.34 94 TYR S C 1
ATOM 7841 O O . TYR F 6 94 ? 87.981 64.601 112.584 1.00 102.34 94 TYR S O 1
ATOM 7850 N N . TYR F 6 95 ? 90.207 64.938 112.460 1.00 99.21 95 TYR S N 1
ATOM 7851 C CA . TYR F 6 95 ? 90.305 65.756 113.658 1.00 99.21 95 TYR S CA 1
ATOM 7852 C C . TYR F 6 95 ? 90.612 67.204 113.304 1.00 99.21 95 TYR S C 1
ATOM 7853 O O . TYR F 6 95 ? 91.226 67.495 112.276 1.00 99.21 95 TYR S O 1
ATOM 7862 N N . CYS F 6 96 ? 90.188 68.105 114.182 1.00 103.30 96 CYS S N 1
ATOM 7863 C CA . CYS F 6 96 ? 90.417 69.537 114.048 1.00 103.30 96 CYS S CA 1
ATOM 7864 C C . CYS F 6 96 ? 91.346 69.960 115.174 1.00 103.30 96 CYS S C 1
ATOM 7865 O O . CYS F 6 96 ? 91.015 69.781 116.350 1.00 103.30 96 CYS S O 1
ATOM 7868 N N . VAL F 6 97 ? 92.504 70.511 114.825 1.00 90.19 97 VAL S N 1
ATOM 7869 C CA . VAL F 6 97 ? 93.551 70.807 115.794 1.00 90.19 97 VAL S CA 1
ATOM 7870 C C . VAL F 6 97 ? 93.951 72.269 115.675 1.00 90.19 97 VAL S C 1
ATOM 7871 O O . VAL F 6 97 ? 94.115 72.790 114.567 1.00 90.19 97 VAL S O 1
ATOM 7875 N N . ARG F 6 98 ? 94.111 72.926 116.818 1.00 91.07 98 ARG S N 1
ATOM 7876 C CA . ARG F 6 98 ? 94.544 74.312 116.886 1.00 91.07 98 ARG S CA 1
ATOM 7877 C C . ARG F 6 98 ? 96.020 74.374 117.253 1.00 91.07 98 ARG S C 1
ATOM 7878 O O . ARG F 6 98 ? 96.573 73.434 117.827 1.00 91.07 98 ARG S O 1
ATOM 7886 N N . SER F 6 99 ? 96.656 75.491 116.913 1.00 87.55 99 SER S N 1
ATOM 7887 C CA . SER F 6 99 ? 98.091 75.624 117.108 1.00 87.55 99 SER S CA 1
ATOM 7888 C C . SER F 6 99 ? 98.481 77.090 117.018 1.00 87.55 99 SER S C 1
ATOM 7889 O O . SER F 6 99 ? 98.048 77.795 116.105 1.00 87.55 99 SER S O 1
ATOM 7892 N N . ILE F 6 100 ? 99.303 77.537 117.963 1.00 84.13 100 ILE S N 1
ATOM 7893 C CA . ILE F 6 100 ? 99.796 78.907 118.001 1.00 84.13 100 ILE S CA 1
ATOM 7894 C C . ILE F 6 100 ? 101.308 78.871 118.169 1.00 84.13 100 ILE S C 1
ATOM 7895 O O . ILE F 6 100 ? 101.840 78.033 118.905 1.00 84.13 100 ILE S O 1
ATOM 7900 N N . TYR F 6 101 ? 102.004 79.762 117.468 1.00 84.26 101 TYR S N 1
ATOM 7901 C CA . TYR F 6 101 ? 103.461 79.734 117.407 1.00 84.26 101 TYR S CA 1
ATOM 7902 C C . TYR F 6 101 ? 104.030 81.079 117.836 1.00 84.26 101 TYR S C 1
ATOM 7903 O O . TYR F 6 101 ? 103.851 82.083 117.142 1.00 84.26 101 TYR S O 1
ATOM 7912 N N . TYR F 6 102 ? 104.716 81.090 118.972 1.00 80.93 102 TYR S N 1
ATOM 7913 C CA . TYR F 6 102 ? 105.588 82.187 119.368 1.00 80.93 102 TYR S CA 1
ATOM 7914 C C . TYR F 6 102 ? 106.591 81.618 120.359 1.00 80.93 102 TYR S C 1
ATOM 7915 O O . TYR F 6 102 ? 106.503 80.452 120.750 1.00 80.93 102 TYR S O 1
ATOM 7924 N N . TYR F 6 103 ? 107.554 82.442 120.761 1.00 80.27 103 TYR S N 1
ATOM 7925 C CA . TYR F 6 103 ? 108.628 81.965 121.626 1.00 80.27 103 TYR S CA 1
ATOM 7926 C C . TYR F 6 103 ? 108.048 81.494 122.952 1.00 80.27 103 TYR S C 1
ATOM 7927 O O . TYR F 6 103 ? 107.541 82.299 123.737 1.00 80.27 103 TYR S O 1
ATOM 7936 N N . GLY F 6 104 ? 108.126 80.192 123.206 1.00 82.85 104 GLY S N 1
ATOM 7937 C CA . GLY F 6 104 ? 107.632 79.618 124.438 1.00 82.85 104 GLY S CA 1
ATOM 7938 C C . GLY F 6 104 ? 106.223 79.075 124.381 1.00 82.85 104 GLY S C 1
ATOM 7939 O O . GLY F 6 104 ? 105.710 78.631 125.414 1.00 82.85 104 GLY S O 1
ATOM 7940 N N . SER F 6 105 ? 105.581 79.094 123.218 1.00 84.42 105 SER S N 1
ATOM 7941 C CA . SER F 6 105 ? 104.222 78.597 123.110 1.00 84.42 105 SER S CA 1
ATOM 7942 C C . SER F 6 105 ? 104.208 77.070 123.136 1.00 84.42 105 SER S C 1
ATOM 7943 O O . SER F 6 105 ? 105.248 76.409 123.161 1.00 84.42 105 SER S O 1
ATOM 7946 N N . SER F 6 106 ? 102.998 76.509 123.133 1.00 88.33 106 SER S N 1
ATOM 7947 C CA . SER F 6 106 ? 102.785 75.063 123.168 1.00 88.33 106 SER S CA 1
ATOM 7948 C C . SER F 6 106 ? 101.836 74.675 122.043 1.00 88.33 106 SER S C 1
ATOM 7949 O O . SER F 6 106 ? 100.611 74.654 122.232 1.00 88.33 106 SER S O 1
ATOM 7952 N N . PRO F 6 107 ? 102.353 74.367 120.859 1.00 88.07 107 PRO S N 1
ATOM 7953 C CA . PRO F 6 107 ? 101.480 73.999 119.742 1.00 88.07 107 PRO S CA 1
ATOM 7954 C C . PRO F 6 107 ? 100.815 72.650 119.960 1.00 88.07 107 PRO S C 1
ATOM 7955 O O . PRO F 6 107 ? 101.220 71.853 120.807 1.00 88.07 107 PRO S O 1
ATOM 7959 N N . PHE F 6 108 ? 99.769 72.408 119.167 1.00 90.60 108 PHE S N 1
ATOM 7960 C CA . PHE F 6 108 ? 99.050 71.133 119.159 1.00 90.60 108 PHE S CA 1
ATOM 7961 C C . PHE F 6 108 ? 98.483 70.802 120.537 1.00 90.60 108 PHE S C 1
ATOM 7962 O O . PHE F 6 108 ? 98.597 69.678 121.026 1.00 90.60 108 PHE S O 1
ATOM 7970 N N . ASP F 6 109 ? 97.856 71.792 121.165 1.00 93.79 109 ASP S N 1
ATOM 7971 C CA . ASP F 6 109 ? 97.418 71.623 122.544 1.00 93.79 109 ASP S CA 1
ATOM 7972 C C . ASP F 6 109 ? 95.973 71.161 122.682 1.00 93.79 109 ASP S C 1
ATOM 7973 O O . ASP F 6 109 ? 95.646 70.487 123.664 1.00 93.79 109 ASP S O 1
ATOM 7978 N N . PHE F 6 110 ? 95.097 71.498 121.739 1.00 94.78 110 PHE S N 1
ATOM 7979 C CA . PHE F 6 110 ? 93.693 71.122 121.836 1.00 94.78 110 PHE S CA 1
ATOM 7980 C C . PHE F 6 110 ? 93.249 70.421 120.562 1.00 94.78 110 PHE S C 1
ATOM 7981 O O . PHE F 6 110 ? 93.610 70.842 119.460 1.00 94.78 110 PHE S O 1
ATOM 7989 N N . TRP F 6 111 ? 92.460 69.362 120.720 1.00 93.12 111 TRP S N 1
ATOM 7990 C CA . TRP F 6 111 ? 91.980 68.551 119.613 1.00 93.12 111 TRP S CA 1
ATOM 7991 C C . TRP F 6 111 ? 90.460 68.486 119.635 1.00 93.12 111 TRP S C 1
ATOM 7992 O O . TRP F 6 111 ? 89.833 68.605 120.690 1.00 93.12 111 TRP S O 1
ATOM 8003 N N . GLY F 6 112 ? 89.872 68.287 118.461 1.00 100.51 112 GLY S N 1
ATOM 8004 C CA . GLY F 6 112 ? 88.437 68.156 118.336 1.00 100.51 112 GLY S CA 1
ATOM 8005 C C . GLY F 6 112 ? 87.956 66.778 118.748 1.00 100.51 112 GLY S C 1
ATOM 8006 O O . GLY F 6 112 ? 88.652 66.009 119.411 1.00 100.51 112 GLY S O 1
ATOM 8007 N N . GLN F 6 113 ? 86.725 66.469 118.345 1.00 106.80 113 GLN S N 1
ATOM 8008 C CA . GLN F 6 113 ? 86.134 65.177 118.675 1.00 106.80 113 GLN S CA 1
ATOM 8009 C C . GLN F 6 113 ? 86.142 64.205 117.504 1.00 106.80 113 GLN S C 1
ATOM 8010 O O . GLN F 6 113 ? 86.161 62.989 117.715 1.00 106.80 113 GLN S O 1
ATOM 8016 N N . GLY F 6 114 ? 86.118 64.706 116.277 1.00 108.07 114 GLY S N 1
ATOM 8017 C CA . GLY F 6 114 ? 86.255 63.850 115.121 1.00 108.07 114 GLY S CA 1
ATOM 8018 C C . GLY F 6 114 ? 84.925 63.557 114.446 1.00 108.07 114 GLY S C 1
ATOM 8019 O O . GLY F 6 114 ? 83.877 63.437 115.083 1.00 108.07 114 GLY S O 1
ATOM 8020 N N . THR F 6 115 ? 84.981 63.443 113.121 1.00 112.14 115 THR S N 1
ATOM 8021 C CA . THR F 6 115 ? 83.845 63.035 112.310 1.00 112.14 115 THR S CA 1
ATOM 8022 C C . THR F 6 115 ? 84.247 61.860 111.436 1.00 112.14 115 THR S C 1
ATOM 8023 O O . THR F 6 115 ? 85.287 61.887 110.773 1.00 112.14 115 THR S O 1
ATOM 8027 N N . THR F 6 116 ? 83.408 60.833 111.428 1.00 114.55 116 THR S N 1
ATOM 8028 C CA . THR F 6 116 ? 83.668 59.620 110.668 1.00 114.55 116 THR S CA 1
ATOM 8029 C C . THR F 6 116 ? 83.244 59.824 109.223 1.00 114.55 116 THR S C 1
ATOM 8030 O O . THR F 6 116 ? 82.118 60.254 108.956 1.00 114.55 116 THR S O 1
ATOM 8034 N N . LEU F 6 117 ? 84.147 59.518 108.298 1.00 115.61 117 LEU S N 1
ATOM 8035 C CA . LEU F 6 117 ? 83.862 59.560 106.872 1.00 115.61 117 LEU S CA 1
ATOM 8036 C C . LEU F 6 117 ? 84.151 58.193 106.278 1.00 115.61 117 LEU S C 1
ATOM 8037 O O . LEU F 6 117 ? 85.264 57.676 106.415 1.00 115.61 117 LEU S O 1
ATOM 8042 N N . THR F 6 118 ? 83.155 57.614 105.618 1.00 121.16 118 THR S N 1
ATOM 8043 C CA . THR F 6 118 ? 83.264 56.281 105.045 1.00 121.16 118 THR S CA 1
ATOM 8044 C C . THR F 6 118 ? 83.022 56.357 103.547 1.00 121.16 118 THR S C 1
ATOM 8045 O O . THR F 6 118 ? 82.028 56.941 103.105 1.00 121.16 118 THR S O 1
ATOM 8049 N N . VAL F 6 119 ? 83.929 55.770 102.774 1.00 126.12 119 VAL S N 1
ATOM 8050 C CA . VAL F 6 119 ? 83.817 55.709 101.323 1.00 126.12 119 VAL S CA 1
ATOM 8051 C C . VAL F 6 119 ? 83.585 54.259 100.932 1.00 126.12 119 VAL S C 1
ATOM 8052 O O . VAL F 6 119 ? 84.364 53.378 101.313 1.00 126.12 119 VAL S O 1
ATOM 8056 N N . SER F 6 120 ? 82.516 54.013 100.182 1.00 136.09 120 SER S N 1
ATOM 8057 C CA . SER F 6 120 ? 82.201 52.659 99.753 1.00 136.09 120 SER S CA 1
ATOM 8058 C C . SER F 6 120 ? 83.303 52.117 98.853 1.00 136.09 120 SER S C 1
ATOM 8059 O O . SER F 6 120 ? 83.914 52.856 98.078 1.00 136.09 120 SER S O 1
ATOM 8062 N N . SER F 6 121 ? 83.563 50.818 98.970 1.00 146.53 121 SER S N 1
ATOM 8063 C CA . SER F 6 121 ? 84.605 50.193 98.168 1.00 146.53 121 SER S CA 1
ATOM 8064 C C . SER F 6 121 ? 84.205 50.166 96.698 1.00 146.53 121 SER S C 1
ATOM 8065 O O . SER F 6 121 ? 83.045 49.922 96.356 1.00 146.53 121 SER S O 1
ATOM 8068 N N . GLY F 6 122 ? 85.177 50.418 95.828 1.00 147.17 122 GLY S N 1
ATOM 8069 C CA . GLY F 6 122 ? 84.935 50.433 94.398 1.00 147.17 122 GLY S CA 1
ATOM 8070 C C . GLY F 6 122 ? 84.984 49.055 93.770 1.00 147.17 122 GLY S C 1
ATOM 8071 O O . GLY F 6 122 ? 84.032 48.282 93.872 1.00 147.17 122 GLY S O 1
ATOM 8072 N N . GLY F 6 135 ? 109.575 60.630 99.698 1.00 138.87 135 GLY S N 1
ATOM 8073 C CA . GLY F 6 135 ? 110.921 60.105 99.564 1.00 138.87 135 GLY S CA 1
ATOM 8074 C C . GLY F 6 135 ? 111.892 60.674 100.580 1.00 138.87 135 GLY S C 1
ATOM 8075 O O . GLY F 6 135 ? 112.678 59.942 101.179 1.00 138.87 135 GLY S O 1
ATOM 8076 N N . SER F 6 136 ? 111.836 61.989 100.772 1.00 134.63 136 SER S N 1
ATOM 8077 C CA . SER F 6 136 ? 112.697 62.680 101.721 1.00 134.63 136 SER S CA 1
ATOM 8078 C C . SER F 6 136 ? 112.017 62.939 103.058 1.00 134.63 136 SER S C 1
ATOM 8079 O O . SER F 6 136 ? 112.569 63.669 103.886 1.00 134.63 136 SER S O 1
ATOM 8082 N N . ASP F 6 137 ? 110.837 62.370 103.285 1.00 128.32 137 ASP S N 1
ATOM 8083 C CA . ASP F 6 137 ? 110.130 62.586 104.538 1.00 128.32 137 ASP S CA 1
ATOM 8084 C C . ASP F 6 137 ? 110.855 61.905 105.689 1.00 128.32 137 ASP S C 1
ATOM 8085 O O . ASP F 6 137 ? 111.451 60.837 105.527 1.00 128.32 137 ASP S O 1
ATOM 8090 N N . ILE F 6 138 ? 110.798 62.528 106.859 1.00 112.63 138 ILE S N 1
ATOM 8091 C CA . ILE F 6 138 ? 111.427 61.977 108.051 1.00 112.63 138 ILE S CA 1
ATOM 8092 C C . ILE F 6 138 ? 110.602 60.799 108.542 1.00 112.63 138 ILE S C 1
ATOM 8093 O O . ILE F 6 138 ? 109.374 60.888 108.653 1.00 112.63 138 ILE S O 1
ATOM 8098 N N . VAL F 6 139 ? 111.270 59.691 108.834 1.00 115.86 139 VAL S N 1
ATOM 8099 C CA . VAL F 6 139 ? 110.597 58.478 109.279 1.00 115.86 139 VAL S CA 1
ATOM 8100 C C . VAL F 6 139 ? 110.727 58.379 110.792 1.00 115.86 139 VAL S C 1
ATOM 8101 O O . VAL F 6 139 ? 111.839 58.359 111.328 1.00 115.86 139 VAL S O 1
ATOM 8105 N N . MET F 6 140 ? 109.592 58.313 111.478 1.00 114.60 140 MET S N 1
ATOM 8106 C CA . MET F 6 140 ? 109.543 58.196 112.929 1.00 114.60 140 MET S CA 1
ATOM 8107 C C . MET F 6 140 ? 109.181 56.756 113.257 1.00 114.60 140 MET S C 1
ATOM 8108 O O . MET F 6 140 ? 108.167 56.246 112.772 1.00 114.60 140 MET S O 1
ATOM 8113 N N . THR F 6 141 ? 110.002 56.099 114.070 1.00 117.34 141 THR S N 1
ATOM 8114 C CA . THR F 6 141 ? 109.858 54.672 114.321 1.00 117.34 141 THR S CA 1
ATOM 8115 C C . THR F 6 141 ? 109.618 54.403 115.799 1.00 117.34 141 THR S C 1
ATOM 8116 O O . THR F 6 141 ? 110.436 54.775 116.646 1.00 117.34 141 THR S O 1
ATOM 8120 N N . GLN F 6 142 ? 108.501 53.747 116.098 1.00 120.58 142 GLN S N 1
ATOM 8121 C CA . GLN F 6 142 ? 108.194 53.240 117.432 1.00 120.58 142 GLN S CA 1
ATOM 8122 C C . GLN F 6 142 ? 108.191 51.720 117.329 1.00 120.58 142 GLN S C 1
ATOM 8123 O O . GLN F 6 142 ? 107.190 51.121 116.927 1.00 120.58 142 GLN S O 1
ATOM 8129 N N . ALA F 6 143 ? 109.318 51.102 117.688 1.00 131.66 143 ALA S N 1
ATOM 8130 C CA . ALA F 6 143 ? 109.482 49.669 117.465 1.00 131.66 143 ALA S CA 1
ATOM 8131 C C . ALA F 6 143 ? 108.458 48.857 118.247 1.00 131.66 143 ALA S C 1
ATOM 8132 O O . ALA F 6 143 ? 107.781 47.991 117.682 1.00 131.66 143 ALA S O 1
ATOM 8134 N N . THR F 6 144 ? 108.327 49.120 119.543 1.00 137.70 144 THR S N 1
ATOM 8135 C CA . THR F 6 144 ? 107.400 48.363 120.369 1.00 137.70 144 THR S CA 1
ATOM 8136 C C . THR F 6 144 ? 105.966 48.776 120.071 1.00 137.70 144 THR S C 1
ATOM 8137 O O . THR F 6 144 ? 105.678 49.953 119.835 1.00 137.70 144 THR S O 1
ATOM 8141 N N . SER F 6 145 ? 105.064 47.796 120.075 1.00 140.13 145 SER S N 1
ATOM 8142 C CA . SER F 6 145 ? 103.652 48.040 119.820 1.00 140.13 145 SER S CA 1
ATOM 8143 C C . SER F 6 145 ? 102.759 47.773 121.019 1.00 140.13 145 SER S C 1
ATOM 8144 O O . SER F 6 145 ? 101.691 48.378 121.120 1.00 140.13 145 SER S O 1
ATOM 8147 N N . SER F 6 146 ? 103.166 46.889 121.926 1.00 145.57 146 SER S N 1
ATOM 8148 C CA . SER F 6 146 ? 102.353 46.556 123.085 1.00 145.57 146 SER S CA 1
ATOM 8149 C C . SER F 6 146 ? 103.262 46.280 124.272 1.00 145.57 146 SER S C 1
ATOM 8150 O O . SER F 6 146 ? 104.311 45.648 124.125 1.00 145.57 146 SER S O 1
ATOM 8153 N N . VAL F 6 147 ? 102.851 46.758 125.448 1.00 148.78 147 VAL S N 1
ATOM 8154 C CA . VAL F 6 147 ? 103.595 46.566 126.682 1.00 148.78 147 VAL S CA 1
ATOM 8155 C C . VAL F 6 147 ? 102.609 46.208 127.790 1.00 148.78 147 VAL S C 1
ATOM 8156 O O . VAL F 6 147 ? 101.744 47.021 128.127 1.00 148.78 147 VAL S O 1
ATOM 8160 N N . PRO F 6 148 ? 102.696 45.023 128.387 1.00 152.39 148 PRO S N 1
ATOM 8161 C CA . PRO F 6 148 ? 101.807 44.697 129.506 1.00 152.39 148 PRO S CA 1
ATOM 8162 C C . PRO F 6 148 ? 102.345 45.261 130.810 1.00 152.39 148 PRO S C 1
ATOM 8163 O O . PRO F 6 148 ? 103.527 45.117 131.134 1.00 152.39 148 PRO S O 1
ATOM 8167 N N . VAL F 6 149 ? 101.461 45.911 131.565 1.00 155.39 149 VAL S N 1
ATOM 8168 C CA . VAL F 6 149 ? 101.868 46.639 132.759 1.00 155.39 149 VAL S CA 1
ATOM 8169 C C . VAL F 6 149 ? 100.743 46.591 133.782 1.00 155.39 149 VAL S C 1
ATOM 8170 O O . VAL F 6 149 ? 99.561 46.522 133.435 1.00 155.39 149 VAL S O 1
ATOM 8174 N N . THR F 6 150 ? 101.128 46.615 135.059 1.00 157.32 150 THR S N 1
ATOM 8175 C CA . THR F 6 150 ? 100.276 46.724 136.228 1.00 157.32 150 THR S CA 1
ATOM 8176 C C . THR F 6 150 ? 100.480 48.086 136.889 1.00 157.32 150 THR S C 1
ATOM 8177 O O . THR F 6 150 ? 101.545 48.690 136.745 1.00 157.32 150 THR S O 1
ATOM 8181 N N . PRO F 6 151 ? 99.475 48.621 137.579 1.00 156.45 151 PRO S N 1
ATOM 8182 C CA . PRO F 6 151 ? 99.662 49.918 138.240 1.00 156.45 151 PRO S CA 1
ATOM 8183 C C . PRO F 6 151 ? 100.736 49.849 139.315 1.00 156.45 151 PRO S C 1
ATOM 8184 O O . PRO F 6 151 ? 100.902 48.832 139.991 1.00 156.45 151 PRO S O 1
ATOM 8188 N N . GLY F 6 152 ? 101.472 50.949 139.466 1.00 154.72 152 GLY S N 1
ATOM 8189 C CA . GLY F 6 152 ? 102.421 51.104 140.549 1.00 154.72 152 GLY S CA 1
ATOM 8190 C C . GLY F 6 152 ? 103.855 51.360 140.138 1.00 154.72 152 GLY S C 1
ATOM 8191 O O . GLY F 6 152 ? 104.537 52.138 140.818 1.00 154.72 152 GLY S O 1
ATOM 8192 N N . LEU F 6 153 ? 104.344 50.750 139.063 1.00 153.12 153 LEU S N 1
ATOM 8193 C CA . LEU F 6 153 ? 105.752 50.853 138.706 1.00 153.12 153 LEU S CA 1
ATOM 8194 C C . LEU F 6 153 ? 105.945 51.827 137.550 1.00 153.12 153 LEU S C 1
ATOM 8195 O O . LEU F 6 153 ? 105.010 52.486 137.090 1.00 153.12 153 LEU S O 1
ATOM 8200 N N . SER F 6 154 ? 107.189 51.908 137.087 1.00 147.74 154 SER S N 1
ATOM 8201 C CA . SER F 6 154 ? 107.595 52.869 136.072 1.00 147.74 154 SER S CA 1
ATOM 8202 C C . SER F 6 154 ? 107.701 52.191 134.714 1.00 147.74 154 SER S C 1
ATOM 8203 O O . SER F 6 154 ? 108.047 51.008 134.629 1.00 147.74 154 SER S O 1
ATOM 8206 N N . VAL F 6 155 ? 107.399 52.943 133.657 1.00 139.09 155 VAL S N 1
ATOM 8207 C CA . VAL F 6 155 ? 107.422 52.450 132.286 1.00 139.09 155 VAL S CA 1
ATOM 8208 C C . VAL F 6 155 ? 108.243 53.416 131.444 1.00 139.09 155 VAL S C 1
ATOM 8209 O O . VAL F 6 155 ? 108.325 54.609 131.758 1.00 139.09 155 VAL S O 1
ATOM 8213 N N . SER F 6 156 ? 108.854 52.902 130.380 1.00 132.04 156 SER S N 1
ATOM 8214 C CA . SER F 6 156 ? 109.636 53.706 129.453 1.00 132.04 156 SER S CA 1
ATOM 8215 C C . SER F 6 156 ? 109.205 53.414 128.023 1.00 132.04 156 SER S C 1
ATOM 8216 O O . SER F 6 156 ? 108.974 52.258 127.658 1.00 132.04 156 SER S O 1
ATOM 8219 N N . ILE F 6 157 ? 109.103 54.468 127.216 1.00 124.25 157 ILE S N 1
ATOM 8220 C CA . ILE F 6 157 ? 108.695 54.372 125.820 1.00 124.25 157 ILE S CA 1
ATOM 8221 C C . ILE F 6 157 ? 109.793 54.987 124.964 1.00 124.25 157 ILE S C 1
ATOM 8222 O O . ILE F 6 157 ? 110.297 56.069 125.281 1.00 124.25 157 ILE S O 1
ATOM 8227 N N . SER F 6 158 ? 110.162 54.300 123.886 1.00 123.21 158 SER S N 1
ATOM 8228 C CA . SER F 6 158 ? 111.272 54.712 123.039 1.00 123.21 158 SER S CA 1
ATOM 8229 C C . SER F 6 158 ? 110.788 55.015 121.629 1.00 123.21 158 SER S C 1
ATOM 8230 O O . SER F 6 158 ? 110.063 54.219 121.026 1.00 123.21 158 SER S O 1
ATOM 8233 N N . CYS F 6 159 ? 111.205 56.166 121.109 1.00 123.22 159 CYS S N 1
ATOM 8234 C CA . CYS F 6 159 ? 110.927 56.571 119.740 1.00 123.22 159 CYS S CA 1
ATOM 8235 C C . CYS F 6 159 ? 112.237 57.020 119.113 1.00 123.22 159 CYS S C 1
ATOM 8236 O O . CYS F 6 159 ? 113.073 57.625 119.787 1.00 123.22 159 CYS S O 1
ATOM 8239 N N . ARG F 6 160 ? 112.422 56.713 117.831 1.00 121.41 160 ARG S N 1
ATOM 8240 C CA . ARG F 6 160 ? 113.660 57.027 117.132 1.00 121.41 160 ARG S CA 1
ATOM 8241 C C . ARG F 6 160 ? 113.340 57.634 115.776 1.00 121.41 160 ARG S C 1
ATOM 8242 O O . ARG F 6 160 ? 112.332 57.291 115.153 1.00 121.41 160 ARG S O 1
ATOM 8250 N N . SER F 6 161 ? 114.198 58.543 115.326 1.00 117.75 161 SER S N 1
ATOM 8251 C CA . SER F 6 161 ? 113.992 59.266 114.083 1.00 117.75 161 SER S CA 1
ATOM 8252 C C . SER F 6 161 ? 115.123 58.972 113.109 1.00 117.75 161 SER S C 1
ATOM 8253 O O . SER F 6 161 ? 116.259 58.710 113.512 1.00 117.75 161 SER S O 1
ATOM 8256 N N . SER F 6 162 ? 114.797 59.014 111.817 1.00 117.31 162 SER S N 1
ATOM 8257 C CA . SER F 6 162 ? 115.811 58.795 110.792 1.00 117.31 162 SER S CA 1
ATOM 8258 C C . SER F 6 162 ? 116.831 59.925 110.772 1.00 117.31 162 SER S C 1
ATOM 8259 O O . SER F 6 162 ? 118.029 59.685 110.590 1.00 117.31 162 SER S O 1
ATOM 8262 N N . LYS F 6 163 ? 116.377 61.160 110.954 1.00 112.80 163 LYS S N 1
ATOM 8263 C CA . LYS F 6 163 ? 117.236 62.331 110.922 1.00 112.80 163 LYS S CA 1
ATOM 8264 C C . LYS F 6 163 ? 117.269 62.984 112.296 1.00 112.80 163 LYS S C 1
ATOM 8265 O O . LYS F 6 163 ? 116.312 62.900 113.069 1.00 112.80 163 LYS S O 1
ATOM 8271 N N . SER F 6 164 ? 118.390 63.632 112.598 1.00 113.21 164 SER S N 1
ATOM 8272 C CA . SER F 6 164 ? 118.535 64.314 113.876 1.00 113.21 164 SER S CA 1
ATOM 8273 C C . SER F 6 164 ? 117.612 65.522 113.932 1.00 113.21 164 SER S C 1
ATOM 8274 O O . SER F 6 164 ? 117.578 66.335 113.005 1.00 113.21 164 SER S O 1
ATOM 8277 N N . LEU F 6 165 ? 116.865 65.641 115.025 1.00 106.76 165 LEU S N 1
ATOM 8278 C CA . LEU F 6 165 ? 115.886 66.706 115.182 1.00 106.76 165 LEU S CA 1
ATOM 8279 C C . LEU F 6 165 ? 116.440 67.932 115.891 1.00 106.76 165 LEU S C 1
ATOM 8280 O O . LEU F 6 165 ? 115.724 68.929 116.018 1.00 106.76 165 LEU S O 1
ATOM 8285 N N . LEU F 6 166 ? 117.686 67.890 116.351 1.00 107.04 166 LEU S N 1
ATOM 8286 C CA . LEU F 6 166 ? 118.273 69.015 117.069 1.00 107.04 166 LEU S CA 1
ATOM 8287 C C . LEU F 6 166 ? 118.619 70.111 116.071 1.00 107.04 166 LEU S C 1
ATOM 8288 O O . LEU F 6 166 ? 119.536 69.956 115.261 1.00 107.04 166 LEU S O 1
ATOM 8293 N N . HIS F 6 167 ? 117.888 71.218 116.128 1.00 106.64 167 HIS S N 1
ATOM 8294 C CA . HIS F 6 167 ? 118.155 72.347 115.257 1.00 106.64 167 HIS S CA 1
ATOM 8295 C C . HIS F 6 167 ? 119.355 73.139 115.771 1.00 106.64 167 HIS S C 1
ATOM 8296 O O . HIS F 6 167 ? 119.845 72.929 116.882 1.00 106.64 167 HIS S O 1
ATOM 8303 N N . SER F 6 168 ? 119.834 74.063 114.937 1.00 108.19 168 SER S N 1
ATOM 8304 C CA . SER F 6 168 ? 120.993 74.865 115.310 1.00 108.19 168 SER S CA 1
ATOM 8305 C C . SER F 6 168 ? 120.689 75.798 116.475 1.00 108.19 168 SER S C 1
ATOM 8306 O O . SER F 6 168 ? 121.570 76.060 117.300 1.00 108.19 168 SER S O 1
ATOM 8309 N N . ASN F 6 169 ? 119.458 76.305 116.564 1.00 108.09 169 ASN S N 1
ATOM 8310 C CA . ASN F 6 169 ? 119.116 77.252 117.619 1.00 108.09 169 ASN S CA 1
ATOM 8311 C C . ASN F 6 169 ? 119.029 76.606 118.995 1.00 108.09 169 ASN S C 1
ATOM 8312 O O . ASN F 6 169 ? 118.852 77.324 119.983 1.00 108.09 169 ASN S O 1
ATOM 8317 N N . GLY F 6 170 ? 119.135 75.284 119.084 1.00 107.28 170 GLY S N 1
ATOM 8318 C CA . GLY F 6 170 ? 119.132 74.590 120.356 1.00 107.28 170 GLY S CA 1
ATOM 8319 C C . GLY F 6 170 ? 117.842 73.881 120.695 1.00 107.28 170 GLY S C 1
ATOM 8320 O O . GLY F 6 170 ? 117.841 73.045 121.606 1.00 107.28 170 GLY S O 1
ATOM 8321 N N . ASN F 6 171 ? 116.751 74.175 120.002 1.00 106.26 171 ASN S N 1
ATOM 8322 C CA . ASN F 6 171 ? 115.494 73.483 120.227 1.00 106.26 171 ASN S CA 1
ATOM 8323 C C . ASN F 6 171 ? 115.521 72.115 119.562 1.00 106.26 171 ASN S C 1
ATOM 8324 O O . ASN F 6 171 ? 116.163 71.920 118.528 1.00 106.26 171 ASN S O 1
ATOM 8329 N N . THR F 6 172 ? 114.820 71.164 120.169 1.00 103.91 172 THR S N 1
ATOM 8330 C CA . THR F 6 172 ? 114.583 69.860 119.565 1.00 103.91 172 THR S CA 1
ATOM 8331 C C . THR F 6 172 ? 113.084 69.697 119.386 1.00 103.91 172 THR S C 1
ATOM 8332 O O . THR F 6 172 ? 112.334 69.735 120.366 1.00 103.91 172 THR S O 1
ATOM 8336 N N . TYR F 6 173 ? 112.650 69.507 118.143 1.00 97.65 173 TYR S N 1
ATOM 8337 C CA . TYR F 6 173 ? 111.233 69.570 117.802 1.00 97.65 173 TYR S CA 1
ATOM 8338 C C . TYR F 6 173 ? 110.653 68.160 117.806 1.00 97.65 173 TYR S C 1
ATOM 8339 O O . TYR F 6 173 ? 110.526 67.505 116.775 1.00 97.65 173 TYR S O 1
ATOM 8348 N N . LEU F 6 174 ? 110.293 67.692 118.996 1.00 97.37 174 LEU S N 1
ATOM 8349 C CA . LEU F 6 174 ? 109.614 66.415 119.148 1.00 97.37 174 LEU S CA 1
ATOM 8350 C C . LEU F 6 174 ? 108.477 66.557 120.147 1.00 97.37 174 LEU S C 1
ATOM 8351 O O . LEU F 6 174 ? 108.624 67.215 121.179 1.00 97.37 174 LEU S O 1
ATOM 8356 N N . TYR F 6 175 ? 107.346 65.930 119.835 1.00 95.08 175 TYR S N 1
ATOM 8357 C CA . TYR F 6 175 ? 106.136 66.031 120.634 1.00 95.08 175 TYR S CA 1
ATOM 8358 C C . TYR F 6 175 ? 105.638 64.636 120.979 1.00 95.08 175 TYR S C 1
ATOM 8359 O O . TYR F 6 175 ? 105.923 63.668 120.271 1.00 95.08 175 TYR S O 1
ATOM 8368 N N . TRP F 6 176 ? 104.891 64.540 122.074 1.00 103.26 176 TRP S N 1
ATOM 8369 C CA . TRP F 6 176 ? 104.291 63.289 122.520 1.00 103.26 176 TRP S CA 1
ATOM 8370 C C . TRP F 6 176 ? 102.799 63.495 122.720 1.00 103.26 176 TRP S C 1
ATOM 8371 O O . TRP F 6 176 ? 102.377 64.542 123.219 1.00 103.26 176 TRP S O 1
ATOM 8382 N N . PHE F 6 177 ? 102.005 62.497 122.344 1.00 100.75 177 PHE S N 1
ATOM 8383 C CA . PHE F 6 177 ? 100.562 62.540 122.519 1.00 100.75 177 PHE S CA 1
ATOM 8384 C C . PHE F 6 177 ? 100.080 61.230 123.120 1.00 100.75 177 PHE S C 1
ATOM 8385 O O . PHE F 6 177 ? 100.692 60.179 122.927 1.00 100.75 177 PHE S O 1
ATOM 8393 N N . LEU F 6 178 ? 98.972 61.304 123.850 1.00 105.97 178 LEU S N 1
ATOM 8394 C CA . LEU F 6 178 ? 98.331 60.130 124.424 1.00 105.97 178 LEU S CA 1
ATOM 8395 C C . LEU F 6 178 ? 96.867 60.127 124.020 1.00 105.97 178 LEU S C 1
ATOM 8396 O O . LEU F 6 178 ? 96.197 61.160 124.100 1.00 105.97 178 LEU S O 1
ATOM 8401 N N . GLN F 6 179 ? 96.375 58.971 123.589 1.00 109.76 179 GLN S N 1
ATOM 8402 C CA . GLN F 6 179 ? 94.989 58.816 123.165 1.00 109.76 179 GLN S CA 1
ATOM 8403 C C . GLN F 6 179 ? 94.355 57.692 123.970 1.00 109.76 179 GLN S C 1
ATOM 8404 O O . GLN F 6 179 ? 94.624 56.513 123.718 1.00 109.76 179 GLN S O 1
ATOM 8410 N N . ARG F 6 180 ? 93.519 58.054 124.927 1.00 116.52 180 ARG S N 1
ATOM 8411 C CA . ARG F 6 180 ? 92.777 57.066 125.687 1.00 116.52 180 ARG S CA 1
ATOM 8412 C C . ARG F 6 180 ? 91.762 56.376 124.780 1.00 116.52 180 ARG S C 1
ATOM 8413 O O . ARG F 6 180 ? 91.376 56.924 123.745 1.00 116.52 180 ARG S O 1
ATOM 8421 N N . PRO F 6 181 ? 91.328 55.167 125.133 1.00 119.92 181 PRO S N 1
ATOM 8422 C CA . PRO F 6 181 ? 90.364 54.460 124.280 1.00 119.92 181 PRO S CA 1
ATOM 8423 C C . PRO F 6 181 ? 89.063 55.237 124.146 1.00 119.92 181 PRO S C 1
ATOM 8424 O O . PRO F 6 181 ? 88.415 55.575 125.138 1.00 119.92 181 PRO S O 1
ATOM 8428 N N . GLY F 6 182 ? 88.689 55.521 122.901 1.00 119.16 182 GLY S N 1
ATOM 8429 C CA . GLY F 6 182 ? 87.453 56.215 122.614 1.00 119.16 182 GLY S CA 1
ATOM 8430 C C . GLY F 6 182 ? 87.472 57.708 122.840 1.00 119.16 182 GLY S C 1
ATOM 8431 O O . GLY F 6 182 ? 86.401 58.305 122.991 1.00 119.16 182 GLY S O 1
ATOM 8432 N N . GLN F 6 183 ? 88.645 58.335 122.871 1.00 113.94 183 GLN S N 1
ATOM 8433 C CA . GLN F 6 183 ? 88.755 59.770 123.081 1.00 113.94 183 GLN S CA 1
ATOM 8434 C C . GLN F 6 183 ? 89.734 60.362 122.079 1.00 113.94 183 GLN S C 1
ATOM 8435 O O . GLN F 6 183 ? 90.365 59.652 121.293 1.00 113.94 183 GLN S O 1
ATOM 8441 N N . SER F 6 184 ? 89.850 61.683 122.112 1.00 110.00 184 SER S N 1
ATOM 8442 C CA . SER F 6 184 ? 90.762 62.397 121.239 1.00 110.00 184 SER S CA 1
ATOM 8443 C C . SER F 6 184 ? 92.177 62.375 121.802 1.00 110.00 184 SER S C 1
ATOM 8444 O O . SER F 6 184 ? 92.374 62.202 123.006 1.00 110.00 184 SER S O 1
ATOM 8447 N N . PRO F 6 185 ? 93.184 62.538 120.948 1.00 101.16 185 PRO S N 1
ATOM 8448 C CA . PRO F 6 185 ? 94.556 62.648 121.446 1.00 101.16 185 PRO S CA 1
ATOM 8449 C C . PRO F 6 185 ? 94.740 63.895 122.293 1.00 101.16 185 PRO S C 1
ATOM 8450 O O . PRO F 6 185 ? 94.077 64.914 122.095 1.00 101.16 185 PRO S O 1
ATOM 8454 N N . GLN F 6 186 ? 95.655 63.802 123.251 1.00 104.55 186 GLN S N 1
ATOM 8455 C CA . GLN F 6 186 ? 95.937 64.897 124.164 1.00 104.55 186 GLN S CA 1
ATOM 8456 C C . GLN F 6 186 ? 97.440 65.100 124.271 1.00 104.55 186 GLN S C 1
ATOM 8457 O O . GLN F 6 186 ? 98.197 64.135 124.403 1.00 104.55 186 GLN S O 1
ATOM 8463 N N . LEU F 6 187 ? 97.865 66.359 124.211 1.00 97.33 187 LEU S N 1
ATOM 8464 C CA . LEU F 6 187 ? 99.281 66.694 124.254 1.00 97.33 187 LEU S CA 1
ATOM 8465 C C . LEU F 6 187 ? 99.862 66.380 125.625 1.00 97.33 187 LEU S C 1
ATOM 8466 O O . LEU F 6 187 ? 99.232 66.646 126.651 1.00 97.33 187 LEU S O 1
ATOM 8471 N N . LEU F 6 188 ? 101.067 65.814 125.640 1.00 100.53 188 LEU S N 1
ATOM 8472 C CA . LEU F 6 188 ? 101.781 65.519 126.874 1.00 100.53 188 LEU S CA 1
ATOM 8473 C C . LEU F 6 188 ? 103.073 66.306 127.013 1.00 100.53 188 LEU S C 1
ATOM 8474 O O . LEU F 6 188 ? 103.265 67.011 128.006 1.00 100.53 188 LEU S O 1
ATOM 8479 N N . ILE F 6 189 ? 103.969 66.202 126.038 1.00 100.32 189 ILE S N 1
ATOM 8480 C CA . ILE F 6 189 ? 105.283 66.827 126.087 1.00 100.32 189 ILE S CA 1
ATOM 8481 C C . ILE F 6 189 ? 105.507 67.571 124.782 1.00 100.32 189 ILE S C 1
ATOM 8482 O O . ILE F 6 189 ? 105.171 67.062 123.708 1.00 100.32 189 ILE S O 1
ATOM 8487 N N . TYR F 6 190 ? 106.071 68.771 124.865 1.00 99.00 190 TYR S N 1
ATOM 8488 C CA . TYR F 6 190 ? 106.447 69.505 123.668 1.00 99.00 190 TYR S CA 1
ATOM 8489 C C . TYR F 6 190 ? 107.902 69.940 123.759 1.00 99.00 190 TYR S C 1
ATOM 8490 O O . TYR F 6 190 ? 108.337 70.478 124.780 1.00 99.00 190 TYR S O 1
ATOM 8499 N N . ARG F 6 191 ? 108.646 69.679 122.683 1.00 98.30 191 ARG S N 1
ATOM 8500 C CA . ARG F 6 191 ? 110.062 70.032 122.568 1.00 98.30 191 ARG S CA 1
ATOM 8501 C C . ARG F 6 191 ? 110.920 69.299 123.598 1.00 98.30 191 ARG S C 1
ATOM 8502 O O . ARG F 6 191 ? 111.830 69.875 124.195 1.00 98.30 191 ARG S O 1
ATOM 8510 N N . MET F 6 192 ? 110.612 68.023 123.815 1.00 108.14 192 MET S N 1
ATOM 8511 C CA . MET F 6 192 ? 111.394 67.009 124.512 1.00 108.14 192 MET S CA 1
ATOM 8512 C C . MET F 6 192 ? 111.411 67.165 126.032 1.00 108.14 192 MET S C 1
ATOM 8513 O O . MET F 6 192 ? 111.727 66.197 126.724 1.00 108.14 192 MET S O 1
ATOM 8518 N N . SER F 6 193 ? 111.028 68.302 126.589 1.00 106.18 193 SER S N 1
ATOM 8519 C CA . SER F 6 193 ? 111.224 68.472 128.020 1.00 106.18 193 SER S CA 1
ATOM 8520 C C . SER F 6 193 ? 110.146 69.274 128.724 1.00 106.18 193 SER S C 1
ATOM 8521 O O . SER F 6 193 ? 110.258 69.478 129.935 1.00 106.18 193 SER S O 1
ATOM 8524 N N . ASN F 6 194 ? 109.113 69.724 128.030 1.00 102.72 194 ASN S N 1
ATOM 8525 C CA . ASN F 6 194 ? 108.156 70.658 128.598 1.00 102.72 194 ASN S CA 1
ATOM 8526 C C . ASN F 6 194 ? 106.828 69.958 128.824 1.00 102.72 194 ASN S C 1
ATOM 8527 O O . ASN F 6 194 ? 106.277 69.350 127.902 1.00 102.72 194 ASN S O 1
ATOM 8532 N N . LEU F 6 195 ? 106.324 70.041 130.049 1.00 109.34 195 LEU S N 1
ATOM 8533 C CA . LEU F 6 195 ? 105.046 69.439 130.386 1.00 109.34 195 LEU S CA 1
ATOM 8534 C C . LEU F 6 195 ? 103.916 70.350 129.932 1.00 109.34 195 LEU S C 1
ATOM 8535 O O . LEU F 6 195 ? 103.994 71.572 130.085 1.00 109.34 195 LEU S O 1
ATOM 8540 N N . ALA F 6 196 ? 102.871 69.760 129.364 1.00 113.20 196 ALA S N 1
ATOM 8541 C CA . ALA F 6 196 ? 101.723 70.546 128.950 1.00 113.20 196 ALA S CA 1
ATOM 8542 C C . ALA F 6 196 ? 100.936 71.017 130.168 1.00 113.20 196 ALA S C 1
ATOM 8543 O O . ALA F 6 196 ? 101.033 70.456 131.262 1.00 113.20 196 ALA S O 1
ATOM 8545 N N . SER F 6 197 ? 100.152 72.071 129.968 1.00 120.57 197 SER S N 1
ATOM 8546 C CA . SER F 6 197 ? 99.344 72.612 131.051 1.00 120.57 197 SER S CA 1
ATOM 8547 C C . SER F 6 197 ? 98.270 71.616 131.463 1.00 120.57 197 SER S C 1
ATOM 8548 O O . SER F 6 197 ? 97.669 70.942 130.623 1.00 120.57 197 SER S O 1
ATOM 8551 N N . GLY F 6 198 ? 98.026 71.532 132.766 1.00 122.75 198 GLY S N 1
ATOM 8552 C CA . GLY F 6 198 ? 97.046 70.593 133.281 1.00 122.75 198 GLY S CA 1
ATOM 8553 C C . GLY F 6 198 ? 97.413 69.144 133.054 1.00 122.75 198 GLY S C 1
ATOM 8554 O O . GLY F 6 198 ? 96.542 68.334 132.715 1.00 122.75 198 GLY S O 1
ATOM 8555 N N . VAL F 6 199 ? 98.682 68.796 133.232 1.00 123.00 199 VAL S N 1
ATOM 8556 C CA . VAL F 6 199 ? 99.153 67.430 133.027 1.00 123.00 199 VAL S CA 1
ATOM 8557 C C . VAL F 6 199 ? 99.913 66.993 134.272 1.00 123.00 199 VAL S C 1
ATOM 8558 O O . VAL F 6 199 ? 100.708 67.774 134.813 1.00 123.00 199 VAL S O 1
ATOM 8562 N N . PRO F 6 200 ? 99.696 65.774 134.767 1.00 128.49 200 PRO S N 1
ATOM 8563 C CA . PRO F 6 200 ? 100.427 65.317 135.954 1.00 128.49 200 PRO S CA 1
ATOM 8564 C C . PRO F 6 200 ? 101.929 65.323 135.724 1.00 128.49 200 PRO S C 1
ATOM 8565 O O . PRO F 6 200 ? 102.412 65.089 134.615 1.00 128.49 200 PRO S O 1
ATOM 8569 N N . ASP F 6 201 ? 102.671 65.595 136.795 1.00 133.38 201 ASP S N 1
ATOM 8570 C CA . ASP F 6 201 ? 104.116 65.759 136.706 1.00 133.38 201 ASP S CA 1
ATOM 8571 C C . ASP F 6 201 ? 104.883 64.444 136.760 1.00 133.38 201 ASP S C 1
ATOM 8572 O O . ASP F 6 201 ? 106.116 64.467 136.691 1.00 133.38 201 ASP S O 1
ATOM 8577 N N . ARG F 6 202 ? 104.200 63.308 136.888 1.00 135.56 202 ARG S N 1
ATOM 8578 C CA . ARG F 6 202 ? 104.876 62.017 136.860 1.00 135.56 202 ARG S CA 1
ATOM 8579 C C . ARG F 6 202 ? 105.358 61.621 135.471 1.00 135.56 202 ARG S C 1
ATOM 8580 O O . ARG F 6 202 ? 106.090 60.634 135.349 1.00 135.56 202 ARG S O 1
ATOM 8588 N N . PHE F 6 203 ? 104.968 62.351 134.432 1.00 129.56 203 PHE S N 1
ATOM 8589 C CA . PHE F 6 203 ? 105.522 62.154 133.103 1.00 129.56 203 PHE S CA 1
ATOM 8590 C C . PHE F 6 203 ? 106.819 62.939 132.960 1.00 129.56 203 PHE S C 1
ATOM 8591 O O . PHE F 6 203 ? 107.005 63.985 133.586 1.00 129.56 203 PHE S O 1
ATOM 8599 N N . SER F 6 204 ? 107.719 62.426 132.127 1.00 126.91 204 SER S N 1
ATOM 8600 C CA . SER F 6 204 ? 108.984 63.100 131.882 1.00 126.91 204 SER S CA 1
ATOM 8601 C C . SER F 6 204 ? 109.490 62.728 130.499 1.00 126.91 204 SER S C 1
ATOM 8602 O O . SER F 6 204 ? 109.356 61.583 130.060 1.00 126.91 204 SER S O 1
ATOM 8605 N N . GLY F 6 205 ? 110.075 63.703 129.822 1.00 119.45 205 GLY S N 1
ATOM 8606 C CA . GLY F 6 205 ? 110.612 63.508 128.484 1.00 119.45 205 GLY S CA 1
ATOM 8607 C C . GLY F 6 205 ? 112.114 63.701 128.471 1.00 119.45 205 GLY S C 1
ATOM 8608 O O . GLY F 6 205 ? 112.637 64.594 129.139 1.00 119.45 205 GLY S O 1
ATOM 8609 N N . SER F 6 206 ? 112.803 62.860 127.706 1.00 119.65 206 SER S N 1
ATOM 8610 C CA . SER F 6 206 ? 114.254 62.918 127.634 1.00 119.65 206 SER S CA 1
ATOM 8611 C C . SER F 6 206 ? 114.705 62.331 126.307 1.00 119.65 206 SER S C 1
ATOM 8612 O O . SER F 6 206 ? 113.943 61.653 125.616 1.00 119.65 206 SER S O 1
ATOM 8615 N N . GLY F 6 207 ? 115.950 62.603 125.965 1.00 117.64 207 GLY S N 1
ATOM 8616 C CA . GLY F 6 207 ? 116.530 62.087 124.740 1.00 117.64 207 GLY S CA 1
ATOM 8617 C C . GLY F 6 207 ? 117.607 63.014 124.226 1.00 117.64 207 GLY S C 1
ATOM 8618 O O . GLY F 6 207 ? 117.891 64.063 124.799 1.00 117.64 207 GLY S O 1
ATOM 8619 N N . SER F 6 208 ? 118.216 62.601 123.117 1.00 122.54 208 SER S N 1
ATOM 8620 C CA . SER F 6 208 ? 119.290 63.383 122.513 1.00 122.54 208 SER S CA 1
ATOM 8621 C C . SER F 6 208 ? 119.480 62.937 121.075 1.00 122.54 208 SER S C 1
ATOM 8622 O O . SER F 6 208 ? 119.842 61.782 120.831 1.00 122.54 208 SER S O 1
ATOM 8625 N N . GLY F 6 209 ? 119.234 63.839 120.129 1.00 119.77 209 GLY S N 1
ATOM 8626 C CA . GLY F 6 209 ? 119.578 63.581 118.746 1.00 119.77 209 GLY S CA 1
ATOM 8627 C C . GLY F 6 209 ? 118.530 62.806 117.979 1.00 119.77 209 GLY S C 1
ATOM 8628 O O . GLY F 6 209 ? 117.542 63.375 117.508 1.00 119.77 209 GLY S O 1
ATOM 8629 N N . THR F 6 210 ? 118.750 61.501 117.836 1.00 119.96 210 THR S N 1
ATOM 8630 C CA . THR F 6 210 ? 117.839 60.631 117.111 1.00 119.96 210 THR S CA 1
ATOM 8631 C C . THR F 6 210 ? 117.192 59.575 117.993 1.00 119.96 210 THR S C 1
ATOM 8632 O O . THR F 6 210 ? 116.367 58.801 117.498 1.00 119.96 210 THR S O 1
ATOM 8636 N N . ALA F 6 211 ? 117.540 59.513 119.274 1.00 119.21 211 ALA S N 1
ATOM 8637 C CA . ALA F 6 211 ? 116.945 58.569 120.207 1.00 119.21 211 ALA S CA 1
ATOM 8638 C C . ALA F 6 211 ? 116.196 59.338 121.283 1.00 119.21 211 ALA S C 1
ATOM 8639 O O . ALA F 6 211 ? 116.705 60.326 121.821 1.00 119.21 211 ALA S O 1
ATOM 8641 N N . PHE F 6 212 ? 114.986 58.884 121.594 1.00 118.47 212 PHE S N 1
ATOM 8642 C CA . PHE F 6 212 ? 114.108 59.610 122.496 1.00 118.47 212 PHE S CA 1
ATOM 8643 C C . PHE F 6 212 ? 113.487 58.634 123.481 1.00 118.47 212 PHE S C 1
ATOM 8644 O O . PHE F 6 212 ? 113.360 57.439 123.205 1.00 118.47 212 PHE S O 1
ATOM 8652 N N . THR F 6 213 ? 113.094 59.156 124.640 1.00 121.90 213 THR S N 1
ATOM 8653 C CA . THR F 6 213 ? 112.532 58.315 125.687 1.00 121.90 213 THR S CA 1
ATOM 8654 C C . THR F 6 213 ? 111.516 59.111 126.490 1.00 121.90 213 THR S C 1
ATOM 8655 O O . THR F 6 213 ? 111.778 60.257 126.863 1.00 121.90 213 THR S O 1
ATOM 8659 N N . LEU F 6 214 ? 110.363 58.501 126.752 1.00 122.28 214 LEU S N 1
ATOM 8660 C CA . LEU F 6 214 ? 109.356 59.060 127.642 1.00 122.28 214 LEU S CA 1
ATOM 8661 C C . LEU F 6 214 ? 109.129 58.088 128.788 1.00 122.28 214 LEU S C 1
ATOM 8662 O O . LEU F 6 214 ? 109.017 56.878 128.568 1.00 122.28 214 LEU S O 1
ATOM 8667 N N . THR F 6 215 ? 109.056 58.619 130.005 1.00 130.19 215 THR S N 1
ATOM 8668 C CA . THR F 6 215 ? 108.986 57.815 131.216 1.00 130.19 215 THR S CA 1
ATOM 8669 C C . THR F 6 215 ? 107.708 58.130 131.978 1.00 130.19 215 THR S C 1
ATOM 8670 O O . THR F 6 215 ? 107.362 59.302 132.159 1.00 130.19 215 THR S O 1
ATOM 8674 N N . ILE F 6 216 ? 107.016 57.086 132.424 1.00 137.45 216 ILE S N 1
ATOM 8675 C CA . ILE F 6 216 ? 105.849 57.216 133.289 1.00 137.45 216 ILE S CA 1
ATOM 8676 C C . ILE F 6 216 ? 106.239 56.659 134.649 1.00 137.45 216 ILE S C 1
ATOM 8677 O O . ILE F 6 216 ? 106.795 55.559 134.737 1.00 137.45 216 ILE S O 1
ATOM 8682 N N . SER F 6 217 ? 105.962 57.414 135.705 1.00 145.00 217 SER S N 1
ATOM 8683 C CA . SER F 6 217 ? 106.219 56.968 137.066 1.00 145.00 217 SER S CA 1
ATOM 8684 C C . SER F 6 217 ? 104.905 56.807 137.815 1.00 145.00 217 SER S C 1
ATOM 8685 O O . SER F 6 217 ? 104.007 57.647 137.697 1.00 145.00 217 SER S O 1
ATOM 8688 N N . ARG F 6 218 ? 104.798 55.722 138.583 1.00 153.03 218 ARG S N 1
ATOM 8689 C CA . ARG F 6 218 ? 103.609 55.427 139.380 1.00 153.03 218 ARG S CA 1
ATOM 8690 C C . ARG F 6 218 ? 102.365 55.346 138.492 1.00 153.03 218 ARG S C 1
ATOM 8691 O O . ARG F 6 218 ? 101.412 56.115 138.629 1.00 153.03 218 ARG S O 1
ATOM 8699 N N . LEU F 6 219 ? 102.402 54.392 137.567 1.00 149.63 219 LEU S N 1
ATOM 8700 C CA . LEU F 6 219 ? 101.319 54.226 136.608 1.00 149.63 219 LEU S CA 1
ATOM 8701 C C . LEU F 6 219 ? 100.013 53.877 137.310 1.00 149.63 219 LEU S C 1
ATOM 8702 O O . LEU F 6 219 ? 99.991 53.125 138.287 1.00 149.63 219 LEU S O 1
ATOM 8707 N N . GLU F 6 220 ? 98.918 54.444 136.810 1.00 147.75 220 GLU S N 1
ATOM 8708 C CA . GLU F 6 220 ? 97.576 54.117 137.263 1.00 147.75 220 GLU S CA 1
ATOM 8709 C C . GLU F 6 220 ? 96.723 53.706 136.072 1.00 147.75 220 GLU S C 1
ATOM 8710 O O . GLU F 6 220 ? 97.152 53.776 134.918 1.00 147.75 220 GLU S O 1
ATOM 8716 N N . ALA F 6 221 ? 95.491 53.287 136.366 1.00 149.06 221 ALA S N 1
ATOM 8717 C CA . ALA F 6 221 ? 94.562 52.873 135.323 1.00 149.06 221 ALA S CA 1
ATOM 8718 C C . ALA F 6 221 ? 94.222 53.990 134.344 1.00 149.06 221 ALA S C 1
ATOM 8719 O O . ALA F 6 221 ? 93.777 53.695 133.230 1.00 149.06 221 ALA S O 1
ATOM 8721 N N . GLU F 6 222 ? 94.423 55.252 134.719 1.00 142.96 222 GLU S N 1
ATOM 8722 C CA . GLU F 6 222 ? 94.074 56.368 133.850 1.00 142.96 222 GLU S CA 1
ATOM 8723 C C . GLU F 6 222 ? 95.065 56.553 132.705 1.00 142.96 222 GLU S C 1
ATOM 8724 O O . GLU F 6 222 ? 94.737 57.228 131.724 1.00 142.96 222 GLU S O 1
ATOM 8730 N N . ASP F 6 223 ? 96.240 55.930 132.776 1.00 140.80 223 ASP S N 1
ATOM 8731 C CA . ASP F 6 223 ? 97.290 56.084 131.769 1.00 140.80 223 ASP S CA 1
ATOM 8732 C C . ASP F 6 223 ? 97.284 54.953 130.753 1.00 140.80 223 ASP S C 1
ATOM 8733 O O . ASP F 6 223 ? 98.342 54.541 130.272 1.00 140.80 223 ASP S O 1
ATOM 8738 N N . VAL F 6 224 ? 96.115 54.435 130.398 1.00 133.21 224 VAL S N 1
ATOM 8739 C CA . VAL F 6 224 ? 96.002 53.309 129.480 1.00 133.21 224 VAL S CA 1
ATOM 8740 C C . VAL F 6 224 ? 95.539 53.846 128.133 1.00 133.21 224 VAL S C 1
ATOM 8741 O O . VAL F 6 224 ? 94.494 54.500 128.043 1.00 133.21 224 VAL S O 1
ATOM 8745 N N . GLY F 6 225 ? 96.315 53.569 127.091 1.00 126.13 225 GLY S N 1
ATOM 8746 C CA . GLY F 6 225 ? 95.992 54.073 125.770 1.00 126.13 225 GLY S CA 1
ATOM 8747 C C . GLY F 6 225 ? 97.140 53.828 124.811 1.00 126.13 225 GLY S C 1
ATOM 8748 O O . GLY F 6 225 ? 97.927 52.898 124.991 1.00 126.13 225 GLY S O 1
ATOM 8749 N N . VAL F 6 226 ? 97.220 54.678 123.793 1.00 115.45 226 VAL S N 1
ATOM 8750 C CA . VAL F 6 226 ? 98.253 54.597 122.768 1.00 115.45 226 VAL S CA 1
ATOM 8751 C C . VAL F 6 226 ? 99.050 55.892 122.796 1.00 115.45 226 VAL S C 1
ATOM 8752 O O . VAL F 6 226 ? 98.478 56.975 122.958 1.00 115.45 226 VAL S O 1
ATOM 8756 N N . TYR F 6 227 ? 100.367 55.781 122.651 1.00 114.26 227 TYR S N 1
ATOM 8757 C CA . TYR F 6 227 ? 101.266 56.924 122.702 1.00 114.26 227 TYR S CA 1
ATOM 8758 C C . TYR F 6 227 ? 101.950 57.100 121.354 1.00 114.26 227 TYR S C 1
ATOM 8759 O O . TYR F 6 227 ? 102.485 56.138 120.794 1.00 114.26 227 TYR S O 1
ATOM 8768 N N . TYR F 6 228 ? 101.932 58.326 120.842 1.00 107.26 228 TYR S N 1
ATOM 8769 C CA . TYR F 6 228 ? 102.522 58.651 119.554 1.00 107.26 228 TYR S CA 1
ATOM 8770 C C . TYR F 6 228 ? 103.619 59.689 119.732 1.00 107.26 228 TYR S C 1
ATOM 8771 O O . TYR F 6 228 ? 103.543 60.550 120.611 1.00 107.26 228 TYR S O 1
ATOM 8780 N N . CYS F 6 229 ? 104.643 59.599 118.891 1.00 107.41 229 CYS S N 1
ATOM 8781 C CA . CYS F 6 229 ? 105.687 60.608 118.813 1.00 107.41 229 CYS S CA 1
ATOM 8782 C C . CYS F 6 229 ? 105.599 61.319 117.471 1.00 107.41 229 CYS S C 1
ATOM 8783 O O . CYS F 6 229 ? 105.407 60.682 116.432 1.00 107.41 229 CYS S O 1
ATOM 8786 N N . MET F 6 230 ? 105.729 62.642 117.498 1.00 100.00 230 MET S N 1
ATOM 8787 C CA . MET F 6 230 ? 105.650 63.448 116.289 1.00 100.00 230 MET S CA 1
ATOM 8788 C C . MET F 6 230 ? 106.873 64.344 116.207 1.00 100.00 230 MET S C 1
ATOM 8789 O O . MET F 6 230 ? 107.377 64.809 117.230 1.00 100.00 230 MET S O 1
ATOM 8794 N N . GLN F 6 231 ? 107.339 64.584 114.989 1.00 96.97 231 GLN S N 1
ATOM 8795 C CA . GLN F 6 231 ? 108.388 65.556 114.733 1.00 96.97 231 GLN S CA 1
ATOM 8796 C C . GLN F 6 231 ? 107.779 66.793 114.091 1.00 96.97 231 GLN S C 1
ATOM 8797 O O . GLN F 6 231 ? 106.831 66.697 113.309 1.00 96.97 231 GLN S O 1
ATOM 8803 N N . HIS F 6 232 ? 108.319 67.959 114.436 1.00 94.16 232 HIS S N 1
ATOM 8804 C CA . HIS F 6 232 ? 107.854 69.220 113.876 1.00 94.16 232 HIS S CA 1
ATOM 8805 C C . HIS F 6 232 ? 108.982 69.988 113.202 1.00 94.16 232 HIS S C 1
ATOM 8806 O O . HIS F 6 232 ? 108.894 71.209 113.050 1.00 94.16 232 HIS S O 1
ATOM 8813 N N . LEU F 6 233 ? 110.045 69.294 112.796 1.00 96.95 233 LEU S N 1
ATOM 8814 C CA . LEU F 6 233 ? 111.200 69.980 112.229 1.00 96.95 233 LEU S CA 1
ATOM 8815 C C . LEU F 6 233 ? 110.914 70.499 110.827 1.00 96.95 233 LEU S C 1
ATOM 8816 O O . LEU F 6 233 ? 111.260 71.639 110.501 1.00 96.95 233 LEU S O 1
ATOM 8821 N N . GLU F 6 234 ? 110.288 69.682 109.983 1.00 101.43 234 GLU S N 1
ATOM 8822 C CA . GLU F 6 234 ? 110.049 70.044 108.595 1.00 101.43 234 GLU S CA 1
ATOM 8823 C C . GLU F 6 234 ? 108.656 69.607 108.177 1.00 101.43 234 GLU S C 1
ATOM 8824 O O . GLU F 6 234 ? 108.104 68.643 108.711 1.00 101.43 234 GLU S O 1
ATOM 8830 N N . TYR F 6 235 ? 108.095 70.324 107.212 1.00 94.73 235 TYR S N 1
ATOM 8831 C CA . TYR F 6 235 ? 106.873 69.758 106.663 1.00 94.73 235 TYR S CA 1
ATOM 8832 C C . TYR F 6 235 ? 107.215 68.743 105.577 1.00 94.73 235 TYR S C 1
ATOM 8833 O O . TYR F 6 235 ? 108.199 68.918 104.855 1.00 94.73 235 TYR S O 1
ATOM 8842 N N . PRO F 6 236 ? 106.431 67.668 105.420 1.00 95.53 236 PRO S N 1
ATOM 8843 C CA . PRO F 6 236 ? 105.232 67.340 106.192 1.00 95.53 236 PRO S CA 1
ATOM 8844 C C . PRO F 6 236 ? 105.543 66.780 107.570 1.00 95.53 236 PRO S C 1
ATOM 8845 O O . PRO F 6 236 ? 106.593 66.176 107.766 1.00 95.53 236 PRO S O 1
ATOM 8849 N N . LEU F 6 237 ? 104.629 66.981 108.513 1.00 93.57 237 LEU S N 1
ATOM 8850 C CA . LEU F 6 237 ? 104.766 66.433 109.852 1.00 93.57 237 LEU S CA 1
ATOM 8851 C C . LEU F 6 237 ? 104.367 64.965 109.827 1.00 93.57 237 LEU S C 1
ATOM 8852 O O . LEU F 6 237 ? 103.337 64.608 109.251 1.00 93.57 237 LEU S O 1
ATOM 8857 N N . THR F 6 238 ? 105.184 64.120 110.444 1.00 97.34 238 THR S N 1
ATOM 8858 C CA . THR F 6 238 ? 104.981 62.680 110.416 1.00 97.34 238 THR S CA 1
ATOM 8859 C C . THR F 6 238 ? 104.876 62.143 111.833 1.00 97.34 238 THR S C 1
ATOM 8860 O O . THR F 6 238 ? 105.605 62.580 112.727 1.00 97.34 238 THR S O 1
ATOM 8864 N N . PHE F 6 239 ? 103.972 61.192 112.031 1.00 98.27 239 PHE S N 1
ATOM 8865 C CA . PHE F 6 239 ? 103.766 60.565 113.322 1.00 98.27 239 PHE S CA 1
ATOM 8866 C C . PHE F 6 239 ? 104.483 59.221 113.362 1.00 98.27 239 PHE S C 1
ATOM 8867 O O . PHE F 6 239 ? 105.132 58.805 112.399 1.00 98.27 239 PHE S O 1
ATOM 8875 N N . GLY F 6 240 ? 104.364 58.525 114.491 1.00 105.58 240 GLY S N 1
ATOM 8876 C CA . GLY F 6 240 ? 104.877 57.185 114.639 1.00 105.58 240 GLY S CA 1
ATOM 8877 C C . GLY F 6 240 ? 103.761 56.159 114.530 1.00 105.58 240 GLY S C 1
ATOM 8878 O O . GLY F 6 240 ? 102.587 56.485 114.371 1.00 105.58 240 GLY S O 1
ATOM 8879 N N . ALA F 6 241 ? 104.159 54.891 114.612 1.00 112.17 241 ALA S N 1
ATOM 8880 C CA . ALA F 6 241 ? 103.183 53.808 114.559 1.00 112.17 241 ALA S CA 1
ATOM 8881 C C . ALA F 6 241 ? 102.295 53.811 115.795 1.00 112.17 241 ALA S C 1
ATOM 8882 O O . ALA F 6 241 ? 101.110 53.472 115.722 1.00 112.17 241 ALA S O 1
ATOM 8884 N N . GLY F 6 242 ? 102.853 54.185 116.941 1.00 118.96 242 GLY S N 1
ATOM 8885 C CA . GLY F 6 242 ? 102.068 54.217 118.172 1.00 118.96 242 GLY S CA 1
ATOM 8886 C C . GLY F 6 242 ? 102.347 52.985 119.009 1.00 118.96 242 GLY S C 1
ATOM 8887 O O . GLY F 6 242 ? 102.439 51.865 118.509 1.00 118.96 242 GLY S O 1
ATOM 8888 N N . THR F 6 243 ? 102.486 53.202 120.312 1.00 127.11 243 THR S N 1
ATOM 8889 C CA . THR F 6 243 ? 102.743 52.131 121.264 1.00 127.11 243 THR S CA 1
ATOM 8890 C C . THR F 6 243 ? 101.580 52.032 122.241 1.00 127.11 243 THR S C 1
ATOM 8891 O O . THR F 6 243 ? 101.160 53.039 122.818 1.00 127.11 243 THR S O 1
ATOM 8895 N N . LYS F 6 244 ? 101.068 50.821 122.425 1.00 135.03 244 LYS S N 1
ATOM 8896 C CA . LYS F 6 244 ? 99.907 50.577 123.266 1.00 135.03 244 LYS S CA 1
ATOM 8897 C C . LYS F 6 244 ? 100.335 50.014 124.613 1.00 135.03 244 LYS S C 1
ATOM 8898 O O . LYS F 6 244 ? 101.277 49.220 124.694 1.00 135.03 244 LYS S O 1
ATOM 8904 N N . LEU F 6 245 ? 99.643 50.431 125.670 1.00 139.45 245 LEU S N 1
ATOM 8905 C CA . LEU F 6 245 ? 99.839 49.886 127.008 1.00 139.45 245 LEU S CA 1
ATOM 8906 C C . LEU F 6 245 ? 98.600 49.085 127.382 1.00 139.45 245 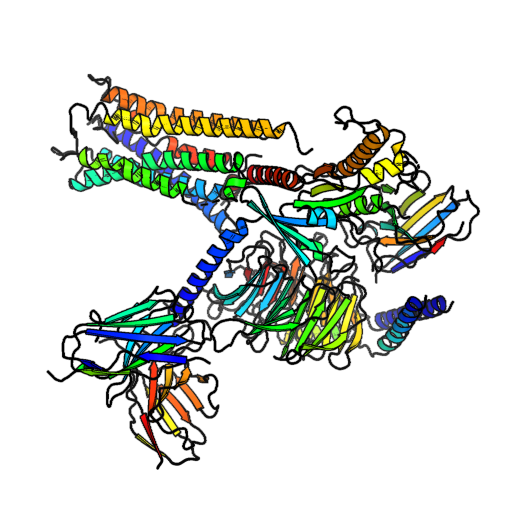LEU S C 1
ATOM 8907 O O . LEU F 6 245 ? 97.482 49.610 127.353 1.00 139.45 245 LEU S O 1
ATOM 8912 N N . GLU F 6 246 ? 98.799 47.821 127.734 1.00 149.19 246 GLU S N 1
ATOM 8913 C CA . GLU F 6 246 ? 97.725 46.962 128.207 1.00 149.19 246 GLU S CA 1
ATOM 8914 C C . GLU F 6 246 ? 97.821 46.815 129.718 1.00 149.19 246 GLU S C 1
ATOM 8915 O O . GLU F 6 246 ? 98.917 46.685 130.272 1.00 149.19 246 GLU S O 1
ATOM 8921 N N . LEU F 6 247 ? 96.669 46.836 130.379 1.00 154.60 247 LEU S N 1
ATOM 8922 C CA . LEU F 6 247 ? 96.608 46.769 131.837 1.00 154.60 247 LEU S CA 1
ATOM 8923 C C . LEU F 6 247 ? 96.624 45.302 132.245 1.00 154.60 247 LEU S C 1
ATOM 8924 O O . LEU F 6 247 ? 95.575 44.660 132.334 1.00 154.60 247 LEU S O 1
ATOM 8929 N N . LYS F 6 248 ? 97.824 44.778 132.492 1.00 156.18 248 LYS S N 1
ATOM 8930 C CA . LYS F 6 248 ? 98.049 43.382 132.876 1.00 156.18 248 LYS S CA 1
ATOM 8931 C C . LYS F 6 248 ? 97.270 42.402 132.002 1.00 156.18 248 LYS S C 1
ATOM 8932 O O . LYS F 6 248 ? 97.558 41.205 131.988 1.00 156.18 248 LYS S O 1
ATOM 8938 N N . GLN G 7 1 ? 122.304 117.830 153.130 1.00 123.59 1 GLN N N 1
ATOM 8939 C CA . GLN G 7 1 ? 120.932 118.087 153.547 1.00 123.59 1 GLN N CA 1
ATOM 8940 C C . GLN G 7 1 ? 120.532 119.528 153.272 1.00 123.59 1 GLN N C 1
ATOM 8941 O O . GLN G 7 1 ? 121.098 120.455 153.848 1.00 123.59 1 GLN N O 1
ATOM 8947 N N . VAL G 7 2 ? 119.553 119.712 152.391 1.00 116.56 2 VAL N N 1
ATOM 8948 C CA . VAL G 7 2 ? 119.061 121.047 152.067 1.00 116.56 2 VAL N CA 1
ATOM 8949 C C . VAL G 7 2 ? 118.421 121.628 153.323 1.00 116.56 2 VAL N C 1
ATOM 8950 O O . VAL G 7 2 ? 117.460 121.068 153.857 1.00 116.56 2 VAL N O 1
ATOM 8954 N N . GLN G 7 3 ? 118.949 122.751 153.798 1.00 116.86 3 GLN N N 1
ATOM 8955 C CA . GLN G 7 3 ? 118.489 123.353 155.037 1.00 116.86 3 GLN N CA 1
ATOM 8956 C C . GLN G 7 3 ? 118.601 124.864 154.937 1.00 116.86 3 GLN N C 1
ATOM 8957 O O . GLN G 7 3 ? 119.698 125.401 154.767 1.00 116.86 3 GLN N O 1
ATOM 8963 N N . LEU G 7 4 ? 117.462 125.545 155.044 1.00 113.73 4 LEU N N 1
ATOM 8964 C CA . LEU G 7 4 ? 117.405 126.998 154.971 1.00 113.73 4 LEU N CA 1
ATOM 8965 C C . LEU G 7 4 ? 116.987 127.548 156.323 1.00 113.73 4 LEU N C 1
ATOM 8966 O O . LEU G 7 4 ? 115.951 127.152 156.864 1.00 113.73 4 LEU N O 1
ATOM 8971 N N . GLN G 7 5 ? 117.787 128.463 156.861 1.00 118.71 5 GLN N N 1
ATOM 8972 C CA . GLN G 7 5 ? 117.549 129.056 158.169 1.00 118.71 5 GLN N CA 1
ATOM 8973 C C . GLN G 7 5 ? 117.300 130.545 158.001 1.00 118.71 5 GLN N C 1
ATOM 8974 O O . GLN G 7 5 ? 118.095 131.243 157.364 1.00 118.71 5 GLN N O 1
ATOM 8980 N N . GLU G 7 6 ? 116.205 131.028 158.577 1.00 116.74 6 GLU N N 1
ATOM 8981 C CA . GLU G 7 6 ? 115.755 132.397 158.378 1.00 116.74 6 GLU N CA 1
ATOM 8982 C C . GLU G 7 6 ? 115.841 133.176 159.682 1.00 116.74 6 GLU N C 1
ATOM 8983 O O . GLU G 7 6 ? 115.516 132.654 160.752 1.00 116.74 6 GLU N O 1
ATOM 8989 N N . SER G 7 7 ? 116.273 134.428 159.584 1.00 125.68 7 SER N N 1
ATOM 8990 C CA . SER G 7 7 ? 116.451 135.284 160.744 1.00 125.68 7 SER N CA 1
ATOM 8991 C C . SER G 7 7 ? 115.859 136.656 160.461 1.00 125.68 7 SER N C 1
ATOM 8992 O O . SER G 7 7 ? 115.494 136.978 159.329 1.00 125.68 7 SER N O 1
ATOM 8995 N N . GLY G 7 8 ? 115.768 137.464 161.512 1.00 130.14 8 GLY N N 1
ATOM 8996 C CA . GLY G 7 8 ? 115.205 138.791 161.410 1.00 130.14 8 GLY N CA 1
ATOM 8997 C C . GLY G 7 8 ? 113.690 138.786 161.489 1.00 130.14 8 GLY N C 1
ATOM 8998 O O . GLY G 7 8 ? 113.033 137.745 161.541 1.00 130.14 8 GLY N O 1
ATOM 8999 N N . GLY G 7 9 ? 113.131 139.982 161.498 1.00 132.76 9 GLY N N 1
ATOM 9000 C CA . GLY G 7 9 ? 111.692 140.116 161.566 1.00 132.76 9 GLY N CA 1
ATOM 9001 C C . GLY G 7 9 ? 111.197 140.243 162.994 1.00 132.76 9 GLY N C 1
ATOM 9002 O O . GLY G 7 9 ? 111.878 139.874 163.957 1.00 132.76 9 GLY N O 1
ATOM 9003 N N . GLY G 7 10 ? 109.987 140.773 163.135 1.00 132.19 10 GLY N N 1
ATOM 9004 C CA . GLY G 7 10 ? 109.417 140.985 164.457 1.00 132.19 10 GLY N CA 1
ATOM 9005 C C . GLY G 7 10 ? 108.226 141.915 164.393 1.00 132.19 10 GLY N C 1
ATOM 9006 O O . GLY G 7 10 ? 107.451 141.892 163.431 1.00 132.19 10 GLY N O 1
ATOM 9007 N N . LEU G 7 11 ? 108.092 142.734 165.431 1.00 138.20 11 LEU N N 1
ATOM 9008 C CA . LEU G 7 11 ? 107.010 143.705 165.529 1.00 138.20 11 LEU N CA 1
ATOM 9009 C C . LEU G 7 11 ? 107.572 145.094 165.254 1.00 138.20 11 LEU N C 1
ATOM 9010 O O . LEU G 7 11 ? 108.549 145.509 165.885 1.00 138.20 11 LEU N O 1
ATOM 9015 N N . VAL G 7 12 ? 106.954 145.805 164.315 1.00 140.61 12 VAL N N 1
ATOM 9016 C CA . VAL G 7 12 ? 107.386 147.142 163.935 1.00 140.61 12 VAL N CA 1
ATOM 9017 C C . VAL G 7 12 ? 106.156 148.010 163.711 1.00 140.61 12 VAL N C 1
ATOM 9018 O O . VAL G 7 12 ? 105.115 147.540 163.241 1.00 140.61 12 VAL N O 1
ATOM 9022 N N . GLN G 7 13 ? 106.272 149.283 164.079 1.00 147.94 13 GLN N N 1
ATOM 9023 C CA . GLN G 7 13 ? 105.181 150.218 163.880 1.00 147.94 13 GLN N CA 1
ATOM 9024 C C . GLN G 7 13 ? 105.004 150.512 162.391 1.00 147.94 13 GLN N C 1
ATOM 9025 O O . GLN G 7 13 ? 105.966 150.445 161.621 1.00 147.94 13 GLN N O 1
ATOM 9031 N N . PRO G 7 14 ? 103.782 150.826 161.960 1.00 145.74 14 PRO N N 1
ATOM 9032 C CA . PRO G 7 14 ? 103.551 151.105 160.537 1.00 145.74 14 PRO N CA 1
ATOM 9033 C C . PRO G 7 14 ? 104.426 152.245 160.041 1.00 145.74 14 PRO N C 1
ATOM 9034 O O . PRO G 7 14 ? 104.655 153.231 160.744 1.00 145.74 14 PRO N O 1
ATOM 9038 N N . GLY G 7 15 ? 104.916 152.098 158.812 1.00 138.58 15 GLY N N 1
ATOM 9039 C CA . GLY G 7 15 ? 105.865 153.028 158.246 1.00 138.58 15 GLY N CA 1
ATOM 9040 C C . GLY G 7 15 ? 107.313 152.736 158.575 1.00 138.58 15 GLY N C 1
ATOM 9041 O O . GLY G 7 15 ? 108.193 153.486 158.136 1.00 138.58 15 GLY N O 1
ATOM 9042 N N . GLY G 7 16 ? 107.588 151.671 159.323 1.00 137.75 16 GLY N N 1
ATOM 9043 C CA . GLY G 7 16 ? 108.934 151.352 159.742 1.00 137.75 16 GLY N CA 1
ATOM 9044 C C . GLY G 7 16 ? 109.735 150.658 158.657 1.00 137.75 16 GLY N C 1
ATOM 9045 O O . GLY G 7 16 ? 109.439 150.735 157.464 1.00 137.75 16 GLY N O 1
ATOM 9046 N N . SER G 7 17 ? 110.784 149.966 159.096 1.00 134.70 17 SER N N 1
ATOM 9047 C CA . SER G 7 17 ? 111.691 149.274 158.195 1.00 134.70 17 SER N CA 1
ATOM 9048 C C . SER G 7 17 ? 112.145 147.972 158.837 1.00 134.70 17 SER N C 1
ATOM 9049 O O . SER G 7 17 ? 112.178 147.838 160.062 1.00 134.70 17 SER N O 1
ATOM 9052 N N . LEU G 7 18 ? 112.502 147.010 157.990 1.00 128.78 18 LEU N N 1
ATOM 9053 C CA . LEU G 7 18 ? 112.973 145.716 158.461 1.00 128.78 18 LEU N CA 1
ATOM 9054 C C . LEU G 7 18 ? 113.922 145.131 157.429 1.00 128.78 18 LEU N C 1
ATOM 9055 O O . LEU G 7 18 ? 113.917 145.523 156.260 1.00 128.78 18 LEU N O 1
ATOM 9060 N N . ARG G 7 19 ? 114.740 144.185 157.880 1.00 123.32 19 ARG N N 1
ATOM 9061 C CA . ARG G 7 19 ? 115.669 143.483 157.010 1.00 123.32 19 ARG N CA 1
ATOM 9062 C C . ARG G 7 19 ? 115.640 142.003 157.349 1.00 123.32 19 ARG N C 1
ATOM 9063 O O . ARG G 7 19 ? 115.730 141.626 158.520 1.00 123.32 19 ARG N O 1
ATOM 9071 N N . LEU G 7 20 ? 115.518 141.168 156.323 1.00 120.46 20 LEU N N 1
ATOM 9072 C CA . LEU G 7 20 ? 115.393 139.731 156.496 1.00 120.46 20 LEU N CA 1
ATOM 9073 C C . LEU G 7 20 ? 116.609 139.025 155.915 1.00 120.46 20 LEU N C 1
ATOM 9074 O O . LEU G 7 20 ? 117.152 139.433 154.885 1.00 120.46 20 LEU N O 1
ATOM 9079 N N . SER G 7 21 ? 117.030 137.956 156.586 1.00 120.84 21 SER N N 1
ATOM 9080 C CA . SER G 7 21 ? 118.181 137.173 156.170 1.00 120.84 21 SER N CA 1
ATOM 9081 C C . SER G 7 21 ? 117.812 135.699 156.137 1.00 120.84 21 SER N C 1
ATOM 9082 O O . SER G 7 21 ? 117.039 135.217 156.967 1.00 120.84 21 SER N O 1
ATOM 9085 N N . CYS G 7 22 ? 118.381 134.986 155.168 1.00 121.44 22 CYS N N 1
ATOM 9086 C CA . CYS G 7 22 ? 118.094 133.569 154.965 1.00 121.44 22 CYS N CA 1
ATOM 9087 C C . CYS G 7 22 ? 119.405 132.866 154.648 1.00 121.44 22 CYS N C 1
ATOM 9088 O O . CYS G 7 22 ? 119.875 132.916 153.509 1.00 121.44 22 CYS N O 1
ATOM 9091 N N . ALA G 7 23 ? 119.996 132.222 155.650 1.00 117.26 23 ALA N N 1
ATOM 9092 C CA . ALA G 7 23 ? 121.252 131.512 155.458 1.00 117.26 23 ALA N CA 1
ATOM 9093 C C . ALA G 7 23 ? 120.996 130.121 154.898 1.00 117.26 23 ALA N C 1
ATOM 9094 O O . ALA G 7 23 ? 120.192 129.356 155.438 1.00 117.26 23 ALA N O 1
ATOM 9096 N N . ALA G 7 24 ? 121.691 129.793 153.814 1.00 115.29 24 ALA N N 1
ATOM 9097 C CA . ALA G 7 24 ? 121.510 128.533 153.111 1.00 115.29 24 ALA N CA 1
ATOM 9098 C C . ALA G 7 24 ? 122.690 127.614 153.381 1.00 115.29 24 ALA N C 1
ATOM 9099 O O . ALA G 7 24 ? 123.799 128.077 153.660 1.00 115.29 24 ALA N O 1
ATOM 9101 N N . SER G 7 25 ? 122.443 126.309 153.301 1.00 113.95 25 SER N N 1
ATOM 9102 C CA . SER G 7 25 ? 123.483 125.320 153.530 1.00 113.95 25 SER N CA 1
ATOM 9103 C C . SER G 7 25 ? 123.125 124.037 152.798 1.00 113.95 25 SER N C 1
ATOM 9104 O O . SER G 7 25 ? 121.956 123.780 152.501 1.00 113.95 25 SER N O 1
ATOM 9107 N N . GLY G 7 26 ? 124.144 123.232 152.513 1.00 109.68 26 GLY N N 1
ATOM 9108 C CA . GLY G 7 26 ? 123.950 121.921 151.934 1.00 109.68 26 GLY N CA 1
ATOM 9109 C C . GLY G 7 26 ? 123.822 121.874 150.429 1.00 109.68 26 GLY N C 1
ATOM 9110 O O . GLY G 7 26 ? 123.523 120.804 149.888 1.00 109.68 26 GLY N O 1
ATOM 9111 N N . PHE G 7 27 ? 124.030 122.988 149.733 1.00 107.00 27 PHE N N 1
ATOM 9112 C CA . PHE G 7 27 ? 123.989 122.981 148.279 1.00 107.00 27 PHE N CA 1
ATOM 9113 C C . PHE G 7 27 ? 124.810 124.146 147.749 1.00 107.00 27 PHE N C 1
ATOM 9114 O O . PHE G 7 27 ? 125.104 125.103 148.469 1.00 107.00 27 PHE N O 1
ATOM 9122 N N . THR G 7 28 ? 125.182 124.049 146.476 1.00 106.56 28 THR N N 1
ATOM 9123 C CA . THR G 7 28 ? 125.924 125.119 145.818 1.00 106.56 28 THR N CA 1
ATOM 9124 C C . THR G 7 28 ? 124.988 126.295 145.581 1.00 106.56 28 THR N C 1
ATOM 9125 O O . THR G 7 28 ? 124.108 126.234 144.718 1.00 106.56 28 THR N O 1
ATOM 9129 N N . PHE G 7 29 ? 125.184 127.370 146.344 1.00 107.36 29 PHE N N 1
ATOM 9130 C CA . PHE G 7 29 ? 124.243 128.484 146.329 1.00 107.36 29 PHE N CA 1
ATOM 9131 C C . PHE G 7 29 ? 124.163 129.136 144.955 1.00 107.36 29 PHE N C 1
ATOM 9132 O O . PHE G 7 29 ? 123.073 129.480 144.486 1.00 107.36 29 PHE N O 1
ATOM 9140 N N . SER G 7 30 ? 125.305 129.307 144.292 1.00 106.20 30 SER N N 1
ATOM 9141 C CA . SER G 7 30 ? 125.367 130.143 143.101 1.00 106.20 30 SER N CA 1
ATOM 9142 C C . SER G 7 30 ? 124.697 129.525 141.882 1.00 106.20 30 SER N C 1
ATOM 9143 O O . SER G 7 30 ? 124.519 130.228 140.883 1.00 106.20 30 SER N O 1
ATOM 9146 N N . ASN G 7 31 ? 124.325 128.251 141.922 1.00 104.97 31 ASN N N 1
ATOM 9147 C CA . ASN G 7 31 ? 123.703 127.617 140.767 1.00 104.97 31 ASN N CA 1
ATOM 9148 C C . ASN G 7 31 ? 122.187 127.734 140.757 1.00 104.97 31 ASN N C 1
ATOM 9149 O O . ASN G 7 31 ? 121.563 127.358 139.761 1.00 104.97 31 ASN N O 1
ATOM 9154 N N . TYR G 7 32 ? 121.578 128.244 141.820 1.00 100.56 32 TYR N N 1
ATOM 9155 C CA . TYR G 7 32 ? 120.133 128.192 141.971 1.00 100.56 32 TYR N CA 1
ATOM 9156 C C . TYR G 7 32 ? 119.536 129.591 141.998 1.00 100.56 32 TYR N C 1
ATOM 9157 O O . TYR G 7 32 ? 120.206 130.582 142.291 1.00 100.56 32 TYR N O 1
ATOM 9166 N N . LYS G 7 33 ? 118.248 129.645 141.687 1.00 100.08 33 LYS N N 1
ATOM 9167 C CA . LYS G 7 33 ? 117.465 130.871 141.679 1.00 100.08 33 LYS N CA 1
ATOM 9168 C C . LYS G 7 33 ? 116.611 130.893 142.938 1.00 100.08 33 LYS N C 1
ATOM 9169 O O . LYS G 7 33 ? 115.873 129.939 143.203 1.00 100.08 33 LYS N O 1
ATOM 9175 N N . MET G 7 34 ? 116.711 131.969 143.708 1.00 100.35 34 MET N N 1
ATOM 9176 C CA . MET G 7 34 ? 116.082 132.050 145.016 1.00 100.35 34 MET N CA 1
ATOM 9177 C C . MET G 7 34 ? 114.871 132.971 144.973 1.00 100.35 34 MET N C 1
ATOM 9178 O O . MET G 7 34 ? 114.822 133.920 144.188 1.00 100.35 34 MET N O 1
ATOM 9183 N N . ASN G 7 35 ? 113.889 132.678 145.823 1.00 98.70 35 ASN N N 1
ATOM 9184 C CA . ASN G 7 35 ? 112.640 133.423 145.875 1.00 98.70 35 ASN N CA 1
ATOM 9185 C C . ASN G 7 35 ? 112.350 133.855 147.304 1.00 98.70 35 ASN N C 1
ATOM 9186 O O . ASN G 7 35 ? 113.029 133.457 148.252 1.00 98.70 35 ASN N O 1
ATOM 9191 N N . TRP G 7 36 ? 111.317 134.682 147.445 1.00 102.05 36 TRP N N 1
ATOM 9192 C CA . TRP G 7 36 ? 110.744 135.039 148.735 1.00 102.05 36 TRP N CA 1
ATOM 9193 C C . TRP G 7 36 ? 109.243 134.821 148.658 1.00 102.05 36 TRP N C 1
ATOM 9194 O O . TRP G 7 36 ? 108.608 135.210 147.674 1.00 102.05 36 TRP N O 1
ATOM 9205 N N . VAL G 7 37 ? 108.681 134.198 149.687 1.00 100.55 37 VAL N N 1
ATOM 9206 C CA . VAL G 7 37 ? 107.272 133.829 149.716 1.00 100.55 37 VAL N CA 1
ATOM 9207 C C . VAL G 7 37 ? 106.721 134.140 151.098 1.00 100.55 37 VAL N C 1
ATOM 9208 O O . VAL G 7 37 ? 107.391 133.898 152.108 1.00 100.55 37 VAL N O 1
ATOM 9212 N N . ARG G 7 38 ? 105.504 134.677 151.147 1.00 107.78 38 ARG N N 1
ATOM 9213 C CA . ARG G 7 38 ? 104.850 134.990 152.407 1.00 107.78 38 ARG N CA 1
ATOM 9214 C C . ARG G 7 38 ? 103.470 134.352 152.440 1.00 107.78 38 ARG N C 1
ATOM 9215 O O . ARG G 7 38 ? 102.946 133.902 151.420 1.00 107.78 38 ARG N O 1
ATOM 9223 N N . GLN G 7 39 ? 102.883 134.322 153.635 1.00 112.97 39 GLN N N 1
ATOM 9224 C CA . GLN G 7 39 ? 101.599 133.659 153.840 1.00 112.97 39 GLN N CA 1
ATOM 9225 C C . GLN G 7 39 ? 100.851 134.389 154.945 1.00 112.97 39 GLN N C 1
ATOM 9226 O O . GLN G 7 39 ? 101.132 134.178 156.127 1.00 112.97 39 GLN N O 1
ATOM 9232 N N . ALA G 7 40 ? 99.904 135.240 154.559 1.00 120.22 40 ALA N N 1
ATOM 9233 C CA . ALA G 7 40 ? 99.127 135.997 155.522 1.00 120.22 40 ALA N CA 1
ATOM 9234 C C . ALA G 7 40 ? 98.175 135.078 156.283 1.00 120.22 40 ALA N C 1
ATOM 9235 O O . ALA G 7 40 ? 97.807 134.009 155.792 1.00 120.22 40 ALA N O 1
ATOM 9237 N N . PRO G 7 41 ? 97.777 135.465 157.495 1.00 122.81 41 PRO N N 1
ATOM 9238 C CA . PRO G 7 41 ? 96.831 134.638 158.253 1.00 122.81 41 PRO N CA 1
ATOM 9239 C C . PRO G 7 41 ? 95.509 134.483 157.517 1.00 122.81 41 PRO N C 1
ATOM 9240 O O . PRO G 7 41 ? 94.989 135.432 156.927 1.00 122.81 41 PRO N O 1
ATOM 9244 N N . GLY G 7 42 ? 94.965 133.270 157.563 1.00 126.83 42 GLY N N 1
ATOM 9245 C CA . GLY G 7 42 ? 93.727 132.985 156.867 1.00 126.83 42 GLY N CA 1
ATOM 9246 C C . GLY G 7 42 ? 93.807 133.104 155.364 1.00 126.83 42 GLY N C 1
ATOM 9247 O O . GLY G 7 42 ? 92.783 133.334 154.716 1.00 126.83 42 GLY N O 1
ATOM 9248 N N . LYS G 7 43 ? 94.996 132.951 154.787 1.00 124.96 43 LYS N N 1
ATOM 9249 C CA . LYS G 7 43 ? 95.188 133.128 153.356 1.00 124.96 43 LYS N CA 1
ATOM 9250 C C . LYS G 7 43 ? 96.224 132.125 152.873 1.00 124.96 43 LYS N C 1
ATOM 9251 O O . LYS G 7 43 ? 96.966 131.541 153.666 1.00 124.96 43 LYS N O 1
ATOM 9257 N N . GLY G 7 44 ? 96.264 131.927 151.556 1.00 116.68 44 GLY N N 1
ATOM 9258 C CA . GLY G 7 44 ? 97.196 130.988 150.969 1.00 116.68 44 GLY N CA 1
ATOM 9259 C C . GLY G 7 44 ? 98.566 131.591 150.714 1.00 116.68 44 GLY N C 1
ATOM 9260 O O . GLY G 7 44 ? 98.790 132.787 150.882 1.00 116.68 44 GLY N O 1
ATOM 9261 N N . LEU G 7 45 ? 99.492 130.727 150.308 1.00 108.47 45 LEU N N 1
ATOM 9262 C CA . LEU G 7 45 ? 100.842 131.164 149.984 1.00 108.47 45 LEU N CA 1
ATOM 9263 C C . LEU G 7 45 ? 100.820 132.072 148.761 1.00 108.47 45 LEU N C 1
ATOM 9264 O O . LEU G 7 45 ? 100.100 131.815 147.794 1.00 108.47 45 LEU N O 1
ATOM 9269 N N . GLU G 7 46 ? 101.616 133.138 148.801 1.00 109.41 46 GLU N N 1
ATOM 9270 C CA . GLU G 7 46 ? 101.723 134.043 147.667 1.00 109.41 46 GLU N CA 1
ATOM 9271 C C . GLU G 7 46 ? 103.184 134.376 147.412 1.00 109.41 46 GLU N C 1
ATOM 9272 O O . GLU G 7 46 ? 104.010 134.368 148.327 1.00 109.41 46 GLU N O 1
ATOM 9278 N N . TRP G 7 47 ? 103.491 134.674 146.154 1.00 100.47 47 TRP N N 1
ATOM 9279 C CA . TRP G 7 47 ? 104.854 134.938 145.717 1.00 100.47 47 TRP N CA 1
ATOM 9280 C C . TRP G 7 47 ? 105.158 136.425 145.813 1.00 100.47 47 TRP N C 1
ATOM 9281 O O . TRP G 7 47 ? 104.298 137.264 145.535 1.00 100.47 47 TRP N O 1
ATOM 9292 N N . VAL G 7 48 ? 106.387 136.750 146.207 1.00 97.96 48 VAL N N 1
ATOM 9293 C CA . VAL G 7 48 ? 106.795 138.129 146.465 1.00 97.96 48 VAL N CA 1
ATOM 9294 C C . VAL G 7 48 ? 107.855 138.594 145.471 1.00 97.96 48 VAL N C 1
ATOM 9295 O O . VAL G 7 48 ? 107.660 139.583 144.764 1.00 97.96 48 VAL N O 1
ATOM 9299 N N . SER G 7 49 ? 108.985 137.897 145.404 1.00 99.66 49 SER N N 1
ATOM 9300 C CA . SER G 7 49 ? 110.066 138.329 144.530 1.00 99.66 49 SER N CA 1
ATOM 9301 C C . SER G 7 49 ? 111.002 137.161 144.270 1.00 99.66 49 SER N C 1
ATOM 9302 O O . SER G 7 49 ? 110.868 136.090 144.863 1.00 99.66 49 SER N O 1
ATOM 9305 N N . ASP G 7 50 ? 111.957 137.388 143.372 1.00 102.28 50 ASP N N 1
ATOM 9306 C CA . ASP G 7 50 ? 112.960 136.391 143.030 1.00 102.28 50 ASP N CA 1
ATOM 9307 C C . ASP G 7 50 ? 114.205 137.090 142.506 1.00 102.28 50 ASP N C 1
ATOM 9308 O O . ASP G 7 50 ? 114.225 138.306 142.311 1.00 102.28 50 ASP N O 1
ATOM 9313 N N . ILE G 7 51 ? 115.255 136.304 142.274 1.00 99.51 51 ILE N N 1
ATOM 9314 C CA . ILE G 7 51 ? 116.534 136.839 141.826 1.00 99.51 51 ILE N CA 1
ATOM 9315 C C . ILE G 7 51 ? 117.301 135.714 141.151 1.00 99.51 51 ILE N C 1
ATOM 9316 O O . ILE G 7 51 ? 117.228 134.557 141.569 1.00 99.51 51 ILE N O 1
ATOM 9321 N N . SER G 7 52 ? 118.037 136.055 140.097 1.00 105.66 52 SER N N 1
ATOM 9322 C CA . SER G 7 52 ? 118.737 135.055 139.308 1.00 105.66 52 SER N CA 1
ATOM 9323 C C . SER G 7 52 ? 119.998 134.587 140.029 1.00 105.66 52 SER N C 1
ATOM 9324 O O . SER G 7 52 ? 120.262 134.946 141.179 1.00 105.66 52 SER N O 1
ATOM 9327 N N . GLN G 7 53 ? 120.787 133.761 139.337 1.00 106.73 53 GLN N N 1
ATOM 9328 C CA . GLN G 7 53 ? 121.998 133.213 139.937 1.00 106.73 53 GLN N CA 1
ATOM 9329 C C . GLN G 7 53 ? 123.000 134.309 140.266 1.00 106.73 53 GLN N C 1
ATOM 9330 O O . GLN G 7 53 ? 123.603 134.308 141.344 1.00 106.73 53 GLN N O 1
ATOM 9336 N N . SER G 7 54 ? 123.191 135.253 139.349 1.00 110.82 54 SER N N 1
ATOM 9337 C CA . SER G 7 54 ? 124.141 136.338 139.549 1.00 110.82 54 SER N CA 1
ATOM 9338 C C . SER G 7 54 ? 123.492 137.548 140.210 1.00 110.82 54 SER N C 1
ATOM 9339 O O . SER G 7 54 ? 124.080 138.161 141.105 1.00 110.82 54 SER N O 1
ATOM 9342 N N . GLY G 7 55 ? 122.286 137.901 139.780 1.00 111.30 55 GLY N N 1
ATOM 9343 C CA . GLY G 7 55 ? 121.604 139.062 140.312 1.00 111.30 55 GLY N CA 1
ATOM 9344 C C . GLY G 7 55 ? 121.174 140.013 139.218 1.00 111.30 55 GLY N C 1
ATOM 9345 O O . GLY G 7 55 ? 120.702 141.120 139.491 1.00 111.30 55 GLY N O 1
ATOM 9346 N N . ALA G 7 56 ? 121.341 139.587 137.966 1.00 113.29 56 ALA N N 1
ATOM 9347 C CA . ALA G 7 56 ? 120.991 140.445 136.841 1.00 113.29 56 ALA N CA 1
ATOM 9348 C C . ALA G 7 56 ? 119.486 140.654 136.743 1.00 113.29 56 ALA N C 1
ATOM 9349 O O . ALA G 7 56 ? 119.021 141.789 136.590 1.00 113.29 56 ALA N O 1
ATOM 9351 N N . SER G 7 57 ? 118.710 139.579 136.832 1.00 109.36 57 SER N N 1
ATOM 9352 C CA . SER G 7 57 ? 117.267 139.642 136.652 1.00 109.36 57 SER N CA 1
ATOM 9353 C C . SER G 7 57 ? 116.577 139.652 138.007 1.00 109.36 57 SER N C 1
ATOM 9354 O O . SER G 7 57 ? 116.838 138.787 138.849 1.00 109.36 57 SER N O 1
ATOM 9357 N N . ILE G 7 58 ? 115.701 140.629 138.213 1.00 103.19 58 ILE N N 1
ATOM 9358 C CA . ILE G 7 58 ? 114.962 140.781 139.459 1.00 103.19 58 ILE N CA 1
ATOM 9359 C C . ILE G 7 58 ? 113.509 141.068 139.119 1.00 103.19 58 ILE N C 1
ATOM 9360 O O . ILE G 7 58 ? 113.218 141.891 138.246 1.00 103.19 58 ILE N O 1
ATOM 9365 N N . SER G 7 59 ? 112.594 140.392 139.807 1.00 101.70 59 SER N N 1
ATOM 9366 C CA . SER G 7 59 ? 111.170 140.587 139.596 1.00 101.70 59 SER N CA 1
ATOM 9367 C C . SER G 7 59 ? 110.486 140.833 140.930 1.00 101.70 59 SER N C 1
ATOM 9368 O O . SER G 7 59 ? 110.963 140.400 141.980 1.00 101.70 59 SER N O 1
ATOM 9371 N N . TYR G 7 60 ? 109.359 141.532 140.873 1.00 104.43 60 TYR N N 1
ATOM 9372 C CA . TYR G 7 60 ? 108.618 141.934 142.056 1.00 104.43 60 TYR N CA 1
ATOM 9373 C C . TYR G 7 60 ? 107.131 141.756 141.805 1.00 104.43 60 TYR N C 1
ATOM 9374 O O . TYR G 7 60 ? 106.655 141.922 140.679 1.00 104.43 60 TYR N O 1
ATOM 9383 N N . THR G 7 61 ? 106.395 141.420 142.858 1.00 108.27 61 THR N N 1
ATOM 9384 C CA . THR G 7 61 ? 104.949 141.474 142.751 1.00 108.27 61 THR N CA 1
ATOM 9385 C C . THR G 7 61 ? 104.487 142.925 142.837 1.00 108.27 61 THR N C 1
ATOM 9386 O O . THR G 7 61 ? 105.196 143.802 143.336 1.00 108.27 61 THR N O 1
ATOM 9390 N N . GLY G 7 62 ? 103.284 143.175 142.324 1.00 114.75 62 GLY N N 1
ATOM 9391 C CA . GLY G 7 62 ? 102.834 144.547 142.163 1.00 114.75 62 GLY N CA 1
ATOM 9392 C C . GLY G 7 62 ? 102.684 145.294 143.474 1.00 114.75 62 GLY N C 1
ATOM 9393 O O . GLY G 7 62 ? 103.070 146.461 143.579 1.00 114.75 62 GLY N O 1
ATOM 9394 N N . SER G 7 63 ? 102.132 144.636 144.491 1.00 118.41 63 SER N N 1
ATOM 9395 C CA . SER G 7 63 ? 101.725 145.341 145.699 1.00 118.41 63 SER N CA 1
ATOM 9396 C C . SER G 7 63 ? 102.893 145.845 146.536 1.00 118.41 63 SER N C 1
ATOM 9397 O O . SER G 7 63 ? 102.671 146.672 147.426 1.00 118.41 63 SER N O 1
ATOM 9400 N N . VAL G 7 64 ? 104.118 145.384 146.287 1.00 116.64 64 VAL N N 1
ATOM 9401 C CA . VAL G 7 64 ? 105.267 145.816 147.070 1.00 116.64 64 VAL N CA 1
ATOM 9402 C C . VAL G 7 64 ? 106.341 146.459 146.206 1.00 116.64 64 VAL N C 1
ATOM 9403 O O . VAL G 7 64 ? 107.425 146.762 146.701 1.00 116.64 64 VAL N O 1
ATOM 9407 N N . LYS G 7 65 ? 106.070 146.665 144.922 1.00 117.73 65 LYS N N 1
ATOM 9408 C CA . LYS G 7 65 ? 107.082 147.216 144.035 1.00 117.73 65 LYS N CA 1
ATOM 9409 C C . LYS G 7 65 ? 107.376 148.662 144.410 1.00 117.73 65 LYS N C 1
ATOM 9410 O O . LYS G 7 65 ? 106.459 149.472 144.575 1.00 117.73 65 LYS N O 1
ATOM 9416 N N . GLY G 7 66 ? 108.660 148.984 144.545 1.00 118.33 66 GLY N N 1
ATOM 9417 C CA . GLY G 7 66 ? 109.099 150.300 144.938 1.00 118.33 66 GLY N CA 1
ATOM 9418 C C . GLY G 7 66 ? 109.482 150.430 146.398 1.00 118.33 66 GLY N C 1
ATOM 9419 O O . GLY G 7 66 ? 110.082 151.442 146.776 1.00 118.33 66 GLY N O 1
ATOM 9420 N N . ARG G 7 67 ? 109.152 149.439 147.227 1.00 121.51 67 ARG N N 1
ATOM 9421 C CA . ARG G 7 67 ? 109.484 149.479 148.644 1.00 121.51 67 ARG N CA 1
ATOM 9422 C C . ARG G 7 67 ? 110.345 148.317 149.111 1.00 121.51 67 ARG N C 1
ATOM 9423 O O . ARG G 7 67 ? 110.925 148.402 150.196 1.00 121.51 67 ARG N O 1
ATOM 9431 N N . PHE G 7 68 ? 110.435 147.238 148.342 1.00 118.06 68 PHE N N 1
ATOM 9432 C CA . PHE G 7 68 ? 111.195 146.063 148.733 1.00 118.06 68 PHE N CA 1
ATOM 9433 C C . PHE G 7 68 ? 112.368 145.870 147.783 1.00 118.06 68 PHE N C 1
ATOM 9434 O O . PHE G 7 68 ? 112.221 145.979 146.563 1.00 118.06 68 PHE N O 1
ATOM 9442 N N . THR G 7 69 ? 113.536 145.583 148.353 1.00 116.18 69 THR N N 1
ATOM 9443 C CA . THR G 7 69 ? 114.730 145.312 147.564 1.00 116.18 69 THR N CA 1
ATOM 9444 C C . THR G 7 69 ? 115.270 143.942 147.940 1.00 116.18 69 THR N C 1
ATOM 9445 O O . THR G 7 69 ? 115.479 143.658 149.122 1.00 116.18 69 THR N O 1
ATOM 9449 N N . ILE G 7 70 ? 115.502 143.106 146.934 1.00 108.03 70 ILE N N 1
ATOM 9450 C CA . ILE G 7 70 ? 116.005 141.752 147.124 1.00 108.03 70 ILE N CA 1
ATOM 9451 C C . ILE G 7 70 ? 117.444 141.696 146.635 1.00 108.03 70 ILE N C 1
ATOM 9452 O O . ILE G 7 70 ? 117.774 142.245 145.578 1.00 108.03 70 ILE N O 1
ATOM 9457 N N . SER G 7 71 ? 118.305 141.051 147.416 1.00 112.37 71 SER N N 1
ATOM 9458 C CA . SER G 7 71 ? 119.709 140.936 147.056 1.00 112.37 71 SER N CA 1
ATOM 9459 C C . SER G 7 71 ? 120.257 139.626 147.598 1.00 112.37 71 SER N C 1
ATOM 9460 O O . SER G 7 71 ? 119.730 139.058 148.557 1.00 112.37 71 SER N O 1
ATOM 9463 N N . ARG G 7 72 ? 121.331 139.156 146.971 1.00 109.71 72 ARG N N 1
ATOM 9464 C CA . ARG G 7 72 ? 121.996 137.934 147.386 1.00 109.71 72 ARG N CA 1
ATOM 9465 C C . ARG G 7 72 ? 123.495 138.178 147.429 1.00 109.71 72 ARG N C 1
ATOM 9466 O O . ARG G 7 72 ? 124.019 139.070 146.759 1.00 109.71 72 ARG N O 1
ATOM 9474 N N . ASP G 7 73 ? 124.182 137.375 148.236 1.00 118.15 73 ASP N N 1
ATOM 9475 C CA . ASP G 7 73 ? 125.632 137.463 148.389 1.00 118.15 73 ASP N CA 1
ATOM 9476 C C . ASP G 7 73 ? 126.199 136.054 148.256 1.00 118.15 73 ASP N C 1
ATOM 9477 O O . ASP G 7 73 ? 126.259 135.309 149.238 1.00 118.15 73 ASP N O 1
ATOM 9482 N N . ASN G 7 74 ? 126.620 135.694 147.044 1.00 115.46 74 ASN N N 1
ATOM 9483 C CA . ASN G 7 74 ? 127.111 134.348 146.782 1.00 115.46 74 ASN N CA 1
ATOM 9484 C C . ASN G 7 74 ? 128.356 134.004 147.584 1.00 115.46 74 ASN N C 1
ATOM 9485 O O . ASN G 7 74 ? 128.666 132.819 147.739 1.00 115.46 74 ASN N O 1
ATOM 9490 N N . ALA G 7 75 ? 129.075 135.007 148.089 1.00 118.11 75 ALA N N 1
ATOM 9491 C CA . ALA G 7 75 ? 130.309 134.739 148.818 1.00 118.11 75 ALA N CA 1
ATOM 9492 C C . ALA G 7 75 ? 130.047 133.955 150.097 1.00 118.11 75 ALA N C 1
ATOM 9493 O O . ALA G 7 75 ? 130.786 133.018 150.417 1.00 118.11 75 ALA N O 1
ATOM 9495 N N . LYS G 7 76 ? 129.005 134.317 150.842 1.00 117.61 76 LYS N N 1
ATOM 9496 C CA . LYS G 7 76 ? 128.717 133.677 152.116 1.00 117.61 76 LYS N CA 1
ATOM 9497 C C . LYS G 7 76 ? 127.343 133.026 152.171 1.00 117.61 76 LYS N C 1
ATOM 9498 O O . LYS G 7 76 ? 126.856 132.738 153.269 1.00 117.61 76 LYS N O 1
ATOM 9504 N N . ASN G 7 77 ? 126.708 132.791 151.022 1.00 115.38 77 ASN N N 1
ATOM 9505 C CA . ASN G 7 77 ? 125.491 131.987 150.927 1.00 115.38 77 ASN N CA 1
ATOM 9506 C C . ASN G 7 77 ? 124.359 132.592 151.759 1.00 115.38 77 ASN N C 1
ATOM 9507 O O . ASN G 7 77 ? 123.846 131.981 152.696 1.00 115.38 77 ASN N O 1
ATOM 9512 N N . THR G 7 78 ? 123.974 133.813 151.401 1.00 114.05 78 THR N N 1
ATOM 9513 C CA . THR G 7 78 ? 122.943 134.522 152.143 1.00 114.05 78 THR N CA 1
ATOM 9514 C C . THR G 7 78 ? 122.021 135.253 151.180 1.00 114.05 78 THR N C 1
ATOM 9515 O O . THR G 7 78 ? 122.473 135.811 150.177 1.00 114.05 78 THR N O 1
ATOM 9519 N N . LEU G 7 79 ? 120.729 135.244 151.493 1.00 111.42 79 LEU N N 1
ATOM 9520 C CA . LEU G 7 79 ? 119.712 135.949 150.726 1.00 111.42 79 LEU N CA 1
ATOM 9521 C C . LEU G 7 79 ? 119.090 137.014 151.616 1.00 111.42 79 LEU N C 1
ATOM 9522 O O . LEU G 7 79 ? 118.860 136.773 152.805 1.00 111.42 79 LEU N O 1
ATOM 9527 N N . TYR G 7 80 ? 118.821 138.185 151.046 1.00 114.94 80 TYR N N 1
ATOM 9528 C CA . TYR G 7 80 ? 118.377 139.336 151.814 1.00 114.94 80 TYR N CA 1
ATOM 9529 C C . TYR G 7 80 ? 117.063 139.880 151.270 1.00 114.94 80 TYR N C 1
ATOM 9530 O O . TYR G 7 80 ? 116.697 139.651 150.115 1.00 114.94 80 TYR N O 1
ATOM 9539 N N . LEU G 7 81 ? 116.356 140.611 152.129 1.00 115.54 81 LEU N N 1
ATOM 9540 C CA . LEU G 7 81 ? 115.130 141.309 151.753 1.00 115.54 81 LEU N CA 1
ATOM 9541 C C . LEU G 7 81 ? 115.019 142.555 152.618 1.00 115.54 81 LEU N C 1
ATOM 9542 O O . LEU G 7 81 ? 114.791 142.453 153.827 1.00 115.54 81 LEU N O 1
ATOM 9547 N N . GLN G 7 82 ? 115.178 143.723 152.006 1.00 122.02 82 GLN N N 1
ATOM 9548 C CA . GLN G 7 82 ? 115.119 144.999 152.710 1.00 122.02 82 GLN N CA 1
ATOM 9549 C C . GLN G 7 82 ? 113.716 145.572 152.559 1.00 122.02 82 GLN N C 1
ATOM 9550 O O . GLN G 7 82 ? 113.375 146.130 151.512 1.00 122.02 82 GLN N O 1
ATOM 9556 N N . MET G 7 83 ? 112.906 145.435 153.604 1.00 130.61 83 MET N N 1
ATOM 9557 C CA . MET G 7 83 ? 111.545 145.951 153.616 1.00 130.61 83 MET N CA 1
ATOM 9558 C C . MET G 7 83 ? 111.518 147.260 154.392 1.00 130.61 83 MET N C 1
ATOM 9559 O O . MET G 7 83 ? 111.851 147.288 155.581 1.00 130.61 83 MET N O 1
ATOM 9564 N N . ASN G 7 84 ? 111.120 148.338 153.722 1.00 131.60 84 ASN N N 1
ATOM 9565 C CA . ASN G 7 84 ? 110.988 149.634 154.367 1.00 131.60 84 ASN N CA 1
ATOM 9566 C C . ASN G 7 84 ? 109.688 150.282 153.916 1.00 131.60 84 ASN N C 1
ATOM 9567 O O . ASN G 7 84 ? 109.122 149.928 152.879 1.00 131.60 84 ASN N O 1
ATOM 9572 N N . SER G 7 85 ? 109.212 151.231 154.723 1.00 132.51 85 SER N N 1
ATOM 9573 C CA . SER G 7 85 ? 107.912 151.870 154.525 1.00 132.51 85 SER N CA 1
ATOM 9574 C C . SER G 7 85 ? 106.799 150.821 154.514 1.00 132.51 85 SER N C 1
ATOM 9575 O O . SER G 7 85 ? 106.078 150.641 153.532 1.00 132.51 85 SER N O 1
ATOM 9578 N N . LEU G 7 86 ? 106.673 150.128 155.642 1.00 132.72 86 LEU N N 1
ATOM 9579 C CA . LEU G 7 86 ? 105.754 149.007 155.748 1.00 132.72 86 LEU N CA 1
ATOM 9580 C C . LEU G 7 86 ? 104.309 149.498 155.802 1.00 132.72 86 LEU N C 1
ATOM 9581 O O . LEU G 7 86 ? 104.027 150.694 155.907 1.00 132.72 86 LEU N O 1
ATOM 9586 N N . LYS G 7 87 ? 103.383 148.547 155.728 1.00 129.51 87 LYS N N 1
ATOM 9587 C CA . LYS G 7 87 ? 101.952 148.808 155.757 1.00 129.51 87 LYS N CA 1
ATOM 9588 C C . LYS G 7 87 ? 101.293 147.719 156.585 1.00 129.51 87 LYS N C 1
ATOM 9589 O O . LYS G 7 87 ? 101.840 146.616 156.695 1.00 129.51 87 LYS N O 1
ATOM 9595 N N . PRO G 7 88 ? 100.130 147.992 157.181 1.00 128.58 88 PRO N N 1
ATOM 9596 C CA . PRO G 7 88 ? 99.498 146.986 158.052 1.00 128.58 88 PRO N CA 1
ATOM 9597 C C . PRO G 7 88 ? 99.212 145.660 157.371 1.00 128.58 88 PRO N C 1
ATOM 9598 O O . PRO G 7 88 ? 99.282 144.619 158.033 1.00 128.58 88 PRO N O 1
ATOM 9602 N N . GLU G 7 89 ? 98.897 145.654 156.077 1.00 129.43 89 GLU N N 1
ATOM 9603 C CA . GLU G 7 89 ? 98.584 144.416 155.375 1.00 129.43 89 GLU N CA 1
ATOM 9604 C C . GLU G 7 89 ? 99.823 143.634 154.955 1.00 129.43 89 GLU N C 1
ATOM 9605 O O . GLU G 7 89 ? 99.705 142.679 154.178 1.00 129.43 89 GLU N O 1
ATOM 9611 N N . ASP G 7 90 ? 101.001 144.001 155.450 1.00 127.93 90 ASP N N 1
ATOM 9612 C CA . ASP G 7 90 ? 102.222 143.259 155.173 1.00 127.93 90 ASP N CA 1
ATOM 9613 C C . ASP G 7 90 ? 102.548 142.236 156.250 1.00 127.93 90 ASP N C 1
ATOM 9614 O O . ASP G 7 90 ? 103.571 141.555 156.146 1.00 127.93 90 ASP N O 1
ATOM 9619 N N . THR G 7 91 ? 101.712 142.110 157.276 1.00 125.09 91 THR N N 1
ATOM 9620 C CA . THR G 7 91 ? 101.970 141.156 158.345 1.00 125.09 91 THR N CA 1
ATOM 9621 C C . THR G 7 91 ? 101.662 139.743 157.860 1.00 125.09 91 THR N C 1
ATOM 9622 O O . THR G 7 91 ? 100.560 139.468 157.372 1.00 125.09 91 THR N O 1
ATOM 9626 N N . ALA G 7 92 ? 102.645 138.860 157.966 1.00 118.98 92 ALA N N 1
ATOM 9627 C CA . ALA G 7 92 ? 102.541 137.482 157.492 1.00 118.98 92 ALA N CA 1
ATOM 9628 C C . ALA G 7 92 ? 103.775 136.729 157.975 1.00 118.98 92 ALA N C 1
ATOM 9629 O O . ALA G 7 92 ? 104.599 137.269 158.722 1.00 118.98 92 ALA N O 1
ATOM 9631 N N . VAL G 7 93 ? 103.902 135.478 157.546 1.00 114.51 93 VAL N N 1
ATOM 9632 C CA . VAL G 7 93 ? 105.091 134.670 157.778 1.00 114.51 93 VAL N CA 1
ATOM 9633 C C . VAL G 7 93 ? 105.834 134.554 156.456 1.00 114.51 93 VAL N C 1
ATOM 9634 O O . VAL G 7 93 ? 105.230 134.228 155.428 1.00 114.51 93 VAL N O 1
ATOM 9638 N N . TYR G 7 94 ? 107.136 134.817 156.479 1.00 111.03 94 TYR N N 1
ATOM 9639 C CA . TYR G 7 94 ? 107.932 134.921 155.265 1.00 111.03 94 TYR N CA 1
ATOM 9640 C C . TYR G 7 94 ? 108.874 133.732 155.148 1.00 111.03 94 TYR N C 1
ATOM 9641 O O . TYR G 7 94 ? 109.505 133.337 156.132 1.00 111.03 94 TYR N O 1
ATOM 9650 N N . TYR G 7 95 ? 108.966 133.168 153.947 1.00 107.82 95 TYR N N 1
ATOM 9651 C CA . TYR G 7 95 ? 109.828 132.030 153.663 1.00 107.82 95 TYR N CA 1
ATOM 9652 C C . TYR G 7 95 ? 110.756 132.356 152.503 1.00 107.82 95 TYR N C 1
ATOM 9653 O O . TYR G 7 95 ? 110.392 133.120 151.606 1.00 107.82 95 TYR N O 1
ATOM 9662 N N . CYS G 7 96 ? 111.954 131.773 152.519 1.00 109.18 96 CYS N N 1
ATOM 9663 C CA . CYS G 7 96 ? 112.852 131.809 151.371 1.00 109.18 96 CYS N CA 1
ATOM 9664 C C . CYS G 7 96 ? 112.817 130.439 150.710 1.00 109.18 96 CYS N C 1
ATOM 9665 O O . CYS G 7 96 ? 113.050 129.423 151.370 1.00 109.18 96 CYS N O 1
ATOM 9668 N N . ALA G 7 97 ? 112.525 130.412 149.415 1.00 98.92 97 ALA N N 1
ATOM 9669 C CA . ALA G 7 97 ? 112.318 129.171 148.686 1.00 98.92 97 ALA N CA 1
ATOM 9670 C C . ALA G 7 97 ? 113.324 129.064 147.554 1.00 98.92 97 ALA N C 1
ATOM 9671 O O . ALA G 7 97 ? 113.527 130.025 146.807 1.00 98.92 97 ALA N O 1
ATOM 9673 N N . ARG G 7 98 ? 113.949 127.899 147.431 1.00 99.04 98 ARG N N 1
ATOM 9674 C CA . ARG G 7 98 ? 114.852 127.619 146.327 1.00 99.04 98 ARG N CA 1
ATOM 9675 C C . ARG G 7 98 ? 114.100 126.933 145.197 1.00 99.04 98 ARG N C 1
ATOM 9676 O O . ARG G 7 98 ? 113.264 126.058 145.432 1.00 99.04 98 ARG N O 1
ATOM 9684 N N . CYS G 7 99 ? 114.397 127.338 143.969 1.00 102.68 99 CYS N N 1
ATOM 9685 C CA . CYS G 7 99 ? 113.792 126.686 142.825 1.00 102.68 99 CYS N CA 1
ATOM 9686 C C . CYS G 7 99 ? 114.347 125.267 142.689 1.00 102.68 99 CYS N C 1
ATOM 9687 O O . CYS G 7 99 ? 115.508 125.015 143.013 1.00 102.68 99 CYS N O 1
ATOM 9690 N N . PRO G 7 100 ? 113.526 124.320 142.229 1.00 97.15 100 PRO N N 1
ATOM 9691 C CA . PRO G 7 100 ? 113.884 122.899 142.377 1.00 97.15 100 PRO N CA 1
ATOM 9692 C C . PRO G 7 100 ? 115.157 122.468 141.669 1.00 97.15 100 PRO N C 1
ATOM 9693 O O . PRO G 7 100 ? 115.840 121.566 142.166 1.00 97.15 100 PRO N O 1
ATOM 9697 N N . ALA G 7 101 ? 115.504 123.061 140.532 1.00 99.78 101 ALA N N 1
ATOM 9698 C CA . ALA G 7 101 ? 116.601 122.518 139.747 1.00 99.78 101 ALA N CA 1
ATOM 9699 C C . ALA G 7 101 ? 117.643 123.584 139.449 1.00 99.78 101 ALA N C 1
ATOM 9700 O O . ALA G 7 101 ? 117.314 124.767 139.330 1.00 99.78 101 ALA N O 1
ATOM 9702 N N . PRO G 7 102 ? 118.907 123.192 139.324 1.00 101.35 102 PRO N N 1
ATOM 9703 C CA . PRO G 7 102 ? 119.958 124.157 139.000 1.00 101.35 102 PRO N CA 1
ATOM 9704 C C . PRO G 7 102 ? 120.039 124.428 137.507 1.00 101.35 102 PRO N C 1
ATOM 9705 O O . PRO G 7 102 ? 119.505 123.689 136.680 1.00 101.35 102 PRO N O 1
ATOM 9709 N N . PHE G 7 103 ? 120.735 125.518 137.177 1.00 108.34 103 PHE N N 1
ATOM 9710 C CA . PHE G 7 103 ? 121.003 125.900 135.790 1.00 108.34 103 PHE N CA 1
ATOM 9711 C C . PHE G 7 103 ? 119.716 126.009 134.982 1.00 108.34 103 PHE N C 1
ATOM 9712 O O . PHE G 7 103 ? 119.687 125.730 133.783 1.00 108.34 103 PHE N O 1
ATOM 9720 N N . THR G 7 104 ? 118.643 126.422 135.641 1.00 110.36 104 THR N N 1
ATOM 9721 C CA . THR G 7 104 ? 117.338 126.518 135.013 1.00 110.36 104 THR N CA 1
ATOM 9722 C C . THR G 7 104 ? 116.719 127.856 135.373 1.00 110.36 104 THR N C 1
ATOM 9723 O O . THR G 7 104 ? 116.723 128.266 136.536 1.00 110.36 104 THR N O 1
ATOM 9727 N N . ARG G 7 105 ? 116.185 128.539 134.362 1.00 114.79 105 ARG N N 1
ATOM 9728 C CA . ARG G 7 105 ? 115.751 129.919 134.518 1.00 114.79 105 ARG N CA 1
ATOM 9729 C C . ARG G 7 105 ? 114.229 130.006 134.638 1.00 114.79 105 ARG N C 1
ATOM 9730 O O . ARG G 7 105 ? 113.635 131.062 134.416 1.00 114.79 105 ARG N O 1
ATOM 9738 N N . ASP G 7 106 ? 113.593 128.908 135.042 1.00 110.34 106 ASP N N 1
ATOM 9739 C CA . ASP G 7 106 ? 112.226 128.909 135.542 1.00 110.34 106 ASP N CA 1
ATOM 9740 C C . ASP G 7 106 ? 112.112 127.875 136.651 1.00 110.34 106 ASP N C 1
ATOM 9741 O O . ASP G 7 106 ? 112.964 126.991 136.771 1.00 110.34 106 ASP N O 1
ATOM 9746 N N . CYS G 7 107 ? 111.068 127.986 137.467 1.00 106.67 107 CYS N N 1
ATOM 9747 C CA . CYS G 7 107 ? 110.848 127.042 138.554 1.00 106.67 107 CYS N CA 1
ATOM 9748 C C . CYS G 7 107 ? 109.384 127.053 138.959 1.00 106.67 107 CYS N C 1
ATOM 9749 O O . CYS G 7 107 ? 108.753 128.113 138.993 1.00 106.67 107 CYS N O 1
ATOM 9752 N N . PHE G 7 108 ? 108.858 125.871 139.277 1.00 98.52 108 PHE N N 1
ATOM 9753 C CA . PHE G 7 108 ? 107.423 125.611 139.247 1.00 98.52 108 PHE N CA 1
ATOM 9754 C C . PHE G 7 108 ? 106.735 125.791 140.596 1.00 98.52 108 PHE N C 1
ATOM 9755 O O . PHE G 7 108 ? 105.857 126.646 140.744 1.00 98.52 108 PHE N O 1
ATOM 9763 N N . ASP G 7 109 ? 107.121 124.993 141.584 1.00 101.16 109 ASP N N 1
ATOM 9764 C CA . ASP G 7 109 ? 106.256 124.667 142.712 1.00 101.16 109 ASP N CA 1
ATOM 9765 C C . ASP G 7 109 ? 106.658 125.381 143.997 1.00 101.16 109 ASP N C 1
ATOM 9766 O O . ASP G 7 109 ? 106.446 124.865 145.094 1.00 101.16 109 ASP N O 1
ATOM 9771 N N . VAL G 7 110 ? 107.234 126.576 143.884 1.00 97.46 110 VAL N N 1
ATOM 9772 C CA . VAL G 7 110 ? 107.740 127.259 145.070 1.00 97.46 110 VAL N CA 1
ATOM 9773 C C . VAL G 7 110 ? 106.597 127.632 146.008 1.00 97.46 110 VAL N C 1
ATOM 9774 O O . VAL G 7 110 ? 106.712 127.503 147.231 1.00 97.46 110 VAL N O 1
ATOM 9778 N N . THR G 7 111 ? 105.482 128.092 145.456 1.00 100.93 111 THR N N 1
ATOM 9779 C CA . THR G 7 111 ? 104.342 128.530 146.260 1.00 100.93 111 THR N CA 1
ATOM 9780 C C . THR G 7 111 ? 103.327 127.401 146.437 1.00 100.93 111 THR N C 1
ATOM 9781 O O . THR G 7 111 ? 102.126 127.555 146.223 1.00 100.93 111 THR N O 1
ATOM 9785 N N . SER G 7 112 ? 103.822 126.255 146.886 1.00 102.72 112 SER N N 1
ATOM 9786 C CA . SER G 7 112 ? 102.993 125.076 147.074 1.00 102.72 112 SER N CA 1
ATOM 9787 C C . SER G 7 112 ? 102.783 124.812 148.558 1.00 102.72 112 SER N C 1
ATOM 9788 O O . SER G 7 112 ? 103.531 125.296 149.410 1.00 102.72 112 SER N O 1
ATOM 9791 N N . THR G 7 113 ? 101.740 124.034 148.857 1.00 103.02 113 THR N N 1
ATOM 9792 C CA . THR G 7 113 ? 101.376 123.786 150.248 1.00 103.02 113 THR N CA 1
ATOM 9793 C C . THR G 7 113 ? 102.487 123.063 150.998 1.00 103.02 113 THR N C 1
ATOM 9794 O O . THR G 7 113 ? 102.828 123.437 152.126 1.00 103.02 113 THR N O 1
ATOM 9798 N N . THR G 7 114 ? 103.062 122.025 150.394 1.00 103.99 114 THR N N 1
ATOM 9799 C CA . THR G 7 114 ? 104.136 121.243 151.008 1.00 103.99 114 THR N CA 1
ATOM 9800 C C . THR G 7 114 ? 105.288 121.170 150.014 1.00 103.99 114 THR N C 1
ATOM 9801 O O . THR G 7 114 ? 105.385 120.221 149.232 1.00 103.99 114 THR N O 1
ATOM 9805 N N . TYR G 7 115 ? 106.163 122.166 150.052 1.00 96.57 115 TYR N N 1
ATOM 9806 C CA . TYR G 7 115 ? 107.328 122.227 149.186 1.00 96.57 115 TYR N CA 1
ATOM 9807 C C . TYR G 7 115 ? 108.557 121.848 149.997 1.00 96.57 115 TYR N C 1
ATOM 9808 O O . TYR G 7 115 ? 108.715 122.282 151.141 1.00 96.57 115 TYR N O 1
ATOM 9817 N N . ALA G 7 116 ? 109.419 121.026 149.405 1.00 98.02 116 ALA N N 1
ATOM 9818 C CA . ALA G 7 116 ? 110.517 120.439 150.161 1.00 98.02 116 ALA N CA 1
ATOM 9819 C C . ALA G 7 116 ? 111.649 121.420 150.430 1.00 98.02 116 ALA N C 1
ATOM 9820 O O . ALA G 7 116 ? 112.301 121.326 151.474 1.00 98.02 116 ALA N O 1
ATOM 9822 N N . TYR G 7 117 ? 111.904 122.357 149.521 1.00 98.51 117 TYR N N 1
ATOM 9823 C CA . TYR G 7 117 ? 113.103 123.187 149.573 1.00 98.51 117 TYR N CA 1
ATOM 9824 C C . TYR G 7 117 ? 112.813 124.639 149.936 1.00 98.51 117 TYR N C 1
ATOM 9825 O O . TYR G 7 117 ? 113.389 125.558 149.355 1.00 98.51 117 TYR N O 1
ATOM 9834 N N . ARG G 7 118 ? 111.920 124.877 150.891 1.00 100.56 118 ARG N N 1
ATOM 9835 C CA . ARG G 7 118 ? 111.764 126.211 151.448 1.00 100.56 118 ARG N CA 1
ATOM 9836 C C . ARG G 7 118 ? 111.890 126.143 152.960 1.00 100.56 118 ARG N C 1
ATOM 9837 O O . ARG G 7 118 ? 111.705 125.089 153.569 1.00 100.56 118 ARG N O 1
ATOM 9845 N N . GLY G 7 119 ? 112.211 127.286 153.555 1.00 106.86 119 GLY N N 1
ATOM 9846 C CA . GLY G 7 119 ? 112.556 127.343 154.959 1.00 106.86 119 GLY N CA 1
ATOM 9847 C C . GLY G 7 119 ? 111.387 127.198 155.907 1.00 106.86 119 GLY N C 1
ATOM 9848 O O . GLY G 7 119 ? 110.294 126.783 155.514 1.00 106.86 119 GLY N O 1
ATOM 9849 N N . GLN G 7 120 ? 111.617 127.541 157.171 1.00 120.95 120 GLN N N 1
ATOM 9850 C CA . GLN G 7 120 ? 110.628 127.351 158.220 1.00 120.95 120 GLN N CA 1
ATOM 9851 C C . GLN G 7 120 ? 109.725 128.556 158.424 1.00 120.95 120 GLN N C 1
ATOM 9852 O O . GLN G 7 120 ? 108.586 128.393 158.867 1.00 120.95 120 GLN N O 1
ATOM 9858 N N . GLY G 7 121 ? 110.205 129.754 158.125 1.00 115.44 121 GLY N N 1
ATOM 9859 C CA . GLY G 7 121 ? 109.391 130.945 158.205 1.00 115.44 121 GLY N CA 1
ATOM 9860 C C . GLY G 7 121 ? 109.726 131.808 159.409 1.00 115.44 121 GLY N C 1
ATOM 9861 O O . GLY G 7 121 ? 110.055 131.325 160.493 1.00 115.44 121 GLY N O 1
ATOM 9862 N N . THR G 7 122 ? 109.649 133.119 159.196 1.00 118.18 122 THR N N 1
ATOM 9863 C CA . THR G 7 122 ? 109.741 134.102 160.263 1.00 118.18 122 THR N CA 1
ATOM 9864 C C . THR G 7 122 ? 108.481 134.951 160.255 1.00 118.18 122 THR N C 1
ATOM 9865 O O . THR G 7 122 ? 107.920 135.244 159.198 1.00 118.18 122 THR N O 1
ATOM 9869 N N . GLN G 7 123 ? 108.046 135.349 161.443 1.00 123.33 123 GLN N N 1
ATOM 9870 C CA . GLN G 7 123 ? 106.805 136.090 161.610 1.00 123.33 123 GLN N CA 1
ATOM 9871 C C . GLN G 7 123 ? 107.094 137.583 161.651 1.00 123.33 123 GLN N C 1
ATOM 9872 O O . GLN G 7 123 ? 107.979 138.029 162.387 1.00 123.33 123 GLN N O 1
ATOM 9878 N N . VAL G 7 124 ? 106.353 138.347 160.854 1.00 125.21 124 VAL N N 1
ATOM 9879 C CA . VAL G 7 124 ? 106.463 139.799 160.812 1.00 125.21 124 VAL N CA 1
ATOM 9880 C C . VAL G 7 124 ? 105.105 140.383 161.161 1.00 125.21 124 VAL N C 1
ATOM 9881 O O . VAL G 7 124 ? 104.100 140.052 160.522 1.00 125.21 124 VAL N O 1
ATOM 9885 N N . THR G 7 125 ? 105.075 141.255 162.165 1.00 129.42 125 THR N N 1
ATOM 9886 C CA . THR G 7 125 ? 103.836 141.844 162.652 1.00 129.42 125 THR N CA 1
ATOM 9887 C C . THR G 7 125 ? 103.943 143.358 162.578 1.00 129.42 125 THR N C 1
ATOM 9888 O O . THR G 7 125 ? 104.975 143.928 162.944 1.00 129.42 125 THR N O 1
ATOM 9892 N N . VAL G 7 126 ? 102.882 144.002 162.106 1.00 131.35 126 VAL N N 1
ATOM 9893 C CA . VAL G 7 126 ? 102.859 145.451 161.988 1.00 131.35 126 VAL N CA 1
ATOM 9894 C C . VAL G 7 126 ? 101.462 145.991 162.266 1.00 131.35 126 VAL N C 1
ATOM 9895 O O . VAL G 7 126 ? 101.204 146.553 163.331 1.00 131.35 126 VAL N O 1
#

Solvent-accessible surface area: 55066 Å² total; per-residue (Å²): 219,58,105,120,23,23,66,49,7,32,49,49,3,47,104,28,38,85,33,2,28,96,1,1,33,60,0,54,52,0,29,59,84,61,12,147,135,10,76,160,26,57,30,7,37,21,2,5,54,1,1,88,0,0,53,22,4,0,75,97,1,2,85,32,3,35,54,34,29,62,99,63,41,41,112,22,84,52,70,80,0,82,50,35,5,32,66,0,2,9,1,6,1,0,7,2,27,4,8,41,7,13,0,77,31,19,20,107,9,0,22,118,2,3,68,73,45,118,119,192,54,1,116,85,12,56,56,102,0,87,109,22,0,88,56,0,51,174,25,4,37,58,53,132,122,14,2,3,101,60,16,137,85,46,116,153,27,136,81,59,37,3,35,91,1,8,92,64,0,42,60,53,1,19,115,24,2,34,51,15,3,86,72,0,67,166,39,11,94,65,36,84,117,94,25,49,99,99,8,30,55,61,3,59,132,11,20,109,54,8,42,86,39,10,61,132,14,9,34,57,4,6,127,10,0,61,128,7,11,144,44,107,100,29,60,65,92,28,46,72,13,6,64,65,1,6,46,2,16,62,8,2,32,38,10,0,111,24,18,6,80,29,6,57,30,4,42,62,13,36,188,82,60,127,116,150,120,110,62,90,85,16,101,108,70,18,75,70,1,75,55,85,12,132,90,34,45,163,81,24,40,107,23,80,0,55,122,51,1,108,128,44,115,97,32,47,173,15,140,19,140,50,61,10,36,2,113,26,15,22,11,9,0,38,11,16,48,17,1,75,74,7,52,21,0,0,0,0,0,9,20,4,25,0,1,3,2,5,0,65,64,39,24,10,10,19,37,5,92,28,214,30,37,12,4,20,6,2,0,20,0,57,64,12,42,54,0,0,8,5,1,0,44,17,45,3,13,0,11,35,14,127,24,134,64,20,69,34,111,65,49,93,86,3,66,48,16,91,1,4,2,13,11,1,58,16,31,62,58,55,56,0,0,0,0,0,2,24,26,24,1,0,10,4,31,14,130,83,15,114,70,79,28,71,2,88,45,14,82,2,3,0,33,14,7,16,36,10,84,98,49,115,46,0,0,0,0,0,0,26,7,13,1,20,5,5,16,12,160,123,22,45,9,104,16,23,4,43,23,3,31,0,2,2,25,8,14,30,14,3,40,48,19,48,0,0,0,0,0,0,36,16,10,17,0,24,3,3,4,21,77,0,0,31,62,19,16,51,1,60,83,140,112,16,113,18,8,0,15,12,12,14,11,5,90,0,0,30,1,0,3,0,0,1,17,63,74,42,2,5,1,4,3,2,4,43,29,83,86,4,1,65,2,70,35,19,96,54,25,0,18,11,17,13,26,7,89,57,0,30,0,0,0,0,0,0,21,31,16,30,0,30,0,10,21,171,85,3,13,18,40,103,18,20,48,42,42,6,110,78,22,73,120,95,7,99,134,46,77,120,108,38,131,34,24,6,37,0,1,8,12,7,23,75,104,0,25,37,62,57,3,44,169,58,54,117,3,30,110,82,39,140,38,108,26,65,136,0,74,2,37,5,8,32,18,56,23,33,72,64,6,64,20,23,9,2,35,0,0,33,59,5,28,0,1,5,2,0,2,11,1,38,134,40,20,74,18,26,81,7,16,30,26,1,62,10,3,5,17,17,104,43,2,126,74,12,9,1,0,0,2,2,4,63,15,86,80,2,24,111,55,28,106,119,109,11,111,100,51,10,57,46,9,78,198,38,114,59,33,113,116,18,106,93,101,117,94,42,65,96,78,3,8,51,0,23,17,7,10,32,37,21,2,32,142,36,6,101,84,45,12,139,31,96,9,68,6,10,17,40,53,0,40,62,124,16,112,82,3,27,108,61,2,12,72,12,1,83,35,24,8,8,50,60,17,15,69,74,26,55,4,122,2,3,10,12,36,22,17,86,27,147,95,83,37,42,39,99,12,88,140,77,20,80,46,8,92,75,6,21,122,56,141,43,51,70,5,36,120,4,0,42,65,8,54,48,51,4,111,63,81,33,174,105,1,17,7,30,71,115,48,90,75,88,93,6,36,2,139,131,142,154,17,71,2,82,17,73,31,31,31,116,22,115,60,50,26,63,80,94,2,32,0,58,6,64,39,18,27,4,58,42,3,5,0,0,1,0,11,22,28,92,154,151,19,15,68,6,1,0,9,3,4,23,42,57,58,38,72,81,50,11,114,66,1,136,75,34,7,75,4,51,26,43,49,126,140,51,18,0,52,0,49,0,56,58,3,100,67,117,0,35,6,56,0,3,0,0,9,0,13,14,46,88,44,5,33,0,0,44,50,10,0,125,21,14,87,1,58,10,36,100,107,120,108,61,8,90,13,58,9,87,73,76,62,34,106,11,69,69,51,94,70,14,67,5,69,3,135,10,83,95,53,0,106,32,110,76,52,61,15,1,1,0,3,0,2,27,55,105,89,98,20,4,51,4,3,2,33,36,19,82,58,65,14,103,82,22,53,118,61,7,58,18,61,33,89,19,56,56,4,42,0,42,0,35,169,4,48,66,82,0,36,5,36,0,9,0,0,0,1,18,72,59,37,4,27,22,7,77,10,2,104,1,56,73,192,92,32,88,11,102,15,62,43,32,29,135,22,125,89,54,22,65,39,115,0,30,0,52,12,60,39,17,68,5,50,39,2,26,0,4,1,0,19,50,17,100,88,79,44,47,41,22,1,0,11,5,17,50,90,27,97,66,76,33,52,9,8,48,1,99,77,36,3,73,6,48,30,46,60,98,134,50,14,0,43,0,54,0,60,58,7,90,87,117,2,43,1,37,0,34,0,0,0,1,10,28,14,105,40,138,12,14,30,6,9,50,7,99,79,15,38,2,36,10,113,21,20,96,0,52,39

Nearest PDB structures (foldseek):
  7kh0-assembly1_A  TM=1.004E+00  e=5.941E-47  Homo sapiens
  6pb1-assembly1_A  TM=9.823E-01  e=1.140E-40  Homo sapiens
  8yut-assembly1_A  TM=9.772E-01  e=8.866E-41  Homo sapiens
  7f53-assembly1_A  TM=9.778E-01  e=3.768E-40  Homo sapiens
  6nbf-assembly1_A  TM=9.796E-01  e=8.014E-40  Bos taurus

Radius of gyration: 38.68 Å; Cα contacts (8 Å, |Δi|>4): 2610; chains: 7; bounding box: 68×112×118 Å

GO terms:
  GO:0005515 protein binding (F, IPI)
  GO:0001678 intracellular glucose homeostasis (P, IDA)
  GO:0034695 response to prostaglandin E (P, IDA)
  GO:0035774 positive regulation of insulin secretion involved in cellular response to glucose stimulus (P, IDA)
  GO:0038184 adenylate cyclase-activating G protein-coupled bile acid receptor signaling pathway (P, IDA)
  GO:0014819 regulation of skeletal muscle contraction (P, IDA)
  GO:0007189 adenylate cyclase-activating G protein-coupled receptor signaling pathway (P, IDA)
  GO:0007192 adenylate cyclase-activating serotonin receptor signaling pathway (P, IDA)
  GO:0071468 cellular response to acidic pH (P, IDA)
  GO:0031748 D1 dopamine receptor binding (F, IPI)
  GO:0009898 cytoplasmic side of plasma membrane (C, IDA)
  GO:0003925 G protein activity (F, IDA)
  GO:0071880 adenylate cyclase-activating adrenergic receptor signaling pathway (P, IDA)
  GO:0003924 GTPase activity (F, EXP)
  GO:0002862 negative regulation of inflammatory response to antigenic stimulus (P, TAS)
  GO:0003091 renal water homeostasis (P, TAS)
  GO:0003925 G protein activity (F, TAS)
  GO:0005886 plasma membrane (C, TAS)
  GO:0010856 adenylate cyclase activator activity (F, TAS)
  GO:0032024 positive regulation of insulin secretion (P, TAS)